Protein AF-A0A350QX74-F1 (afdb_monomer)

Radius of gyration: 33.66 Å; Cα contacts (8 Å, |Δi|>4): 1436; chains: 1; bounding box: 74×72×121 Å

Nearest PDB structures (foldseek):
  2rce-assembly3_I  TM=8.754E-01  e=1.138E-13  Escherichia coli
  4rqz-assembly1_B  TM=7.947E-01  e=6.379E-14  Escherichia coli
  2r3y-assembly1_B  TM=7.650E-01  e=2.031E-13  Escherichia coli
  3lh1-assembly1_A  TM=8.182E-01  e=2.267E-12  Escherichia coli K-12
  3gdu-assembly1_C  TM=5.737E-01  e=8.636E-13  Escherichia coli K-12

Foldseek 3Di:
DDDDDDDDDDDDDDDDDDDDDDDDPDPVVVVVVVVVVVVVVVVLLVVLLVLQQQFKKKKFWADLVRHGDAIAIWGAADQQAKIKFFQVSCPQLTWMWIAGPVGDIWTFFWWFFADVVLRMTITGTRGGRGRHAAADALVPFDWFAKKKWWWQAPNPRTDIKIWTFHDWDDPDVPPPFTWTKTQIADHRHQGNIFIAGSVRHGQFGWHADDPDRMGTTHGSVVVVVRVVDTDIGGSVLSNQRQCPPPQFKDKPQDFDWGDFLQKIKGADFGNFPQSKIWIFTPDDADAPQKKWKKWKFAPFQQKKKAKWFLDPDGQFTWGWIHHNQKIWIKTGQGRDPVRIDTPDIGHDPLDDHRDTKMWMWGAHQQQWIWIDINPHTTDTDGDDPGRHDTMGMMIGHDDMMMIGDTDMDSDDDDPDDPVVVVVVVCVVCVVLDDPDDQDPVNVVVLVVVDDCSVVVVVVVVVVSVVVVVVVVVVVLVVVLVVLLVVLLVLQPDPDLLSRDLLLNLQSLLCNPSVGHDSVVVVVVLLVLLVVLLVVQDDPDDLVSSLVSLLCCLCPVNPQAEDDPCQLDLLQLRLSRCVRSSYHFQLSLQSSSCNSCVSNVFQKFKFDAAVHIWIKTWADDDPPDDDHTDIWIARSNHSGIDDVVVVCVNNVHDDDVVSVDGDRSLVSSLVSLVSQLVSCVVVVNLVSNLSSLVSNCSNVVVPLVSLQVNLVSCVVVVVLVSSLVSLVVSCVVPVPDPVNPVSVVSNVVSVVSVVVDD

Secondary structure (DSSP, 8-state):
--------------------------HHHHHHHHHHHHHHHHHHHHHHHHHHGGGEEEEEEE-TTSSEEEEEEEEEEETTTEEEEETGGGTSSS-EEEEETTS-EE-EEEEEEEETTTTEEEEEES--S---PPB--GGG--TT-EEEEEE-GGG-TTEEEEEEEEEEE-SSTT----EEEEES---TT-TT-EEE-TTS-EEEEEEEEETTTEEEEEEHHHHHHHHTS---EEHHHH--TTB--TTTEEEESEEEEEEETTEEEEEEEESBGGGBEEEEE-SPPPPSSEEEEEEEEESSTTSEEEEEEEESSSSEEEEEEEETTEEEEEEEESSSGGGEEEEEEE--TT--TTS-EEEEEEE-TTSEEEEEETTEEEEEEE--S-SS-EEEEEEESSS-EEEEEEEEESSPPP----HHHHHHHHHHTGGG----PPPHHHHHHHHTT-TTHHHHHHHHHHHHHHHHHHHHHHHHHHHHHHHHHHHHHHT--SSGGG--HHHHHHHHHHTT-TTS-HHHHHHHHHHHHHHHHTTSPTT--HHHHHHHHHIIIIIIS--EE-STTTTSGGGG-HHHHHHHSEE-HHHHHHHHHHHHHHTT--EEEEE-SS-EEEEEEEPPPTT---PPEEEEEETTTTEEE-HHHHHHHHTS---GGGGSPBPHHHHHHHHHHHHHHHHHHTT-HHHHHHHHHHHHHH-TT-HHHHHHHHHHHHHTT-HHHHHHHHHHHHHHSTT-TTHHHHHHHHHHHHHHHTT--

Structure (mmCIF, N/CA/C/O backbone):
data_AF-A0A350QX74-F1
#
_entry.id   AF-A0A350QX74-F1
#
loop_
_atom_site.group_PDB
_atom_site.id
_atom_site.type_symbol
_atom_site.label_atom_id
_atom_site.label_alt_id
_atom_site.label_comp_id
_atom_site.label_asym_id
_atom_site.label_entity_id
_atom_site.label_seq_id
_atom_site.pdbx_PDB_ins_code
_atom_site.Cartn_x
_atom_site.Cartn_y
_atom_site.Cartn_z
_atom_site.occupancy
_atom_site.B_iso_or_equiv
_atom_site.auth_seq_id
_atom_site.auth_comp_id
_atom_site.auth_asym_id
_atom_site.auth_atom_id
_atom_site.pdbx_PDB_model_num
ATOM 1 N N . MET A 1 1 ? 37.275 -14.074 35.068 1.00 30.95 1 MET A N 1
ATOM 2 C CA . MET A 1 1 ? 38.206 -15.221 35.154 1.00 30.95 1 MET A CA 1
ATOM 3 C C . MET A 1 1 ? 38.097 -15.780 36.574 1.00 30.95 1 MET A C 1
ATOM 5 O O . MET A 1 1 ? 38.518 -15.111 37.502 1.00 30.95 1 MET A O 1
ATOM 9 N N . PHE A 1 2 ? 37.407 -16.907 36.767 1.00 30.47 2 PHE A N 1
ATOM 10 C CA . PHE A 1 2 ? 37.403 -17.680 38.031 1.00 30.47 2 PHE A CA 1
ATOM 11 C C . PHE A 1 2 ? 38.784 -18.348 38.247 1.00 30.47 2 PHE A C 1
ATOM 13 O O . PHE A 1 2 ? 39.533 -18.372 37.266 1.00 30.47 2 PHE A O 1
ATOM 20 N N . PRO A 1 3 ? 39.134 -18.999 39.390 1.00 52.16 3 PRO A N 1
ATOM 21 C CA . PRO A 1 3 ? 38.372 -19.361 40.612 1.00 52.16 3 PRO A CA 1
ATOM 22 C C . PRO A 1 3 ? 39.200 -19.036 41.913 1.00 52.16 3 PRO A C 1
ATOM 24 O O . PRO A 1 3 ? 40.187 -18.323 41.817 1.00 52.16 3 PRO A O 1
ATOM 27 N N . ARG A 1 4 ? 38.951 -19.465 43.167 1.00 32.91 4 ARG A N 1
ATOM 28 C CA . ARG A 1 4 ? 38.711 -20.831 43.672 1.00 32.91 4 ARG A CA 1
ATOM 29 C C . ARG A 1 4 ? 38.541 -20.850 45.206 1.00 32.91 4 ARG A C 1
ATOM 31 O O . ARG A 1 4 ? 39.264 -20.169 45.923 1.00 32.91 4 ARG A O 1
ATOM 38 N N . ASN A 1 5 ? 37.618 -21.704 45.650 1.00 36.59 5 ASN A N 1
ATOM 39 C CA . ASN A 1 5 ? 37.365 -22.189 47.014 1.00 36.59 5 ASN A CA 1
ATOM 40 C C . ASN A 1 5 ? 38.618 -22.566 47.818 1.00 36.59 5 ASN A C 1
ATOM 42 O O . ASN A 1 5 ? 39.500 -23.214 47.258 1.00 36.59 5 ASN A O 1
ATOM 46 N N . GLN A 1 6 ? 38.554 -22.401 49.146 1.00 31.52 6 GLN A N 1
ATOM 47 C CA . GLN A 1 6 ? 39.015 -23.421 50.099 1.00 31.52 6 GLN A CA 1
ATOM 48 C C . GLN A 1 6 ? 38.109 -23.475 51.341 1.00 31.52 6 GLN A C 1
ATOM 50 O O . GLN A 1 6 ? 37.862 -22.478 52.010 1.00 31.52 6 GLN A O 1
ATOM 55 N N . ILE A 1 7 ? 37.618 -24.686 51.601 1.00 34.06 7 ILE A N 1
ATOM 56 C CA . ILE A 1 7 ? 36.949 -25.151 52.816 1.00 34.06 7 ILE A CA 1
ATOM 57 C C . ILE A 1 7 ? 38.044 -25.632 53.775 1.00 34.06 7 ILE A C 1
ATOM 59 O O . ILE A 1 7 ? 38.904 -26.396 53.337 1.00 34.06 7 ILE A O 1
ATOM 63 N N . LEU A 1 8 ? 37.967 -25.296 55.068 1.00 29.06 8 LEU A N 1
ATOM 64 C CA . LEU A 1 8 ? 38.444 -26.193 56.125 1.00 29.06 8 LEU A CA 1
ATOM 65 C C . LEU A 1 8 ? 37.698 -25.966 57.450 1.00 29.06 8 LEU A C 1
ATOM 67 O O . LEU A 1 8 ? 37.453 -24.844 57.880 1.00 29.06 8 LEU A O 1
ATOM 71 N N . SER A 1 9 ? 37.320 -27.094 58.036 1.00 27.73 9 SER A N 1
ATOM 72 C CA . SER A 1 9 ? 36.516 -27.353 59.230 1.00 27.73 9 SER A CA 1
ATOM 73 C C . SER A 1 9 ? 37.360 -27.575 60.503 1.00 27.73 9 SER A C 1
ATOM 75 O O . SER A 1 9 ? 38.576 -27.697 60.388 1.00 27.73 9 SER A O 1
ATOM 77 N N . LEU A 1 10 ? 36.665 -27.812 61.640 1.00 28.02 10 LEU A N 1
ATOM 78 C CA . LEU A 1 10 ? 37.098 -28.305 62.982 1.00 28.02 10 LEU A CA 1
ATOM 79 C C . LEU A 1 10 ? 37.536 -27.208 63.990 1.00 28.02 10 LEU A C 1
ATOM 81 O O . LEU A 1 10 ? 38.249 -26.299 63.601 1.00 28.02 10 LEU A O 1
ATOM 85 N N . LEU A 1 11 ? 37.180 -27.171 65.291 1.00 29.00 11 LEU A N 1
ATOM 86 C CA . LEU A 1 11 ? 36.716 -28.127 66.330 1.00 29.00 11 LEU A CA 1
ATOM 87 C C . LEU A 1 11 ? 35.788 -27.393 67.352 1.00 29.00 11 LEU A C 1
ATOM 89 O O . LEU A 1 11 ? 35.978 -26.203 67.573 1.00 29.00 11 LEU A O 1
ATOM 93 N N . LEU A 1 12 ? 34.696 -27.976 67.891 1.00 27.91 12 LEU A N 1
ATOM 94 C CA . LEU A 1 12 ? 34.580 -28.718 69.185 1.00 27.91 12 LEU A CA 1
ATOM 95 C C . LEU A 1 12 ? 35.404 -28.098 70.349 1.00 27.91 12 LEU A C 1
ATOM 97 O O . LEU A 1 12 ? 36.603 -27.937 70.208 1.00 27.91 12 LEU A O 1
ATOM 101 N N . SER A 1 13 ? 34.893 -27.776 71.548 1.00 29.55 13 SER A N 1
ATOM 102 C CA . SER A 1 13 ? 33.964 -28.532 72.396 1.00 29.55 13 SER A CA 1
ATOM 103 C C . SER A 1 13 ? 33.459 -27.712 73.611 1.00 29.55 13 SER A C 1
ATOM 105 O O . SER A 1 13 ? 34.216 -26.958 74.213 1.00 29.55 13 SER A O 1
ATOM 107 N N . ALA A 1 14 ? 32.182 -27.939 73.938 1.00 30.70 14 ALA A N 1
ATOM 108 C CA . ALA A 1 14 ? 31.476 -27.985 75.231 1.00 30.70 14 ALA A CA 1
ATOM 109 C C . ALA A 1 14 ? 31.820 -27.061 76.426 1.00 30.70 14 ALA A C 1
ATOM 111 O O . ALA A 1 14 ? 32.855 -27.194 77.069 1.00 30.70 14 ALA A O 1
ATOM 112 N N . CYS A 1 15 ? 30.784 -26.346 76.889 1.00 28.94 15 CYS A N 1
ATOM 113 C CA . CYS A 1 15 ? 30.432 -26.279 78.312 1.00 28.94 15 CYS A CA 1
ATOM 114 C C . CYS A 1 15 ? 28.905 -26.359 78.468 1.00 28.94 15 CYS A C 1
ATOM 116 O O . CYS A 1 15 ? 28.158 -25.575 77.887 1.00 28.94 15 CYS A O 1
ATOM 118 N N . SER A 1 16 ? 28.456 -27.355 79.227 1.00 30.09 16 SER A N 1
ATOM 119 C CA . SER A 1 16 ? 27.065 -27.695 79.509 1.00 30.09 16 SER A CA 1
ATOM 120 C C . SER A 1 16 ? 26.549 -26.974 80.754 1.00 30.09 16 SER A C 1
ATOM 122 O O . SER A 1 16 ? 27.086 -27.186 81.840 1.00 30.09 16 SER A O 1
ATOM 124 N N . VAL A 1 17 ? 25.448 -26.234 80.621 1.00 33.66 17 VAL A N 1
ATOM 125 C CA . VAL A 1 17 ? 24.513 -25.952 81.720 1.00 33.66 17 VAL A CA 1
ATOM 126 C C . VAL A 1 17 ? 23.095 -26.040 81.150 1.00 33.66 17 VAL A C 1
ATOM 128 O O . VAL A 1 17 ? 22.757 -25.375 80.179 1.00 33.66 17 VAL A O 1
ATOM 131 N N . SER A 1 18 ? 22.271 -26.903 81.731 1.00 33.03 18 SER A N 1
ATOM 132 C CA . SER A 1 18 ? 20.802 -26.874 81.638 1.00 33.03 18 SER A CA 1
ATOM 133 C C . SER A 1 18 ? 20.271 -26.552 83.045 1.00 33.03 18 SER A C 1
ATOM 135 O O . SER A 1 18 ? 21.060 -26.693 83.984 1.00 33.03 18 SER A O 1
ATOM 137 N N . PRO A 1 19 ? 18.983 -26.218 83.274 1.00 54.09 19 PRO A N 1
ATOM 138 C CA . PRO A 1 19 ? 17.843 -26.179 82.341 1.00 54.09 19 PRO A CA 1
ATOM 139 C C . PRO A 1 19 ? 16.914 -24.949 82.523 1.00 54.09 19 PRO A C 1
ATOM 141 O O . PRO A 1 19 ? 16.888 -24.363 83.591 1.00 54.09 19 PRO A O 1
ATOM 144 N N . VAL A 1 20 ? 16.053 -24.635 81.545 1.00 30.31 20 VAL A N 1
ATOM 145 C CA . VAL A 1 20 ? 14.623 -24.311 81.776 1.00 30.31 20 VAL A CA 1
ATOM 146 C C . VAL A 1 20 ? 13.867 -24.661 80.493 1.00 30.31 20 VAL A C 1
ATOM 148 O O . VAL A 1 20 ? 14.119 -24.100 79.431 1.00 30.31 20 VAL A O 1
ATOM 151 N N . VAL A 1 21 ? 12.934 -25.605 80.602 1.00 40.56 21 VAL A N 1
ATOM 152 C CA . VAL A 1 21 ? 11.950 -25.917 79.565 1.00 40.56 21 VAL A CA 1
ATOM 153 C C . VAL A 1 21 ? 10.856 -24.854 79.623 1.00 40.56 21 VAL A C 1
ATOM 155 O O . VAL A 1 21 ? 10.045 -24.851 80.545 1.00 40.56 21 VAL A O 1
ATOM 158 N N . ALA A 1 22 ? 10.813 -23.982 78.620 1.00 33.50 22 ALA A N 1
ATOM 159 C CA . ALA A 1 22 ? 9.593 -23.297 78.219 1.00 33.50 22 ALA A CA 1
ATOM 160 C C . ALA A 1 22 ? 9.136 -23.930 76.898 1.00 33.50 22 ALA A C 1
ATOM 162 O O . ALA A 1 22 ? 9.833 -23.846 75.889 1.00 33.50 22 ALA A O 1
ATOM 163 N N . LYS A 1 23 ? 7.984 -24.612 76.921 1.00 44.62 23 LYS A N 1
ATOM 164 C CA . LYS A 1 23 ? 7.281 -25.072 75.715 1.00 44.62 23 LYS A CA 1
ATOM 165 C C . LYS A 1 23 ? 6.851 -23.842 74.903 1.00 44.62 23 LYS A C 1
ATOM 167 O O . LYS A 1 23 ? 5.831 -23.238 75.218 1.00 44.62 23 LYS A O 1
ATOM 172 N N . GLY A 1 24 ? 7.636 -23.467 73.895 1.00 42.06 24 GLY A N 1
ATOM 173 C CA . GLY A 1 24 ? 7.178 -22.628 72.783 1.00 42.06 24 GLY A CA 1
ATOM 174 C C . GLY A 1 24 ? 6.494 -23.496 71.717 1.00 42.06 24 GLY A C 1
ATOM 175 O O . GLY A 1 24 ? 6.809 -24.685 71.643 1.00 42.06 24 GLY A O 1
ATOM 176 N N . PRO A 1 25 ? 5.548 -22.956 70.927 1.00 43.16 25 PRO A N 1
ATOM 177 C CA . PRO A 1 25 ? 4.877 -23.721 69.881 1.00 43.16 25 PRO A CA 1
ATOM 178 C C . PRO A 1 25 ? 5.899 -24.176 68.830 1.00 43.16 25 PRO A C 1
ATOM 180 O O . PRO A 1 25 ? 6.835 -23.446 68.505 1.00 43.16 25 PRO A O 1
ATOM 183 N N . ASP A 1 26 ? 5.733 -25.405 68.345 1.00 45.78 26 ASP A N 1
ATOM 184 C CA . ASP A 1 26 ? 6.641 -26.079 67.419 1.00 45.78 26 ASP A CA 1
ATOM 185 C C . ASP A 1 26 ? 6.942 -25.225 66.174 1.00 45.78 26 ASP A C 1
ATOM 187 O O . ASP A 1 26 ? 6.111 -25.095 65.277 1.00 45.78 26 ASP A O 1
ATOM 191 N N . ALA A 1 27 ? 8.166 -24.698 66.063 1.00 48.53 27 ALA A N 1
ATOM 192 C CA . ALA A 1 27 ? 8.635 -23.975 64.873 1.00 48.53 27 ALA A CA 1
ATOM 193 C C . ALA A 1 27 ? 8.625 -24.848 63.595 1.00 48.53 27 ALA A C 1
ATOM 195 O O . ALA A 1 27 ? 8.567 -24.331 62.485 1.00 48.53 27 ALA A O 1
ATOM 196 N N . ASN A 1 28 ? 8.619 -26.178 63.740 1.00 44.03 28 ASN A N 1
ATOM 197 C CA . ASN A 1 28 ? 8.447 -27.109 62.621 1.00 44.03 28 ASN A CA 1
ATOM 198 C C . ASN A 1 28 ? 6.991 -27.208 62.135 1.00 44.03 28 ASN A C 1
ATOM 200 O O . ASN A 1 28 ? 6.774 -27.544 60.974 1.00 44.03 28 ASN A O 1
ATOM 204 N N . ALA A 1 29 ? 6.000 -26.917 62.987 1.00 45.47 29 ALA A N 1
ATOM 205 C CA . ALA A 1 29 ? 4.591 -26.969 62.605 1.00 45.47 29 ALA A CA 1
ATOM 206 C C . ALA A 1 29 ? 4.199 -25.784 61.707 1.00 45.47 29 ALA A C 1
ATOM 208 O O . ALA A 1 29 ? 3.409 -25.976 60.787 1.00 45.47 29 ALA A O 1
ATOM 209 N N . SER A 1 30 ? 4.796 -24.598 61.910 1.00 50.06 30 SER A N 1
ATOM 210 C CA . SER A 1 30 ? 4.565 -23.447 61.020 1.00 50.06 30 SER A CA 1
ATOM 211 C C . SER A 1 30 ? 5.244 -23.625 59.660 1.00 50.06 30 SER A C 1
ATOM 213 O O . SER A 1 30 ? 4.652 -23.322 58.638 1.00 50.06 30 SER A O 1
ATOM 215 N N . ILE A 1 31 ? 6.450 -24.206 59.615 1.00 50.25 31 ILE A N 1
ATOM 216 C CA . ILE A 1 31 ? 7.141 -24.497 58.345 1.00 50.25 31 ILE A CA 1
ATOM 217 C C . ILE A 1 31 ? 6.376 -25.557 57.537 1.00 50.25 31 ILE A C 1
ATOM 219 O O . ILE A 1 31 ? 6.304 -25.462 56.315 1.00 50.25 31 ILE A O 1
ATOM 223 N N . LEU A 1 32 ? 5.782 -26.554 58.203 1.00 45.81 32 LEU A N 1
ATOM 224 C CA . LEU A 1 32 ? 4.909 -27.537 57.556 1.00 45.81 32 LEU A CA 1
ATOM 225 C C . LEU A 1 32 ? 3.616 -26.897 57.037 1.00 45.81 32 LEU A C 1
ATOM 227 O O . LEU A 1 32 ? 3.262 -27.172 55.896 1.00 45.81 32 LEU A O 1
ATOM 231 N N . SER A 1 33 ? 2.968 -26.006 57.800 1.00 57.94 33 SER A N 1
ATOM 232 C CA . SER A 1 33 ? 1.780 -25.288 57.316 1.00 57.94 33 SER A CA 1
ATOM 233 C C . SER A 1 33 ? 2.102 -24.342 56.162 1.00 57.94 33 SER A C 1
ATOM 235 O O . SER A 1 33 ? 1.344 -24.286 55.202 1.00 57.94 33 SER A O 1
ATOM 237 N N . ASP A 1 34 ? 3.241 -23.650 56.206 1.00 54.25 34 ASP A N 1
ATOM 238 C CA . ASP A 1 34 ? 3.685 -22.741 55.144 1.00 54.25 34 ASP A CA 1
ATOM 239 C C . ASP A 1 34 ? 4.062 -23.514 53.872 1.00 54.25 34 ASP A C 1
ATOM 241 O O . ASP A 1 34 ? 3.757 -23.083 52.760 1.00 54.25 34 ASP A O 1
ATOM 245 N N . LEU A 1 35 ? 4.670 -24.698 54.015 1.00 52.16 35 LEU A N 1
ATOM 246 C CA . LEU A 1 35 ? 4.974 -25.596 52.900 1.00 52.16 35 LEU A CA 1
ATOM 247 C C . LEU A 1 35 ? 3.705 -26.247 52.329 1.00 52.16 35 LEU A C 1
ATOM 249 O O . LEU A 1 35 ? 3.617 -26.447 51.119 1.00 52.16 35 LEU A O 1
ATOM 253 N N . GLU A 1 36 ? 2.727 -26.583 53.169 1.00 53.44 36 GLU A N 1
ATOM 254 C CA . GLU A 1 36 ? 1.416 -27.086 52.749 1.00 53.44 36 GLU A CA 1
ATOM 255 C C . GLU A 1 36 ? 0.597 -26.004 52.041 1.00 53.44 36 GLU A C 1
ATOM 257 O O . GLU A 1 36 ? 0.009 -26.293 51.001 1.00 53.44 36 GLU A O 1
ATOM 262 N N . LEU A 1 37 ? 0.622 -24.757 52.525 1.00 59.59 37 LEU A N 1
ATOM 263 C CA . LEU A 1 37 ? 0.047 -23.602 51.832 1.00 59.59 37 LEU A CA 1
ATOM 264 C C . LEU A 1 37 ? 0.748 -23.351 50.494 1.00 59.59 37 LEU A C 1
ATOM 266 O O . LEU A 1 37 ? 0.074 -23.231 49.480 1.00 59.59 37 LEU A O 1
ATOM 270 N N . ALA A 1 38 ? 2.083 -23.356 50.450 1.00 56.88 38 ALA A N 1
ATOM 271 C CA . ALA A 1 38 ? 2.833 -23.166 49.207 1.00 56.88 38 ALA A CA 1
ATOM 272 C C . ALA A 1 38 ? 2.595 -24.297 48.189 1.00 56.88 38 ALA A C 1
ATOM 274 O O . ALA A 1 38 ? 2.527 -24.044 46.985 1.00 56.88 38 ALA A O 1
ATOM 275 N N . LYS A 1 39 ? 2.447 -25.546 48.655 1.00 56.34 39 LYS A N 1
ATOM 276 C CA . LYS A 1 39 ? 2.072 -26.692 47.811 1.00 56.34 39 LYS A CA 1
ATOM 277 C C . LYS A 1 39 ? 0.641 -26.575 47.303 1.00 56.34 39 LYS A C 1
ATOM 279 O O . LYS A 1 39 ? 0.412 -26.833 46.127 1.00 56.34 39 LYS A O 1
ATOM 284 N N . ARG A 1 40 ? -0.297 -26.172 48.161 1.00 62.84 40 ARG A N 1
ATOM 285 C CA . ARG A 1 40 ? -1.700 -25.967 47.795 1.00 62.84 40 ARG A CA 1
ATOM 286 C C . ARG A 1 40 ? -1.843 -24.846 46.772 1.00 62.84 40 ARG A C 1
ATOM 288 O O . ARG A 1 40 ? -2.453 -25.071 45.737 1.00 62.84 40 ARG A O 1
ATOM 295 N N . ASP A 1 41 ? -1.165 -23.723 46.990 1.00 67.88 41 ASP A N 1
ATOM 296 C CA . ASP A 1 41 ? -1.033 -22.644 46.014 1.00 67.88 41 ASP A CA 1
ATOM 297 C C . ASP A 1 41 ? -0.507 -23.179 44.677 1.00 67.88 41 ASP A C 1
ATOM 299 O O . ASP A 1 41 ? -1.125 -22.969 43.639 1.00 67.88 41 ASP A O 1
ATOM 303 N N . ALA A 1 42 ? 0.623 -23.896 44.679 1.00 67.75 42 ALA A N 1
ATOM 304 C CA . ALA A 1 42 ? 1.222 -24.428 43.455 1.00 67.75 42 ALA A CA 1
ATOM 305 C C . ALA A 1 42 ? 0.286 -25.394 42.703 1.00 67.75 42 ALA A C 1
ATOM 307 O O . ALA A 1 42 ? 0.165 -25.301 41.480 1.00 67.75 42 ALA A O 1
ATOM 308 N N . GLU A 1 43 ? -0.404 -26.283 43.421 1.00 72.75 43 GLU A N 1
ATOM 309 C CA . GLU A 1 43 ? -1.417 -27.170 42.846 1.00 72.75 43 GLU A CA 1
ATOM 310 C C . GLU A 1 43 ? -2.616 -26.401 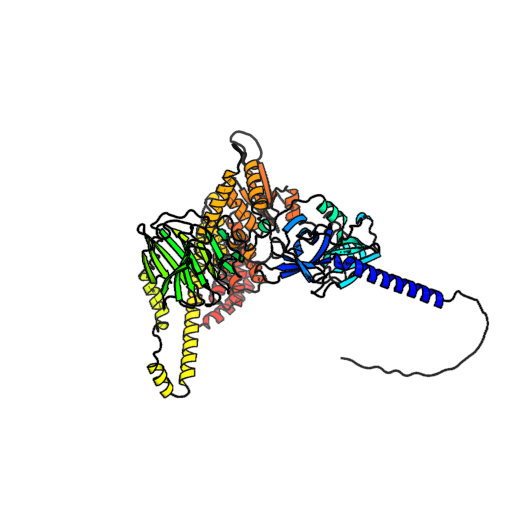42.282 1.00 72.75 43 GLU A C 1
ATOM 312 O O . GLU A 1 43 ? -3.158 -26.788 41.245 1.00 72.75 43 GLU A O 1
ATOM 317 N N . ASP A 1 44 ? -3.039 -25.327 42.945 1.00 75.81 44 ASP A N 1
ATOM 318 C CA . ASP A 1 44 ? -4.166 -24.505 42.516 1.00 75.81 44 ASP A CA 1
ATOM 319 C C . ASP A 1 44 ? -3.822 -23.742 41.226 1.00 75.81 44 ASP A C 1
ATOM 321 O O . ASP A 1 44 ? -4.616 -23.757 40.284 1.00 75.81 44 ASP A O 1
ATOM 325 N N . PHE A 1 45 ? -2.599 -23.212 41.090 1.00 80.38 45 PHE A N 1
ATOM 326 C CA . PHE A 1 45 ? -2.120 -22.644 39.819 1.00 80.38 45 PHE A CA 1
ATOM 327 C C . PHE A 1 45 ? -2.020 -23.691 38.704 1.00 80.38 45 PHE A C 1
ATOM 329 O O . PHE A 1 45 ? -2.399 -23.406 37.568 1.00 80.38 45 PHE A O 1
ATOM 336 N N . GLU A 1 46 ? -1.539 -24.905 38.992 1.00 81.56 46 GLU A N 1
ATOM 337 C CA . GLU A 1 46 ? -1.460 -25.970 37.984 1.00 81.56 46 GLU A CA 1
ATOM 338 C C . GLU A 1 46 ? -2.858 -26.386 37.492 1.00 81.56 46 GLU A C 1
ATOM 340 O O . GLU A 1 46 ? -3.078 -26.560 36.288 1.00 81.56 46 GLU A O 1
ATOM 345 N N . LYS A 1 47 ? -3.821 -26.521 38.413 1.00 83.69 47 LYS A N 1
ATOM 346 C CA . LYS A 1 47 ? -5.223 -26.827 38.090 1.00 83.69 47 LYS A CA 1
ATOM 347 C C . LYS A 1 47 ? -5.850 -25.705 37.265 1.00 83.69 47 LYS A C 1
ATOM 349 O O . LYS A 1 47 ? -6.433 -25.992 36.219 1.00 83.69 47 LYS A O 1
ATOM 354 N N . LEU A 1 48 ? -5.683 -24.448 37.678 1.00 82.62 48 LEU A N 1
ATOM 355 C CA . LEU A 1 48 ? -6.182 -23.281 36.945 1.00 82.62 48 LEU A CA 1
ATOM 356 C C . LEU A 1 48 ? -5.586 -23.206 35.537 1.00 82.62 48 LEU A C 1
ATOM 358 O O . LEU A 1 48 ? -6.329 -23.074 34.566 1.00 82.62 48 LEU A O 1
ATOM 362 N N . ALA A 1 49 ? -4.272 -23.389 35.392 1.00 84.94 49 ALA A N 1
ATOM 363 C CA . ALA A 1 49 ? -3.618 -23.392 34.087 1.00 84.94 49 ALA A CA 1
ATOM 364 C C . ALA A 1 49 ? -4.188 -24.475 33.155 1.00 84.94 49 ALA A C 1
ATOM 366 O O . ALA A 1 49 ? -4.441 -24.204 31.981 1.00 84.94 49 ALA A O 1
ATOM 367 N N . LYS A 1 50 ? -4.448 -25.689 33.664 1.00 85.06 50 LYS A N 1
ATOM 368 C CA . LYS A 1 50 ? -5.077 -26.771 32.882 1.00 85.06 50 LYS A CA 1
ATOM 369 C C . LYS A 1 50 ? -6.504 -26.434 32.448 1.00 85.06 50 LYS A C 1
ATOM 371 O O . LYS A 1 50 ? -6.872 -26.782 31.328 1.00 85.06 50 LYS A O 1
ATOM 376 N N . LEU A 1 51 ? -7.284 -25.772 33.303 1.00 85.56 51 LEU A N 1
ATOM 377 C CA . LEU A 1 51 ? -8.665 -25.375 33.008 1.00 85.56 51 LEU A CA 1
ATOM 378 C C . LEU A 1 51 ? -8.744 -24.218 32.006 1.00 85.56 51 LEU A C 1
ATOM 380 O O . LEU A 1 51 ? -9.625 -24.210 31.153 1.00 85.56 51 LEU A O 1
ATOM 384 N N . VAL A 1 52 ? -7.809 -23.270 32.083 1.00 87.88 52 VAL A N 1
ATOM 385 C CA . VAL A 1 52 ? -7.774 -22.068 31.234 1.00 87.88 52 VAL A CA 1
ATOM 386 C C . VAL A 1 52 ? -7.172 -22.343 29.858 1.00 87.88 52 VAL A C 1
ATOM 388 O O . VAL A 1 52 ? -7.593 -21.742 28.871 1.00 87.88 52 VAL A O 1
ATOM 391 N N . LYS A 1 53 ? -6.209 -23.267 29.759 1.00 87.88 53 LYS A N 1
ATOM 392 C CA . LYS A 1 53 ? -5.457 -23.543 28.524 1.00 87.88 53 LYS A CA 1
ATOM 393 C C . LYS A 1 53 ? -6.314 -23.774 27.270 1.00 87.88 53 LYS A C 1
ATOM 395 O O . LYS A 1 53 ? -5.947 -23.225 26.233 1.00 87.88 53 LYS A O 1
ATOM 400 N N . PRO A 1 54 ? -7.426 -24.529 27.309 1.00 89.75 54 PRO A N 1
ATOM 401 C CA . PRO A 1 54 ? -8.291 -24.715 26.142 1.00 89.75 54 PRO A CA 1
ATOM 402 C C . PRO A 1 54 ? -8.930 -23.425 25.602 1.00 89.75 54 PRO A C 1
ATOM 404 O O . PRO A 1 54 ? -9.276 -23.378 24.424 1.00 89.75 54 PRO A O 1
ATOM 407 N N . SER A 1 55 ? -9.076 -22.395 26.440 1.00 92.12 55 SER A N 1
ATOM 408 C CA . SER A 1 55 ? -9.680 -21.105 26.085 1.00 92.12 55 SER A CA 1
ATOM 409 C C . SER A 1 55 ? -8.667 -20.091 25.543 1.00 92.12 55 SER A C 1
ATOM 411 O O . SER A 1 55 ? -9.065 -19.003 25.137 1.00 92.12 55 SER A O 1
ATOM 413 N N . VAL A 1 56 ? -7.367 -20.410 25.546 1.00 92.81 56 VAL A N 1
ATOM 414 C CA . VAL A 1 56 ? -6.291 -19.518 25.088 1.00 92.81 56 VAL A CA 1
ATOM 415 C C . VAL A 1 56 ? -5.781 -19.962 23.720 1.00 92.81 56 VAL A C 1
ATOM 417 O O . VAL A 1 56 ? -5.503 -21.140 23.484 1.00 92.81 56 VAL A O 1
ATOM 420 N N . VAL A 1 57 ? -5.635 -18.997 22.816 1.00 93.00 57 VAL A N 1
ATOM 421 C CA . VAL A 1 57 ? -5.259 -19.204 21.416 1.00 93.00 57 VAL A CA 1
ATOM 422 C C . VAL A 1 57 ? -3.972 -18.465 21.074 1.00 93.00 57 VAL A C 1
ATOM 424 O O . VAL A 1 57 ? -3.638 -17.442 21.669 1.00 93.00 57 VAL A O 1
ATOM 427 N N . VAL A 1 58 ? -3.258 -18.981 20.081 1.00 92.31 58 VAL A N 1
ATOM 428 C CA . VAL A 1 58 ? -2.138 -18.297 19.435 1.00 92.31 58 VAL A CA 1
ATOM 429 C C . VAL A 1 58 ? -2.666 -17.567 18.210 1.00 92.31 58 VAL A C 1
ATOM 431 O O . VAL A 1 58 ? -3.384 -18.161 17.407 1.00 92.31 58 VAL A O 1
ATOM 434 N N . ILE A 1 59 ? -2.288 -16.304 18.051 1.00 92.25 59 ILE A N 1
ATOM 435 C CA . ILE A 1 59 ? -2.574 -15.525 16.848 1.00 92.25 59 ILE A CA 1
ATOM 436 C C . ILE A 1 59 ? -1.280 -15.374 16.058 1.00 92.25 59 ILE A C 1
ATOM 438 O O . ILE A 1 59 ? -0.260 -14.948 16.599 1.00 92.25 59 ILE A O 1
ATOM 442 N N . GLU A 1 60 ? -1.319 -15.766 14.790 1.00 88.81 60 GLU A N 1
ATOM 443 C CA . GLU A 1 60 ? -0.181 -15.744 13.871 1.00 88.81 60 GLU A CA 1
ATOM 444 C C . GLU A 1 60 ? -0.538 -14.817 12.706 1.00 88.81 60 GLU A C 1
ATOM 446 O O . GLU A 1 60 ? -1.344 -15.183 11.848 1.00 88.81 60 GLU A O 1
ATOM 451 N N . SER A 1 61 ? 0.009 -13.600 12.707 1.00 86.94 61 SER A N 1
ATOM 452 C CA . SER A 1 61 ? -0.204 -12.598 11.661 1.00 86.94 61 SER A CA 1
ATOM 453 C C . SER A 1 61 ? 0.911 -12.635 10.620 1.00 86.94 61 SER A C 1
ATOM 455 O O . SER A 1 61 ? 2.018 -13.126 10.867 1.00 86.94 61 SER A O 1
ATOM 457 N N . VAL A 1 62 ? 0.616 -12.128 9.425 1.00 80.19 62 VAL A N 1
ATOM 458 C CA . VAL A 1 62 ? 1.613 -11.986 8.357 1.00 80.19 62 VAL A CA 1
ATOM 459 C C . VAL A 1 62 ? 2.149 -10.561 8.278 1.00 80.19 62 VAL A C 1
ATOM 461 O O . VAL A 1 62 ? 1.472 -9.607 8.654 1.00 80.19 62 VAL A O 1
ATOM 464 N N . ASP A 1 63 ? 3.372 -10.402 7.781 1.00 73.88 63 ASP A N 1
ATOM 465 C CA . ASP A 1 63 ? 3.927 -9.087 7.457 1.00 73.88 63 ASP A CA 1
ATOM 466 C C . ASP A 1 63 ? 3.342 -8.523 6.142 1.00 73.88 63 ASP A C 1
ATOM 468 O O . ASP A 1 63 ? 2.546 -9.172 5.454 1.00 73.88 63 ASP A O 1
ATOM 472 N N . ARG A 1 64 ? 3.760 -7.311 5.748 1.00 68.56 64 ARG A N 1
ATOM 473 C CA . ARG A 1 64 ? 3.329 -6.667 4.487 1.00 68.56 64 ARG A CA 1
ATOM 474 C C . ARG A 1 64 ? 3.657 -7.463 3.226 1.00 68.56 64 ARG A C 1
ATOM 476 O O . ARG A 1 64 ? 3.067 -7.224 2.175 1.00 68.56 64 ARG A O 1
ATOM 483 N N . LEU A 1 65 ? 4.627 -8.369 3.291 1.00 65.94 65 LEU A N 1
ATOM 484 C CA . LEU A 1 65 ? 5.026 -9.228 2.179 1.00 65.94 65 LEU A CA 1
ATOM 485 C C . LEU A 1 65 ? 4.308 -10.586 2.226 1.00 65.94 65 LEU A C 1
ATOM 487 O O . LEU A 1 65 ? 4.477 -11.408 1.328 1.00 65.94 65 LEU A O 1
ATOM 491 N N . GLY A 1 66 ? 3.449 -10.811 3.225 1.00 66.50 66 GLY A N 1
ATOM 492 C CA . GLY A 1 66 ? 2.738 -12.067 3.433 1.00 66.50 66 GLY A CA 1
ATOM 493 C C . GLY A 1 66 ? 3.610 -13.179 4.018 1.00 66.50 66 GLY A C 1
ATOM 494 O O . GLY A 1 66 ? 3.225 -14.343 3.923 1.00 66.50 66 GLY A O 1
ATOM 495 N N . ARG A 1 67 ? 4.778 -12.846 4.577 1.00 71.31 67 ARG A N 1
ATOM 496 C CA . ARG A 1 67 ? 5.644 -13.773 5.320 1.00 71.31 67 ARG A CA 1
ATOM 497 C C . ARG A 1 67 ? 5.154 -13.869 6.764 1.00 71.31 67 ARG A C 1
ATOM 499 O O . ARG A 1 67 ? 4.358 -13.035 7.189 1.00 71.31 67 ARG A O 1
ATOM 506 N N . GLU A 1 68 ? 5.624 -14.862 7.520 1.00 72.50 68 GLU A N 1
ATOM 507 C CA . GLU A 1 68 ? 5.363 -14.900 8.966 1.00 72.50 68 GLU A CA 1
ATOM 508 C C . GLU A 1 68 ? 5.811 -13.571 9.592 1.00 72.50 68 GLU A C 1
ATOM 510 O O . GLU A 1 68 ? 6.971 -13.181 9.463 1.00 72.50 68 GLU A O 1
ATOM 515 N N . GLY A 1 69 ? 4.858 -12.849 10.183 1.00 71.31 69 GLY A N 1
ATOM 516 C CA . GLY A 1 69 ? 5.065 -11.529 10.761 1.00 71.31 69 GLY A CA 1
ATOM 517 C C . GLY A 1 69 ? 5.098 -11.622 12.278 1.00 71.31 69 GLY A C 1
ATOM 518 O O . GLY A 1 69 ? 6.111 -11.994 12.870 1.00 71.31 69 GLY A O 1
ATOM 519 N N . GLY A 1 70 ? 3.974 -11.274 12.906 1.00 74.75 70 GLY A N 1
ATOM 520 C CA . GLY A 1 70 ? 3.821 -11.241 14.355 1.00 74.75 70 GLY A CA 1
ATOM 521 C C . GLY A 1 70 ? 3.201 -12.515 14.926 1.00 74.75 70 GLY A C 1
ATOM 522 O O . GLY A 1 70 ? 2.379 -13.186 14.303 1.00 74.75 70 GLY A O 1
ATOM 523 N N . ARG A 1 71 ? 3.566 -12.827 16.170 1.00 86.00 71 ARG A N 1
ATOM 524 C CA . ARG A 1 71 ? 2.849 -13.796 17.003 1.00 86.00 71 ARG A CA 1
ATOM 525 C C . ARG A 1 71 ? 2.354 -13.106 18.260 1.00 86.00 71 ARG A C 1
ATOM 527 O O . ARG A 1 71 ? 3.107 -12.371 18.894 1.00 86.00 71 ARG A O 1
ATOM 534 N N . GLY A 1 72 ? 1.120 -13.397 18.636 1.00 89.88 72 GLY A N 1
ATOM 535 C CA . GLY A 1 72 ? 0.531 -12.965 19.895 1.00 89.88 72 GLY A CA 1
ATOM 536 C C . GLY A 1 72 ? -0.381 -14.030 20.481 1.00 89.88 72 GLY A C 1
ATOM 537 O O . GLY A 1 72 ? -0.451 -15.169 20.004 1.00 89.88 72 GLY A O 1
ATOM 538 N N . THR A 1 73 ? -1.074 -13.645 21.537 1.00 93.12 73 THR A N 1
ATOM 539 C CA . THR A 1 73 ? -2.019 -14.482 22.265 1.00 93.12 73 THR A CA 1
ATOM 540 C C . THR A 1 73 ? -3.405 -13.853 22.175 1.00 93.12 73 THR A C 1
ATOM 542 O O . THR A 1 73 ? -3.537 -12.640 22.101 1.00 93.12 73 THR A O 1
ATOM 545 N N . GLY A 1 74 ? -4.445 -14.675 22.187 1.00 95.12 74 GLY A N 1
ATOM 546 C CA . GLY A 1 74 ? -5.808 -14.231 22.455 1.00 95.12 74 GLY A CA 1
ATOM 547 C C . GLY A 1 74 ? -6.524 -15.238 23.342 1.00 95.12 74 GLY A C 1
ATOM 548 O O . GLY A 1 74 ? -5.983 -16.300 23.665 1.00 95.12 74 GLY A O 1
ATOM 549 N N . PHE A 1 75 ? -7.761 -14.945 23.719 1.00 95.94 75 PHE A N 1
ATOM 550 C CA . PHE A 1 75 ? -8.576 -15.872 24.498 1.00 95.94 75 PHE A CA 1
ATOM 551 C C . PHE A 1 75 ? -10.061 -15.766 24.165 1.00 95.94 75 PHE A C 1
ATOM 553 O O . PHE A 1 75 ? -10.556 -14.728 23.736 1.00 95.94 75 PHE A O 1
ATOM 560 N N . VAL A 1 76 ? -10.777 -16.872 24.342 1.00 96.69 76 VAL A N 1
ATOM 561 C CA . VAL A 1 76 ? -12.200 -16.987 24.023 1.00 96.69 76 VAL A CA 1
ATOM 562 C C . VAL A 1 76 ? -13.037 -16.282 25.094 1.00 96.69 76 VAL A C 1
ATOM 564 O O . VAL A 1 76 ? -12.979 -16.644 26.270 1.00 96.69 76 VAL A O 1
ATOM 567 N N . VAL A 1 77 ? -13.857 -15.318 24.668 1.00 96.62 77 VAL A N 1
ATOM 568 C CA . VAL A 1 77 ? -14.783 -14.545 25.522 1.00 96.62 77 VAL A CA 1
ATOM 569 C C . VAL A 1 77 ? -16.254 -14.901 25.299 1.00 96.62 77 VAL A C 1
ATOM 571 O O . VAL A 1 77 ? -17.093 -14.610 26.148 1.00 96.62 77 VAL A O 1
ATOM 574 N N . ARG A 1 78 ? -16.592 -15.576 24.190 1.00 96.31 78 ARG A N 1
ATOM 575 C CA . ARG A 1 78 ? -17.931 -16.148 23.957 1.00 96.31 78 ARG A CA 1
ATOM 576 C C . ARG A 1 78 ? -17.842 -17.536 23.318 1.00 96.31 78 ARG A C 1
ATOM 578 O O . ARG A 1 78 ? -17.000 -17.748 22.439 1.00 96.31 78 ARG A O 1
ATOM 585 N N . PRO A 1 79 ? -18.742 -18.470 23.687 1.00 94.12 79 PRO A N 1
ATOM 586 C CA . PRO A 1 79 ? -18.643 -19.875 23.281 1.00 94.12 79 PRO A CA 1
ATOM 587 C C . PRO A 1 79 ? -18.916 -20.086 21.789 1.00 94.12 79 PRO A C 1
ATOM 589 O O . PRO A 1 79 ? -18.563 -21.119 21.225 1.00 94.12 79 PRO A O 1
ATOM 592 N N . ASP A 1 80 ? -19.526 -19.101 21.129 1.00 94.12 80 ASP A N 1
ATOM 593 C CA . ASP A 1 80 ? -19.806 -19.111 19.702 1.00 94.12 80 ASP A CA 1
ATOM 594 C C . ASP A 1 80 ? -18.604 -18.683 18.843 1.00 94.12 80 ASP A C 1
ATOM 596 O O . ASP A 1 80 ? -18.790 -18.425 17.658 1.00 94.12 80 ASP A O 1
ATOM 600 N N . GLY A 1 81 ? -17.392 -18.582 19.399 1.00 95.25 81 GLY A N 1
ATOM 601 C CA . GLY A 1 81 ? -16.181 -18.293 18.623 1.00 95.25 81 GLY A CA 1
ATOM 602 C C . GLY A 1 81 ? -15.752 -16.830 18.625 1.00 95.25 81 GLY A C 1
ATOM 603 O O . GLY A 1 81 ? -15.215 -16.372 17.617 1.00 95.25 81 GLY A O 1
ATOM 604 N N . VAL A 1 82 ? -16.008 -16.086 19.708 1.00 97.69 82 VAL A N 1
ATOM 605 C CA . VAL A 1 82 ? -15.473 -14.720 19.870 1.00 97.69 82 VAL A CA 1
ATOM 606 C C . VAL A 1 82 ? -14.210 -14.746 20.714 1.00 97.69 82 VAL A C 1
ATOM 608 O O . VAL A 1 82 ? -14.206 -15.300 21.814 1.00 97.69 82 VAL A O 1
ATOM 611 N N . ILE A 1 83 ? -13.154 -14.137 20.185 1.00 97.88 83 ILE A N 1
ATOM 612 C CA . ILE A 1 83 ? -11.819 -14.082 20.775 1.00 97.88 83 ILE A CA 1
ATOM 613 C C . ILE A 1 83 ? -11.450 -12.626 21.039 1.00 97.88 83 ILE A C 1
ATOM 615 O O . ILE A 1 83 ? -11.583 -11.793 20.145 1.00 97.88 83 ILE A O 1
ATOM 619 N N . ALA A 1 84 ? -10.957 -12.345 22.240 1.00 97.69 84 ALA A N 1
ATOM 620 C CA . ALA A 1 84 ? -10.325 -11.084 22.594 1.00 97.69 84 ALA A CA 1
ATOM 621 C C . ALA A 1 84 ? -8.804 -11.175 22.424 1.00 97.69 84 ALA A C 1
ATOM 623 O O . ALA A 1 84 ? -8.199 -12.220 22.679 1.00 97.69 84 ALA A O 1
ATOM 624 N N . THR A 1 85 ? -8.197 -10.084 21.969 1.00 96.12 85 THR A N 1
ATOM 625 C CA . THR A 1 85 ? -6.753 -9.939 21.743 1.00 96.12 85 THR A CA 1
ATOM 626 C C . THR A 1 85 ? -6.395 -8.456 21.652 1.00 96.12 85 THR A C 1
ATOM 628 O O . THR A 1 85 ? -7.284 -7.603 21.614 1.00 96.12 85 THR A O 1
ATOM 631 N N . ASN A 1 86 ? -5.104 -8.132 21.565 1.00 93.12 86 ASN A N 1
ATOM 632 C CA . ASN A 1 86 ? -4.686 -6.796 21.160 1.00 93.12 86 ASN A CA 1
ATOM 633 C C . ASN A 1 86 ? -4.942 -6.515 19.676 1.00 93.12 86 ASN A C 1
ATOM 635 O O . ASN A 1 86 ? -4.840 -7.416 18.834 1.00 93.12 86 ASN A O 1
ATOM 639 N N . PHE A 1 87 ? -5.193 -5.246 19.358 1.00 90.62 87 PHE A N 1
ATOM 640 C CA . PHE A 1 87 ? -5.367 -4.757 17.991 1.00 90.62 87 PHE A CA 1
ATOM 641 C C . PHE A 1 87 ? -4.086 -4.919 17.159 1.00 90.62 87 PHE A C 1
ATOM 643 O O . PHE A 1 87 ? -4.128 -5.439 16.043 1.00 90.62 87 PHE A O 1
ATOM 650 N N . HIS A 1 88 ? -2.923 -4.599 17.723 1.00 87.19 88 HIS A N 1
ATOM 651 C CA . HIS A 1 88 ? -1.647 -4.748 17.020 1.00 87.19 88 HIS A CA 1
ATOM 652 C C . HIS A 1 88 ? -1.292 -6.222 16.721 1.00 87.19 88 HIS A C 1
ATOM 654 O O . HIS A 1 88 ? -0.581 -6.515 15.760 1.00 87.19 88 HIS A O 1
ATOM 660 N N . VAL A 1 89 ? -1.810 -7.181 17.504 1.00 89.12 89 VAL A N 1
ATOM 661 C CA . VAL A 1 89 ? -1.547 -8.624 17.322 1.00 89.12 89 VAL A CA 1
ATOM 662 C C . VAL A 1 89 ? -2.219 -9.174 16.063 1.00 89.12 89 VAL A C 1
ATOM 664 O O . VAL A 1 89 ? -1.628 -9.997 15.360 1.00 89.12 89 VAL A O 1
ATOM 667 N N . ILE A 1 90 ? -3.428 -8.702 15.739 1.00 88.81 90 ILE A N 1
ATOM 668 C CA . ILE A 1 90 ? -4.152 -9.108 14.520 1.00 88.81 90 ILE A CA 1
ATOM 669 C C . ILE A 1 90 ? -3.604 -8.434 13.252 1.00 88.81 90 ILE A C 1
ATOM 671 O O . ILE A 1 90 ? -4.095 -8.690 12.153 1.00 88.81 90 ILE A O 1
ATOM 675 N N . GLY A 1 91 ? -2.556 -7.617 13.397 1.00 73.81 91 GLY A N 1
ATOM 676 C CA . GLY A 1 91 ? -1.718 -7.162 12.300 1.00 73.81 91 GLY A CA 1
ATOM 677 C C . GLY A 1 91 ? -2.324 -6.064 11.437 1.00 73.81 91 GLY A C 1
ATOM 678 O O . GLY A 1 91 ? -2.033 -6.076 10.256 1.00 73.81 91 GLY A O 1
ATOM 679 N N . GLU A 1 92 ? -3.149 -5.160 11.975 1.00 75.88 92 GLU A N 1
ATOM 680 C CA . GLU A 1 92 ? -3.707 -3.979 11.277 1.00 75.88 92 GLU A CA 1
ATOM 681 C C . GLU A 1 92 ? -4.012 -4.190 9.792 1.00 75.88 92 GLU A C 1
ATOM 683 O O . GLU A 1 92 ? -3.185 -3.927 8.919 1.00 75.88 92 GLU A O 1
ATOM 688 N N . HIS A 1 93 ? -5.219 -4.676 9.504 1.00 76.00 93 HIS A N 1
ATOM 689 C CA . HIS A 1 93 ? -5.677 -4.880 8.128 1.00 76.00 93 HIS A CA 1
ATOM 690 C C . HIS A 1 93 ? -4.907 -5.963 7.335 1.00 76.00 93 HIS A C 1
ATOM 692 O O . HIS A 1 93 ? -4.997 -6.045 6.107 1.00 76.00 93 HIS A O 1
ATOM 698 N N . ARG A 1 94 ? -4.200 -6.866 8.037 1.00 81.00 94 ARG A N 1
ATOM 699 C CA . ARG A 1 94 ? -3.534 -8.059 7.475 1.00 81.00 94 ARG A CA 1
ATOM 700 C C . ARG A 1 94 ? -4.301 -9.347 7.731 1.00 81.00 94 ARG A C 1
ATOM 702 O O . ARG A 1 94 ? -5.249 -9.403 8.515 1.00 81.00 94 ARG A O 1
ATOM 709 N N . ASP A 1 95 ? -3.867 -10.393 7.030 1.00 84.06 95 ASP A N 1
ATOM 710 C CA . ASP A 1 95 ? -4.331 -11.755 7.279 1.00 84.06 95 ASP A CA 1
ATOM 711 C C . ASP A 1 95 ? -3.666 -12.311 8.542 1.00 84.06 95 ASP A C 1
ATOM 713 O O . ASP A 1 95 ? -2.515 -12.000 8.864 1.00 84.06 95 ASP A O 1
ATOM 717 N N . PHE A 1 96 ? -4.399 -13.150 9.259 1.00 90.62 96 PHE A N 1
ATOM 718 C CA . PHE A 1 96 ? -3.892 -13.840 10.432 1.00 90.62 96 PHE A CA 1
ATOM 719 C C . PHE A 1 96 ? -4.652 -15.141 10.658 1.00 90.62 96 PHE A C 1
ATOM 721 O O . PHE A 1 96 ? -5.778 -15.342 10.197 1.00 90.62 96 PHE A O 1
ATOM 728 N N . ALA A 1 97 ? -4.019 -16.047 11.387 1.00 91.88 97 ALA A N 1
ATOM 729 C CA . ALA A 1 97 ? -4.591 -17.319 11.776 1.00 91.88 97 ALA A CA 1
ATOM 730 C C . ALA A 1 97 ? -4.726 -17.400 13.296 1.00 91.88 97 ALA A C 1
ATOM 732 O O . ALA A 1 97 ? -3.882 -16.905 14.040 1.00 91.88 97 ALA A O 1
ATOM 733 N N . VAL A 1 98 ? -5.790 -18.057 13.748 1.00 93.88 98 VAL A N 1
ATOM 734 C CA . VAL A 1 98 ? -6.043 -18.364 15.154 1.00 93.88 98 VAL A CA 1
ATOM 735 C C . VAL A 1 98 ? -5.806 -19.850 15.363 1.00 93.88 98 VAL A C 1
ATOM 737 O O . VAL A 1 98 ? -6.514 -20.670 14.781 1.00 93.88 98 VAL A O 1
ATOM 740 N N . ARG A 1 99 ? -4.854 -20.215 16.215 1.00 92.12 99 ARG A N 1
ATOM 741 C CA . ARG A 1 99 ? -4.497 -21.605 16.499 1.00 92.12 99 ARG A CA 1
ATOM 742 C C . ARG A 1 99 ? -4.764 -21.963 17.958 1.00 92.12 99 ARG A C 1
ATOM 744 O O . ARG A 1 99 ? -4.256 -21.317 18.870 1.00 92.12 99 ARG A O 1
ATOM 751 N N . PHE A 1 100 ? -5.547 -23.013 18.173 1.00 90.81 100 PHE A N 1
ATOM 752 C CA . PHE A 1 100 ? -5.898 -23.528 19.496 1.00 90.81 100 PHE A CA 1
ATOM 753 C C . PHE A 1 100 ? -4.831 -24.482 20.044 1.00 90.81 100 PHE A C 1
ATOM 755 O O . PHE A 1 100 ? -3.983 -24.999 19.311 1.00 90.81 100 PHE A O 1
ATOM 762 N N . ALA A 1 101 ? -4.912 -24.755 21.349 1.00 83.75 101 ALA A N 1
ATOM 763 C CA . ALA A 1 101 ? -4.027 -25.687 22.046 1.00 83.75 101 ALA A CA 1
ATOM 764 C C . ALA A 1 101 ? -4.111 -27.137 21.534 1.00 83.75 101 ALA A C 1
ATOM 766 O O . ALA A 1 101 ? -3.162 -27.901 21.704 1.00 83.75 101 ALA A O 1
ATOM 767 N N . ASP A 1 102 ? -5.228 -27.518 20.906 1.00 84.12 102 ASP A N 1
ATOM 768 C CA . ASP A 1 102 ? -5.421 -28.828 20.272 1.00 84.12 102 ASP A CA 1
ATOM 769 C C . ASP A 1 102 ? -4.817 -28.913 18.855 1.00 84.12 102 ASP A C 1
ATOM 771 O O . ASP A 1 102 ? -4.911 -29.951 18.200 1.00 84.12 102 ASP A O 1
ATOM 775 N N . GLY A 1 103 ? -4.193 -27.829 18.379 1.00 86.19 103 GLY A N 1
ATOM 776 C CA . GLY A 1 103 ? -3.582 -27.724 17.058 1.00 86.19 103 GLY A CA 1
ATOM 777 C C . GLY A 1 103 ? -4.545 -27.319 15.942 1.00 86.19 103 GLY A C 1
ATOM 778 O O . GLY A 1 103 ? -4.090 -27.125 14.815 1.00 86.19 103 GLY A O 1
ATOM 779 N N . LYS A 1 104 ? -5.850 -27.158 16.209 1.00 89.69 104 LYS A N 1
ATOM 780 C CA . LYS A 1 104 ? -6.790 -26.663 15.196 1.00 89.69 104 LYS A CA 1
ATOM 781 C C . LYS A 1 104 ? -6.525 -25.193 14.898 1.00 89.69 104 LYS A C 1
ATOM 783 O O . LYS A 1 104 ? -6.413 -24.374 15.810 1.00 89.69 104 LYS A O 1
ATOM 788 N N . THR A 1 105 ? -6.505 -24.866 13.612 1.00 92.06 105 THR A N 1
ATOM 789 C CA . THR A 1 105 ? -6.313 -23.502 13.123 1.00 92.06 105 THR A CA 1
ATOM 790 C C . THR A 1 105 ? -7.562 -23.022 12.398 1.00 92.06 105 THR A C 1
ATOM 792 O O . THR A 1 105 ? -8.085 -23.706 11.519 1.00 92.06 105 THR A O 1
ATOM 795 N N . PHE A 1 106 ? -8.013 -21.823 12.744 1.00 93.44 106 PHE A N 1
ATOM 796 C CA . PHE A 1 106 ? -9.147 -21.137 12.147 1.00 93.44 106 PHE A CA 1
ATOM 797 C C . PHE A 1 106 ? -8.679 -19.834 11.509 1.00 93.44 106 PHE A C 1
ATOM 799 O O . PHE A 1 106 ? -7.799 -19.152 12.034 1.00 93.44 106 PHE A O 1
ATOM 806 N N . ARG A 1 107 ? -9.298 -19.470 10.386 1.00 92.44 107 ARG A N 1
ATOM 807 C CA . ARG A 1 107 ? -9.213 -18.101 9.875 1.00 92.44 107 ARG A CA 1
ATOM 808 C C . ARG A 1 107 ? -10.362 -17.268 10.443 1.00 92.44 107 ARG A C 1
ATOM 810 O O . ARG A 1 107 ? -11.470 -17.799 10.578 1.00 92.44 107 ARG A O 1
ATOM 817 N N . PRO A 1 108 ? -10.120 -15.990 10.767 1.00 94.19 108 PRO A N 1
ATOM 818 C CA . PRO A 1 108 ? -11.171 -15.076 11.181 1.00 94.19 108 PRO A CA 1
ATOM 819 C C . PRO A 1 108 ? -12.223 -14.915 10.077 1.00 94.19 108 PRO A C 1
ATOM 821 O O . PRO A 1 108 ? -11.927 -14.928 8.883 1.00 94.19 108 PRO A O 1
ATOM 824 N N . ARG A 1 109 ? -13.477 -14.761 10.494 1.00 93.06 109 ARG A N 1
ATOM 825 C CA . ARG A 1 109 ? -14.618 -14.426 9.638 1.00 93.06 109 ARG A CA 1
ATOM 826 C C . ARG A 1 109 ? -14.821 -12.914 9.574 1.00 93.06 109 ARG A C 1
ATOM 828 O O . ARG A 1 109 ? -15.076 -12.366 8.500 1.00 93.06 109 ARG A O 1
ATOM 835 N N . SER A 1 110 ? -14.710 -12.252 10.720 1.00 93.94 110 SER A N 1
ATOM 836 C CA . SER A 1 110 ? -14.874 -10.807 10.865 1.00 93.94 110 SER A CA 1
ATOM 837 C C . SER A 1 110 ? -14.150 -10.296 12.106 1.00 93.94 110 SER A C 1
ATOM 839 O O . SER A 1 110 ? -13.970 -11.037 13.076 1.00 93.94 110 SER A O 1
ATOM 841 N N . ILE A 1 111 ? -13.801 -9.017 12.083 1.00 94.81 111 ILE A N 1
ATOM 842 C CA . ILE A 1 111 ? -13.437 -8.248 13.271 1.00 94.81 111 ILE A CA 1
ATOM 843 C C . ILE A 1 111 ? -14.737 -7.663 13.825 1.00 94.81 111 ILE A C 1
ATOM 845 O O . ILE A 1 111 ? -15.453 -6.998 13.088 1.00 94.81 111 ILE A O 1
ATOM 849 N N . LEU A 1 112 ? -15.110 -7.990 15.061 1.00 95.50 112 LEU A N 1
ATOM 850 C CA . LEU A 1 112 ? -16.384 -7.571 15.661 1.00 95.50 112 LEU A CA 1
ATOM 851 C C . LEU A 1 112 ? -16.332 -6.154 16.219 1.00 95.50 112 LEU A C 1
ATOM 853 O O . LEU A 1 112 ? -17.325 -5.445 16.146 1.00 95.50 112 LEU A O 1
ATOM 857 N N . ALA A 1 113 ? -15.198 -5.770 16.794 1.00 93.69 113 ALA A N 1
ATOM 858 C CA . ALA A 1 113 ? -14.966 -4.441 17.335 1.00 93.69 113 ALA A CA 1
ATOM 859 C C . ALA A 1 113 ? -13.462 -4.231 17.515 1.00 93.69 113 ALA A C 1
ATOM 861 O O . ALA A 1 113 ? -12.721 -5.195 17.742 1.00 93.69 113 ALA A O 1
ATOM 862 N N . VAL A 1 114 ? -13.021 -2.980 17.441 1.00 91.75 114 VAL A N 1
ATOM 863 C CA . VAL A 1 114 ? -11.654 -2.573 17.774 1.00 91.75 114 VAL A CA 1
ATOM 864 C C . VAL A 1 114 ? -11.690 -1.289 18.583 1.00 91.75 114 VAL A C 1
ATOM 866 O O . VAL A 1 114 ? -12.520 -0.420 18.331 1.00 91.75 114 VAL A O 1
ATOM 869 N N . ASP A 1 115 ? -10.763 -1.164 19.520 1.00 89.25 115 ASP A N 1
ATOM 870 C CA . ASP A 1 115 ? -10.419 0.095 20.165 1.00 89.25 115 ASP A CA 1
ATOM 871 C C . ASP A 1 115 ? -8.931 0.322 19.904 1.00 89.25 115 ASP A C 1
ATOM 873 O O . ASP A 1 115 ? -8.085 -0.405 20.426 1.00 89.25 115 ASP A O 1
ATOM 877 N N . ARG A 1 116 ? -8.612 1.265 19.013 1.00 84.12 116 ARG A N 1
ATOM 878 C CA . ARG A 1 116 ? -7.224 1.535 18.610 1.00 84.12 116 ARG A CA 1
ATOM 879 C C . ARG A 1 116 ? -6.439 2.216 19.727 1.00 84.12 116 ARG A C 1
ATOM 881 O O . ARG A 1 116 ? -5.253 1.942 19.876 1.00 84.12 116 ARG A O 1
ATOM 888 N N . ASP A 1 117 ? -7.106 3.054 20.517 1.00 79.69 117 ASP A N 1
ATOM 889 C CA . ASP A 1 117 ? -6.482 3.854 21.571 1.00 79.69 117 ASP A CA 1
ATOM 890 C C . ASP A 1 117 ? -6.124 3.004 22.790 1.00 79.69 117 ASP A C 1
ATOM 892 O O . ASP A 1 117 ? -5.124 3.268 23.459 1.00 79.69 117 ASP A O 1
ATOM 896 N N . LEU A 1 118 ? -6.932 1.979 23.068 1.00 87.06 118 LEU A N 1
ATOM 897 C CA . LEU A 1 118 ? -6.673 0.979 24.103 1.00 87.06 118 LEU A CA 1
ATOM 898 C C . LEU A 1 118 ? -6.023 -0.295 23.562 1.00 87.06 118 LEU A C 1
ATOM 900 O O . LEU A 1 118 ? -5.769 -1.204 24.343 1.00 87.06 118 LEU A O 1
ATOM 904 N N . ASP A 1 119 ? -5.759 -0.378 22.256 1.00 89.50 119 ASP A N 1
ATOM 905 C CA . ASP A 1 119 ? -5.160 -1.540 21.598 1.00 89.50 119 ASP A CA 1
ATOM 906 C C . ASP A 1 119 ? -5.942 -2.850 21.857 1.00 89.50 119 ASP A C 1
ATOM 908 O O . ASP A 1 119 ? -5.369 -3.896 22.159 1.00 89.50 119 ASP A O 1
ATOM 912 N N . LEU A 1 120 ? -7.273 -2.814 21.736 1.00 93.31 120 LEU A N 1
ATOM 913 C CA . LEU A 1 120 ? -8.176 -3.961 21.902 1.00 93.31 120 LEU A CA 1
ATOM 914 C C . LEU A 1 120 ? -8.802 -4.387 20.571 1.00 93.31 120 LEU A C 1
ATOM 916 O O . LEU A 1 120 ? -9.175 -3.557 19.743 1.00 93.31 120 LEU A O 1
ATOM 920 N N . ALA A 1 121 ? -9.008 -5.691 20.396 1.00 95.31 121 ALA A N 1
ATOM 921 C CA . ALA A 1 121 ? -9.778 -6.236 19.287 1.00 95.31 121 ALA A CA 1
ATOM 922 C C . ALA A 1 121 ? -10.614 -7.455 19.698 1.00 95.31 121 ALA A C 1
ATOM 924 O O . ALA A 1 121 ? -10.166 -8.329 20.446 1.00 95.31 121 ALA A O 1
ATOM 925 N N . LEU A 1 122 ? -11.821 -7.534 19.135 1.00 97.44 122 LEU A N 1
ATOM 926 C CA . LEU A 1 122 ? -12.700 -8.698 19.186 1.00 97.44 122 LEU A CA 1
ATOM 927 C C . LEU A 1 122 ? -12.773 -9.343 17.804 1.00 97.44 122 LEU A C 1
ATOM 929 O O . LEU A 1 122 ? -13.087 -8.690 16.810 1.00 97.44 122 LEU A O 1
ATOM 933 N N . VAL A 1 123 ? -12.521 -10.645 17.734 1.00 97.38 123 VAL A N 1
ATOM 934 C CA . VAL A 1 123 ? -12.450 -11.404 16.481 1.00 97.38 123 VAL A CA 1
ATOM 935 C C . VAL A 1 123 ? -13.454 -12.546 16.499 1.00 97.38 123 VAL A C 1
ATOM 937 O O . VAL A 1 123 ? -13.566 -13.276 17.482 1.00 97.38 123 VAL A O 1
ATOM 940 N N . LYS A 1 124 ? -14.151 -12.745 15.379 1.00 97.62 124 LYS A N 1
ATOM 941 C CA . LYS A 1 124 ? -15.060 -13.872 15.163 1.00 97.62 124 LYS A CA 1
ATOM 942 C C . LYS A 1 124 ? -14.403 -14.957 14.322 1.00 97.62 124 LYS A C 1
ATOM 944 O O . LYS A 1 124 ? -13.943 -14.676 13.217 1.00 97.62 124 LYS A O 1
ATOM 949 N N . ILE A 1 125 ? -14.462 -16.204 14.777 1.00 97.38 125 ILE A N 1
ATOM 950 C CA . ILE A 1 125 ? -14.116 -17.403 13.996 1.00 97.38 125 ILE A CA 1
ATOM 951 C C . ILE A 1 125 ? -15.339 -18.312 13.804 1.00 97.38 125 ILE A C 1
ATOM 953 O O . ILE A 1 125 ? -16.326 -18.201 14.530 1.00 97.38 125 ILE A O 1
ATOM 957 N N . ASP A 1 126 ? -15.276 -19.223 12.828 1.00 94.75 126 ASP A N 1
ATOM 958 C CA . ASP A 1 126 ? -16.330 -20.223 12.581 1.00 94.75 126 ASP A CA 1
ATOM 959 C C . ASP A 1 126 ? -16.105 -21.483 13.448 1.00 94.75 126 ASP A C 1
ATOM 961 O O . ASP A 1 126 ? -15.709 -22.548 12.972 1.00 94.75 126 ASP A O 1
ATOM 965 N N . ALA A 1 127 ? -16.319 -21.334 14.759 1.00 93.00 127 ALA A N 1
ATOM 966 C CA . ALA A 1 127 ? -16.248 -22.400 15.762 1.00 93.00 127 ALA A CA 1
ATOM 967 C C . ALA A 1 127 ? -17.358 -22.222 16.813 1.00 93.00 127 ALA A C 1
ATOM 969 O O . ALA A 1 127 ? -17.830 -21.111 17.033 1.00 93.00 127 ALA A O 1
ATOM 970 N N . LYS A 1 128 ? -17.800 -23.310 17.450 1.00 92.31 128 LYS A N 1
ATOM 971 C CA . LYS A 1 128 ? -18.873 -23.311 18.460 1.00 92.31 128 LYS A CA 1
ATOM 972 C C . LYS A 1 128 ? -18.491 -24.182 19.650 1.00 92.31 128 LYS A C 1
ATOM 974 O O . LYS A 1 128 ? -17.560 -24.979 19.544 1.00 92.31 128 LYS A O 1
ATOM 979 N N . ASP A 1 129 ? -19.235 -24.025 20.743 1.00 92.12 129 ASP A N 1
ATOM 980 C CA . ASP A 1 129 ? -19.087 -24.788 21.987 1.00 92.12 129 ASP A CA 1
ATOM 981 C C . ASP A 1 129 ? -17.667 -24.697 22.568 1.00 92.12 129 ASP A C 1
ATOM 983 O O . ASP A 1 129 ? -17.128 -25.655 23.126 1.00 92.12 129 ASP A O 1
ATOM 987 N N . LEU A 1 130 ? -17.042 -23.526 22.405 1.00 92.31 130 LEU A N 1
ATOM 988 C CA . LEU A 1 130 ? -15.700 -23.266 22.907 1.00 92.31 130 LEU A CA 1
ATOM 989 C C . LEU A 1 130 ? -15.715 -22.980 24.418 1.00 92.31 130 LEU A C 1
ATOM 991 O O . LEU A 1 130 ? -16.648 -22.339 24.908 1.00 92.31 130 LEU A O 1
ATOM 995 N N . PRO A 1 131 ? -14.670 -23.392 25.155 1.00 90.62 131 PRO A N 1
ATOM 996 C CA . PRO A 1 131 ? -14.489 -23.006 26.549 1.00 90.62 131 PRO A CA 1
ATOM 997 C C . PRO A 1 131 ? -14.174 -21.507 26.635 1.00 90.62 131 PRO A C 1
ATOM 999 O O . PRO A 1 131 ? -13.420 -20.978 25.822 1.00 90.62 131 PRO A O 1
ATOM 1002 N N . VAL A 1 132 ? -14.777 -20.820 27.606 1.00 94.12 132 VAL A N 1
ATOM 1003 C CA . VAL A 1 132 ? -14.767 -19.351 27.719 1.00 94.12 132 VAL A CA 1
ATOM 1004 C C . VAL A 1 132 ? -14.068 -18.927 29.003 1.00 94.12 132 VAL A C 1
ATOM 1006 O O . VAL A 1 132 ? -14.233 -19.580 30.033 1.00 94.12 132 VAL A O 1
ATOM 1009 N N . LEU A 1 133 ? -13.325 -17.820 28.955 1.00 93.31 133 LEU A N 1
ATOM 1010 C CA . LEU A 1 133 ? -12.863 -17.126 30.155 1.00 93.31 133 LEU A CA 1
ATOM 1011 C C . LEU A 1 133 ? -13.828 -15.998 30.509 1.00 93.31 133 LEU A C 1
ATOM 1013 O O . LEU A 1 133 ? -14.138 -15.147 29.678 1.00 93.31 133 LEU A O 1
ATOM 1017 N N . THR A 1 134 ? -14.299 -15.993 31.752 1.00 94.12 134 THR A N 1
ATOM 1018 C CA . THR A 1 134 ? -15.177 -14.940 32.267 1.00 94.12 134 THR A CA 1
ATOM 1019 C C . THR A 1 134 ? -14.366 -13.711 32.650 1.00 94.12 134 THR A C 1
ATOM 1021 O O . THR A 1 134 ? -13.317 -13.839 33.287 1.00 94.12 134 THR A O 1
ATOM 1024 N N . LEU A 1 135 ? -14.865 -12.524 32.307 1.00 95.38 135 LEU A N 1
ATOM 1025 C CA . LEU A 1 135 ? -14.266 -11.269 32.751 1.00 95.38 135 LEU A CA 1
ATOM 1026 C C . LEU A 1 135 ? -14.567 -11.040 34.240 1.00 95.38 135 LEU A C 1
ATOM 1028 O O . LEU A 1 135 ? -15.654 -11.354 34.729 1.00 95.38 135 LEU A O 1
ATOM 1032 N N . GLY A 1 136 ? -13.567 -10.552 34.964 1.00 94.25 136 GLY A N 1
ATOM 1033 C CA . GLY A 1 136 ? -13.696 -10.018 36.313 1.00 94.25 136 GLY A CA 1
ATOM 1034 C C . GLY A 1 136 ? -13.881 -8.503 36.284 1.00 94.25 136 GLY A C 1
ATOM 1035 O O . GLY A 1 136 ? -13.844 -7.884 35.223 1.00 94.25 136 GLY A O 1
ATOM 1036 N N . ASP A 1 137 ? -14.042 -7.916 37.466 1.00 95.50 137 ASP A N 1
ATOM 1037 C CA . ASP A 1 137 ? -14.207 -6.472 37.632 1.00 95.50 137 ASP A CA 1
ATOM 1038 C C . ASP A 1 137 ? -12.851 -5.820 37.923 1.00 95.50 137 ASP A C 1
ATOM 1040 O O . ASP A 1 137 ? -12.311 -5.947 39.029 1.00 95.50 137 ASP A O 1
ATOM 1044 N N . SER A 1 138 ? -12.288 -5.139 36.923 1.00 94.94 138 SER A N 1
ATOM 1045 C CA . SER A 1 138 ? -10.966 -4.524 37.045 1.00 94.94 138 SER A CA 1
ATOM 1046 C C . SER A 1 138 ? -10.933 -3.327 37.994 1.00 94.94 138 SER A C 1
ATOM 1048 O O . SER A 1 138 ? -9.855 -2.974 38.462 1.00 94.94 138 SER A O 1
ATOM 1050 N N . ASP A 1 139 ? -12.076 -2.729 38.339 1.00 93.12 139 ASP A N 1
ATOM 1051 C CA . ASP A 1 139 ? -12.130 -1.587 39.265 1.00 93.12 139 ASP A CA 1
ATOM 1052 C C . ASP A 1 139 ? -11.930 -2.023 40.728 1.00 93.12 139 ASP A C 1
ATOM 1054 O O . ASP A 1 139 ? -11.700 -1.200 41.615 1.00 93.12 139 ASP A O 1
ATOM 1058 N N . LYS A 1 140 ? -11.986 -3.336 40.993 1.00 93.75 140 LYS A N 1
ATOM 1059 C CA . LYS A 1 140 ? -11.794 -3.937 42.321 1.00 93.75 140 LYS A CA 1
ATOM 1060 C C . LYS A 1 140 ? -10.391 -4.495 42.555 1.00 93.75 140 LYS A C 1
ATOM 1062 O O . LYS A 1 140 ? -10.134 -5.033 43.634 1.00 93.75 140 LYS A O 1
ATOM 1067 N N . ILE A 1 141 ? -9.494 -4.410 41.573 1.00 93.88 141 ILE A N 1
ATOM 1068 C CA . ILE A 1 141 ? -8.139 -4.949 41.720 1.00 93.88 141 ILE A CA 1
ATOM 1069 C C . ILE A 1 141 ? -7.332 -4.116 42.715 1.00 93.88 141 ILE A C 1
ATOM 1071 O O . ILE A 1 141 ? -7.492 -2.901 42.820 1.00 93.88 141 ILE A O 1
ATOM 1075 N N . THR A 1 142 ? -6.422 -4.767 43.434 1.00 92.69 142 THR A N 1
ATOM 1076 C CA . THR A 1 142 ? -5.574 -4.095 44.428 1.00 92.69 142 THR A CA 1
ATOM 1077 C C . THR A 1 142 ? -4.094 -4.421 44.212 1.00 92.69 142 THR A C 1
ATOM 1079 O O . THR A 1 142 ? -3.760 -5.560 43.875 1.00 92.69 142 THR A O 1
ATOM 1082 N N . PRO A 1 143 ? -3.169 -3.455 44.395 1.00 94.25 143 PRO A N 1
ATOM 1083 C CA . PRO A 1 143 ? -1.737 -3.743 44.383 1.00 94.25 143 PRO A CA 1
ATOM 1084 C C . PRO A 1 143 ? -1.372 -4.856 45.377 1.00 94.25 143 PRO A C 1
ATOM 1086 O O . PRO A 1 143 ? -1.840 -4.865 46.513 1.00 94.25 143 PRO A O 1
ATOM 1089 N N . GLY A 1 144 ? -0.533 -5.798 44.948 1.00 90.88 144 GLY A N 1
ATOM 1090 C CA . GLY A 1 144 ? -0.161 -7.000 45.701 1.00 90.88 144 GLY A CA 1
ATOM 1091 C C . GLY A 1 144 ? -1.069 -8.212 45.464 1.00 90.88 144 GLY A C 1
ATOM 1092 O O . GLY A 1 144 ? -0.697 -9.321 45.851 1.00 90.88 144 GLY A O 1
ATOM 1093 N N . GLN A 1 145 ? -2.215 -8.048 44.793 1.00 92.56 145 GLN A N 1
ATOM 1094 C CA . GLN A 1 145 ? -3.087 -9.162 44.420 1.00 92.56 145 GLN A CA 1
ATOM 1095 C C . GLN A 1 145 ? -2.336 -10.168 43.540 1.00 92.56 145 GLN A C 1
ATOM 1097 O O . GLN A 1 145 ? -1.706 -9.791 42.550 1.00 92.56 145 GLN A O 1
ATOM 1102 N N . SER A 1 146 ? -2.409 -11.451 43.908 1.00 91.25 146 SER A N 1
ATOM 1103 C CA . SER A 1 146 ? -1.811 -12.543 43.136 1.00 91.25 146 SER A CA 1
ATOM 1104 C C . SER A 1 146 ? -2.538 -12.740 41.815 1.00 91.25 146 SER A C 1
ATOM 1106 O O . SER A 1 146 ? -3.767 -12.771 41.771 1.00 91.25 146 SER A O 1
ATOM 1108 N N . ILE A 1 147 ? -1.755 -12.922 40.758 1.00 92.81 147 ILE A N 1
ATOM 1109 C CA . ILE A 1 147 ? -2.244 -13.118 39.398 1.00 92.81 147 ILE A CA 1
ATOM 1110 C C . ILE A 1 147 ? -1.477 -14.238 38.709 1.00 92.81 147 ILE A C 1
ATOM 1112 O O . ILE A 1 147 ? -0.331 -14.555 39.057 1.00 92.81 147 ILE A O 1
ATOM 1116 N N . PHE A 1 148 ? -2.080 -14.783 37.663 1.00 90.38 148 PHE A N 1
ATOM 1117 C CA . PHE A 1 148 ? -1.348 -15.539 36.661 1.00 90.38 148 PHE A CA 1
ATOM 1118 C C . PHE A 1 148 ? -1.754 -15.118 35.256 1.00 90.38 148 PHE A C 1
ATOM 1120 O O . PHE A 1 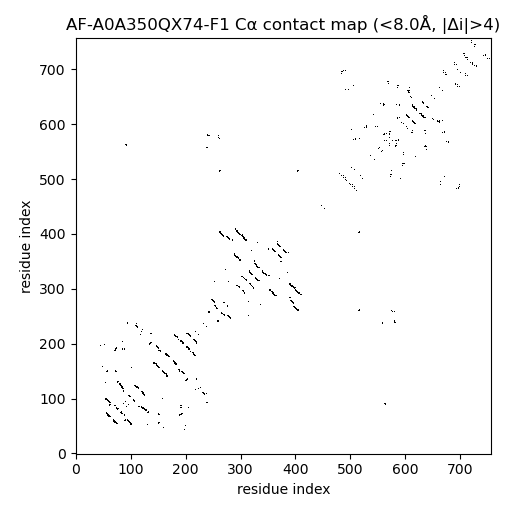148 ? -2.841 -14.597 35.030 1.00 90.38 148 PHE A O 1
ATOM 1127 N N . SER A 1 149 ? -0.868 -15.351 34.300 1.00 90.56 149 SER A N 1
ATOM 1128 C CA . SER A 1 149 ? -1.142 -15.160 32.887 1.00 90.56 149 SER A CA 1
ATOM 1129 C C . SER A 1 149 ? -0.739 -16.405 32.115 1.00 90.56 149 SER A C 1
ATOM 1131 O O . SER A 1 149 ? 0.248 -17.068 32.448 1.00 90.56 149 SER A O 1
ATOM 1133 N N . LEU A 1 150 ? -1.529 -16.729 31.097 1.00 87.25 150 LEU A N 1
ATOM 1134 C CA . LEU A 1 150 ? -1.246 -17.813 30.172 1.00 87.25 150 LEU A CA 1
ATOM 1135 C C . LEU A 1 150 ? -1.124 -17.235 28.766 1.00 87.25 150 LEU A C 1
ATOM 1137 O O . LEU A 1 150 ? -2.078 -16.656 28.256 1.00 87.25 150 LEU A O 1
ATOM 1141 N N . GLY A 1 151 ? 0.029 -17.433 28.136 1.00 82.06 151 GLY A N 1
ATOM 1142 C CA . GLY A 1 151 ? 0.290 -16.918 26.797 1.00 82.06 151 GLY A CA 1
ATOM 1143 C C . GLY A 1 151 ? 1.267 -17.767 26.009 1.00 82.06 151 GLY A C 1
ATOM 1144 O O . GLY A 1 151 ? 1.669 -18.847 26.439 1.00 82.06 151 GLY A O 1
ATOM 1145 N N . ASN A 1 152 ? 1.661 -17.284 24.837 1.00 71.44 152 ASN A N 1
ATOM 1146 C CA . ASN A 1 152 ? 2.594 -17.981 23.954 1.00 71.44 152 ASN A CA 1
ATOM 1147 C C . ASN A 1 152 ? 3.899 -17.188 23.732 1.00 71.44 152 ASN A C 1
ATOM 1149 O O . ASN A 1 152 ? 4.168 -16.756 22.608 1.00 71.44 152 ASN A O 1
ATOM 1153 N N . PRO A 1 153 ? 4.726 -16.977 24.774 1.00 58.75 153 PRO A N 1
ATOM 1154 C CA . PRO A 1 153 ? 6.001 -16.290 24.617 1.00 58.75 153 PRO A CA 1
ATOM 1155 C C . PRO A 1 153 ? 6.958 -17.110 23.735 1.00 58.75 153 PRO A C 1
ATOM 1157 O O . PRO A 1 153 ? 7.145 -18.311 23.941 1.00 58.75 153 PRO A O 1
ATOM 1160 N N . LEU A 1 154 ? 7.578 -16.454 22.748 1.00 50.78 154 LEU A N 1
ATOM 1161 C CA . LEU A 1 154 ? 8.615 -17.002 21.855 1.00 50.78 154 LEU A CA 1
ATOM 1162 C C . LEU A 1 154 ? 8.205 -18.242 21.027 1.00 50.78 154 LEU A C 1
ATOM 1164 O O . LEU A 1 154 ? 9.064 -18.928 20.478 1.00 50.78 154 LEU A O 1
ATOM 1168 N N . GLY A 1 155 ? 6.906 -18.542 20.910 1.00 52.97 155 GLY A N 1
ATOM 1169 C CA . GLY A 1 155 ? 6.408 -19.706 20.164 1.00 52.97 155 GLY A CA 1
ATOM 1170 C C . GLY A 1 155 ? 6.489 -21.044 20.914 1.00 52.97 155 GLY A C 1
ATOM 1171 O O . GLY A 1 155 ? 6.120 -22.073 20.341 1.00 52.97 155 GLY A O 1
ATOM 1172 N N . TYR A 1 156 ? 6.919 -21.044 22.182 1.00 53.72 156 TYR A N 1
ATOM 1173 C CA . TYR A 1 156 ? 6.812 -22.205 23.067 1.00 53.72 156 TYR A CA 1
ATOM 1174 C C . TYR A 1 156 ? 5.389 -22.281 23.628 1.00 53.72 156 TYR A C 1
ATOM 1176 O O . TYR A 1 156 ? 4.899 -21.352 24.264 1.00 53.72 156 TYR A O 1
ATOM 1184 N N . SER A 1 157 ? 4.709 -23.393 23.362 1.00 55.62 157 SER A N 1
ATOM 1185 C CA . SER A 1 157 ? 3.258 -23.510 23.510 1.00 55.62 157 SER A CA 1
ATOM 1186 C C . SER A 1 157 ? 2.786 -23.307 24.961 1.00 55.62 157 SER A C 1
ATOM 1188 O O . SER A 1 157 ? 3.034 -24.160 25.811 1.00 55.62 157 SER A O 1
ATOM 1190 N N . HIS A 1 158 ? 1.990 -22.258 25.203 1.00 62.38 158 HIS A N 1
ATOM 1191 C CA . HIS A 1 158 ? 1.191 -22.039 26.425 1.00 62.38 158 HIS A CA 1
ATOM 1192 C C . HIS A 1 158 ? 2.001 -21.937 27.731 1.00 62.38 158 HIS A C 1
ATOM 1194 O O . HIS A 1 158 ? 1.760 -22.688 28.681 1.00 62.38 158 HIS A O 1
ATOM 1200 N N . SER A 1 159 ? 2.948 -21.003 27.790 1.00 75.06 159 SER A N 1
ATOM 1201 C CA . SER A 1 159 ? 3.697 -20.700 29.012 1.00 75.06 159 SER A CA 1
ATOM 1202 C C . SER A 1 159 ? 2.806 -20.044 30.064 1.00 75.06 159 SER A C 1
ATOM 1204 O O . SER A 1 159 ? 2.027 -19.135 29.771 1.00 75.06 159 SER A O 1
ATOM 1206 N N . VAL A 1 160 ? 2.958 -20.504 31.304 1.00 83.38 160 VAL A N 1
ATOM 1207 C CA . VAL A 1 160 ? 2.284 -19.966 32.489 1.00 83.38 160 VAL A CA 1
ATOM 1208 C C . VAL A 1 160 ? 3.256 -19.041 33.218 1.00 83.38 160 VAL A C 1
ATOM 1210 O O . VAL A 1 160 ? 4.349 -19.473 33.586 1.00 83.38 160 VAL A O 1
ATOM 1213 N N . SER A 1 161 ? 2.843 -17.802 33.474 1.00 86.94 161 SER A N 1
ATOM 1214 C CA . SER A 1 161 ? 3.581 -16.834 34.293 1.00 86.94 161 SER A CA 1
ATOM 1215 C C . SER A 1 161 ? 2.765 -16.481 35.537 1.00 86.94 161 SER A C 1
ATOM 1217 O O . SER A 1 161 ? 1.585 -16.160 35.427 1.00 86.94 161 SER A O 1
ATOM 1219 N N . ARG A 1 162 ? 3.383 -16.507 36.723 1.00 88.50 162 ARG A N 1
ATOM 1220 C CA . ARG A 1 162 ? 2.774 -16.070 37.996 1.00 88.50 162 ARG A CA 1
ATOM 1221 C C . ARG A 1 162 ? 3.409 -14.760 38.451 1.00 88.50 162 ARG A C 1
ATOM 1223 O O . ARG A 1 162 ? 4.615 -14.581 38.286 1.00 88.50 162 ARG A O 1
ATOM 1230 N N . GLY A 1 163 ? 2.615 -13.880 39.054 1.00 90.62 163 GLY A N 1
ATOM 1231 C CA . GLY A 1 163 ? 3.105 -12.635 39.640 1.00 90.62 163 GLY A CA 1
ATOM 1232 C C . GLY A 1 163 ? 2.045 -11.911 40.454 1.00 90.62 163 GLY A C 1
ATOM 1233 O O . GLY A 1 163 ? 1.148 -12.543 41.015 1.00 90.62 163 GLY A O 1
ATOM 1234 N N . VAL A 1 164 ? 2.159 -10.586 40.519 1.00 92.94 164 VAL A N 1
ATOM 1235 C CA . VAL A 1 164 ? 1.232 -9.717 41.259 1.00 92.94 164 VAL A CA 1
ATOM 1236 C C . VAL A 1 164 ? 0.850 -8.476 40.456 1.00 92.94 164 VAL A C 1
ATOM 1238 O O . VAL A 1 164 ? 1.589 -8.047 39.564 1.00 92.94 164 VAL A O 1
ATOM 1241 N N . ILE A 1 165 ? -0.278 -7.866 40.815 1.00 94.12 165 ILE A N 1
ATOM 1242 C CA . ILE A 1 165 ? -0.593 -6.487 40.432 1.00 94.12 165 ILE A CA 1
ATOM 1243 C C . ILE A 1 165 ? 0.403 -5.561 41.133 1.00 94.12 165 ILE A C 1
ATOM 1245 O O . ILE A 1 165 ? 0.471 -5.532 42.359 1.00 94.12 165 ILE A O 1
ATOM 1249 N N . ALA A 1 166 ? 1.190 -4.811 40.370 1.00 92.12 166 ALA A N 1
ATOM 1250 C CA . ALA A 1 166 ? 2.156 -3.864 40.914 1.00 92.12 166 ALA A CA 1
ATOM 1251 C C . ALA A 1 166 ? 1.495 -2.519 41.248 1.00 92.12 166 ALA A C 1
ATOM 1253 O O . ALA A 1 166 ? 1.730 -1.969 42.321 1.00 92.12 166 ALA A O 1
ATOM 1254 N N . ALA A 1 167 ? 0.678 -1.990 40.334 1.00 91.56 167 ALA A N 1
ATOM 1255 C CA . ALA A 1 167 ? -0.032 -0.720 40.483 1.00 91.56 167 ALA A CA 1
ATOM 1256 C C . ALA A 1 167 ? -1.111 -0.559 39.398 1.00 91.56 167 ALA A C 1
ATOM 1258 O O . ALA A 1 167 ? -1.141 -1.311 38.427 1.00 91.56 167 ALA A O 1
ATOM 1259 N N . ILE A 1 168 ? -1.944 0.470 39.538 1.00 89.69 168 ILE A N 1
ATOM 1260 C CA . ILE A 1 168 ? -2.771 1.023 38.457 1.00 89.69 168 ILE A CA 1
ATOM 1261 C C . ILE A 1 168 ? -2.187 2.399 38.137 1.00 89.69 168 ILE A C 1
ATOM 1263 O O . ILE A 1 168 ? -1.954 3.179 39.064 1.00 89.69 168 ILE A O 1
ATOM 1267 N N . ARG A 1 169 ? -1.868 2.671 36.869 1.00 86.06 169 ARG A N 1
ATOM 1268 C CA . ARG A 1 169 ? -1.192 3.912 36.456 1.00 86.06 169 ARG A CA 1
ATOM 1269 C C . ARG A 1 169 ? -1.632 4.361 35.073 1.00 86.06 169 ARG A C 1
ATOM 1271 O O . ARG A 1 169 ? -1.844 3.523 34.205 1.00 86.06 169 ARG A O 1
ATOM 1278 N N . GLU A 1 170 ? -1.672 5.667 34.872 1.00 82.62 170 GLU A N 1
ATOM 1279 C CA . GLU A 1 170 ? -1.669 6.281 33.542 1.00 82.62 170 GLU A CA 1
ATOM 1280 C C . GLU A 1 170 ? -0.238 6.262 32.986 1.00 82.62 170 GLU A C 1
ATOM 1282 O O . GLU A 1 170 ? 0.731 6.386 33.748 1.00 82.62 170 GLU A O 1
ATOM 1287 N N . LEU A 1 171 ? -0.086 6.029 31.680 1.00 74.56 171 LEU A N 1
ATOM 1288 C CA . LEU A 1 171 ? 1.236 5.997 31.043 1.00 74.56 171 LEU A CA 1
ATOM 1289 C C . LEU A 1 171 ? 1.724 7.401 30.695 1.00 74.56 171 LEU A C 1
ATOM 1291 O O . LEU A 1 171 ? 2.927 7.661 30.764 1.00 74.56 171 LEU A O 1
ATOM 1295 N N . GLN A 1 172 ? 0.801 8.290 30.344 1.00 70.94 172 GLN A N 1
ATOM 1296 C CA . GLN A 1 172 ? 1.033 9.717 30.202 1.00 70.94 172 GLN A CA 1
ATOM 1297 C C . GLN A 1 172 ? 0.140 10.450 31.200 1.00 70.94 172 GLN A C 1
ATOM 1299 O O . GLN A 1 172 ? -1.041 10.151 31.331 1.00 70.94 172 GLN A O 1
ATOM 1304 N N . GLU A 1 173 ? 0.722 11.383 31.947 1.00 64.25 173 GLU A N 1
ATOM 1305 C CA . GLU A 1 173 ? 0.003 12.096 33.001 1.00 64.25 173 GLU A CA 1
ATOM 1306 C C . GLU A 1 173 ? -1.175 12.882 32.402 1.00 64.25 173 GLU A C 1
ATOM 1308 O O . GLU A 1 173 ? -0.966 13.760 31.566 1.00 64.25 173 GLU A O 1
ATOM 1313 N N . GLY A 1 174 ? -2.407 12.552 32.812 1.00 61.44 174 GLY A N 1
ATOM 1314 C CA . GLY A 1 174 ? -3.619 13.192 32.300 1.00 61.44 174 GLY A CA 1
ATOM 1315 C C . GLY A 1 174 ? -4.208 12.551 31.041 1.00 61.44 174 GLY A C 1
ATOM 1316 O O . GLY A 1 174 ? -5.159 13.102 30.492 1.00 61.44 174 GLY A O 1
ATOM 1317 N N . ASP A 1 175 ? -3.705 11.392 30.594 1.00 67.62 175 ASP A N 1
ATOM 1318 C CA . ASP A 1 175 ? -4.262 10.669 29.439 1.00 67.62 175 ASP A CA 1
ATOM 1319 C C . ASP A 1 175 ? -5.624 10.005 29.711 1.00 67.62 175 ASP A C 1
ATOM 1321 O O . ASP A 1 175 ? -6.258 9.513 28.773 1.00 67.62 175 ASP A O 1
ATOM 1325 N N . GLY A 1 176 ? -6.062 9.966 30.977 1.00 71.62 176 GLY A N 1
ATOM 1326 C CA . GLY A 1 176 ? -7.339 9.398 31.409 1.00 71.62 176 GLY A CA 1
ATOM 1327 C C . GLY A 1 176 ? -7.484 7.894 31.151 1.00 71.62 176 GLY A C 1
ATOM 1328 O O . GLY A 1 176 ? -8.604 7.372 31.172 1.00 71.62 176 GLY A O 1
ATOM 1329 N N . ARG A 1 177 ? -6.384 7.180 30.875 1.00 80.81 177 ARG A N 1
ATOM 1330 C CA . ARG A 1 177 ? -6.363 5.774 30.445 1.00 80.81 177 ARG A CA 1
ATOM 1331 C C . ARG A 1 177 ? -5.527 4.929 31.413 1.00 80.81 177 ARG A C 1
ATOM 1333 O O . ARG A 1 177 ? -4.391 4.555 31.113 1.00 80.81 177 ARG A O 1
ATOM 1340 N N . PRO A 1 178 ? -6.087 4.560 32.581 1.00 86.56 178 PRO A N 1
ATOM 1341 C CA . PRO A 1 178 ? -5.366 3.755 33.554 1.00 86.56 178 PRO A CA 1
ATOM 1342 C C . PRO A 1 178 ? -5.091 2.344 33.017 1.00 86.56 178 PRO A C 1
ATOM 1344 O O . PRO A 1 178 ? -5.996 1.622 32.596 1.00 86.56 178 PRO A O 1
ATOM 1347 N N . MET A 1 179 ? -3.833 1.921 33.099 1.00 91.38 179 MET A N 1
ATOM 1348 C CA . MET A 1 179 ? -3.385 0.565 32.805 1.00 91.38 179 MET A CA 1
ATOM 1349 C C . MET A 1 179 ? -3.044 -0.201 34.082 1.00 91.38 179 MET A C 1
ATOM 1351 O O . MET A 1 179 ? -2.593 0.354 35.089 1.00 91.38 179 MET A O 1
ATOM 1355 N N . VAL A 1 180 ? -3.213 -1.518 34.016 1.00 93.31 180 VAL A N 1
ATOM 1356 C CA . VAL A 1 180 ? -2.854 -2.445 35.086 1.00 93.31 180 VAL A CA 1
ATOM 1357 C C . VAL A 1 180 ? -1.376 -2.792 34.961 1.00 93.31 180 VAL A C 1
ATOM 1359 O O . VAL A 1 180 ? -0.978 -3.545 34.074 1.00 93.31 180 VAL A O 1
ATOM 1362 N N . GLN A 1 181 ? -0.543 -2.261 35.849 1.00 93.12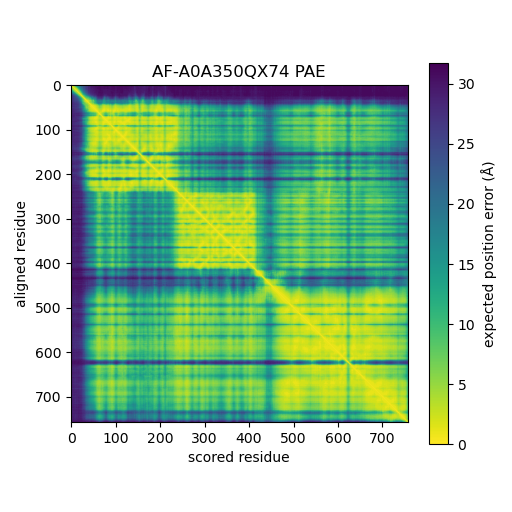 181 GLN A N 1
ATOM 1363 C CA . GLN A 1 181 ? 0.866 -2.625 35.912 1.00 93.12 181 GLN A CA 1
ATOM 1364 C C . GLN A 1 181 ? 1.007 -3.986 36.598 1.00 93.12 181 GLN A C 1
ATOM 1366 O O . GLN A 1 181 ? 0.569 -4.173 37.735 1.00 93.12 181 GLN A O 1
ATOM 1371 N N . VAL A 1 182 ? 1.661 -4.931 35.932 1.00 92.69 182 VAL A N 1
ATOM 1372 C CA . VAL A 1 182 ? 1.862 -6.303 36.406 1.00 92.69 182 VAL A CA 1
ATOM 1373 C C . VAL A 1 182 ? 3.346 -6.603 36.574 1.00 92.69 182 VAL A C 1
ATOM 1375 O O . VAL A 1 182 ? 4.177 -6.173 35.773 1.00 92.69 182 VAL A O 1
ATOM 1378 N N . ALA A 1 183 ? 3.683 -7.359 37.616 1.00 91.56 183 ALA A N 1
ATOM 1379 C CA . ALA A 1 183 ? 5.032 -7.856 37.861 1.00 91.56 183 ALA A CA 1
ATOM 1380 C C . ALA A 1 183 ? 5.112 -9.342 37.481 1.00 91.56 183 ALA A C 1
ATOM 1382 O O . ALA A 1 183 ? 5.036 -10.219 38.342 1.00 91.56 183 ALA A O 1
ATOM 1383 N N . ILE A 1 184 ? 5.215 -9.613 36.179 1.00 86.62 184 ILE A N 1
ATOM 1384 C CA . ILE A 1 184 ? 5.401 -10.951 35.602 1.00 86.62 184 ILE A CA 1
ATOM 1385 C C . ILE A 1 184 ? 6.469 -10.907 34.498 1.00 86.62 184 ILE A C 1
ATOM 1387 O O . ILE A 1 184 ? 6.625 -9.875 33.842 1.00 86.62 184 ILE A O 1
ATOM 1391 N N . PRO A 1 185 ? 7.190 -12.014 34.238 1.00 80.25 185 PRO A N 1
ATOM 1392 C CA . PRO A 1 185 ? 8.030 -12.123 33.050 1.00 80.25 185 PRO A CA 1
ATOM 1393 C C . PRO A 1 185 ? 7.177 -11.992 31.780 1.00 80.25 185 PRO A C 1
ATOM 1395 O O . PRO A 1 185 ? 6.252 -12.782 31.571 1.00 80.25 185 PRO A O 1
ATOM 1398 N N . ILE A 1 186 ? 7.488 -10.996 30.948 1.00 75.62 186 ILE A N 1
ATOM 1399 C CA . ILE A 1 186 ? 6.805 -10.717 29.677 1.00 75.62 186 ILE A CA 1
ATOM 1400 C C . ILE A 1 186 ? 7.817 -10.834 28.547 1.00 75.62 186 ILE A C 1
ATOM 1402 O O . ILE A 1 186 ? 8.880 -10.211 28.576 1.00 75.62 186 ILE A O 1
ATOM 1406 N N . GLU A 1 187 ? 7.467 -11.601 27.521 1.00 76.56 187 GLU A N 1
ATOM 1407 C CA . GLU A 1 187 ? 8.298 -11.814 26.339 1.00 76.56 187 GLU A CA 1
ATOM 1408 C C . GLU A 1 187 ? 7.506 -11.555 25.052 1.00 76.56 187 GLU A C 1
ATOM 1410 O O . GLU A 1 187 ? 6.272 -11.505 25.087 1.00 76.56 187 GLU A O 1
ATOM 1415 N N . PRO A 1 188 ? 8.181 -11.380 23.900 1.00 75.81 188 PRO A N 1
ATOM 1416 C CA . PRO A 1 188 ? 7.498 -11.319 22.611 1.00 75.81 188 PRO A CA 1
ATOM 1417 C C . PRO A 1 188 ? 6.537 -12.508 22.440 1.00 75.81 188 PRO A C 1
ATOM 1419 O O . PRO A 1 188 ? 6.934 -13.661 22.620 1.00 75.81 188 PRO A O 1
ATOM 1422 N N . GLY A 1 189 ? 5.269 -12.224 22.127 1.00 79.19 189 GLY A N 1
ATOM 1423 C CA . GLY A 1 189 ? 4.179 -13.211 22.072 1.00 79.19 189 GLY A CA 1
ATOM 1424 C C . GLY A 1 189 ? 3.221 -13.194 23.271 1.00 79.19 189 GLY A C 1
ATOM 1425 O O . GLY A 1 189 ? 2.142 -13.785 23.194 1.00 79.19 189 GLY A O 1
ATOM 1426 N N . SER A 1 190 ? 3.565 -12.490 24.357 1.00 86.81 190 SER A N 1
ATOM 1427 C CA . SER A 1 190 ? 2.678 -12.294 25.514 1.00 86.81 190 SER A CA 1
ATOM 1428 C C . SER A 1 190 ? 1.555 -11.274 25.275 1.00 86.81 190 SER A C 1
ATOM 1430 O O . SER A 1 190 ? 0.575 -11.306 26.017 1.00 86.81 190 SER A O 1
ATOM 1432 N N . SER A 1 191 ? 1.652 -10.400 24.269 1.00 90.44 191 SER A N 1
ATOM 1433 C CA . SER A 1 191 ? 0.578 -9.456 23.925 1.00 90.44 191 SER A CA 1
ATOM 1434 C C . SER A 1 191 ? -0.730 -10.197 23.637 1.00 90.44 191 SER A C 1
ATOM 1436 O O . SER A 1 191 ? -0.737 -11.193 22.913 1.00 90.44 191 SER A O 1
ATOM 1438 N N . GLY A 1 192 ? -1.812 -9.734 24.252 1.00 93.06 192 GLY A N 1
ATOM 1439 C CA . GLY A 1 192 ? -3.162 -10.285 24.195 1.00 93.06 192 GLY A CA 1
ATOM 1440 C C . GLY A 1 192 ? -3.405 -11.443 25.168 1.00 93.06 192 GLY A C 1
ATOM 1441 O O . GLY A 1 192 ? -4.493 -12.017 25.190 1.00 93.06 192 GLY A O 1
ATOM 1442 N N . SER A 1 193 ? -2.422 -11.791 26.009 1.00 93.56 193 SER A N 1
ATOM 1443 C CA . SER A 1 193 ? -2.607 -12.838 27.022 1.00 93.56 193 SER A CA 1
ATOM 1444 C C . SER A 1 193 ? -3.567 -12.378 28.121 1.00 93.56 193 SER A C 1
ATOM 1446 O O . SER A 1 193 ? -3.412 -11.263 28.637 1.00 93.56 193 SER A O 1
ATOM 1448 N N . PRO A 1 194 ? -4.512 -13.231 28.554 1.00 95.19 194 PRO A N 1
ATOM 1449 C CA . PRO A 1 194 ? -5.332 -12.937 29.717 1.00 95.19 194 PRO A CA 1
ATOM 1450 C C . PRO A 1 194 ? -4.470 -12.937 30.984 1.00 95.19 194 PRO A C 1
ATOM 1452 O O . PRO A 1 194 ? -3.609 -13.800 31.180 1.00 95.19 194 PRO A O 1
ATOM 1455 N N . THR A 1 195 ? -4.719 -11.969 31.857 1.00 94.75 195 THR A N 1
ATOM 1456 C CA . THR A 1 195 ? -4.247 -11.935 33.243 1.00 94.75 195 THR A CA 1
ATOM 1457 C C . THR A 1 195 ? -5.428 -12.238 34.142 1.00 94.75 195 THR A C 1
ATOM 1459 O O . THR A 1 195 ? -6.439 -11.538 34.091 1.00 94.75 195 THR A O 1
ATOM 1462 N N . LEU A 1 196 ? -5.302 -13.291 34.940 1.00 93.88 196 LEU A N 1
ATOM 1463 C CA . LEU A 1 196 ? -6.381 -13.848 35.732 1.00 93.88 196 LEU A CA 1
ATOM 1464 C C . LEU A 1 196 ? -6.092 -13.748 37.228 1.00 93.88 196 LEU A C 1
ATOM 1466 O O . LEU A 1 196 ? -4.939 -13.852 37.661 1.00 93.88 196 LEU A O 1
ATOM 1470 N N . ASP A 1 197 ? -7.157 -13.586 38.005 1.00 92.12 197 ASP A N 1
ATOM 1471 C CA . ASP A 1 197 ? -7.135 -13.772 39.452 1.00 92.12 197 ASP A CA 1
ATOM 1472 C C . ASP A 1 197 ? -7.162 -15.268 39.840 1.00 92.12 197 ASP A C 1
ATOM 1474 O O . ASP A 1 197 ? -7.184 -16.167 38.994 1.00 92.12 197 ASP A O 1
ATOM 1478 N N . LEU A 1 198 ? -7.151 -15.548 41.146 1.00 87.56 198 LEU A N 1
ATOM 1479 C CA . LEU A 1 198 ? -7.200 -16.917 41.677 1.00 87.56 198 LEU A CA 1
ATOM 1480 C C . LEU A 1 198 ? -8.568 -17.600 41.498 1.00 87.56 198 LEU A C 1
ATOM 1482 O O . LEU A 1 198 ? -8.672 -18.811 41.676 1.00 87.56 198 LEU A O 1
ATOM 1486 N N . GLU A 1 199 ? -9.609 -16.848 41.137 1.00 87.19 199 GLU A N 1
ATOM 1487 C CA . GLU A 1 199 ? -10.932 -17.380 40.794 1.00 87.19 199 GLU A CA 1
ATOM 1488 C C . GLU A 1 199 ? -11.015 -17.769 39.308 1.00 87.19 199 GLU A C 1
ATOM 1490 O O . GLU A 1 199 ? -12.018 -18.333 38.870 1.00 87.19 199 GLU A O 1
ATOM 1495 N N . GLY A 1 200 ? -9.962 -17.494 38.528 1.00 86.75 200 GLY A N 1
ATOM 1496 C CA . GLY A 1 200 ? -9.910 -17.757 37.094 1.00 86.75 200 GLY A CA 1
ATOM 1497 C C . GLY A 1 200 ? -10.658 -16.719 36.257 1.00 86.75 200 GLY A C 1
ATOM 1498 O O . GLY A 1 200 ? -10.987 -17.003 35.104 1.00 86.75 200 GLY A O 1
ATOM 1499 N N . LYS A 1 201 ? -10.936 -15.530 36.805 1.00 94.12 201 LYS A N 1
ATOM 1500 C CA . LYS A 1 201 ? -11.546 -14.420 36.066 1.00 94.12 201 LYS A CA 1
ATOM 1501 C C . LYS A 1 201 ? -10.473 -13.521 35.477 1.00 94.12 201 LYS A C 1
ATOM 1503 O O . LYS A 1 201 ? -9.470 -13.231 36.124 1.00 94.12 201 LYS A O 1
ATOM 1508 N N . VAL A 1 202 ? -10.690 -13.061 34.249 1.00 96.25 202 VAL A N 1
ATOM 1509 C CA . VAL A 1 202 ? -9.763 -12.158 33.556 1.00 96.25 202 VAL A CA 1
ATOM 1510 C C . VAL A 1 202 ? -9.932 -10.745 34.100 1.00 96.25 202 VAL A C 1
ATOM 1512 O O . VAL A 1 202 ? -11.003 -10.168 33.960 1.00 96.25 202 VAL A O 1
ATOM 1515 N N . ILE A 1 203 ? -8.877 -10.181 34.680 1.00 96.69 203 ILE A N 1
ATOM 1516 C CA . ILE A 1 203 ? -8.873 -8.826 35.259 1.00 96.69 203 ILE A CA 1
ATOM 1517 C C . ILE A 1 203 ? -8.085 -7.817 34.415 1.00 96.69 203 ILE A C 1
ATOM 1519 O O . ILE A 1 203 ? -8.280 -6.609 34.539 1.00 96.69 203 ILE A O 1
ATOM 1523 N N . ALA A 1 204 ? -7.198 -8.301 33.543 1.00 95.56 204 ALA A N 1
ATOM 1524 C CA . ALA A 1 204 ? -6.481 -7.479 32.577 1.00 95.56 204 ALA A CA 1
ATOM 1525 C C . ALA A 1 204 ? -6.045 -8.307 31.359 1.00 95.56 204 ALA A C 1
ATOM 1527 O O . ALA A 1 204 ? -5.954 -9.533 31.433 1.00 95.56 204 ALA A O 1
ATOM 1528 N N . MET A 1 205 ? -5.718 -7.645 30.253 1.00 95.31 205 MET A N 1
ATOM 1529 C CA . MET A 1 205 ? -5.123 -8.258 29.064 1.00 95.31 205 MET A CA 1
ATOM 1530 C C . MET A 1 205 ? -3.768 -7.613 28.775 1.00 95.31 205 MET A C 1
ATOM 1532 O O . MET A 1 205 ? -3.696 -6.401 28.607 1.00 95.31 205 MET A O 1
ATOM 1536 N N . LEU A 1 206 ? -2.688 -8.396 28.738 1.00 93.19 206 LEU A N 1
ATOM 1537 C CA . LEU A 1 206 ? -1.330 -7.864 28.559 1.00 93.19 206 LEU A CA 1
ATOM 1538 C C . LEU A 1 206 ? -1.182 -7.165 27.208 1.00 93.19 206 LEU A C 1
ATOM 1540 O O . LEU A 1 206 ? -1.567 -7.749 26.205 1.00 93.19 206 LEU A O 1
ATOM 1544 N N . ALA A 1 207 ? -0.581 -5.974 27.179 1.00 87.06 207 ALA A N 1
ATOM 1545 C CA . ALA A 1 207 ? -0.409 -5.185 25.956 1.00 87.06 207 ALA A CA 1
ATOM 1546 C C . ALA A 1 207 ? 1.035 -4.705 25.752 1.00 87.06 207 ALA A C 1
ATOM 1548 O O . ALA A 1 207 ? 1.612 -4.900 24.685 1.00 87.06 207 ALA A O 1
ATOM 1549 N N . ILE A 1 208 ? 1.649 -4.115 26.786 1.00 80.06 208 ILE A N 1
ATOM 1550 C CA . ILE A 1 208 ? 2.942 -3.424 26.668 1.00 80.06 208 ILE A CA 1
ATOM 1551 C C . ILE A 1 208 ? 3.986 -4.083 27.572 1.00 80.06 208 ILE A C 1
ATOM 1553 O O . ILE A 1 208 ? 3.757 -4.294 28.767 1.00 80.06 208 ILE A O 1
ATOM 1557 N N . LYS A 1 209 ? 5.176 -4.351 27.019 1.00 73.50 209 LYS A N 1
ATOM 1558 C CA . LYS A 1 209 ? 6.366 -4.737 27.790 1.00 73.50 209 LYS A CA 1
ATOM 1559 C C . LYS A 1 209 ? 7.084 -3.478 28.278 1.00 73.50 209 LYS A C 1
ATOM 1561 O O . LYS A 1 209 ? 7.508 -2.660 27.467 1.00 73.50 209 LYS A O 1
ATOM 1566 N N . SER A 1 210 ? 7.263 -3.350 29.590 1.00 63.28 210 SER A N 1
ATOM 1567 C CA . SER A 1 210 ? 8.179 -2.369 30.179 1.00 63.28 210 SER A CA 1
ATOM 1568 C C . SER A 1 210 ? 9.502 -3.074 30.487 1.00 63.28 210 SER A C 1
ATOM 1570 O O . SER A 1 210 ? 9.510 -4.272 30.760 1.00 63.28 210 SER A O 1
ATOM 1572 N N . GLY A 1 211 ? 10.645 -2.394 30.388 1.00 55.66 211 GLY A N 1
ATOM 1573 C CA . GLY A 1 211 ? 11.948 -3.026 30.640 1.00 55.66 211 GLY A CA 1
ATOM 1574 C C . GLY A 1 211 ? 11.997 -3.771 31.990 1.00 55.66 211 GLY A C 1
ATOM 1575 O O . GLY A 1 211 ? 11.509 -3.269 33.000 1.00 55.66 211 GLY A O 1
ATOM 1576 N N . GLY A 1 212 ? 12.591 -4.972 32.018 1.00 66.81 212 GLY A N 1
ATOM 1577 C CA . GLY A 1 212 ? 12.634 -5.845 33.204 1.00 66.81 212 GLY A CA 1
ATOM 1578 C C . GLY A 1 212 ? 11.494 -6.876 33.261 1.00 66.81 212 GLY A C 1
ATOM 1579 O O . GLY A 1 212 ? 11.019 -7.337 32.227 1.00 66.81 212 GLY A O 1
ATOM 1580 N N . ALA A 1 213 ? 11.081 -7.274 34.472 1.00 68.44 213 ALA A N 1
ATOM 1581 C CA . ALA A 1 213 ? 9.983 -8.224 34.729 1.00 68.44 213 ALA A CA 1
ATOM 1582 C C . ALA A 1 213 ? 8.644 -7.510 35.020 1.00 68.44 213 ALA A C 1
ATOM 1584 O O . ALA A 1 213 ? 7.902 -7.894 35.925 1.00 68.44 213 ALA A O 1
ATOM 1585 N N . MET A 1 214 ? 8.382 -6.414 34.306 1.00 81.56 214 MET A N 1
ATOM 1586 C CA . MET A 1 214 ? 7.182 -5.595 34.456 1.00 81.56 214 MET A CA 1
ATOM 1587 C C . MET A 1 214 ? 6.493 -5.408 33.107 1.00 81.56 214 MET A C 1
ATOM 1589 O O . MET A 1 214 ? 7.135 -5.340 32.061 1.00 81.56 214 MET A O 1
ATOM 1593 N N . GLY A 1 215 ? 5.180 -5.241 33.124 1.00 87.69 215 GLY A N 1
ATOM 1594 C CA . GLY A 1 215 ? 4.462 -4.739 31.959 1.00 87.69 215 GLY A CA 1
ATOM 1595 C C . GLY A 1 215 ? 3.106 -4.192 32.318 1.00 87.69 215 GLY A C 1
ATOM 1596 O O . GLY A 1 215 ? 2.768 -4.061 33.494 1.00 87.69 215 GLY A O 1
ATOM 1597 N N . PHE A 1 216 ? 2.356 -3.848 31.285 1.00 91.31 216 PHE A N 1
ATOM 1598 C CA . PHE A 1 216 ? 1.068 -3.193 31.412 1.00 91.31 216 PHE A CA 1
ATOM 1599 C C . PHE A 1 216 ? 0.005 -3.989 30.670 1.00 91.31 216 PHE A C 1
ATOM 1601 O O . PHE A 1 216 ? 0.212 -4.437 29.537 1.00 91.31 216 PHE A O 1
ATOM 1608 N N . GLY A 1 217 ? -1.128 -4.169 31.336 1.00 93.38 217 GLY A N 1
ATOM 1609 C CA . GLY A 1 217 ? -2.324 -4.770 30.781 1.00 93.38 217 GLY A CA 1
ATOM 1610 C C . GLY A 1 217 ? -3.482 -3.784 30.735 1.00 93.38 217 GLY A C 1
ATOM 1611 O O . GLY A 1 217 ? -3.614 -2.906 31.587 1.00 93.38 217 GLY A O 1
ATOM 1612 N N . ILE A 1 218 ? -4.330 -3.951 29.732 1.00 94.94 218 ILE A N 1
ATOM 1613 C CA . ILE A 1 218 ? -5.577 -3.214 29.568 1.00 94.94 218 ILE A CA 1
ATOM 1614 C C . ILE A 1 218 ? -6.599 -3.780 30.570 1.00 94.94 218 ILE A C 1
ATOM 1616 O O . ILE A 1 218 ? -6.747 -5.005 30.619 1.00 94.94 218 ILE A O 1
ATOM 1620 N N . PRO A 1 219 ? -7.286 -2.950 31.377 1.00 95.44 219 PRO A N 1
ATOM 1621 C CA . PRO A 1 219 ? -8.280 -3.419 32.348 1.00 95.44 219 PRO A CA 1
ATOM 1622 C C . PRO A 1 219 ? -9.435 -4.205 31.698 1.00 95.44 219 PRO A C 1
ATOM 1624 O O . PRO A 1 219 ? -9.914 -3.834 30.624 1.00 95.44 219 PRO A O 1
ATOM 1627 N N . SER A 1 220 ? -9.933 -5.263 32.352 1.00 96.06 220 SER A N 1
ATOM 1628 C CA . SER A 1 220 ? -11.034 -6.091 31.821 1.00 96.06 220 SER A CA 1
ATOM 1629 C C . SER A 1 220 ? -12.330 -5.315 31.572 1.00 96.06 220 SER A C 1
ATOM 1631 O O . SER A 1 220 ? -13.016 -5.609 30.595 1.00 96.06 220 SER A O 1
ATOM 1633 N N . ASN A 1 221 ? -12.634 -4.280 32.365 1.00 95.81 221 ASN A N 1
ATOM 1634 C CA . ASN A 1 221 ? -13.841 -3.464 32.169 1.00 95.81 221 ASN A CA 1
ATOM 1635 C C . ASN A 1 221 ? -13.795 -2.678 30.841 1.00 95.81 221 ASN A C 1
ATOM 1637 O O . ASN A 1 221 ? -14.836 -2.335 30.284 1.00 95.81 221 ASN A O 1
ATOM 1641 N N . ALA A 1 222 ? -12.606 -2.400 30.287 1.00 94.44 222 ALA A N 1
ATOM 1642 C CA . ALA A 1 222 ? -12.492 -1.816 28.949 1.00 94.44 222 ALA A CA 1
ATOM 1643 C C . ALA A 1 222 ? -12.881 -2.817 27.850 1.00 94.44 222 ALA A C 1
ATOM 1645 O O . ALA A 1 222 ? -13.581 -2.456 26.906 1.00 94.44 222 ALA A O 1
ATOM 1646 N N . LEU A 1 223 ? -12.484 -4.084 28.005 1.00 94.25 223 LEU A N 1
ATOM 1647 C CA . LEU A 1 223 ? -12.890 -5.162 27.106 1.00 94.25 223 LEU A CA 1
ATOM 1648 C C . LEU A 1 223 ? -14.401 -5.423 27.190 1.00 94.25 223 LEU A C 1
ATOM 1650 O O . LEU A 1 223 ? -15.034 -5.627 26.158 1.00 94.25 223 LEU A O 1
ATOM 1654 N N . GLU A 1 224 ? -14.988 -5.357 28.387 1.00 94.56 224 GLU A N 1
ATOM 1655 C CA . GLU A 1 224 ? -16.440 -5.468 28.579 1.00 94.56 224 GLU A CA 1
ATOM 1656 C C . GLU A 1 224 ? -17.194 -4.370 27.812 1.00 94.56 224 GLU A C 1
ATOM 1658 O O . GLU A 1 224 ? -18.079 -4.677 27.016 1.00 94.56 224 GLU A O 1
ATOM 1663 N N . ARG A 1 225 ? -16.766 -3.105 27.931 1.00 94.75 225 ARG A N 1
ATOM 1664 C CA . ARG A 1 225 ? -17.334 -1.990 27.148 1.00 94.75 225 ARG A CA 1
ATOM 1665 C C . ARG A 1 225 ? -17.198 -2.185 25.637 1.00 94.75 225 ARG A C 1
ATOM 1667 O O . ARG A 1 225 ? -18.098 -1.803 24.891 1.00 94.75 225 ARG A O 1
ATOM 1674 N N . LEU A 1 226 ? -16.091 -2.769 25.173 1.00 94.06 226 LEU A N 1
ATOM 1675 C CA . LEU A 1 226 ? -15.900 -3.071 23.753 1.00 94.06 226 LEU A CA 1
ATOM 1676 C C . LEU A 1 226 ? -16.876 -4.157 23.270 1.00 94.06 226 LEU A C 1
ATOM 1678 O O . LEU A 1 226 ? -17.406 -4.059 22.166 1.00 94.06 226 LEU A O 1
ATOM 1682 N N . MET A 1 227 ? -17.160 -5.161 24.107 1.00 93.88 227 MET A N 1
ATOM 1683 C CA . MET A 1 227 ? -18.135 -6.221 23.810 1.00 93.88 227 MET A CA 1
ATOM 1684 C C . MET A 1 227 ? -19.578 -5.702 23.708 1.00 93.88 227 MET A C 1
ATOM 1686 O O . MET A 1 227 ? -20.407 -6.339 23.062 1.00 93.88 227 MET A O 1
ATOM 1690 N N . GLU A 1 228 ? -19.891 -4.548 24.300 1.00 93.50 228 GLU A N 1
ATOM 1691 C CA . GLU A 1 228 ? -21.201 -3.895 24.166 1.00 93.50 228 GLU A CA 1
ATOM 1692 C C . GLU A 1 228 ? -21.365 -3.129 22.839 1.00 93.50 228 GLU A C 1
ATOM 1694 O O . GLU A 1 228 ? -22.485 -2.776 22.465 1.00 93.50 228 GLU A O 1
ATOM 1699 N N . ARG A 1 229 ? -20.267 -2.863 22.117 1.00 90.75 229 ARG A N 1
ATOM 1700 C CA . ARG A 1 229 ? -20.223 -2.012 20.915 1.00 90.75 229 ARG A CA 1
ATOM 1701 C C . ARG A 1 229 ? -19.638 -2.759 19.714 1.00 90.75 229 ARG A C 1
ATOM 1703 O O . ARG A 1 229 ? -18.606 -2.376 19.171 1.00 90.75 229 ARG A O 1
ATOM 1710 N N . GLU A 1 230 ? -20.302 -3.835 19.300 1.00 89.44 230 GLU A N 1
ATOM 1711 C CA . GLU A 1 230 ? -19.907 -4.597 18.108 1.00 89.44 230 GLU A CA 1
ATOM 1712 C C . GLU A 1 230 ? -20.401 -3.917 16.813 1.00 89.44 230 GLU A C 1
ATOM 1714 O O . GLU A 1 230 ? -21.603 -3.719 16.628 1.00 89.44 230 GLU A O 1
ATOM 1719 N N . ASP A 1 231 ? -19.478 -3.633 15.889 1.00 86.75 231 ASP A N 1
ATOM 1720 C CA . ASP A 1 231 ? -19.744 -3.268 14.491 1.00 86.75 231 ASP A CA 1
ATOM 1721 C C . ASP A 1 231 ? -18.936 -4.196 13.557 1.00 86.75 231 ASP A C 1
ATOM 1723 O O . ASP A 1 231 ? -17.774 -3.927 13.232 1.00 86.75 231 ASP A O 1
ATOM 1727 N N . PRO A 1 232 ? -19.494 -5.366 13.183 1.00 89.50 232 PRO A N 1
ATOM 1728 C CA . PRO A 1 232 ? -18.727 -6.411 12.519 1.00 89.50 232 PRO A CA 1
ATOM 1729 C C . PRO A 1 232 ? -18.218 -6.035 11.119 1.00 89.50 232 PRO A C 1
ATOM 1731 O O . PRO A 1 232 ? -18.985 -5.951 10.158 1.00 89.50 232 PRO A O 1
ATOM 1734 N N . VAL A 1 233 ? -16.894 -5.982 10.958 1.00 87.81 233 VAL A N 1
ATOM 1735 C CA . VAL A 1 233 ? -16.195 -5.826 9.675 1.00 87.81 233 VAL A CA 1
ATOM 1736 C C . VAL A 1 233 ? -15.799 -7.202 9.123 1.00 87.81 233 VAL A C 1
ATOM 1738 O O . VAL A 1 233 ? -14.953 -7.887 9.707 1.00 87.81 233 VAL A O 1
ATOM 1741 N N . PRO A 1 234 ? -16.362 -7.657 7.985 1.00 88.81 234 PRO A N 1
ATOM 1742 C CA . PRO A 1 234 ? -15.945 -8.907 7.350 1.00 88.81 234 PRO A CA 1
ATOM 1743 C C . PRO A 1 234 ? -14.461 -8.882 6.971 1.00 88.81 234 PRO A C 1
ATOM 1745 O O . PRO A 1 234 ? -13.969 -7.860 6.493 1.00 88.81 234 PRO A O 1
ATOM 1748 N N . MET A 1 235 ? -13.763 -10.020 7.056 1.00 86.56 235 MET A N 1
ATOM 1749 C CA . MET A 1 235 ? -12.335 -10.069 6.692 1.00 86.56 235 MET A CA 1
ATOM 1750 C C . MET A 1 235 ? -12.059 -9.625 5.250 1.00 86.56 235 MET A C 1
ATOM 1752 O O . MET A 1 235 ? -11.020 -9.043 4.971 1.00 86.56 235 MET A O 1
ATOM 1756 N N . SER A 1 236 ? -13.008 -9.814 4.331 1.00 78.06 236 SER A N 1
ATOM 1757 C CA . SER A 1 236 ? -12.889 -9.313 2.956 1.00 78.06 236 SER A CA 1
ATOM 1758 C C . SER A 1 236 ? -12.851 -7.783 2.842 1.00 78.06 236 SER A C 1
ATOM 1760 O O . SER A 1 236 ? -12.405 -7.279 1.819 1.00 78.06 236 SER A O 1
ATOM 1762 N N . LYS A 1 237 ? -13.373 -7.056 3.840 1.00 77.81 237 LYS A N 1
ATOM 1763 C CA . LYS A 1 237 ? -13.260 -5.593 3.956 1.00 77.81 237 LYS A CA 1
ATOM 1764 C C . LYS A 1 237 ? -12.056 -5.179 4.810 1.00 77.81 237 LYS A C 1
ATOM 1766 O O . LYS A 1 237 ? -11.509 -4.111 4.583 1.00 77.81 237 LYS A O 1
ATOM 1771 N N . TRP A 1 238 ? -11.658 -6.019 5.768 1.00 82.75 238 TRP A N 1
ATOM 1772 C CA . TRP A 1 238 ? -10.501 -5.781 6.632 1.00 82.75 238 TRP A CA 1
ATOM 1773 C C . TRP A 1 238 ? -9.171 -5.856 5.881 1.00 82.75 238 TRP A C 1
ATOM 1775 O O . TRP A 1 238 ? -8.306 -5.027 6.118 1.00 82.75 238 TRP A O 1
ATOM 1785 N N . LEU A 1 239 ? -9.011 -6.841 4.990 1.00 81.75 239 LEU A N 1
ATOM 1786 C CA . LEU A 1 239 ? -7.780 -7.064 4.231 1.00 81.75 239 LEU A CA 1
ATOM 1787 C C . LEU A 1 239 ? -7.601 -5.987 3.159 1.00 81.75 239 LEU A C 1
ATOM 1789 O O . LEU A 1 239 ? -8.179 -6.091 2.075 1.00 81.75 239 LEU A O 1
ATOM 1793 N N . THR A 1 240 ? -6.797 -4.972 3.457 1.00 76.75 240 THR A N 1
ATOM 1794 C CA . THR A 1 240 ? -6.487 -3.879 2.525 1.00 76.75 240 THR A CA 1
ATOM 1795 C C . THR A 1 240 ? -5.095 -4.030 1.919 1.00 76.75 240 THR A C 1
ATOM 1797 O O . THR A 1 240 ? -4.941 -3.903 0.705 1.00 76.75 240 THR A O 1
ATOM 1800 N N . ILE A 1 241 ? -4.103 -4.418 2.725 1.00 74.88 241 ILE A N 1
ATOM 1801 C CA . ILE A 1 241 ? -2.698 -4.487 2.306 1.00 74.88 241 ILE A CA 1
ATOM 1802 C C . ILE A 1 241 ? -2.488 -5.570 1.246 1.00 74.88 241 ILE A C 1
ATOM 1804 O O . ILE A 1 241 ? -2.732 -6.764 1.466 1.00 74.88 241 ILE A O 1
ATOM 1808 N N . GLY A 1 242 ? -1.994 -5.154 0.080 1.00 73.81 242 GLY A N 1
ATOM 1809 C CA . GLY A 1 242 ? -1.785 -6.021 -1.071 1.00 73.81 242 GLY A CA 1
ATOM 1810 C C . GLY A 1 242 ? -3.066 -6.626 -1.650 1.00 73.81 242 GLY A C 1
ATOM 1811 O O . GLY A 1 242 ? -2.972 -7.536 -2.478 1.00 73.81 242 GLY A O 1
ATOM 1812 N N . ALA A 1 243 ? -4.257 -6.201 -1.222 1.00 82.00 243 ALA A N 1
ATOM 1813 C CA . ALA A 1 243 ? -5.507 -6.714 -1.761 1.00 82.00 243 ALA A CA 1
ATOM 1814 C C . ALA A 1 243 ? -5.678 -6.264 -3.217 1.00 82.00 243 ALA A C 1
ATOM 1816 O O . ALA A 1 243 ? -5.309 -5.157 -3.602 1.00 82.00 243 ALA A O 1
ATOM 1817 N N . LEU A 1 244 ? -6.264 -7.126 -4.052 1.00 84.94 244 LEU A N 1
ATOM 1818 C CA . LEU A 1 244 ? -6.710 -6.671 -5.364 1.00 84.94 244 LEU A CA 1
ATOM 1819 C C . LEU A 1 244 ? -7.742 -5.560 -5.197 1.00 84.94 244 LEU A C 1
ATOM 1821 O O . LEU A 1 244 ? -8.689 -5.691 -4.416 1.00 84.94 244 LEU A O 1
ATOM 1825 N N . ASP A 1 245 ? -7.626 -4.519 -6.015 1.00 82.38 245 ASP A N 1
ATOM 1826 C CA . ASP A 1 245 ? -8.682 -3.528 -6.101 1.00 82.38 245 ASP A CA 1
ATOM 1827 C C . ASP A 1 245 ? -9.933 -4.155 -6.730 1.00 82.38 245 ASP A C 1
ATOM 1829 O O . ASP A 1 245 ? -10.023 -4.342 -7.945 1.00 82.38 245 ASP A O 1
ATOM 1833 N N . GLY A 1 246 ? -10.917 -4.466 -5.885 1.00 82.69 246 GLY A N 1
ATOM 1834 C CA . GLY A 1 246 ? -12.202 -5.031 -6.284 1.00 82.69 246 GLY A CA 1
ATOM 1835 C C . GLY A 1 246 ? -13.054 -4.127 -7.181 1.00 82.69 246 GLY A C 1
ATOM 1836 O O . GLY A 1 246 ? -14.121 -4.563 -7.603 1.00 82.69 246 GLY A O 1
ATOM 1837 N N . LEU A 1 247 ? -12.634 -2.891 -7.474 1.00 78.25 247 LEU A N 1
ATOM 1838 C CA . LEU A 1 247 ? -13.235 -2.044 -8.511 1.00 78.25 247 LEU A CA 1
ATOM 1839 C C . LEU A 1 247 ? -12.586 -2.236 -9.881 1.00 78.25 247 LEU A C 1
ATOM 1841 O O . LEU A 1 247 ? -13.218 -1.980 -10.901 1.00 78.25 247 LEU A O 1
ATOM 1845 N N . GLU A 1 248 ? -11.329 -2.667 -9.923 1.00 84.38 248 GLU A N 1
ATOM 1846 C CA . GLU A 1 248 ? -10.590 -2.865 -11.170 1.00 84.38 248 GLU A CA 1
ATOM 1847 C C . GLU A 1 248 ? -10.550 -4.328 -11.590 1.00 84.38 248 GLU A C 1
ATOM 1849 O O . GLU A 1 248 ? -10.534 -4.635 -12.784 1.00 84.38 248 GLU A O 1
ATOM 1854 N N . TRP A 1 249 ? -10.555 -5.225 -10.608 1.00 91.38 249 TRP A N 1
ATOM 1855 C CA . TRP A 1 249 ? -10.250 -6.630 -10.786 1.00 91.38 249 TRP A CA 1
ATOM 1856 C C . TRP A 1 249 ? -11.279 -7.509 -10.101 1.00 91.38 249 TRP A C 1
ATOM 1858 O O . TRP A 1 249 ? -11.783 -7.210 -9.020 1.00 91.38 249 TRP A O 1
ATOM 1868 N N . LYS A 1 250 ? -11.596 -8.628 -10.741 1.00 92.44 250 LYS A N 1
ATOM 1869 C CA . LYS A 1 250 ? -12.440 -9.677 -10.188 1.00 92.44 250 LYS A CA 1
ATOM 1870 C C . LYS A 1 250 ? -11.701 -11.002 -10.288 1.00 92.44 250 LYS A C 1
ATOM 1872 O O . LYS A 1 250 ? -11.694 -11.643 -11.340 1.00 92.44 250 LYS A O 1
ATOM 1877 N N . ALA A 1 251 ? -11.095 -11.413 -9.179 1.00 91.56 251 ALA A N 1
ATOM 1878 C CA . ALA A 1 251 ? -10.512 -12.740 -9.056 1.00 91.56 251 ALA A CA 1
ATOM 1879 C C . ALA A 1 251 ? -11.619 -13.800 -8.976 1.00 91.56 251 ALA A C 1
ATOM 1881 O O . ALA A 1 251 ? -12.572 -13.691 -8.202 1.00 91.56 251 ALA A O 1
ATOM 1882 N N . VAL A 1 252 ? -11.495 -14.841 -9.790 1.00 90.12 252 VAL A N 1
ATOM 1883 C CA . VAL A 1 252 ? -12.404 -15.983 -9.840 1.00 90.12 252 VAL A CA 1
ATOM 1884 C C . VAL A 1 252 ? -11.598 -17.275 -9.889 1.00 90.12 252 VAL A C 1
ATOM 1886 O O . VAL A 1 252 ? -10.445 -17.302 -10.306 1.00 90.12 252 VAL A O 1
ATOM 1889 N N . MET A 1 253 ? -12.231 -18.372 -9.475 1.00 87.81 253 MET A N 1
ATOM 1890 C CA . MET A 1 253 ? -11.591 -19.687 -9.362 1.00 87.81 253 MET A CA 1
ATOM 1891 C C . MET A 1 253 ? -10.451 -19.756 -8.327 1.00 87.81 253 MET A C 1
ATOM 1893 O O . MET A 1 253 ? -9.564 -20.592 -8.463 1.00 87.81 253 MET A O 1
ATOM 1897 N N . GLY A 1 254 ? -10.506 -18.986 -7.239 1.00 82.25 254 GLY A N 1
ATOM 1898 C CA . GLY A 1 254 ? -9.564 -19.113 -6.115 1.00 82.25 254 GLY A CA 1
ATOM 1899 C C . GLY A 1 254 ? -8.151 -18.614 -6.438 1.00 82.25 254 GLY A C 1
ATOM 1900 O O . GLY A 1 254 ? -7.988 -17.783 -7.327 1.00 82.25 254 GLY A O 1
ATOM 1901 N N . ALA A 1 255 ? -7.144 -19.153 -5.739 1.00 83.69 255 ALA A N 1
ATOM 1902 C CA . ALA A 1 255 ? -5.773 -18.629 -5.649 1.00 83.69 255 ALA A CA 1
ATOM 1903 C C . ALA A 1 255 ? -5.668 -17.261 -4.944 1.00 83.69 255 ALA A C 1
ATOM 1905 O O . ALA A 1 255 ? -6.639 -16.512 -4.838 1.00 83.69 255 ALA A O 1
ATOM 1906 N N . ALA A 1 256 ? -4.475 -16.954 -4.436 1.00 86.12 256 ALA A N 1
ATOM 1907 C CA . ALA A 1 256 ? -4.185 -15.685 -3.784 1.00 86.12 256 ALA A CA 1
ATOM 1908 C C . ALA A 1 256 ? -3.717 -14.678 -4.836 1.00 86.12 256 ALA A C 1
ATOM 1910 O O . ALA A 1 256 ? -2.576 -14.743 -5.300 1.00 86.12 256 ALA A O 1
ATOM 1911 N N . TRP A 1 257 ? -4.609 -13.767 -5.213 1.00 90.25 257 TRP A N 1
ATOM 1912 C CA . TRP A 1 257 ? -4.264 -12.630 -6.053 1.00 90.25 257 TRP A CA 1
ATOM 1913 C C . TRP A 1 257 ? -4.009 -11.402 -5.192 1.00 90.25 257 TRP A C 1
ATOM 1915 O O . TRP A 1 257 ? -4.825 -11.075 -4.330 1.00 90.25 257 TRP A O 1
ATOM 1925 N N . LYS A 1 258 ? -2.891 -10.728 -5.446 1.00 88.94 258 LYS A N 1
ATOM 1926 C CA . LYS A 1 258 ? -2.491 -9.515 -4.732 1.00 88.94 258 LYS A CA 1
ATOM 1927 C C . LYS A 1 258 ? -2.061 -8.430 -5.707 1.00 88.94 258 LYS A C 1
ATOM 1929 O O . LYS A 1 258 ? -1.561 -8.755 -6.782 1.00 88.94 258 LYS A O 1
ATOM 1934 N N . GLN A 1 259 ? -2.224 -7.168 -5.331 1.00 87.62 259 GLN A N 1
ATOM 1935 C CA . GLN A 1 259 ? -1.765 -6.012 -6.101 1.00 87.62 259 GLN A CA 1
ATOM 1936 C C . GLN A 1 259 ? -0.907 -5.116 -5.220 1.00 87.62 259 GLN A C 1
ATOM 1938 O O . GLN A 1 259 ? -1.328 -4.759 -4.128 1.00 87.62 259 GLN A O 1
ATOM 1943 N N . ARG A 1 260 ? 0.284 -4.751 -5.699 1.00 85.12 260 ARG A N 1
ATOM 1944 C CA . ARG A 1 260 ? 1.158 -3.795 -5.020 1.00 85.12 260 ARG A CA 1
ATOM 1945 C C . ARG A 1 260 ? 2.102 -3.124 -6.003 1.00 85.12 260 ARG A C 1
ATOM 1947 O O . ARG A 1 260 ? 2.681 -3.796 -6.857 1.00 85.12 260 ARG A O 1
ATOM 1954 N N . ALA A 1 261 ? 2.270 -1.811 -5.878 1.00 82.88 261 ALA A N 1
ATOM 1955 C CA . ALA A 1 261 ? 3.190 -1.013 -6.690 1.00 82.88 261 ALA A CA 1
ATOM 1956 C C . ALA A 1 261 ? 3.036 -1.243 -8.212 1.00 82.88 261 ALA A C 1
ATOM 1958 O O . ALA A 1 261 ? 4.012 -1.320 -8.961 1.00 82.88 261 ALA A O 1
ATOM 1959 N N . GLY A 1 262 ? 1.792 -1.388 -8.680 1.00 82.94 262 GLY A N 1
ATOM 1960 C CA . GLY A 1 262 ? 1.476 -1.646 -10.089 1.00 82.94 262 GLY A CA 1
ATOM 1961 C C . GLY A 1 262 ? 1.789 -3.067 -10.582 1.00 82.94 262 GLY A C 1
ATOM 1962 O O . GLY A 1 262 ? 1.692 -3.325 -11.787 1.00 82.94 262 GLY A O 1
ATOM 1963 N N . ILE A 1 263 ? 2.152 -3.985 -9.681 1.00 90.12 263 ILE A N 1
ATOM 1964 C CA . ILE A 1 263 ? 2.347 -5.411 -9.952 1.00 90.12 263 ILE A CA 1
ATOM 1965 C C . ILE A 1 263 ? 1.167 -6.192 -9.378 1.00 90.12 263 ILE A C 1
ATOM 1967 O O . ILE A 1 263 ? 0.813 -6.045 -8.211 1.00 90.12 263 ILE A O 1
ATOM 1971 N N . ILE A 1 264 ? 0.584 -7.064 -10.193 1.00 92.81 264 ILE A N 1
ATOM 1972 C CA . ILE A 1 264 ? -0.400 -8.055 -9.765 1.00 92.81 264 ILE A CA 1
ATOM 1973 C C . ILE A 1 264 ? 0.308 -9.401 -9.668 1.00 92.81 264 ILE A C 1
ATOM 1975 O O . ILE A 1 264 ? 0.895 -9.856 -10.646 1.00 92.81 264 ILE A O 1
ATOM 1979 N N . SER A 1 265 ? 0.245 -10.054 -8.514 1.00 93.25 265 SER A N 1
ATOM 1980 C CA . SER A 1 265 ? 0.803 -11.392 -8.301 1.00 93.25 265 SER A CA 1
ATOM 1981 C C . SER A 1 265 ? -0.305 -12.425 -8.122 1.00 93.25 265 SER A C 1
ATOM 1983 O O . SER A 1 265 ? -1.364 -12.131 -7.565 1.00 93.25 265 SER A O 1
ATOM 1985 N N . ALA A 1 266 ? -0.064 -13.639 -8.615 1.00 93.56 266 ALA A N 1
ATOM 1986 C CA . ALA A 1 266 ? -0.986 -14.765 -8.549 1.00 93.56 266 ALA A CA 1
ATOM 1987 C C . ALA A 1 266 ? -0.286 -15.998 -7.961 1.00 93.56 266 ALA A C 1
ATOM 1989 O O . ALA A 1 266 ? 0.476 -16.698 -8.639 1.00 93.56 266 ALA A O 1
ATOM 1990 N N . ASN A 1 267 ? -0.588 -16.307 -6.701 1.00 89.81 267 ASN A N 1
ATOM 1991 C CA . ASN A 1 267 ? 0.088 -17.343 -5.921 1.00 89.81 267 ASN A CA 1
ATOM 1992 C C . ASN A 1 267 ? -0.856 -18.470 -5.494 1.00 89.81 267 ASN A C 1
ATOM 1994 O O . ASN A 1 267 ? -2.065 -18.290 -5.346 1.00 89.81 267 ASN A O 1
ATOM 1998 N N . GLY A 1 268 ? -0.288 -19.661 -5.302 1.00 85.50 268 GLY A N 1
ATOM 1999 C CA . GLY A 1 268 ? -1.052 -20.872 -5.004 1.00 85.50 268 GLY A CA 1
ATOM 2000 C C . GLY A 1 268 ? -1.794 -21.444 -6.215 1.00 85.50 268 GLY A C 1
ATOM 2001 O O . GLY A 1 268 ? -1.610 -21.000 -7.355 1.00 85.50 268 GLY A O 1
ATOM 2002 N N . LEU A 1 269 ? -2.605 -22.471 -5.951 1.00 86.00 269 LEU A N 1
ATOM 2003 C CA . LEU A 1 269 ? -3.400 -23.179 -6.952 1.00 86.00 269 LEU A CA 1
ATOM 2004 C C . LEU A 1 269 ? -4.805 -22.585 -7.050 1.00 86.00 269 LEU A C 1
ATOM 2006 O O . LEU A 1 269 ? -5.468 -22.338 -6.040 1.00 86.00 269 LEU A O 1
ATOM 2010 N N . GLY A 1 270 ? -5.275 -22.404 -8.282 1.00 88.00 270 GLY A N 1
ATOM 2011 C CA . GLY A 1 270 ? -6.684 -22.159 -8.541 1.00 88.00 270 GLY A CA 1
ATOM 2012 C C . GLY A 1 270 ? -7.535 -23.412 -8.324 1.00 88.00 270 GLY A C 1
ATOM 2013 O O . GLY A 1 270 ? -7.063 -24.542 -8.416 1.00 88.00 270 GLY A O 1
ATOM 2014 N N . SER A 1 271 ? -8.819 -23.194 -8.069 1.00 89.75 271 SER A N 1
ATOM 2015 C CA . SER A 1 271 ? -9.860 -24.228 -7.966 1.00 89.75 271 SER A CA 1
ATOM 2016 C C . SER A 1 271 ? -10.314 -24.786 -9.323 1.00 89.75 271 SER A C 1
ATOM 2018 O O . SER A 1 271 ? -11.046 -25.772 -9.361 1.00 89.75 271 SER A O 1
ATOM 2020 N N . GLY A 1 272 ? -9.909 -24.169 -10.440 1.00 87.94 272 GLY A N 1
ATOM 2021 C CA . GLY A 1 272 ? -10.172 -24.687 -11.780 1.00 87.94 272 GLY A CA 1
ATOM 2022 C C . GLY A 1 272 ? -9.255 -25.856 -12.156 1.00 87.94 272 GLY A C 1
ATOM 2023 O O . GLY A 1 272 ? -8.184 -26.049 -11.574 1.00 87.94 272 GLY A O 1
ATOM 2024 N N . PHE A 1 273 ? -9.643 -26.621 -13.181 1.00 88.38 273 PHE A N 1
ATOM 2025 C CA . PHE A 1 273 ? -8.829 -27.728 -13.695 1.00 88.38 273 PHE A CA 1
ATOM 2026 C C . PHE A 1 273 ? -7.403 -27.272 -14.052 1.00 88.38 273 PHE A C 1
ATOM 2028 O O . PHE A 1 273 ? -7.208 -26.195 -14.616 1.00 88.38 273 PHE A O 1
ATOM 2035 N N . GLY A 1 274 ? -6.399 -28.085 -13.708 1.00 84.88 274 GLY A N 1
ATOM 2036 C CA . GLY A 1 274 ? -4.985 -27.742 -13.909 1.00 84.88 274 GLY A CA 1
ATOM 2037 C C . GLY A 1 274 ? -4.476 -26.609 -13.007 1.00 84.88 274 GLY A C 1
ATOM 2038 O O . GLY A 1 274 ? -3.481 -25.966 -13.339 1.00 84.88 274 GLY A O 1
ATOM 2039 N N . GLY A 1 275 ? -5.164 -26.324 -11.895 1.00 88.88 275 GLY A N 1
ATOM 2040 C CA . GLY A 1 275 ? -4.843 -25.205 -11.008 1.00 88.88 275 GLY A CA 1
ATOM 2041 C C . GLY A 1 275 ? -5.207 -23.844 -11.604 1.00 88.88 275 GLY A C 1
ATOM 2042 O O . GLY A 1 275 ? -4.603 -22.841 -11.224 1.00 88.88 275 GLY A O 1
ATOM 2043 N N . ARG A 1 276 ? -6.136 -23.808 -12.571 1.00 91.69 276 ARG A N 1
ATOM 2044 C CA . ARG A 1 276 ? -6.533 -22.590 -13.287 1.00 91.69 276 ARG A CA 1
ATOM 2045 C C . ARG A 1 276 ? -7.192 -21.592 -12.340 1.00 91.69 276 ARG A C 1
ATOM 2047 O O . ARG A 1 276 ? -8.135 -21.930 -11.622 1.00 91.69 276 ARG A O 1
ATOM 2054 N N . THR A 1 277 ? -6.725 -20.355 -12.411 1.00 94.00 277 THR A N 1
ATOM 2055 C CA . THR A 1 277 ? -7.335 -19.180 -11.794 1.00 94.00 277 THR A CA 1
ATOM 2056 C C . THR A 1 277 ? -7.343 -18.018 -12.784 1.00 94.00 277 THR A C 1
ATOM 2058 O O . THR A 1 277 ? -6.512 -17.953 -13.698 1.00 94.00 277 THR A O 1
ATOM 2061 N N . VAL A 1 278 ? -8.312 -17.122 -12.631 1.00 94.06 278 VAL A N 1
ATOM 2062 C CA . VAL A 1 278 ? -8.555 -16.018 -13.555 1.00 94.06 278 VAL A CA 1
ATOM 2063 C C . VAL A 1 278 ? -8.796 -14.734 -12.768 1.00 94.06 278 VAL A C 1
ATOM 2065 O O . VAL A 1 278 ? -9.513 -14.736 -11.772 1.00 94.06 278 VAL A O 1
ATOM 2068 N N . CYS A 1 279 ? -8.233 -13.629 -13.245 1.00 94.56 279 CYS A N 1
ATOM 2069 C CA . CYS A 1 279 ? -8.487 -12.291 -12.733 1.00 94.56 279 CYS A CA 1
ATOM 2070 C C . CYS A 1 279 ? -9.014 -11.412 -13.871 1.00 94.56 279 CYS A C 1
ATOM 2072 O O . CYS A 1 279 ? -8.265 -11.040 -14.776 1.00 94.56 279 CYS A O 1
ATOM 2074 N N . LEU A 1 280 ? -10.320 -11.141 -13.869 1.00 94.00 280 LEU A N 1
ATOM 2075 C CA . LEU A 1 280 ? -10.988 -10.375 -14.924 1.00 94.00 280 LEU A CA 1
ATOM 2076 C C . LEU A 1 280 ? -10.900 -8.882 -14.633 1.00 94.00 280 LEU A C 1
ATOM 2078 O O . LEU A 1 280 ? -11.137 -8.462 -13.500 1.00 94.00 280 LEU A O 1
ATOM 2082 N N . SER A 1 281 ? -10.598 -8.087 -15.655 1.00 93.06 281 SER A N 1
ATOM 2083 C CA . SER A 1 281 ? -10.700 -6.637 -15.551 1.00 93.06 281 SER A CA 1
ATOM 2084 C C . SER A 1 281 ? -12.170 -6.230 -15.549 1.00 93.06 281 SER A C 1
ATOM 2086 O O . SER A 1 281 ? -12.960 -6.727 -16.346 1.00 93.06 281 SER A O 1
ATOM 2088 N N . GLN A 1 282 ? -12.531 -5.307 -14.663 1.00 90.44 282 GLN A N 1
ATOM 2089 C CA . GLN A 1 282 ? -13.868 -4.713 -14.605 1.00 90.44 282 GLN A CA 1
ATOM 2090 C C . GLN A 1 282 ? -13.990 -3.456 -15.479 1.00 90.44 282 GLN A C 1
ATOM 2092 O O . GLN A 1 282 ? -15.044 -2.822 -15.522 1.00 90.44 282 GLN A O 1
ATOM 2097 N N . ARG A 1 283 ? -12.916 -3.082 -16.189 1.00 86.44 283 ARG A N 1
ATOM 2098 C CA . ARG A 1 283 ? -12.918 -1.941 -17.109 1.00 86.44 283 ARG A CA 1
ATOM 2099 C C . ARG A 1 283 ? -13.740 -2.270 -18.368 1.00 86.44 283 ARG A C 1
ATOM 2101 O O . ARG A 1 283 ? -13.674 -3.401 -18.851 1.00 86.44 283 ARG A O 1
ATOM 2108 N N . PRO A 1 284 ? -14.483 -1.300 -18.938 1.00 86.56 284 PRO A N 1
ATOM 2109 C CA . PRO A 1 284 ? -15.225 -1.513 -20.178 1.00 86.56 284 PRO A CA 1
ATOM 2110 C C . PRO A 1 284 ? -14.305 -1.930 -21.329 1.00 86.56 284 PRO A C 1
ATOM 2112 O O . PRO A 1 284 ? -13.371 -1.209 -21.681 1.00 86.56 284 PRO A O 1
ATOM 2115 N N . VAL A 1 285 ? -14.584 -3.079 -21.940 1.00 87.44 285 VAL A N 1
ATOM 2116 C CA . VAL A 1 285 ? -13.805 -3.602 -23.071 1.00 87.44 285 VAL A CA 1
ATOM 2117 C C . VAL A 1 285 ? -14.250 -2.929 -24.370 1.00 87.44 285 VAL A C 1
ATOM 2119 O O . VAL A 1 285 ? -15.438 -2.701 -24.586 1.00 87.44 285 VAL A O 1
ATOM 2122 N N . HIS A 1 286 ? -13.299 -2.606 -25.247 1.00 87.44 286 HIS A N 1
ATOM 2123 C CA . HIS A 1 286 ? -13.613 -2.078 -26.575 1.00 87.44 286 HIS A CA 1
ATOM 2124 C C . HIS A 1 286 ? -14.128 -3.179 -27.506 1.00 87.44 286 HIS A C 1
ATOM 2126 O O . HIS A 1 286 ? -13.607 -4.293 -27.495 1.00 87.44 286 HIS A O 1
ATOM 2132 N N . ASP A 1 287 ? -15.075 -2.839 -28.380 1.00 86.81 287 ASP A N 1
ATOM 2133 C CA . ASP A 1 287 ? -15.400 -3.692 -29.522 1.00 86.81 287 ASP A CA 1
ATOM 2134 C C . ASP A 1 287 ? -14.195 -3.806 -30.467 1.00 86.81 287 ASP A C 1
ATOM 2136 O O . ASP A 1 287 ? -13.425 -2.854 -30.634 1.00 86.81 287 ASP A O 1
ATOM 2140 N N . ALA A 1 288 ? -14.041 -4.969 -31.104 1.00 84.19 288 ALA A N 1
ATOM 2141 C CA . ALA A 1 288 ? -13.011 -5.171 -32.114 1.00 84.19 288 ALA A CA 1
ATOM 2142 C C . ALA A 1 288 ? -13.177 -4.168 -33.280 1.00 84.19 288 ALA A C 1
ATOM 2144 O O . ALA A 1 288 ? -14.303 -3.931 -33.726 1.00 84.19 288 ALA A O 1
ATOM 2145 N N . PRO A 1 289 ? -12.083 -3.580 -33.803 1.00 90.81 289 PRO A N 1
ATOM 2146 C CA . PRO A 1 289 ? -10.688 -3.900 -33.505 1.00 90.81 289 PRO A CA 1
ATOM 2147 C C . PRO A 1 289 ? -10.168 -3.279 -32.199 1.00 90.81 289 PRO A C 1
ATOM 2149 O O . PRO A 1 289 ? -10.397 -2.101 -31.912 1.00 90.81 289 PRO A O 1
ATOM 2152 N N . TYR A 1 290 ? -9.400 -4.067 -31.445 1.00 93.50 290 TYR A N 1
ATOM 2153 C CA . TYR A 1 290 ? -8.700 -3.602 -30.249 1.00 93.50 290 TYR A CA 1
ATOM 2154 C C . TYR A 1 290 ? -7.399 -4.376 -29.997 1.00 93.50 290 TYR A C 1
ATOM 2156 O O . TYR A 1 290 ? -7.137 -5.438 -30.568 1.00 93.50 290 TYR A O 1
ATOM 2164 N N . GLU A 1 291 ? -6.563 -3.817 -29.129 1.00 94.25 291 GLU A N 1
ATOM 2165 C CA . GLU A 1 291 ? -5.299 -4.388 -28.681 1.00 94.25 291 GLU A CA 1
ATOM 2166 C C . GLU A 1 291 ? -5.301 -4.544 -27.158 1.00 94.25 291 GLU A C 1
ATOM 2168 O O . GLU A 1 291 ? -5.796 -3.680 -26.432 1.00 94.25 291 GLU A O 1
ATOM 2173 N N . LEU A 1 292 ? -4.719 -5.643 -26.686 1.00 95.25 292 LEU A N 1
ATOM 2174 C CA . LEU A 1 292 ? -4.526 -5.996 -25.283 1.00 95.25 292 LEU A CA 1
ATOM 2175 C C . LEU A 1 292 ? -3.045 -6.284 -25.050 1.00 95.25 292 LEU A C 1
ATOM 2177 O O . LEU A 1 292 ? -2.416 -6.962 -25.863 1.00 95.25 292 LEU A O 1
ATOM 2181 N N . GLU A 1 293 ? -2.490 -5.813 -23.941 1.00 94.88 293 GLU A N 1
ATOM 2182 C CA . GLU A 1 293 ? -1.096 -6.050 -23.580 1.00 94.88 293 GLU A CA 1
ATOM 2183 C C . GLU A 1 293 ? -0.922 -6.251 -22.075 1.00 94.88 293 GLU A C 1
ATOM 2185 O O . GLU A 1 293 ? -1.621 -5.632 -21.274 1.00 94.88 293 GLU A O 1
ATOM 2190 N N . VAL A 1 294 ? 0.040 -7.099 -21.706 1.00 96.19 294 VAL A N 1
ATOM 2191 C CA . VAL A 1 294 ? 0.569 -7.227 -20.344 1.00 96.19 294 VAL A CA 1
ATOM 2192 C C . VAL A 1 294 ? 2.051 -7.590 -20.399 1.00 96.19 294 VAL A C 1
ATOM 2194 O O . VAL A 1 294 ? 2.491 -8.292 -21.309 1.00 96.19 294 VAL A O 1
ATOM 2197 N N . GLU A 1 295 ? 2.831 -7.159 -19.415 1.00 96.19 295 GLU A N 1
ATOM 2198 C CA . GLU A 1 295 ? 4.134 -7.760 -19.130 1.00 96.19 295 GLU A CA 1
ATOM 2199 C C . GLU A 1 295 ? 3.956 -8.841 -18.059 1.00 96.19 295 GLU A C 1
ATOM 2201 O O . GLU A 1 295 ? 3.426 -8.560 -16.987 1.00 96.19 295 GLU A O 1
ATOM 2206 N N . VAL A 1 296 ? 4.387 -10.071 -18.347 1.00 96.94 296 VAL A N 1
ATOM 2207 C CA . VAL A 1 296 ? 4.283 -11.223 -17.440 1.00 96.94 296 VAL A CA 1
ATOM 2208 C C . VAL A 1 296 ? 5.662 -11.776 -17.098 1.00 96.94 296 VAL A C 1
ATOM 2210 O O . VAL A 1 296 ? 6.552 -11.816 -17.953 1.00 96.94 296 VAL A O 1
ATOM 2213 N N . ARG A 1 297 ? 5.832 -12.224 -15.856 1.00 96.00 297 ARG A N 1
ATOM 2214 C CA . ARG A 1 297 ? 7.000 -12.967 -15.383 1.00 96.00 297 ARG A CA 1
ATOM 2215 C C . ARG A 1 297 ? 6.526 -14.212 -14.642 1.00 96.00 297 ARG A C 1
ATOM 2217 O O . ARG A 1 297 ? 5.720 -14.113 -13.719 1.00 96.00 297 ARG A O 1
ATOM 2224 N N . LEU A 1 298 ? 7.011 -15.376 -15.063 1.00 94.75 298 LEU A N 1
ATOM 2225 C CA . LEU A 1 298 ? 6.801 -16.625 -14.335 1.00 94.75 298 LEU A CA 1
ATOM 2226 C C . LEU A 1 298 ? 7.885 -16.774 -13.269 1.00 94.75 298 LEU A C 1
ATOM 2228 O O . LEU A 1 298 ? 9.038 -16.421 -13.521 1.00 94.75 298 LEU A O 1
ATOM 2232 N N . GLU A 1 299 ? 7.514 -17.292 -12.099 1.00 91.25 299 GLU A N 1
ATOM 2233 C CA . GLU A 1 299 ? 8.486 -17.671 -11.067 1.00 91.25 299 GLU A CA 1
ATOM 2234 C C . GLU A 1 299 ? 9.381 -18.816 -11.570 1.00 91.25 299 GLU A C 1
ATOM 2236 O O . GLU A 1 299 ? 10.601 -18.753 -11.444 1.00 91.25 299 GLU A O 1
ATOM 2241 N N . ASP A 1 300 ? 8.781 -19.801 -12.245 1.00 90.31 300 ASP A N 1
ATOM 2242 C CA . ASP A 1 300 ? 9.474 -20.823 -13.024 1.00 90.31 300 ASP A CA 1
ATOM 2243 C C . ASP A 1 300 ? 8.627 -21.297 -14.222 1.00 90.31 300 ASP A C 1
ATOM 2245 O O . ASP A 1 300 ? 7.415 -21.076 -14.311 1.00 90.31 300 ASP A O 1
ATOM 2249 N N . GLU A 1 301 ? 9.286 -21.969 -15.165 1.00 90.69 301 GLU A N 1
ATOM 2250 C CA . GLU A 1 301 ? 8.700 -22.371 -16.448 1.00 90.69 301 GLU A CA 1
ATOM 2251 C C . GLU A 1 301 ? 7.750 -23.580 -16.375 1.00 90.69 301 GLU A C 1
ATOM 2253 O O . GLU A 1 301 ? 7.078 -23.881 -17.364 1.00 90.69 301 GLU A O 1
ATOM 2258 N N . SER A 1 302 ? 7.655 -24.275 -15.237 1.00 89.19 302 SER A N 1
ATOM 2259 C CA . SER A 1 302 ? 6.670 -25.345 -15.017 1.00 89.19 302 SER A CA 1
ATOM 2260 C C . SER A 1 302 ? 5.243 -24.802 -14.873 1.00 89.19 302 SER A C 1
ATOM 2262 O O . SER A 1 302 ? 4.269 -25.529 -15.099 1.00 89.19 302 SER A O 1
ATOM 2264 N N . GLY A 1 303 ? 5.108 -23.506 -14.575 1.00 88.94 303 GLY A N 1
ATOM 2265 C CA . GLY A 1 303 ? 3.845 -22.779 -14.527 1.00 88.94 303 GLY A CA 1
ATOM 2266 C C . GLY A 1 303 ? 3.292 -22.417 -15.909 1.00 88.94 303 GLY A C 1
ATOM 2267 O O . GLY A 1 303 ? 3.767 -22.860 -16.959 1.00 88.94 303 GLY A O 1
ATOM 2268 N N . ALA A 1 304 ? 2.207 -21.648 -15.917 1.00 93.94 304 ALA A N 1
ATOM 2269 C CA . ALA A 1 304 ? 1.746 -20.918 -17.094 1.00 93.94 304 ALA A CA 1
ATOM 2270 C C . ALA A 1 304 ? 0.919 -19.710 -16.652 1.00 93.94 304 ALA A C 1
ATOM 2272 O O . ALA A 1 304 ? 0.091 -19.833 -15.748 1.00 93.94 304 ALA A O 1
ATOM 2273 N N . ALA A 1 305 ? 1.106 -18.557 -17.284 1.00 96.69 305 ALA A N 1
ATOM 2274 C CA . ALA A 1 305 ? 0.349 -17.354 -16.952 1.00 96.69 305 ALA A CA 1
ATOM 2275 C C . ALA A 1 305 ? 0.375 -16.349 -18.102 1.00 96.69 305 ALA A C 1
ATOM 2277 O O . ALA A 1 305 ? 1.392 -16.222 -18.773 1.00 96.69 305 ALA A O 1
ATOM 2278 N N . GLY A 1 306 ? -0.719 -15.630 -18.342 1.00 97.00 306 GLY A N 1
ATOM 2279 C CA . GLY A 1 306 ? -0.778 -14.654 -19.429 1.00 97.00 306 GLY A CA 1
ATOM 2280 C C . GLY A 1 306 ? -2.133 -13.973 -19.569 1.00 97.00 306 GLY A C 1
ATOM 2281 O O . GLY A 1 306 ? -2.835 -13.751 -18.584 1.00 97.00 306 GLY A O 1
ATOM 2282 N N . LEU A 1 307 ? -2.490 -13.626 -20.802 1.00 97.50 307 LEU A N 1
ATOM 2283 C CA . LEU A 1 307 ? -3.670 -12.827 -21.128 1.00 97.50 307 LEU A CA 1
ATOM 2284 C C . LEU A 1 307 ? -4.923 -13.678 -21.317 1.00 97.50 307 LEU A C 1
ATOM 2286 O O . LEU A 1 307 ? -4.858 -14.759 -21.898 1.00 97.50 307 LEU A O 1
ATOM 2290 N N . ILE A 1 308 ? -6.064 -13.116 -20.922 1.00 95.44 308 ILE A N 1
ATOM 2291 C CA . ILE A 1 308 ? -7.412 -13.552 -21.289 1.00 95.44 308 ILE A CA 1
ATOM 2292 C C . ILE A 1 308 ? -8.066 -12.496 -22.173 1.00 95.44 308 ILE A C 1
ATOM 2294 O O . ILE A 1 308 ? -7.964 -11.299 -21.895 1.00 95.44 308 ILE A O 1
ATOM 2298 N N . PHE A 1 309 ? -8.786 -12.945 -23.198 1.00 94.81 309 PHE A N 1
ATOM 2299 C CA . PHE A 1 309 ? -9.631 -12.096 -24.032 1.00 94.81 309 PHE A CA 1
ATOM 2300 C C . PHE A 1 309 ? -10.864 -12.852 -24.535 1.00 94.81 309 PHE A C 1
ATOM 2302 O O . PHE A 1 309 ? -10.875 -14.085 -24.589 1.00 94.81 309 PHE A O 1
ATOM 2309 N N . HIS A 1 310 ? -11.910 -12.090 -24.873 1.00 90.69 310 HIS A N 1
ATOM 2310 C CA . HIS A 1 310 ? -13.249 -12.592 -25.194 1.00 90.69 310 HIS A CA 1
ATOM 2311 C C . HIS A 1 310 ? -13.766 -13.627 -24.174 1.00 90.69 310 HIS A C 1
ATOM 2313 O O . HIS A 1 310 ? -14.316 -14.665 -24.541 1.00 90.69 310 HIS A O 1
ATOM 2319 N N . GLY A 1 311 ? -13.576 -13.356 -22.880 1.00 81.25 311 GLY A N 1
ATOM 2320 C CA . GLY A 1 311 ? -14.104 -14.179 -21.799 1.00 81.25 311 GLY A CA 1
ATOM 2321 C C . GLY A 1 311 ? -15.620 -14.052 -21.694 1.00 81.25 311 GLY A C 1
ATOM 2322 O O . GLY A 1 311 ? -16.146 -12.977 -21.430 1.00 81.25 311 GLY A O 1
ATOM 2323 N N . LYS A 1 312 ? -16.350 -15.144 -21.905 1.00 80.19 312 LYS A N 1
ATOM 2324 C CA . LYS A 1 312 ? -17.804 -15.171 -21.695 1.00 80.19 312 LYS A CA 1
ATOM 2325 C C . LYS A 1 312 ? -18.151 -15.369 -20.219 1.00 80.19 312 LYS A C 1
ATOM 2327 O O . LYS A 1 312 ? -19.178 -14.884 -19.756 1.00 80.19 312 LYS A O 1
ATOM 2332 N N . ASP A 1 313 ? -17.319 -16.128 -19.515 1.00 83.31 313 ASP A N 1
ATOM 2333 C CA . ASP A 1 313 ? -17.364 -16.340 -18.072 1.00 83.31 313 ASP A CA 1
ATOM 2334 C C . ASP A 1 313 ? -16.003 -16.866 -17.579 1.00 83.31 313 ASP A C 1
ATOM 2336 O O . ASP A 1 313 ? -15.019 -16.890 -18.318 1.00 83.31 313 ASP A O 1
ATOM 2340 N N . LYS A 1 314 ? -15.951 -17.311 -16.318 1.00 82.25 314 LYS A N 1
ATOM 2341 C CA . LYS A 1 314 ? -14.741 -17.853 -15.688 1.00 82.25 314 LYS A CA 1
ATOM 2342 C C . LYS A 1 314 ? -14.163 -19.097 -16.387 1.00 82.25 314 LYS A C 1
ATOM 2344 O O . LYS A 1 314 ? -12.984 -19.377 -16.213 1.00 82.25 314 LYS A O 1
ATOM 2349 N N . GLU A 1 315 ? -14.962 -19.871 -17.124 1.00 91.25 315 GLU A N 1
ATOM 2350 C CA . GLU A 1 315 ? -14.541 -21.130 -17.756 1.00 91.25 315 GLU A CA 1
ATOM 2351 C C . GLU A 1 315 ? -14.308 -21.001 -19.261 1.00 91.25 315 GLU A C 1
ATOM 2353 O O . GLU A 1 315 ? -13.472 -21.733 -19.798 1.00 91.25 315 GLU A O 1
ATOM 2358 N N . ARG A 1 316 ? -15.028 -20.076 -19.911 1.00 93.38 316 ARG A N 1
ATOM 2359 C CA . ARG A 1 316 ? -15.077 -19.901 -21.365 1.00 93.38 316 ARG A CA 1
ATOM 2360 C C . ARG A 1 316 ? -14.370 -18.633 -21.820 1.00 93.38 316 ARG A C 1
ATOM 2362 O O . ARG A 1 316 ? -14.902 -17.540 -21.624 1.00 93.38 316 ARG A O 1
ATOM 2369 N N . HIS A 1 317 ? -13.196 -18.771 -22.424 1.00 94.06 317 HIS A N 1
ATOM 2370 C CA . HIS A 1 317 ? -12.362 -17.643 -22.844 1.00 94.06 317 HIS A CA 1
ATOM 2371 C C . HIS A 1 317 ? -11.233 -18.077 -23.792 1.00 94.06 317 HIS A C 1
ATOM 2373 O O . HIS A 1 317 ? -10.898 -19.257 -23.852 1.00 94.06 317 HIS A O 1
ATOM 2379 N N . TYR A 1 318 ? -10.573 -17.139 -24.478 1.00 96.38 318 TYR A N 1
ATOM 2380 C CA . TYR A 1 318 ? -9.236 -17.409 -25.021 1.00 96.38 318 TYR A CA 1
ATOM 2381 C C . TYR A 1 318 ? -8.159 -17.139 -23.972 1.00 96.38 318 TYR A C 1
ATOM 2383 O O . TYR A 1 318 ? -8.349 -16.338 -23.053 1.00 96.38 318 TYR A O 1
ATOM 2391 N N . GLY A 1 319 ? -7.011 -17.796 -24.113 1.00 96.75 319 GLY A N 1
ATOM 2392 C CA . GLY A 1 319 ? -5.813 -17.493 -23.343 1.00 96.75 319 GLY A CA 1
ATOM 2393 C C . GLY A 1 319 ? -4.560 -17.511 -24.207 1.00 96.75 319 GLY A C 1
ATOM 2394 O O . GLY A 1 319 ? -4.345 -18.471 -24.946 1.00 96.75 319 GLY A O 1
ATOM 2395 N N . PHE A 1 320 ? -3.728 -16.477 -24.081 1.00 98.06 320 PHE A N 1
ATOM 2396 C CA . PHE A 1 320 ? -2.393 -16.416 -24.684 1.00 98.06 320 PHE A CA 1
ATOM 2397 C C . PHE A 1 320 ? -1.332 -16.274 -23.590 1.00 98.06 320 PHE A C 1
ATOM 2399 O O . PHE A 1 320 ? -1.325 -15.280 -22.860 1.00 98.06 320 PHE A O 1
ATOM 2406 N N . TYR A 1 321 ? -0.462 -17.276 -23.452 1.00 97.25 321 TYR A N 1
ATOM 2407 C CA . TYR A 1 321 ? 0.451 -17.378 -22.313 1.00 97.25 321 TYR A CA 1
ATOM 2408 C C . TYR A 1 321 ? 1.713 -18.208 -22.615 1.00 97.25 321 TYR A C 1
ATOM 2410 O O . TYR A 1 321 ? 1.650 -19.159 -23.402 1.00 97.25 321 TYR A O 1
ATOM 2418 N N . PRO A 1 322 ? 2.858 -17.898 -21.979 1.00 95.94 322 PRO A N 1
ATOM 2419 C CA . PRO A 1 322 ? 3.993 -18.804 -21.884 1.00 95.94 322 PRO A CA 1
ATOM 2420 C C . PRO A 1 322 ? 3.691 -20.039 -21.030 1.00 95.94 322 PRO A C 1
ATOM 2422 O O . PRO A 1 322 ? 2.930 -19.987 -20.061 1.00 95.94 322 PRO A O 1
ATOM 2425 N N . THR A 1 323 ? 4.299 -21.161 -21.402 1.00 93.50 323 THR A N 1
ATOM 2426 C CA . THR A 1 323 ? 4.237 -22.441 -20.697 1.00 93.50 323 THR A CA 1
ATOM 2427 C C . THR A 1 323 ? 5.396 -23.332 -21.143 1.00 93.50 323 THR A C 1
ATOM 2429 O O . THR A 1 323 ? 5.573 -23.555 -22.342 1.00 93.50 323 THR A O 1
ATOM 2432 N N . ASN A 1 324 ? 6.180 -23.857 -20.195 1.00 90.69 324 ASN A N 1
ATOM 2433 C CA . ASN A 1 324 ? 7.313 -24.750 -20.457 1.00 90.69 324 ASN A CA 1
ATOM 2434 C C . ASN A 1 324 ? 8.271 -24.216 -21.552 1.00 90.69 324 ASN A C 1
ATOM 2436 O O . ASN A 1 324 ? 8.615 -24.949 -22.479 1.00 90.69 324 ASN A O 1
ATOM 2440 N N . GLY A 1 325 ? 8.642 -22.930 -21.513 1.00 89.38 325 GLY A N 1
ATOM 2441 C CA . GLY A 1 325 ? 9.526 -22.319 -22.518 1.00 89.38 325 GLY A CA 1
ATOM 2442 C C . GLY A 1 325 ? 8.894 -22.014 -23.888 1.00 89.38 325 GLY A C 1
ATOM 2443 O O . GLY A 1 325 ? 9.544 -21.408 -24.736 1.00 89.38 325 GLY A O 1
ATOM 2444 N N . SER A 1 326 ? 7.634 -22.395 -24.120 1.00 94.12 326 SER A N 1
ATOM 2445 C CA . SER A 1 326 ? 6.878 -22.119 -25.352 1.00 94.12 326 SER A CA 1
ATOM 2446 C C . SER A 1 326 ? 5.752 -21.111 -25.115 1.00 94.12 326 SER A C 1
ATOM 2448 O O . SER A 1 326 ? 5.338 -20.881 -23.984 1.00 94.12 326 SER A O 1
ATOM 2450 N N . LEU A 1 327 ? 5.191 -20.547 -26.184 1.00 97.31 327 LEU A N 1
ATOM 2451 C CA . LEU A 1 327 ? 3.996 -19.699 -26.152 1.00 97.31 327 LEU A CA 1
ATOM 2452 C C . LEU A 1 327 ? 2.798 -20.468 -26.692 1.00 97.31 327 LEU A C 1
ATOM 2454 O O . LEU A 1 327 ? 2.888 -21.116 -27.737 1.00 97.31 327 LEU A O 1
ATOM 2458 N N . ARG A 1 328 ? 1.663 -20.377 -26.002 1.00 97.38 328 ARG A N 1
ATOM 2459 C CA . ARG A 1 328 ? 0.447 -21.110 -26.350 1.00 97.38 328 ARG A CA 1
ATOM 2460 C C . ARG A 1 328 ? -0.751 -20.177 -26.467 1.00 97.38 328 ARG A C 1
ATOM 2462 O O . ARG A 1 328 ? -0.968 -19.335 -25.600 1.00 97.38 328 ARG A O 1
ATOM 2469 N N . LEU A 1 329 ? -1.534 -20.376 -27.525 1.00 98.06 329 LEU A N 1
ATOM 2470 C CA . LEU A 1 329 ? -2.879 -19.833 -27.684 1.00 98.06 329 LEU A CA 1
ATOM 2471 C C . LEU A 1 329 ? -3.890 -20.976 -27.545 1.00 98.06 329 LEU A C 1
ATOM 2473 O O . LEU A 1 329 ? -3.860 -21.938 -28.317 1.00 98.06 329 LEU A O 1
ATOM 2477 N N . THR A 1 330 ? -4.787 -20.853 -26.572 1.00 96.94 330 THR A N 1
ATOM 2478 C CA . THR A 1 330 ? -5.806 -21.859 -26.249 1.00 96.94 330 THR A CA 1
ATOM 2479 C C . THR A 1 330 ? -7.187 -21.214 -26.244 1.00 96.94 330 THR A C 1
ATOM 2481 O O . THR A 1 330 ? -7.363 -20.133 -25.682 1.00 96.94 330 THR A O 1
ATOM 2484 N N . CYS A 1 331 ? -8.173 -21.885 -26.833 1.00 96.62 331 CYS A N 1
ATOM 2485 C CA . CYS A 1 331 ? -9.588 -21.597 -26.640 1.00 96.62 331 CYS A CA 1
ATOM 2486 C C . CYS A 1 331 ? -10.136 -22.532 -25.554 1.00 96.62 331 CYS A C 1
ATOM 2488 O O . CYS A 1 331 ? -10.081 -23.755 -25.685 1.00 96.62 331 CYS A O 1
ATOM 2490 N N . PHE A 1 332 ? -10.611 -21.965 -24.453 1.00 94.81 332 PHE A N 1
ATOM 2491 C CA . PHE A 1 332 ? -11.239 -22.694 -23.361 1.00 94.81 332 PHE A CA 1
ATOM 2492 C C . PHE A 1 332 ? -12.751 -22.613 -23.550 1.00 94.81 332 PHE A C 1
ATOM 2494 O O . PHE A 1 332 ? -13.314 -21.528 -23.451 1.00 94.81 332 PHE A O 1
ATOM 2501 N N . GLU A 1 333 ? -13.419 -23.734 -23.810 1.00 94.44 333 GLU A N 1
ATOM 2502 C CA . GLU A 1 333 ? -14.873 -23.784 -24.030 1.00 94.44 333 GLU A CA 1
ATOM 2503 C C . GLU A 1 333 ? -15.628 -24.380 -22.827 1.00 94.44 333 GLU A C 1
ATOM 2505 O O . GLU A 1 333 ? -16.858 -24.466 -22.833 1.00 94.44 333 GLU A O 1
ATOM 2510 N N . GLY A 1 334 ? -14.907 -24.723 -21.753 1.00 92.12 334 GLY A N 1
ATOM 2511 C CA . GLY A 1 334 ? -15.479 -25.296 -20.539 1.00 92.12 334 GLY A CA 1
ATOM 2512 C C . GLY A 1 334 ? -14.470 -25.557 -19.406 1.00 92.12 334 GLY A C 1
ATOM 2513 O O . GLY A 1 334 ? -13.341 -25.040 -19.404 1.00 92.12 334 GLY A O 1
ATOM 2514 N N . PRO A 1 335 ? -14.869 -26.345 -18.391 1.00 88.94 335 PRO A N 1
ATOM 2515 C CA . PRO A 1 335 ? -14.108 -26.500 -17.152 1.00 88.94 335 PRO A CA 1
ATOM 2516 C C . PRO A 1 335 ? -12.881 -27.406 -17.271 1.00 88.94 335 PRO A C 1
ATOM 2518 O O . PRO A 1 335 ? -12.019 -27.340 -16.398 1.00 88.94 335 PRO A O 1
ATOM 2521 N N . ASN A 1 336 ? -12.794 -28.266 -18.290 1.00 88.56 336 ASN A N 1
ATOM 2522 C CA . ASN A 1 336 ? -11.836 -29.375 -18.329 1.00 88.56 336 ASN A CA 1
ATOM 2523 C C . ASN A 1 336 ? -11.162 -29.554 -19.700 1.00 88.56 336 ASN A C 1
ATOM 2525 O O . ASN A 1 336 ? -11.626 -29.031 -20.709 1.00 88.56 336 ASN A O 1
ATOM 2529 N N . VAL A 1 337 ? -10.090 -30.352 -19.734 1.00 84.44 337 VAL A N 1
ATOM 2530 C CA . VAL A 1 337 ? -9.239 -30.555 -20.922 1.00 84.44 337 VAL A CA 1
ATOM 2531 C C . VAL A 1 337 ? -9.982 -31.047 -22.170 1.00 84.44 337 VAL A C 1
ATOM 2533 O O . VAL A 1 337 ? -9.568 -30.724 -23.276 1.00 84.44 337 VAL A O 1
ATOM 2536 N N . PHE A 1 338 ? -11.096 -31.773 -22.024 1.00 87.88 338 PHE A N 1
ATOM 2537 C CA . PHE A 1 338 ? -11.887 -32.265 -23.163 1.00 87.88 338 PHE A CA 1
ATOM 2538 C C . PHE A 1 338 ? -12.664 -31.156 -23.878 1.00 87.88 338 PHE A C 1
ATOM 2540 O O . PHE A 1 338 ? -13.143 -31.350 -24.989 1.00 87.88 338 PHE A O 1
ATOM 2547 N N . THR A 1 339 ? -12.789 -29.999 -23.231 1.00 89.25 339 THR A N 1
ATOM 2548 C CA . THR A 1 339 ? -13.461 -28.801 -23.750 1.00 89.25 339 THR A CA 1
ATOM 2549 C C . THR A 1 339 ? -12.467 -27.700 -24.116 1.00 89.25 339 THR A C 1
ATOM 2551 O O . THR A 1 339 ? -12.841 -26.536 -24.223 1.00 89.25 339 THR A O 1
ATOM 2554 N N . TRP A 1 340 ? -11.175 -28.024 -24.202 1.00 91.69 340 TRP A N 1
ATOM 2555 C CA . TRP A 1 340 ? -10.119 -27.057 -24.488 1.00 91.69 340 TRP A CA 1
ATOM 2556 C C . TRP A 1 340 ? -9.503 -27.347 -25.851 1.00 91.69 340 TRP A C 1
ATOM 2558 O O . TRP A 1 340 ? -9.046 -28.457 -26.119 1.00 91.69 340 TRP A O 1
ATOM 2568 N N . SER A 1 341 ? -9.414 -26.313 -26.676 1.00 94.94 341 SER A N 1
ATOM 2569 C CA . SER A 1 341 ? -8.860 -26.373 -28.022 1.00 94.94 341 SER A CA 1
ATOM 2570 C C . SER A 1 341 ? -7.542 -25.597 -28.048 1.00 94.94 341 SER A C 1
ATOM 2572 O O . SER A 1 341 ? -7.526 -24.364 -28.033 1.00 94.94 341 SER A O 1
ATOM 2574 N N . ILE A 1 342 ? -6.403 -26.302 -28.052 1.00 95.88 342 ILE A N 1
ATOM 2575 C CA . ILE A 1 342 ? -5.090 -25.664 -28.246 1.00 95.88 342 ILE A CA 1
ATOM 2576 C C . ILE A 1 342 ? -4.984 -25.266 -29.718 1.00 95.88 342 ILE A C 1
ATOM 2578 O O . ILE A 1 342 ? -4.733 -26.110 -30.574 1.00 95.88 342 ILE A O 1
ATOM 2582 N N . LEU A 1 343 ? -5.160 -23.977 -30.005 1.00 96.94 343 LEU A N 1
ATOM 2583 C CA . LEU A 1 343 ? -5.134 -23.461 -31.372 1.00 96.94 343 LEU A CA 1
ATOM 2584 C C . LEU A 1 343 ? -3.709 -23.459 -31.935 1.00 96.94 343 LEU A C 1
ATOM 2586 O O . LEU A 1 343 ? -3.485 -23.796 -33.097 1.00 96.94 343 LEU A O 1
ATOM 2590 N N . LYS A 1 344 ? -2.721 -23.085 -31.108 1.00 97.62 344 LYS A N 1
ATOM 2591 C CA . LYS A 1 344 ? -1.309 -23.075 -31.509 1.00 97.62 344 LYS A CA 1
ATOM 2592 C C . LYS A 1 344 ? -0.366 -23.115 -30.305 1.00 97.62 344 LYS A C 1
ATOM 2594 O O . LYS A 1 344 ? -0.624 -22.476 -29.289 1.00 97.62 344 LYS A O 1
ATOM 2599 N N . THR A 1 345 ? 0.756 -23.822 -30.442 1.00 97.50 345 THR A N 1
ATOM 2600 C CA . THR A 1 345 ? 1.937 -23.703 -29.566 1.00 97.50 345 THR A CA 1
ATOM 2601 C C . THR A 1 345 ? 3.155 -23.395 -30.437 1.00 97.50 345 THR A C 1
ATOM 2603 O O . THR A 1 345 ? 3.300 -23.997 -31.502 1.00 97.50 345 THR A O 1
ATOM 2606 N N . VAL A 1 346 ? 3.988 -22.439 -30.025 1.00 96.81 346 VAL A N 1
ATOM 2607 C CA . VAL A 1 346 ? 5.169 -21.978 -30.770 1.00 96.81 346 VAL A CA 1
ATOM 2608 C C . VAL A 1 346 ? 6.341 -21.705 -29.832 1.00 96.81 346 VAL A C 1
ATOM 2610 O O . VAL A 1 346 ? 6.164 -21.134 -28.758 1.00 96.81 346 VAL A O 1
ATOM 2613 N N . GLU A 1 347 ? 7.544 -22.064 -30.264 1.00 95.38 347 GLU A N 1
ATOM 2614 C CA . GLU A 1 347 ? 8.793 -21.620 -29.643 1.00 95.38 347 GLU A CA 1
ATOM 2615 C C . GLU A 1 347 ? 9.245 -20.302 -30.282 1.00 95.38 347 GLU A C 1
ATOM 2617 O O . GLU A 1 347 ? 9.003 -20.047 -31.466 1.00 95.38 347 GLU A O 1
ATOM 2622 N N . SER A 1 348 ? 9.888 -19.431 -29.507 1.00 92.00 348 SER A N 1
ATOM 2623 C CA . SER A 1 348 ? 10.407 -18.164 -30.020 1.00 92.00 348 SER A CA 1
ATOM 2624 C C . SER A 1 348 ? 11.605 -17.705 -29.205 1.00 92.00 348 SER A C 1
ATOM 2626 O O . SER A 1 348 ? 11.473 -17.494 -28.005 1.00 92.00 348 SER A O 1
ATOM 2628 N N . ASP A 1 349 ? 12.728 -17.420 -29.871 1.00 89.81 349 ASP A N 1
ATOM 2629 C CA . ASP A 1 349 ? 13.901 -16.784 -29.244 1.00 89.81 349 ASP A CA 1
ATOM 2630 C C . ASP A 1 349 ? 13.594 -15.398 -28.640 1.00 89.81 349 ASP A C 1
ATOM 2632 O O . ASP A 1 349 ? 14.410 -14.845 -27.909 1.00 89.81 349 ASP A O 1
ATOM 2636 N N . ALA A 1 350 ? 12.441 -14.802 -28.972 1.00 89.62 350 ALA A N 1
ATOM 2637 C CA . ALA A 1 350 ? 12.012 -13.546 -28.368 1.00 89.62 350 ALA A CA 1
ATOM 2638 C C . ALA A 1 350 ? 11.409 -13.731 -26.967 1.00 89.62 350 ALA A C 1
ATOM 2640 O O . ALA A 1 350 ? 11.286 -12.741 -26.256 1.00 89.62 350 ALA A O 1
ATOM 2641 N N . TYR A 1 351 ? 11.020 -14.945 -26.565 1.00 94.50 351 TYR A N 1
ATOM 2642 C CA . TYR A 1 351 ? 10.601 -15.230 -25.192 1.00 94.50 351 TYR A CA 1
ATOM 2643 C C . TYR A 1 351 ? 11.831 -15.435 -24.302 1.00 94.50 351 TYR A C 1
ATOM 2645 O O . TYR A 1 351 ? 12.754 -16.159 -24.667 1.00 94.50 351 TYR A O 1
ATOM 2653 N N . LEU A 1 352 ? 11.844 -14.791 -23.136 1.00 92.94 352 LEU A N 1
ATOM 2654 C CA . LEU A 1 352 ? 12.974 -14.780 -22.210 1.00 92.94 352 LEU A CA 1
ATOM 2655 C C . LEU A 1 352 ? 12.558 -15.411 -20.867 1.00 92.94 352 LEU A C 1
ATOM 2657 O O . LEU A 1 352 ? 11.957 -14.711 -20.045 1.00 92.94 352 LEU A O 1
ATOM 2661 N N . PRO A 1 353 ? 12.859 -16.701 -20.624 1.00 91.81 353 PRO A N 1
ATOM 2662 C CA . PRO A 1 353 ? 12.507 -17.390 -19.382 1.00 91.81 353 PRO A CA 1
ATOM 2663 C C . PRO A 1 353 ? 12.970 -16.657 -18.117 1.00 91.81 353 PRO A C 1
ATOM 2665 O O . PRO A 1 353 ? 14.070 -16.098 -18.074 1.00 91.81 353 PRO A O 1
ATOM 2668 N N . GLY A 1 354 ? 12.116 -16.626 -17.090 1.00 89.00 354 GLY A N 1
ATOM 2669 C CA . GLY A 1 354 ? 12.382 -15.942 -15.812 1.00 89.00 354 GLY A CA 1
ATOM 2670 C C . GLY A 1 354 ? 12.522 -14.409 -15.887 1.00 89.00 354 GLY A C 1
ATOM 2671 O O . GLY A 1 354 ? 12.845 -13.759 -14.889 1.00 89.00 354 GLY A O 1
ATOM 2672 N N . LYS A 1 355 ? 12.301 -13.794 -17.056 1.00 93.50 355 LYS A N 1
ATOM 2673 C CA . LYS A 1 355 ? 12.304 -12.334 -17.249 1.00 93.50 355 LYS A CA 1
ATOM 2674 C C . LYS A 1 355 ? 10.887 -11.814 -17.495 1.00 93.50 355 LYS A C 1
ATOM 2676 O O . LYS A 1 355 ? 9.946 -12.572 -17.721 1.00 93.50 355 LYS A O 1
ATOM 2681 N N . TRP A 1 356 ? 10.737 -10.492 -17.452 1.00 94.38 356 TRP A N 1
ATOM 2682 C CA . TRP A 1 356 ? 9.509 -9.832 -17.886 1.00 94.38 356 TRP A CA 1
ATOM 2683 C C . TRP A 1 356 ? 9.353 -9.967 -19.401 1.00 94.38 356 TRP A C 1
ATOM 2685 O O . TRP A 1 356 ? 10.236 -9.563 -20.156 1.00 94.38 356 TRP A O 1
ATOM 2695 N N . ASN A 1 357 ? 8.223 -10.515 -19.836 1.00 96.12 357 ASN A N 1
ATOM 2696 C CA . ASN A 1 357 ? 7.879 -10.700 -21.239 1.00 96.12 357 ASN A CA 1
ATOM 2697 C C . ASN A 1 357 ? 6.599 -9.937 -21.563 1.00 96.12 357 ASN A C 1
ATOM 2699 O O . ASN A 1 357 ? 5.556 -10.173 -20.955 1.00 96.12 357 ASN A O 1
ATOM 2703 N N . ARG A 1 358 ? 6.659 -9.043 -22.548 1.00 96.38 358 ARG A N 1
ATOM 2704 C CA . ARG A 1 358 ? 5.492 -8.316 -23.049 1.00 96.38 358 ARG A CA 1
ATOM 2705 C C . ARG A 1 358 ? 4.688 -9.220 -23.971 1.00 96.38 358 ARG A C 1
ATOM 2707 O O . ARG A 1 358 ? 5.119 -9.488 -25.090 1.00 96.38 358 ARG A O 1
ATOM 2714 N N . LEU A 1 359 ? 3.516 -9.649 -23.526 1.00 97.88 359 LEU A N 1
ATOM 2715 C CA . LEU A 1 359 ? 2.530 -10.330 -24.354 1.00 97.88 359 LEU A CA 1
ATOM 2716 C C . LEU A 1 359 ? 1.548 -9.307 -24.904 1.00 97.88 359 LEU A C 1
ATOM 2718 O O . LEU A 1 359 ? 1.018 -8.492 -24.152 1.00 97.88 359 LEU A O 1
ATOM 2722 N N . ARG A 1 360 ? 1.260 -9.380 -26.201 1.00 97.00 360 ARG A N 1
ATOM 2723 C CA . ARG A 1 360 ? 0.227 -8.558 -26.833 1.00 97.00 360 ARG A CA 1
ATOM 2724 C C . ARG A 1 360 ? -0.664 -9.413 -27.720 1.00 97.00 360 ARG A C 1
ATOM 2726 O O . ARG A 1 360 ? -0.171 -10.271 -28.451 1.00 97.00 360 ARG A O 1
ATOM 2733 N N . VAL A 1 361 ? -1.964 -9.149 -27.654 1.00 96.94 361 VAL A N 1
ATOM 2734 C CA . VAL A 1 361 ? -2.991 -9.725 -28.524 1.00 96.94 361 VAL A CA 1
ATOM 2735 C C . VAL A 1 361 ? -3.677 -8.581 -29.261 1.00 96.94 361 VAL A C 1
ATOM 2737 O O . VAL A 1 361 ? -4.166 -7.644 -28.634 1.00 96.94 361 VAL A O 1
ATOM 2740 N N . ARG A 1 362 ? -3.706 -8.646 -30.590 1.00 95.06 362 ARG A N 1
ATOM 2741 C CA . ARG A 1 362 ? -4.507 -7.763 -31.443 1.00 95.06 362 ARG A CA 1
ATOM 2742 C C . ARG A 1 362 ? -5.633 -8.576 -32.059 1.00 95.06 362 ARG A C 1
ATOM 2744 O O . ARG A 1 362 ? -5.380 -9.634 -32.635 1.00 95.06 362 ARG A O 1
ATOM 2751 N N . LEU A 1 363 ? -6.840 -8.043 -31.948 1.00 92.62 363 LEU A N 1
ATOM 2752 C CA . LEU A 1 363 ? -8.052 -8.603 -32.526 1.00 92.62 363 LEU A CA 1
ATOM 2753 C C . LEU A 1 363 ? -8.561 -7.651 -33.598 1.00 92.62 363 LEU A C 1
ATOM 2755 O O . LEU A 1 363 ? -8.649 -6.443 -33.360 1.00 92.62 363 LEU A O 1
ATOM 2759 N N . ASP A 1 364 ? -8.885 -8.186 -34.769 1.00 86.75 364 ASP A N 1
ATOM 2760 C CA . ASP A 1 364 ? -9.631 -7.439 -35.778 1.00 86.75 364 ASP A CA 1
ATOM 2761 C C . ASP A 1 364 ? -11.134 -7.756 -35.727 1.00 86.75 364 ASP A C 1
ATOM 2763 O O . ASP A 1 364 ? -11.590 -8.628 -34.985 1.00 86.75 364 ASP A O 1
ATOM 2767 N N . GLY A 1 365 ? -11.925 -7.001 -36.493 1.00 76.88 365 GLY A N 1
ATOM 2768 C CA . GLY A 1 365 ? -13.376 -7.196 -36.573 1.00 76.88 365 GLY A CA 1
ATOM 2769 C C . GLY A 1 365 ? -13.806 -8.480 -37.298 1.00 76.88 365 GLY A C 1
ATOM 2770 O O . GLY A 1 365 ? -14.995 -8.790 -37.316 1.00 76.88 365 GLY A O 1
ATOM 2771 N N . GLU A 1 366 ? -12.868 -9.231 -37.879 1.00 84.25 366 GLU A N 1
ATOM 2772 C CA . GLU A 1 366 ? -13.104 -10.414 -38.714 1.00 84.25 366 GLU A CA 1
ATOM 2773 C C . GLU A 1 366 ? -12.621 -11.712 -38.041 1.00 84.25 366 GLU A C 1
ATOM 2775 O O . GLU A 1 366 ? -12.526 -12.750 -38.689 1.00 84.25 366 GLU A O 1
ATOM 2780 N N . GLY A 1 367 ? -12.350 -11.687 -36.730 1.00 83.62 367 GLY A N 1
ATOM 2781 C CA . GLY A 1 367 ? -11.954 -12.873 -35.959 1.00 83.62 367 GLY A CA 1
ATOM 2782 C C . GLY A 1 367 ? -10.477 -13.253 -36.094 1.00 83.62 367 GLY A C 1
ATOM 2783 O O . GLY A 1 367 ? -10.074 -14.321 -35.627 1.00 83.62 367 GLY A O 1
ATOM 2784 N N . ARG A 1 368 ? -9.642 -12.405 -36.703 1.00 94.50 368 ARG A N 1
ATOM 2785 C CA . ARG A 1 368 ? -8.192 -12.606 -36.727 1.00 94.50 368 ARG A CA 1
ATOM 2786 C C . ARG A 1 368 ? -7.596 -12.286 -35.363 1.00 94.50 368 ARG A C 1
ATOM 2788 O O . ARG A 1 368 ? -7.826 -11.220 -34.790 1.00 94.50 368 ARG A O 1
ATOM 2795 N N . ILE A 1 369 ? -6.772 -13.204 -34.878 1.00 96.56 369 ILE A N 1
ATOM 2796 C CA . ILE A 1 369 ? -6.058 -13.135 -33.610 1.00 96.56 369 ILE A CA 1
ATOM 2797 C C . ILE A 1 369 ? -4.563 -13.088 -33.921 1.00 96.56 369 ILE A C 1
ATOM 2799 O O . ILE A 1 369 ? -3.987 -14.060 -34.413 1.00 96.56 369 ILE A O 1
ATOM 2803 N N . ILE A 1 370 ? -3.926 -11.962 -33.600 1.00 97.06 370 ILE A N 1
ATOM 2804 C CA . ILE A 1 370 ? -2.481 -11.776 -33.760 1.00 97.06 370 ILE A CA 1
ATOM 2805 C C . ILE A 1 370 ? -1.851 -11.692 -32.373 1.00 97.06 370 ILE A C 1
ATOM 2807 O O . ILE A 1 370 ? -2.090 -10.735 -31.634 1.00 97.06 370 ILE A O 1
ATOM 2811 N N . CYS A 1 371 ? -1.020 -12.672 -32.023 1.00 98.12 371 CYS A N 1
ATOM 2812 C CA . CYS A 1 371 ? -0.287 -12.704 -30.763 1.00 98.12 371 CYS A CA 1
ATOM 2813 C C . CYS A 1 371 ? 1.200 -12.413 -30.984 1.00 98.12 371 CYS A C 1
ATOM 2815 O O . CYS A 1 371 ? 1.844 -12.976 -31.877 1.00 98.12 371 CYS A O 1
ATOM 2817 N N . SER A 1 372 ? 1.769 -11.573 -30.126 1.00 96.81 372 SER A N 1
ATOM 2818 C CA . SER A 1 372 ? 3.193 -11.238 -30.127 1.00 96.81 372 SER A CA 1
ATOM 2819 C C . SER A 1 372 ? 3.799 -11.316 -28.731 1.00 96.81 372 SER A C 1
ATOM 2821 O O . SER A 1 372 ? 3.128 -11.003 -27.747 1.00 96.81 372 SER A O 1
ATOM 2823 N N . VAL A 1 373 ? 5.082 -11.673 -28.670 1.00 96.88 373 VAL A N 1
ATOM 2824 C CA . VAL A 1 373 ? 5.928 -11.584 -27.473 1.00 96.88 373 VAL A CA 1
ATOM 2825 C C . VAL A 1 373 ? 7.073 -10.615 -27.753 1.00 96.88 373 VAL A C 1
ATOM 2827 O O . VAL A 1 373 ? 7.687 -10.708 -28.815 1.00 96.88 373 VAL A O 1
ATOM 2830 N N . ASN A 1 374 ? 7.356 -9.684 -26.840 1.00 92.19 374 ASN A N 1
ATOM 2831 C CA . ASN A 1 374 ? 8.465 -8.724 -26.956 1.00 92.19 374 ASN A CA 1
ATOM 2832 C C . ASN A 1 374 ? 8.539 -8.084 -28.361 1.00 92.19 374 ASN A C 1
ATOM 2834 O O . ASN A 1 374 ? 9.576 -8.081 -29.018 1.00 92.19 374 ASN A O 1
ATOM 2838 N N . ASP A 1 375 ? 7.375 -7.623 -28.838 1.00 88.56 375 ASP A N 1
ATOM 2839 C CA . ASP A 1 375 ? 7.136 -6.992 -30.145 1.00 88.56 375 ASP A CA 1
ATOM 2840 C C . ASP A 1 375 ? 7.351 -7.889 -31.394 1.00 88.56 375 ASP A C 1
ATOM 2842 O O . ASP A 1 375 ? 7.119 -7.445 -32.522 1.00 88.56 375 ASP A O 1
ATOM 2846 N N . LYS A 1 376 ? 7.683 -9.178 -31.229 1.00 91.88 376 LYS A N 1
ATOM 2847 C CA . LYS A 1 376 ? 7.734 -10.180 -32.308 1.00 91.88 376 LYS A CA 1
ATOM 2848 C C . LYS A 1 376 ? 6.408 -10.935 -32.419 1.00 91.88 376 LYS A C 1
ATOM 2850 O O . LYS A 1 376 ? 5.982 -11.593 -31.471 1.00 91.88 376 LYS A O 1
ATOM 2855 N N . VAL A 1 377 ? 5.768 -10.882 -33.589 1.00 96.19 377 VAL A N 1
ATOM 2856 C CA . VAL A 1 377 ? 4.574 -11.695 -33.893 1.00 96.19 377 VAL A CA 1
ATOM 2857 C C . VAL A 1 377 ? 4.960 -13.173 -33.925 1.00 96.19 377 VAL A C 1
ATOM 2859 O O . VAL A 1 377 ? 5.921 -13.550 -34.595 1.00 96.19 377 VAL A O 1
ATOM 2862 N N . VAL A 1 378 ? 4.216 -13.998 -33.189 1.00 97.31 378 VAL A N 1
ATOM 2863 C CA . VAL A 1 378 ? 4.470 -15.442 -33.050 1.00 97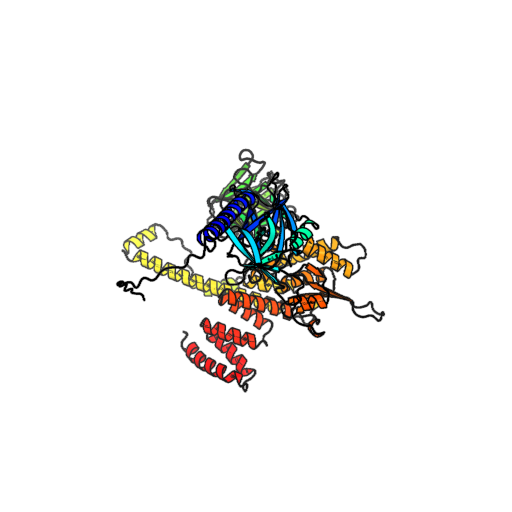.31 378 VAL A CA 1
ATOM 2864 C C . VAL A 1 378 ? 3.283 -16.306 -33.471 1.00 97.31 378 VAL A C 1
ATOM 2866 O O . VAL A 1 378 ? 3.476 -17.452 -33.867 1.00 97.31 378 VAL A O 1
ATOM 2869 N N . ILE A 1 379 ? 2.060 -15.774 -33.406 1.00 97.56 379 ILE A N 1
ATOM 2870 C CA . ILE A 1 379 ? 0.836 -16.458 -33.835 1.00 97.56 379 ILE A CA 1
ATOM 2871 C C . ILE A 1 379 ? -0.016 -15.448 -34.606 1.00 97.56 379 ILE A C 1
ATOM 2873 O O . ILE A 1 379 ? -0.203 -14.324 -34.149 1.00 97.56 379 ILE A O 1
ATOM 2877 N N . ASP A 1 380 ? -0.519 -15.856 -35.765 1.00 97.00 380 ASP A N 1
ATOM 2878 C CA . ASP A 1 380 ? -1.463 -15.107 -36.596 1.00 97.00 380 ASP A CA 1
ATOM 2879 C C . ASP A 1 380 ? -2.420 -16.131 -37.212 1.00 97.00 380 ASP A C 1
ATOM 2881 O O . ASP A 1 380 ? -2.004 -16.973 -38.013 1.00 97.00 380 ASP A O 1
ATOM 2885 N N . LEU A 1 381 ? -3.663 -16.152 -36.737 1.00 96.69 381 LEU A N 1
ATOM 2886 C CA . LEU A 1 381 ? -4.694 -17.080 -37.197 1.00 96.69 381 LEU A CA 1
ATOM 2887 C C . LEU A 1 381 ? -6.077 -16.442 -37.100 1.00 96.69 381 LEU A C 1
ATOM 2889 O O . LEU A 1 381 ? -6.228 -15.355 -36.552 1.00 96.69 381 LEU A O 1
ATOM 2893 N N . ILE A 1 382 ? -7.090 -17.132 -37.612 1.00 94.56 382 ILE A N 1
ATOM 2894 C CA . ILE A 1 382 ? -8.491 -16.715 -37.531 1.00 94.56 382 ILE A CA 1
ATOM 2895 C C . ILE A 1 382 ? -9.257 -17.759 -36.719 1.00 94.56 382 ILE A C 1
ATOM 2897 O O . ILE A 1 382 ? -9.135 -18.952 -36.993 1.00 94.56 382 ILE A O 1
ATOM 2901 N N . ASP A 1 383 ? -10.041 -17.310 -35.739 1.00 92.81 383 ASP A N 1
ATOM 2902 C CA . ASP A 1 383 ? -10.946 -18.151 -34.954 1.00 92.81 383 ASP A CA 1
ATOM 2903 C C . ASP A 1 383 ? -12.215 -17.366 -34.577 1.00 92.81 383 ASP A C 1
ATOM 2905 O O . ASP A 1 383 ? -12.159 -16.183 -34.247 1.00 92.81 383 ASP A O 1
ATOM 2909 N N . PHE A 1 384 ? -13.377 -18.022 -34.631 1.00 89.62 384 PHE A N 1
ATOM 2910 C CA . PHE A 1 384 ? -14.685 -17.373 -34.455 1.00 89.62 384 PHE A CA 1
ATOM 2911 C C . PHE A 1 384 ? -15.456 -17.840 -33.218 1.00 89.62 384 PHE A C 1
ATOM 2913 O O . PHE A 1 384 ? -16.618 -17.456 -33.051 1.00 89.62 384 PHE A O 1
ATOM 2920 N N . THR A 1 385 ? -14.839 -18.663 -32.366 1.00 90.75 385 THR A N 1
ATOM 2921 C CA . THR A 1 385 ? -15.502 -19.296 -31.216 1.00 90.75 385 THR A CA 1
ATOM 2922 C C . THR A 1 385 ? -16.072 -18.254 -30.253 1.00 90.75 385 THR A C 1
ATOM 2924 O O . THR A 1 385 ? -17.247 -18.324 -29.883 1.00 90.75 385 THR A O 1
ATOM 2927 N N . PHE A 1 386 ? -15.291 -17.221 -29.916 1.00 88.56 386 PHE A N 1
ATOM 2928 C CA . PHE A 1 386 ? -15.759 -16.074 -29.137 1.00 88.56 386 PHE A CA 1
ATOM 2929 C C . PHE A 1 386 ? -15.488 -14.758 -29.867 1.00 88.56 386 PHE A C 1
ATOM 2931 O O . PHE A 1 386 ? -14.366 -14.473 -30.276 1.00 88.56 386 PHE A O 1
ATOM 2938 N N . LYS A 1 387 ? -16.526 -13.924 -29.998 1.00 84.44 387 LYS A N 1
ATOM 2939 C CA . LYS A 1 387 ? -16.467 -12.635 -30.719 1.00 84.44 387 LYS A CA 1
ATOM 2940 C C . LYS A 1 387 ? -16.379 -11.410 -29.813 1.00 84.44 387 LYS A C 1
ATOM 2942 O O . LYS A 1 387 ? -16.038 -10.332 -30.278 1.00 84.44 387 LYS A O 1
ATOM 2947 N N . LYS A 1 388 ? -16.774 -11.566 -28.551 1.00 86.44 388 LYS A N 1
ATOM 2948 C CA . LYS A 1 388 ? -16.763 -10.526 -27.525 1.00 86.44 388 LYS A CA 1
ATOM 2949 C C . LYS A 1 388 ? -16.701 -11.173 -26.152 1.00 86.44 388 LYS A C 1
ATOM 2951 O O . LYS A 1 388 ? -17.127 -12.318 -25.996 1.00 86.44 388 LYS A O 1
ATOM 2956 N N . GLY A 1 389 ? -16.242 -10.420 -25.169 1.00 88.88 389 GLY A N 1
ATOM 2957 C CA . GLY A 1 389 ? -16.229 -10.840 -23.777 1.00 88.88 389 GLY A CA 1
ATOM 2958 C C . GLY A 1 389 ? -15.188 -10.077 -22.977 1.00 88.88 389 GLY A C 1
ATOM 2959 O O . GLY A 1 389 ? -14.502 -9.202 -23.505 1.00 88.88 389 GLY A O 1
ATOM 2960 N N . ASP A 1 390 ? -15.069 -10.455 -21.717 1.00 92.19 390 ASP A N 1
ATOM 2961 C CA . ASP A 1 390 ? -14.172 -9.848 -20.752 1.00 92.19 390 ASP A CA 1
ATOM 2962 C C . ASP A 1 390 ? -12.702 -10.083 -21.125 1.00 92.19 390 ASP A C 1
ATOM 2964 O O . ASP A 1 390 ? -12.333 -11.037 -21.825 1.00 92.19 390 ASP A O 1
ATOM 2968 N N . VAL A 1 391 ? -11.842 -9.200 -20.630 1.00 95.75 391 VAL A N 1
ATOM 2969 C CA . VAL A 1 391 ? -10.385 -9.308 -20.741 1.00 95.75 391 VAL A CA 1
ATOM 2970 C C . VAL A 1 391 ? -9.780 -9.419 -19.350 1.00 95.75 391 VAL A C 1
ATOM 2972 O O . VAL A 1 391 ? -10.372 -8.987 -18.362 1.00 95.75 391 VAL A O 1
ATOM 2975 N N . GLY A 1 392 ? -8.586 -9.987 -19.250 1.00 95.62 392 GLY A N 1
ATOM 2976 C CA . GLY A 1 392 ? -7.926 -10.103 -17.957 1.00 95.62 392 GLY A CA 1
ATOM 2977 C C . GLY A 1 392 ? -6.678 -10.960 -17.990 1.00 95.62 392 GLY A C 1
ATOM 2978 O O . GLY A 1 392 ? -5.987 -11.048 -19.006 1.00 95.62 392 GLY A O 1
ATOM 2979 N N . LEU A 1 393 ? -6.409 -11.592 -16.856 1.00 96.75 393 LEU A N 1
ATOM 2980 C CA . LEU A 1 393 ? -5.212 -12.371 -16.583 1.00 96.75 393 LEU A CA 1
ATOM 2981 C C . LEU A 1 393 ? -5.598 -13.811 -16.241 1.00 96.75 393 LEU A C 1
ATOM 2983 O O . LEU A 1 393 ? -6.600 -14.054 -15.567 1.00 96.75 393 LEU A O 1
ATOM 2987 N N . CYS A 1 394 ? -4.786 -14.770 -16.673 1.00 95.19 394 CYS A N 1
ATOM 2988 C CA . CYS A 1 394 ? -4.913 -16.176 -16.294 1.00 95.19 394 CYS A CA 1
ATOM 2989 C C . CYS A 1 394 ? -3.613 -16.693 -15.696 1.00 95.19 394 CYS A C 1
ATOM 2991 O O . CYS A 1 394 ? -2.525 -16.268 -16.088 1.00 95.19 394 CYS A O 1
ATOM 2993 N N . LYS A 1 395 ? -3.739 -17.667 -14.796 1.00 95.44 395 LYS A N 1
ATOM 2994 C CA . LYS A 1 395 ? -2.627 -18.449 -14.263 1.00 95.44 395 LYS A CA 1
ATOM 2995 C C . LYS A 1 395 ? -3.048 -19.911 -14.115 1.00 95.44 395 LYS A C 1
ATOM 2997 O O . LYS A 1 395 ? -4.198 -20.205 -13.790 1.00 95.44 395 LYS A O 1
ATOM 3002 N N . PHE A 1 396 ? -2.114 -20.822 -14.351 1.00 91.44 396 PHE A N 1
ATOM 3003 C CA . PHE A 1 396 ? -2.285 -22.265 -14.257 1.00 91.44 396 PHE A CA 1
ATOM 3004 C C . PHE A 1 396 ? -1.097 -22.877 -13.516 1.00 91.44 396 PHE A C 1
ATOM 3006 O O . PHE A 1 396 ? 0.039 -22.440 -13.709 1.00 91.44 396 PHE A O 1
ATOM 3013 N N . ARG A 1 397 ? -1.360 -23.960 -12.771 1.00 87.25 397 ARG A N 1
ATOM 3014 C CA . ARG A 1 397 ? -0.365 -24.744 -12.012 1.00 87.25 397 ARG A CA 1
ATOM 3015 C C . ARG A 1 397 ? 0.408 -23.900 -10.979 1.00 87.25 397 ARG A C 1
ATOM 3017 O O . ARG A 1 397 ? 0.168 -22.710 -10.835 1.00 87.25 397 ARG A O 1
ATOM 3024 N N . ALA A 1 398 ? 1.270 -24.533 -10.192 1.00 76.25 398 ALA A N 1
ATOM 3025 C CA . ALA A 1 398 ? 2.330 -23.838 -9.455 1.00 76.25 398 ALA A CA 1
ATOM 3026 C C . ALA A 1 398 ? 3.587 -23.796 -10.351 1.00 76.25 398 ALA A C 1
ATOM 3028 O O . ALA A 1 398 ? 3.685 -24.673 -11.217 1.00 76.25 398 ALA A O 1
ATOM 3029 N N . PRO A 1 399 ? 4.501 -22.818 -10.196 1.00 81.62 399 PRO A N 1
ATOM 3030 C CA . PRO A 1 399 ? 4.649 -21.813 -9.123 1.00 81.62 399 PRO A CA 1
ATOM 3031 C C . PRO A 1 399 ? 3.844 -20.514 -9.368 1.00 81.62 399 PRO A C 1
ATOM 3033 O O . PRO A 1 399 ? 2.841 -20.526 -10.083 1.00 81.62 399 PRO A O 1
ATOM 3036 N N . GLY A 1 400 ? 4.195 -19.406 -8.710 1.00 91.12 400 GLY A N 1
ATOM 3037 C CA . GLY A 1 400 ? 3.599 -18.078 -8.862 1.00 91.12 400 GLY A CA 1
ATOM 3038 C C . GLY A 1 400 ? 3.829 -17.422 -10.228 1.00 91.12 400 GLY A C 1
ATOM 3039 O O . GLY A 1 400 ? 4.648 -17.852 -11.043 1.00 91.12 400 GLY A O 1
ATOM 3040 N N . ALA A 1 401 ? 3.070 -16.359 -10.489 1.00 94.69 401 ALA A N 1
ATOM 3041 C CA . ALA A 1 401 ? 3.292 -15.478 -11.630 1.00 94.69 401 ALA A CA 1
ATOM 3042 C C . ALA A 1 401 ? 2.995 -14.029 -11.255 1.00 94.69 401 ALA A C 1
ATOM 3044 O O . ALA A 1 401 ? 2.140 -13.757 -10.408 1.00 94.69 401 ALA A O 1
ATOM 3045 N N . GLU A 1 402 ? 3.671 -13.109 -11.928 1.00 95.88 402 GLU A N 1
ATOM 3046 C CA . GLU A 1 402 ? 3.488 -11.676 -11.760 1.00 95.88 402 GLU A CA 1
ATOM 3047 C C . GLU A 1 402 ? 3.149 -11.012 -13.091 1.00 95.88 402 GLU A C 1
ATOM 3049 O O . GLU A 1 402 ? 3.628 -11.404 -14.158 1.00 95.88 402 GLU A O 1
ATOM 3054 N N . PHE A 1 403 ? 2.342 -9.965 -13.007 1.00 95.81 403 PHE A N 1
ATOM 3055 C CA . PHE A 1 403 ? 1.842 -9.195 -14.130 1.00 95.81 403 PHE A CA 1
ATOM 3056 C C . PHE A 1 403 ? 2.018 -7.712 -13.843 1.00 95.81 403 PHE A C 1
ATOM 3058 O O . PHE A 1 403 ? 1.823 -7.262 -12.717 1.00 95.81 403 PHE A O 1
ATOM 3065 N N . ARG A 1 404 ? 2.322 -6.929 -14.871 1.00 92.81 404 ARG A N 1
ATOM 3066 C CA . ARG A 1 404 ? 2.329 -5.466 -14.790 1.00 92.81 404 ARG A CA 1
ATOM 3067 C C . ARG A 1 404 ? 1.956 -4.855 -16.130 1.00 92.81 404 ARG A C 1
ATOM 3069 O O . ARG A 1 404 ? 1.989 -5.528 -17.162 1.00 92.81 404 ARG A O 1
ATOM 3076 N N . ARG A 1 405 ? 1.628 -3.560 -16.118 1.00 88.12 405 ARG A N 1
ATOM 3077 C CA . ARG A 1 405 ? 1.292 -2.786 -17.329 1.00 88.12 405 ARG A CA 1
ATOM 3078 C C . ARG A 1 405 ? 0.183 -3.438 -18.162 1.00 88.12 405 ARG A C 1
ATOM 3080 O O . ARG A 1 405 ? 0.246 -3.442 -19.390 1.00 88.12 405 ARG A O 1
ATOM 3087 N N . PHE A 1 406 ? -0.821 -4.004 -17.492 1.00 92.44 406 PHE A N 1
ATOM 3088 C CA . PHE A 1 406 ? -2.015 -4.483 -18.174 1.00 92.44 406 PHE A CA 1
ATOM 3089 C C . PHE A 1 406 ? -2.771 -3.298 -18.772 1.00 92.44 406 PHE A C 1
ATOM 3091 O O . PHE A 1 406 ? -3.131 -2.358 -18.061 1.00 92.44 406 PHE A O 1
ATOM 3098 N N . ARG A 1 407 ? -3.025 -3.341 -20.076 1.00 90.00 407 ARG A N 1
ATOM 3099 C CA . ARG A 1 407 ? -3.752 -2.290 -20.789 1.00 90.00 407 ARG A CA 1
ATOM 3100 C C . ARG A 1 407 ? -4.513 -2.861 -21.972 1.00 90.00 407 ARG A C 1
ATOM 3102 O O . ARG A 1 407 ? -4.052 -3.798 -22.621 1.00 90.00 407 ARG A O 1
ATOM 3109 N N . HIS A 1 408 ? -5.647 -2.250 -22.290 1.00 92.25 408 HIS A N 1
ATOM 3110 C CA . HIS A 1 408 ? -6.350 -2.463 -23.549 1.00 92.25 408 HIS A CA 1
ATOM 3111 C C . HIS A 1 408 ? -6.759 -1.122 -24.151 1.00 92.25 408 HIS A C 1
ATOM 3113 O O . HIS A 1 408 ? -7.072 -0.176 -23.434 1.00 92.25 408 HIS A O 1
ATOM 3119 N N . SER A 1 409 ? -6.732 -1.028 -25.475 1.00 89.31 409 SER A N 1
ATOM 3120 C CA . SER A 1 409 ? -7.148 0.169 -26.210 1.00 89.31 409 SER A CA 1
ATOM 3121 C C . SER A 1 409 ? -7.570 -0.209 -27.626 1.00 89.31 409 SER A C 1
ATOM 3123 O O . SER A 1 409 ? -7.252 -1.300 -28.092 1.00 89.31 409 SER A O 1
ATOM 3125 N N . LYS A 1 410 ? -8.237 0.690 -28.360 1.00 88.62 410 LYS A N 1
ATOM 3126 C CA . LYS A 1 410 ? -8.466 0.475 -29.802 1.00 88.62 410 LYS A CA 1
ATOM 3127 C C . LYS A 1 410 ? -7.151 0.311 -30.577 1.00 88.62 410 LYS A C 1
ATOM 3129 O O . LYS A 1 410 ? -7.098 -0.435 -31.550 1.00 88.62 410 LYS A O 1
ATOM 3134 N N . ARG A 1 411 ? -6.098 1.022 -30.157 1.00 83.94 411 ARG A N 1
ATOM 3135 C CA . ARG A 1 411 ? -4.754 0.961 -30.742 1.00 83.94 411 ARG A CA 1
ATOM 3136 C C . ARG A 1 411 ? -3.737 1.618 -29.812 1.00 83.94 411 ARG A C 1
ATOM 3138 O O . ARG A 1 411 ? -3.935 2.770 -29.424 1.00 83.94 411 ARG A O 1
ATOM 3145 N N . PHE A 1 412 ? -2.622 0.949 -29.529 1.00 78.38 412 PHE A N 1
ATOM 3146 C CA . PHE A 1 412 ? -1.522 1.566 -28.789 1.00 78.38 412 PHE A CA 1
ATOM 3147 C C . PHE A 1 412 ? -0.704 2.506 -29.682 1.00 78.38 412 PHE A C 1
ATOM 3149 O O . PHE A 1 412 ? -0.439 2.215 -30.854 1.00 78.38 412 PHE A O 1
ATOM 3156 N N . GLN A 1 413 ? -0.256 3.629 -29.117 1.00 63.34 413 GLN A N 1
ATOM 3157 C CA . GLN A 1 413 ? 0.748 4.470 -29.766 1.00 63.34 413 GLN A CA 1
ATOM 3158 C C . GLN A 1 413 ? 2.073 3.700 -29.847 1.00 63.34 413 GLN A C 1
ATOM 3160 O O . GLN A 1 413 ? 2.508 3.084 -28.872 1.00 63.34 413 GLN A O 1
ATOM 3165 N N . LYS A 1 414 ? 2.724 3.712 -31.015 1.00 55.81 414 LYS A N 1
ATOM 3166 C CA . LYS A 1 414 ? 4.077 3.165 -31.142 1.00 55.81 414 LYS A CA 1
ATOM 3167 C C . LYS A 1 414 ? 5.047 4.116 -30.443 1.00 55.81 414 LYS A C 1
ATOM 3169 O O . LYS A 1 414 ? 5.153 5.269 -30.844 1.00 55.81 414 LYS A O 1
ATOM 3174 N N . SER A 1 415 ? 5.785 3.630 -29.446 1.00 49.66 415 SER A N 1
ATOM 3175 C CA . SER A 1 415 ? 6.997 4.318 -28.992 1.00 49.66 415 SER A CA 1
ATOM 3176 C C . SER A 1 415 ? 8.066 4.157 -30.067 1.00 49.66 415 SER A C 1
ATOM 3178 O O . SER A 1 415 ? 8.761 3.145 -30.114 1.00 49.66 415 SER A O 1
ATOM 3180 N N . GLU A 1 416 ? 8.175 5.127 -30.967 1.00 52.00 416 GLU A N 1
ATOM 3181 C CA . GLU A 1 416 ? 9.304 5.207 -31.888 1.00 52.00 416 GLU A CA 1
ATOM 3182 C C . GLU A 1 416 ? 10.456 5.914 -31.172 1.00 52.00 416 GLU A C 1
ATOM 3184 O O . GLU A 1 416 ? 10.358 7.087 -30.818 1.00 52.00 416 GLU A O 1
ATOM 3189 N N . ILE A 1 417 ? 11.549 5.189 -30.914 1.00 51.44 417 ILE A N 1
ATOM 3190 C CA . ILE A 1 417 ? 12.764 5.805 -30.374 1.00 51.44 417 ILE A CA 1
ATOM 3191 C C . ILE A 1 417 ? 13.362 6.675 -31.489 1.00 51.44 417 ILE A C 1
ATOM 3193 O O . ILE A 1 417 ? 13.649 6.145 -32.569 1.00 51.44 417 ILE A O 1
ATOM 3197 N N . PRO A 1 418 ? 13.591 7.983 -31.267 1.00 60.50 418 PRO A N 1
ATOM 3198 C CA . PRO A 1 418 ? 14.142 8.848 -32.298 1.00 60.50 418 PRO A CA 1
ATOM 3199 C C . PRO A 1 418 ? 15.480 8.301 -32.830 1.00 60.50 418 PRO A C 1
ATOM 3201 O O . PRO A 1 418 ? 16.376 8.005 -32.033 1.00 60.50 418 PRO A O 1
ATOM 3204 N N . PRO A 1 419 ? 15.695 8.226 -34.160 1.00 55.47 419 PRO A N 1
ATOM 3205 C CA . PRO A 1 419 ? 16.934 7.689 -34.733 1.00 55.47 419 PRO A CA 1
ATOM 3206 C C . PRO A 1 419 ? 18.207 8.399 -34.252 1.00 55.47 419 PRO A C 1
ATOM 3208 O O . PRO A 1 419 ? 19.283 7.806 -34.224 1.00 55.47 419 PRO A O 1
ATOM 3211 N N . ARG A 1 420 ? 18.100 9.678 -33.866 1.00 63.25 420 ARG A N 1
ATOM 3212 C CA . ARG A 1 420 ? 19.202 10.445 -33.269 1.00 63.25 420 ARG A CA 1
ATOM 3213 C C . ARG A 1 420 ? 19.622 9.871 -31.914 1.00 63.25 420 ARG A C 1
ATOM 3215 O O . ARG A 1 420 ? 20.809 9.624 -31.734 1.00 63.25 420 ARG A O 1
ATOM 3222 N N . LEU A 1 421 ? 18.659 9.603 -31.033 1.00 62.69 421 LEU A N 1
ATOM 3223 C CA . LEU A 1 421 ? 18.901 9.032 -29.709 1.00 62.69 421 LEU A CA 1
ATOM 3224 C C . LEU A 1 421 ? 19.476 7.614 -29.818 1.00 62.69 421 LEU A C 1
ATOM 3226 O O . LEU A 1 421 ? 20.447 7.289 -29.146 1.00 62.69 421 LEU A O 1
ATOM 3230 N N . LEU A 1 422 ? 18.962 6.796 -30.745 1.00 57.91 422 LEU A N 1
ATOM 3231 C CA . LEU A 1 422 ? 19.526 5.467 -31.018 1.00 57.91 422 LEU A CA 1
ATOM 3232 C C . LEU A 1 422 ? 20.992 5.528 -31.461 1.00 57.91 422 LEU A C 1
ATOM 3234 O O . LEU A 1 422 ? 21.793 4.699 -31.030 1.00 57.91 422 LEU A O 1
ATOM 3238 N N . ARG A 1 423 ? 21.362 6.497 -32.311 1.00 59.75 423 ARG A N 1
ATOM 3239 C CA . ARG A 1 423 ? 22.758 6.695 -32.737 1.00 59.75 423 ARG A CA 1
ATOM 3240 C C . ARG A 1 423 ? 23.655 7.133 -31.583 1.00 59.75 423 ARG A C 1
ATOM 3242 O O . ARG A 1 423 ? 24.790 6.677 -31.512 1.00 59.75 423 ARG A O 1
ATOM 3249 N N . GLU A 1 424 ? 23.159 7.998 -30.710 1.00 61.62 424 GLU A N 1
ATOM 3250 C CA . GLU A 1 424 ? 23.882 8.487 -29.534 1.00 61.62 424 GLU A CA 1
ATOM 3251 C C . GLU A 1 424 ? 24.123 7.368 -28.516 1.00 61.62 424 GLU A C 1
ATOM 3253 O O . GLU A 1 424 ? 25.274 7.082 -28.190 1.00 61.62 424 GLU A O 1
ATOM 3258 N N . ILE A 1 425 ? 23.073 6.624 -28.151 1.00 61.28 425 ILE A N 1
ATOM 3259 C CA . ILE A 1 425 ? 23.176 5.430 -27.299 1.00 61.28 425 ILE A CA 1
ATOM 3260 C C . ILE A 1 425 ? 24.111 4.397 -27.937 1.00 61.28 425 ILE A C 1
ATOM 3262 O O . ILE A 1 425 ? 24.968 3.839 -27.260 1.00 61.28 425 ILE A O 1
ATOM 3266 N N . SER A 1 426 ? 24.009 4.165 -29.249 1.00 60.41 426 SER A N 1
ATOM 3267 C CA . SER A 1 426 ? 24.894 3.226 -29.952 1.00 60.41 426 SER A CA 1
ATOM 3268 C C . SER A 1 426 ? 26.360 3.653 -29.911 1.00 60.41 426 SER A C 1
ATOM 3270 O O . SER A 1 426 ? 27.220 2.794 -29.782 1.00 60.41 426 SER A O 1
ATOM 3272 N N . ARG A 1 427 ? 26.669 4.954 -30.018 1.00 63.12 427 ARG A N 1
ATOM 3273 C CA . ARG A 1 427 ? 28.049 5.456 -29.897 1.00 63.12 427 ARG A CA 1
ATOM 3274 C C . ARG A 1 427 ? 28.611 5.204 -28.501 1.00 63.12 427 ARG A C 1
ATOM 3276 O O . ARG A 1 427 ? 29.731 4.717 -28.408 1.00 63.12 427 ARG A O 1
ATOM 3283 N N . LEU A 1 428 ? 27.817 5.469 -27.462 1.00 57.41 428 LEU A N 1
ATOM 3284 C CA . LEU A 1 428 ? 28.189 5.237 -26.061 1.00 57.41 428 LEU A CA 1
ATOM 3285 C C . LEU A 1 428 ? 28.363 3.745 -25.735 1.00 57.41 428 LEU A C 1
ATOM 3287 O O . LEU A 1 428 ? 29.191 3.383 -24.911 1.00 57.41 428 LEU A O 1
ATOM 3291 N N . THR A 1 429 ? 27.612 2.872 -26.410 1.00 61.81 429 THR A N 1
ATOM 3292 C CA . THR A 1 429 ? 27.573 1.422 -26.139 1.00 61.81 429 THR A CA 1
ATOM 3293 C C . THR A 1 429 ? 28.324 0.576 -27.169 1.00 61.81 429 THR A C 1
ATOM 3295 O O . THR A 1 429 ? 28.257 -0.649 -27.127 1.00 61.81 429 THR A O 1
ATOM 3298 N N . ASN A 1 430 ? 29.053 1.185 -28.111 1.00 61.56 430 ASN A N 1
ATOM 3299 C CA . ASN A 1 430 ? 29.716 0.461 -29.204 1.00 61.56 430 ASN A CA 1
ATOM 3300 C C . ASN A 1 430 ? 30.731 -0.594 -28.717 1.00 61.56 430 ASN A C 1
ATOM 3302 O O . ASN A 1 430 ? 30.962 -1.566 -29.430 1.00 61.56 430 ASN A O 1
ATOM 3306 N N . SER A 1 431 ? 31.285 -0.441 -27.511 1.00 55.88 431 SER A N 1
ATOM 3307 C CA . SER A 1 431 ? 32.182 -1.408 -26.859 1.00 55.88 431 SER A CA 1
ATOM 3308 C C . SER A 1 431 ? 31.486 -2.681 -26.346 1.00 55.88 431 SER A C 1
ATOM 3310 O O . SER A 1 431 ? 32.173 -3.615 -25.947 1.00 55.88 431 SER A O 1
ATOM 3312 N N . LEU A 1 432 ? 30.146 -2.728 -26.356 1.00 56.47 432 LEU A N 1
ATOM 3313 C CA . LEU A 1 432 ? 29.311 -3.847 -25.887 1.00 56.47 432 LEU A CA 1
ATOM 3314 C C . LEU A 1 432 ? 28.771 -4.731 -27.031 1.00 56.47 432 LEU A C 1
ATOM 3316 O O . LEU A 1 432 ? 27.956 -5.626 -26.802 1.00 56.47 432 LEU A O 1
ATOM 3320 N N . LYS A 1 433 ? 29.153 -4.466 -28.287 1.00 57.28 433 LYS A N 1
ATOM 3321 C CA . LYS A 1 433 ? 28.584 -5.140 -29.464 1.00 57.28 433 LYS A CA 1
ATOM 3322 C C . LYS A 1 433 ? 29.280 -6.462 -29.789 1.00 57.28 433 LYS A C 1
ATOM 3324 O O . LYS A 1 433 ? 30.026 -6.535 -30.756 1.00 57.28 433 LYS A O 1
ATOM 3329 N N . GLU A 1 434 ? 28.896 -7.535 -29.105 1.00 59.41 434 GLU A N 1
ATOM 3330 C CA . GLU A 1 434 ? 29.016 -8.892 -29.657 1.00 59.41 434 GLU A CA 1
ATOM 3331 C C . GLU A 1 434 ? 27.685 -9.645 -29.541 1.00 59.41 434 GLU A C 1
ATOM 3333 O O . GLU A 1 434 ? 27.420 -10.420 -28.632 1.00 59.41 434 GLU A O 1
ATOM 3338 N N . GLY A 1 435 ? 26.795 -9.394 -30.504 1.00 52.91 435 GLY A N 1
ATOM 3339 C CA . GLY A 1 435 ? 25.482 -10.043 -30.605 1.00 52.91 435 GLY A CA 1
ATOM 3340 C C . GLY A 1 435 ? 25.503 -11.400 -31.317 1.00 52.91 435 GLY A C 1
ATOM 3341 O O . GLY A 1 435 ? 24.544 -11.724 -32.018 1.00 52.91 435 GLY A O 1
ATOM 3342 N N . ARG A 1 436 ? 26.589 -12.177 -31.222 1.00 58.09 436 ARG A N 1
ATOM 3343 C CA . ARG A 1 436 ? 26.733 -13.454 -31.938 1.00 58.09 436 ARG A CA 1
ATOM 3344 C C . ARG A 1 436 ? 26.760 -14.630 -30.959 1.00 58.09 436 ARG A C 1
ATOM 3346 O O . ARG A 1 436 ? 27.628 -14.703 -30.103 1.00 58.09 436 ARG A O 1
ATOM 3353 N N . ARG A 1 437 ? 25.844 -15.596 -31.129 1.00 56.12 437 ARG A N 1
ATOM 3354 C CA . ARG A 1 437 ? 25.933 -16.899 -30.438 1.00 56.12 437 ARG A CA 1
ATOM 3355 C C . ARG A 1 437 ? 27.222 -17.618 -30.863 1.00 56.12 437 ARG A C 1
ATOM 3357 O O . ARG A 1 437 ? 27.461 -17.764 -32.066 1.00 56.12 437 ARG A O 1
ATOM 3364 N N . ILE A 1 438 ? 27.996 -18.098 -29.887 1.00 60.41 438 ILE A N 1
ATOM 3365 C CA . ILE A 1 438 ? 29.183 -18.936 -30.110 1.00 60.41 438 ILE A CA 1
ATOM 3366 C C . ILE A 1 438 ? 28.724 -20.265 -30.726 1.00 60.41 438 ILE A C 1
ATOM 3368 O O . ILE A 1 438 ? 27.854 -20.944 -30.175 1.00 60.41 438 ILE A O 1
ATOM 3372 N N . ARG A 1 439 ? 29.253 -20.629 -31.898 1.00 66.50 439 ARG A N 1
ATOM 3373 C CA . ARG A 1 439 ? 28.881 -21.872 -32.592 1.00 66.50 439 ARG A CA 1
ATOM 3374 C C . ARG A 1 439 ? 29.738 -23.049 -32.101 1.00 66.50 439 ARG A C 1
ATOM 3376 O O . ARG A 1 439 ? 30.891 -22.835 -31.736 1.00 66.50 439 ARG A O 1
ATOM 3383 N N . PRO A 1 440 ? 29.251 -24.305 -32.173 1.00 67.50 440 PRO A N 1
ATOM 3384 C CA . PRO A 1 440 ? 29.990 -25.470 -31.666 1.00 67.50 440 PRO A CA 1
ATOM 3385 C C . PRO A 1 440 ? 31.414 -25.638 -32.224 1.00 67.50 440 PRO A C 1
ATOM 3387 O O . PRO A 1 440 ? 32.313 -26.042 -31.497 1.00 67.50 440 PRO A O 1
ATOM 3390 N N . TYR A 1 441 ? 31.656 -25.282 -33.492 1.00 64.50 441 TYR A N 1
ATOM 3391 C CA . TYR A 1 441 ? 33.000 -25.372 -34.081 1.00 64.50 441 TYR A CA 1
ATOM 3392 C C . TYR A 1 441 ? 33.983 -24.318 -33.539 1.00 64.50 441 TYR A C 1
ATOM 3394 O O . TYR A 1 441 ? 35.188 -24.532 -33.587 1.00 64.50 441 TYR A O 1
ATOM 3402 N N . GLU A 1 442 ? 33.486 -23.192 -33.021 1.00 58.53 442 GLU A N 1
ATOM 3403 C CA . GLU A 1 442 ? 34.302 -22.123 -32.426 1.00 58.53 442 GLU A CA 1
ATOM 3404 C C . GLU A 1 442 ? 34.748 -22.523 -31.019 1.00 58.53 442 GLU A C 1
ATOM 3406 O O . GLU A 1 442 ? 35.885 -22.275 -30.638 1.00 58.53 442 GLU A O 1
ATOM 3411 N N . VAL A 1 443 ? 33.882 -23.238 -30.292 1.00 68.31 443 VAL A N 1
ATOM 3412 C CA . VAL A 1 443 ? 34.226 -23.872 -29.012 1.00 68.31 443 VAL A CA 1
ATOM 3413 C C . VAL A 1 443 ? 35.314 -24.927 -29.212 1.00 68.31 443 VAL A C 1
ATOM 3415 O O . VAL A 1 443 ? 36.291 -24.931 -28.472 1.00 68.31 443 VAL A O 1
ATOM 3418 N N . ASN A 1 444 ? 35.201 -25.769 -30.245 1.00 67.06 444 ASN A N 1
ATOM 3419 C CA . ASN A 1 444 ? 36.229 -26.771 -30.549 1.00 67.06 444 ASN A CA 1
ATOM 3420 C C . ASN A 1 444 ? 37.595 -26.129 -30.856 1.00 67.06 444 ASN A C 1
ATOM 3422 O O . ASN A 1 444 ? 38.605 -26.601 -30.354 1.00 67.06 444 ASN A O 1
ATOM 3426 N N . GLY A 1 445 ? 37.629 -25.014 -31.596 1.00 63.59 445 GLY A N 1
ATOM 3427 C CA . GLY A 1 445 ? 38.877 -24.282 -31.854 1.00 63.59 445 GLY A CA 1
ATOM 3428 C C . GLY A 1 445 ? 39.501 -23.627 -30.612 1.00 63.59 445 GLY A C 1
ATOM 3429 O O . GLY A 1 445 ? 40.701 -23.368 -30.607 1.00 63.59 445 GLY A O 1
ATOM 3430 N N . LEU A 1 446 ? 38.716 -23.375 -29.556 1.00 63.47 446 LEU A N 1
ATOM 3431 C CA . LEU A 1 446 ? 39.205 -22.886 -28.258 1.00 63.47 446 LEU A CA 1
ATOM 3432 C C . LEU A 1 446 ? 39.758 -24.018 -27.382 1.00 63.47 446 LEU A C 1
ATOM 3434 O O . LEU A 1 446 ? 40.682 -23.779 -26.610 1.00 63.47 446 LEU A O 1
ATOM 3438 N N . VAL A 1 447 ? 39.253 -25.249 -27.530 1.00 65.56 447 VAL A N 1
ATOM 3439 C CA . VAL A 1 447 ? 39.828 -26.444 -26.878 1.00 65.56 447 VAL A CA 1
ATOM 3440 C C . VAL A 1 447 ? 41.270 -26.674 -27.350 1.00 65.56 447 VAL A C 1
ATOM 3442 O O . VAL A 1 447 ? 42.136 -27.003 -26.542 1.00 65.56 447 VAL A O 1
ATOM 3445 N N . ASP A 1 448 ? 41.553 -26.397 -28.625 1.00 63.81 448 ASP A N 1
ATOM 3446 C CA . ASP A 1 448 ? 42.897 -26.503 -29.210 1.00 63.81 448 ASP A CA 1
ATOM 3447 C C . ASP A 1 448 ? 43.892 -25.442 -28.679 1.00 63.81 448 ASP A C 1
ATOM 3449 O O . ASP A 1 448 ? 45.098 -25.581 -28.878 1.00 63.81 448 ASP A O 1
ATOM 3453 N N . GLN A 1 449 ? 43.418 -24.393 -27.985 1.00 62.25 449 GLN A N 1
ATOM 3454 C CA . GLN A 1 449 ? 44.252 -23.337 -27.375 1.00 62.25 449 GLN A CA 1
ATOM 3455 C C . GLN A 1 449 ? 44.742 -23.686 -25.954 1.00 62.25 449 GLN A C 1
ATOM 3457 O O . GLN A 1 449 ? 45.495 -22.918 -25.354 1.00 62.25 449 GLN A O 1
ATOM 3462 N N . GLY A 1 450 ? 44.352 -24.846 -25.412 1.00 61.91 450 GLY A N 1
ATOM 3463 C CA . GLY A 1 450 ? 44.840 -25.360 -24.130 1.00 61.91 450 GLY A CA 1
ATOM 3464 C C . GLY A 1 450 ? 44.103 -24.839 -22.888 1.00 61.91 450 GLY A C 1
ATOM 3465 O O . GLY A 1 450 ? 43.053 -24.203 -22.964 1.00 61.91 450 GLY A O 1
ATOM 3466 N N . GLU A 1 451 ? 44.659 -25.135 -21.708 1.00 67.50 451 GLU A N 1
ATOM 3467 C CA . GLU A 1 451 ? 43.978 -25.021 -20.401 1.00 67.50 451 GLU A CA 1
ATOM 3468 C C . GLU A 1 451 ? 43.587 -23.590 -19.981 1.00 67.50 451 GLU A C 1
ATOM 3470 O O . GLU A 1 451 ? 42.780 -23.420 -19.070 1.00 67.50 451 GLU A O 1
ATOM 3475 N N . GLN A 1 452 ? 44.118 -22.554 -20.637 1.00 59.22 452 GLN A N 1
ATOM 3476 C CA . GLN A 1 452 ? 43.858 -21.148 -20.289 1.00 59.22 452 GLN A CA 1
ATOM 3477 C C . GLN A 1 452 ? 42.618 -20.560 -20.980 1.00 59.22 452 GLN A C 1
ATOM 3479 O O . GLN A 1 452 ? 42.087 -19.545 -20.527 1.00 59.22 452 GLN A O 1
ATOM 3484 N N . ALA A 1 453 ? 42.126 -21.192 -22.051 1.00 63.84 453 ALA A N 1
ATOM 3485 C CA . ALA A 1 453 ? 40.993 -20.679 -22.821 1.00 63.84 453 ALA A CA 1
ATOM 3486 C C . ALA A 1 453 ? 39.694 -20.541 -21.992 1.00 63.84 453 ALA A C 1
ATOM 3488 O O . ALA A 1 453 ? 39.029 -19.511 -22.118 1.00 63.84 453 ALA A O 1
ATOM 3489 N N . PRO A 1 454 ? 39.333 -21.491 -21.099 1.00 63.09 454 PRO A N 1
ATOM 3490 C CA . PRO A 1 454 ? 38.163 -21.338 -20.233 1.00 63.09 454 PRO A CA 1
ATOM 3491 C C . PRO A 1 454 ? 38.252 -20.129 -19.292 1.00 63.09 454 PRO A C 1
ATOM 3493 O O . PRO A 1 454 ? 37.261 -19.421 -19.129 1.00 63.09 454 PRO A O 1
ATOM 3496 N N . GLN A 1 455 ? 39.426 -19.860 -18.708 1.00 64.81 455 GLN A N 1
ATOM 3497 C CA . GLN A 1 455 ? 39.606 -18.724 -17.798 1.00 64.81 455 GLN A CA 1
ATOM 3498 C C . GLN A 1 455 ? 39.521 -17.389 -18.547 1.00 64.81 455 GLN A C 1
ATOM 3500 O O . GLN A 1 455 ? 38.822 -16.491 -18.097 1.00 64.81 455 GLN A O 1
ATOM 3505 N N . ALA A 1 456 ? 40.131 -17.284 -19.732 1.00 65.56 456 ALA A N 1
ATOM 3506 C CA . ALA A 1 456 ? 40.048 -16.077 -20.556 1.00 65.56 456 ALA A CA 1
ATOM 3507 C C . ALA A 1 456 ? 38.602 -15.744 -20.984 1.00 65.56 456 ALA A C 1
ATOM 3509 O O . ALA A 1 456 ? 38.222 -14.574 -21.040 1.00 65.56 456 ALA A O 1
ATOM 3510 N N . LEU A 1 457 ? 37.775 -16.766 -21.250 1.00 63.62 457 LEU A N 1
ATOM 3511 C CA . LEU A 1 457 ? 36.344 -16.582 -21.516 1.00 63.62 457 LEU A CA 1
ATOM 3512 C C . LEU A 1 457 ? 35.589 -16.063 -20.284 1.00 63.62 457 LEU A C 1
ATOM 3514 O O . LEU A 1 457 ? 34.733 -15.190 -20.428 1.00 63.62 457 LEU A O 1
ATOM 3518 N N . LEU A 1 458 ? 35.893 -16.585 -19.091 1.00 67.25 458 LEU A N 1
ATOM 3519 C CA . LEU A 1 458 ? 35.293 -16.117 -17.838 1.00 67.25 458 LEU A CA 1
ATOM 3520 C C . LEU A 1 458 ? 35.702 -14.674 -17.522 1.00 67.25 458 LEU A C 1
ATOM 3522 O O . LEU A 1 458 ? 34.838 -13.861 -17.204 1.00 67.25 458 LEU A O 1
ATOM 3526 N N . ASP A 1 459 ? 36.980 -14.330 -17.679 1.00 66.88 459 ASP A N 1
ATOM 3527 C CA . ASP A 1 459 ? 37.487 -12.974 -17.441 1.00 66.88 459 ASP A CA 1
ATOM 3528 C C . ASP A 1 459 ? 36.812 -11.956 -18.375 1.00 66.88 459 ASP A C 1
ATOM 3530 O O . ASP A 1 459 ? 36.387 -10.881 -17.941 1.00 66.88 459 ASP A O 1
ATOM 3534 N N . HIS A 1 460 ? 36.633 -12.312 -19.652 1.00 70.06 460 HIS A N 1
ATOM 3535 C CA . HIS A 1 460 ? 35.925 -11.457 -20.601 1.00 70.06 460 HIS A CA 1
ATOM 3536 C C . HIS A 1 460 ? 34.421 -11.352 -20.300 1.00 70.06 460 HIS A C 1
ATOM 3538 O O . HIS A 1 460 ? 33.836 -10.278 -20.449 1.00 70.06 460 HIS A O 1
ATOM 3544 N N . ALA A 1 461 ? 33.786 -12.432 -19.829 1.00 70.88 461 ALA A N 1
ATOM 3545 C CA . ALA A 1 461 ? 32.396 -12.386 -19.375 1.00 70.88 461 ALA A CA 1
ATOM 3546 C C . ALA A 1 461 ? 32.225 -11.406 -18.201 1.00 70.88 461 ALA A C 1
ATOM 3548 O O . ALA A 1 461 ? 31.332 -10.560 -18.248 1.00 70.88 461 ALA A O 1
ATOM 3549 N N . VAL A 1 462 ? 33.127 -11.443 -17.213 1.00 73.38 462 VAL A N 1
ATOM 3550 C CA . VAL A 1 462 ? 33.149 -10.497 -16.082 1.00 73.38 462 VAL A CA 1
ATOM 3551 C C . VAL A 1 462 ? 33.342 -9.052 -16.562 1.00 73.38 462 VAL A C 1
ATOM 3553 O O . VAL A 1 462 ? 32.676 -8.136 -16.076 1.00 73.38 462 VAL A O 1
ATOM 3556 N N . GLU A 1 463 ? 34.211 -8.818 -17.549 1.00 75.25 463 GLU A N 1
ATOM 3557 C CA . GLU A 1 463 ? 34.406 -7.486 -18.134 1.00 75.25 463 GLU A CA 1
ATOM 3558 C C . GLU A 1 463 ? 33.124 -6.953 -18.801 1.00 75.25 463 GLU A C 1
ATOM 3560 O O . GLU A 1 463 ? 32.753 -5.788 -18.615 1.00 75.25 463 GLU A O 1
ATOM 3565 N N . LEU A 1 464 ? 32.432 -7.800 -19.570 1.00 75.31 464 LEU A N 1
ATOM 3566 C CA . LEU A 1 464 ? 31.163 -7.455 -20.214 1.00 75.31 464 LEU A CA 1
ATOM 3567 C C . LEU A 1 464 ? 30.053 -7.204 -19.187 1.00 75.31 464 LEU A C 1
ATOM 3569 O O . LEU A 1 464 ? 29.279 -6.258 -19.352 1.00 75.31 464 LEU A O 1
ATOM 3573 N N . GLU A 1 465 ? 29.991 -7.996 -18.116 1.00 77.94 465 GLU A N 1
ATOM 3574 C CA . GLU A 1 465 ? 29.069 -7.785 -16.996 1.00 77.94 465 GLU A CA 1
ATOM 3575 C C . GLU A 1 465 ? 29.312 -6.431 -16.320 1.00 77.94 465 GLU A C 1
ATOM 3577 O O . GLU A 1 465 ? 28.363 -5.663 -16.146 1.00 77.94 465 GLU A O 1
ATOM 3582 N N . ARG A 1 466 ? 30.576 -6.070 -16.052 1.00 78.06 466 ARG A N 1
ATOM 3583 C CA . ARG A 1 466 ? 30.940 -4.764 -15.478 1.00 78.06 466 ARG A CA 1
ATOM 3584 C C . ARG A 1 466 ? 30.491 -3.600 -16.364 1.00 78.06 466 ARG A C 1
ATOM 3586 O O . ARG A 1 466 ? 29.858 -2.666 -15.874 1.00 78.06 466 ARG A O 1
ATOM 3593 N N . LYS A 1 467 ? 30.759 -3.666 -17.674 1.00 78.19 467 LYS A N 1
ATOM 3594 C CA . LYS A 1 467 ? 30.319 -2.632 -18.634 1.00 78.19 467 LYS A CA 1
ATOM 3595 C C . LYS A 1 467 ? 28.789 -2.541 -18.714 1.00 78.19 467 LYS A C 1
ATOM 3597 O O . LYS A 1 467 ? 28.231 -1.449 -18.827 1.00 78.19 467 LYS A O 1
ATOM 3602 N N . ALA A 1 468 ? 28.089 -3.676 -18.652 1.00 78.00 468 ALA A N 1
ATOM 3603 C CA . ALA A 1 468 ? 26.628 -3.695 -18.616 1.00 78.00 468 ALA A CA 1
ATOM 3604 C C . ALA A 1 468 ? 26.082 -3.047 -17.332 1.00 78.00 468 ALA A C 1
ATOM 3606 O O . ALA A 1 468 ? 25.086 -2.323 -17.386 1.00 78.00 468 ALA A O 1
ATOM 3607 N N . ASP A 1 469 ? 26.734 -3.266 -16.191 1.00 79.69 469 ASP A N 1
ATOM 3608 C CA . ASP A 1 469 ? 26.359 -2.657 -14.916 1.00 79.69 469 ASP A CA 1
ATOM 3609 C C . ASP A 1 469 ? 26.591 -1.145 -14.878 1.00 79.69 469 ASP A C 1
ATOM 3611 O O . ASP A 1 469 ? 25.734 -0.419 -14.368 1.00 79.69 469 ASP A O 1
ATOM 3615 N N . GLU A 1 470 ? 27.675 -0.644 -15.474 1.00 79.44 470 GLU A N 1
ATOM 3616 C CA . GLU A 1 470 ? 27.898 0.796 -15.671 1.00 79.44 470 GLU A CA 1
ATOM 3617 C C . GLU A 1 470 ? 26.780 1.431 -16.507 1.00 79.44 470 GLU A C 1
ATOM 3619 O O . GLU A 1 470 ? 26.200 2.444 -16.110 1.00 79.44 470 GLU A O 1
ATOM 3624 N N . LEU A 1 471 ? 26.387 0.795 -17.616 1.00 79.19 471 LEU A N 1
ATOM 3625 C CA . LEU A 1 471 ? 25.283 1.283 -18.444 1.00 79.19 471 LEU A CA 1
ATOM 3626 C C . LEU A 1 471 ? 23.947 1.281 -17.683 1.00 79.19 471 LEU A C 1
ATOM 3628 O O . LEU A 1 471 ? 23.154 2.217 -17.811 1.00 79.19 471 LEU A O 1
ATOM 3632 N N . ARG A 1 472 ? 23.692 0.256 -16.859 1.00 80.62 472 ARG A N 1
ATOM 3633 C CA . ARG A 1 472 ? 22.509 0.210 -15.984 1.00 80.62 472 ARG A CA 1
ATOM 3634 C C . ARG A 1 472 ? 22.534 1.331 -14.943 1.00 80.62 472 ARG A C 1
ATOM 3636 O O . ARG A 1 472 ? 21.485 1.921 -14.697 1.00 80.62 472 ARG A O 1
ATOM 3643 N N . LYS A 1 473 ? 23.695 1.642 -14.350 1.00 82.62 473 LYS A N 1
ATOM 3644 C CA . LYS A 1 473 ? 23.866 2.775 -13.420 1.00 82.62 473 LYS A CA 1
ATOM 3645 C C . LYS A 1 473 ? 23.553 4.104 -14.111 1.00 82.62 473 LYS A C 1
ATOM 3647 O O . LYS A 1 473 ? 22.690 4.829 -13.626 1.00 82.62 473 LYS A O 1
ATOM 3652 N N . ALA A 1 474 ? 24.140 4.361 -15.280 1.00 79.81 474 ALA A N 1
ATOM 3653 C CA . ALA A 1 474 ? 23.874 5.573 -16.059 1.00 79.81 474 ALA A CA 1
ATOM 3654 C C . ALA A 1 474 ? 22.393 5.695 -16.458 1.00 79.81 474 ALA A C 1
ATOM 3656 O O . ALA A 1 474 ? 21.792 6.761 -16.336 1.00 79.81 474 ALA A O 1
ATOM 3657 N N . SER A 1 475 ? 21.761 4.592 -16.876 1.00 82.44 475 SER A N 1
ATOM 3658 C CA . SER A 1 475 ? 20.328 4.578 -17.185 1.00 82.44 475 SER A CA 1
ATOM 3659 C C . SER A 1 475 ? 19.462 4.925 -15.971 1.00 82.44 475 SER A C 1
ATOM 3661 O O . SER A 1 475 ? 18.443 5.597 -16.139 1.00 82.44 475 SER A O 1
ATOM 3663 N N . ARG A 1 476 ? 19.827 4.462 -14.766 1.00 86.75 476 ARG A N 1
ATOM 3664 C CA . ARG A 1 476 ? 19.120 4.821 -13.528 1.00 86.75 476 ARG A CA 1
ATOM 3665 C C . ARG A 1 476 ? 19.292 6.299 -13.200 1.00 86.75 476 ARG A C 1
ATOM 3667 O O . ARG A 1 476 ? 18.291 6.959 -12.950 1.00 86.75 476 ARG A O 1
ATOM 3674 N N . GLU A 1 477 ? 20.508 6.825 -13.301 1.00 84.56 477 GLU A N 1
ATOM 3675 C CA . GLU A 1 477 ? 20.789 8.238 -13.038 1.00 84.56 477 GLU A CA 1
ATOM 3676 C C . GLU A 1 477 ? 20.037 9.170 -14.001 1.00 84.56 477 GLU A C 1
ATOM 3678 O O . GLU A 1 477 ? 19.394 10.125 -13.568 1.00 84.56 477 GLU A O 1
ATOM 3683 N N . VAL A 1 478 ? 20.036 8.871 -15.306 1.00 86.06 478 VAL A N 1
ATOM 3684 C CA . VAL A 1 478 ? 19.256 9.639 -16.294 1.00 86.06 478 VAL A CA 1
ATOM 3685 C C . VAL A 1 478 ? 17.766 9.602 -15.954 1.00 86.06 478 VAL A C 1
ATOM 3687 O O . VAL A 1 478 ? 17.099 10.634 -15.993 1.00 86.06 478 VAL A O 1
ATOM 3690 N N . ARG A 1 479 ? 17.235 8.428 -15.594 1.00 89.31 479 ARG A N 1
ATOM 3691 C CA . ARG A 1 479 ? 15.830 8.269 -15.197 1.00 89.31 479 ARG A CA 1
ATOM 3692 C C . ARG A 1 479 ? 15.496 9.111 -13.966 1.00 89.31 479 ARG A C 1
ATOM 3694 O O . ARG A 1 479 ? 14.483 9.800 -13.977 1.00 89.31 479 ARG A O 1
ATOM 3701 N N . GLU A 1 480 ? 16.327 9.060 -12.931 1.00 91.94 480 GLU A N 1
ATOM 3702 C CA . GLU A 1 480 ? 16.145 9.832 -11.697 1.00 91.94 480 GLU A CA 1
ATOM 3703 C C . GLU A 1 480 ? 16.136 11.335 -11.983 1.00 91.94 480 GLU A C 1
ATOM 3705 O O . GLU A 1 480 ? 15.194 12.018 -11.588 1.00 91.94 480 GLU A O 1
ATOM 3710 N N . ARG A 1 481 ? 17.097 11.839 -12.766 1.00 90.38 481 ARG A N 1
ATOM 3711 C CA . ARG A 1 481 ? 17.146 13.257 -13.164 1.00 90.38 481 ARG A CA 1
ATOM 3712 C C . ARG A 1 481 ? 15.916 13.689 -13.966 1.00 90.38 481 ARG A C 1
ATOM 3714 O O . ARG A 1 481 ? 15.414 14.789 -13.755 1.00 90.38 481 ARG A O 1
ATOM 3721 N N . LEU A 1 482 ? 15.407 12.836 -14.860 1.00 90.75 482 LEU A N 1
ATOM 3722 C CA . LEU A 1 482 ? 14.172 13.113 -15.603 1.00 90.75 482 LEU A CA 1
ATOM 3723 C C . LEU A 1 482 ? 12.953 13.193 -14.674 1.00 90.75 482 LEU A C 1
ATOM 3725 O O . LEU A 1 482 ? 12.138 14.096 -14.833 1.00 90.75 482 LEU A O 1
ATOM 3729 N N . ILE A 1 483 ? 12.843 12.285 -13.699 1.00 94.44 483 ILE A N 1
ATOM 3730 C CA . ILE A 1 483 ? 11.752 12.294 -12.711 1.00 94.44 483 ILE A CA 1
ATOM 3731 C C . ILE A 1 483 ? 11.827 13.549 -11.837 1.00 94.44 483 ILE A C 1
ATOM 3733 O O . ILE A 1 483 ? 10.812 14.211 -11.648 1.00 94.44 483 ILE A O 1
ATOM 3737 N N . ILE A 1 484 ? 13.018 13.898 -11.342 1.00 96.00 484 ILE A N 1
ATOM 3738 C CA . ILE A 1 484 ? 13.232 15.102 -10.528 1.00 96.00 484 ILE A CA 1
ATOM 3739 C C . ILE A 1 484 ? 12.894 16.360 -11.335 1.00 96.00 484 ILE A C 1
ATOM 3741 O O . ILE A 1 484 ? 12.179 17.224 -10.845 1.00 96.00 484 ILE A O 1
ATOM 3745 N N . SER A 1 485 ? 13.320 16.440 -12.598 1.00 94.50 485 SER A N 1
ATOM 3746 C CA . SER A 1 485 ? 12.962 17.563 -13.471 1.00 94.50 485 SER A CA 1
ATOM 3747 C C . SER A 1 485 ? 11.452 17.669 -13.699 1.00 94.50 485 SER A C 1
ATOM 3749 O O . SER A 1 485 ? 10.927 18.781 -13.743 1.00 94.50 485 SER A O 1
ATOM 3751 N N . GLU A 1 486 ? 10.751 16.542 -13.859 1.00 94.81 486 GLU A N 1
ATOM 3752 C CA . GLU A 1 486 ? 9.291 16.526 -13.988 1.00 94.81 486 GLU A CA 1
ATOM 3753 C C . GLU A 1 486 ? 8.612 16.982 -12.687 1.00 94.81 486 GLU A C 1
ATOM 3755 O O . GLU A 1 486 ? 7.647 17.741 -12.747 1.00 94.81 486 GLU A O 1
ATOM 3760 N N . LEU A 1 487 ? 9.148 16.583 -11.526 1.00 96.31 487 LEU A N 1
ATOM 3761 C CA . LEU A 1 487 ? 8.667 16.990 -10.203 1.00 96.31 487 LEU A CA 1
ATOM 3762 C C . LEU A 1 487 ? 8.842 18.495 -9.969 1.00 96.31 487 LEU A C 1
ATOM 3764 O O . LEU A 1 487 ? 7.907 19.170 -9.548 1.00 96.31 487 LEU A O 1
ATOM 3768 N N . THR A 1 488 ? 10.019 19.046 -10.269 1.00 95.69 488 THR A N 1
ATOM 3769 C CA . THR A 1 488 ? 10.250 20.493 -10.169 1.00 95.69 488 THR A CA 1
ATOM 3770 C C . THR A 1 488 ? 9.298 21.250 -11.090 1.00 95.69 488 THR A C 1
ATOM 3772 O O . THR A 1 488 ? 8.709 22.245 -10.676 1.00 95.69 488 THR A O 1
ATOM 3775 N N . HIS A 1 489 ? 9.082 20.763 -12.317 1.00 94.00 489 HIS A N 1
ATOM 3776 C CA . HIS A 1 489 ? 8.152 21.393 -13.252 1.00 94.00 489 HIS A CA 1
ATOM 3777 C C . HIS A 1 489 ? 6.697 21.341 -12.766 1.00 94.00 489 HIS A C 1
ATOM 3779 O O . HIS A 1 489 ? 5.997 22.343 -12.878 1.00 94.00 489 HIS A O 1
ATOM 3785 N N . SER A 1 490 ? 6.242 20.225 -12.182 1.00 94.12 490 SER A N 1
ATOM 3786 C CA . SER A 1 490 ? 4.869 20.112 -11.664 1.00 94.12 490 SER A CA 1
ATOM 3787 C C . SER A 1 490 ? 4.585 21.032 -10.474 1.00 94.12 490 SER A C 1
ATOM 3789 O O . SER A 1 490 ? 3.423 21.330 -10.203 1.00 94.12 490 SER A O 1
ATOM 3791 N N . LEU A 1 491 ? 5.629 21.505 -9.787 1.00 93.88 491 LEU A N 1
ATOM 3792 C CA . LEU A 1 491 ? 5.561 22.457 -8.672 1.00 93.88 491 LEU A CA 1
ATOM 3793 C C . LEU A 1 491 ? 5.883 23.907 -9.079 1.00 93.88 491 LEU A C 1
ATOM 3795 O O . LEU A 1 491 ? 5.793 24.816 -8.249 1.00 93.88 491 LEU A O 1
ATOM 3799 N N . ALA A 1 492 ? 6.263 24.142 -10.337 1.00 89.25 492 ALA A N 1
ATOM 3800 C CA . ALA A 1 492 ? 6.665 25.446 -10.862 1.00 89.25 492 ALA A CA 1
ATOM 3801 C C . ALA A 1 492 ? 5.460 26.261 -11.368 1.00 89.25 492 ALA A C 1
ATOM 3803 O O . ALA A 1 492 ? 5.446 26.739 -12.503 1.00 89.25 492 ALA A O 1
ATOM 3804 N N . HIS A 1 493 ? 4.439 26.417 -10.524 1.00 89.12 493 HIS A N 1
ATOM 3805 C CA . HIS A 1 493 ? 3.271 27.254 -10.801 1.00 89.12 493 HIS A CA 1
ATOM 3806 C C . HIS A 1 493 ? 3.161 28.389 -9.778 1.00 89.12 493 HIS A C 1
ATOM 3808 O O . HIS A 1 493 ? 3.381 28.172 -8.591 1.00 89.12 493 HIS A O 1
ATOM 3814 N N . GLU A 1 494 ? 2.805 29.592 -10.243 1.00 83.25 494 GLU A N 1
ATOM 3815 C CA . GLU A 1 494 ? 2.515 30.740 -9.366 1.00 83.25 494 GLU A CA 1
ATOM 3816 C C . GLU A 1 494 ? 1.155 30.598 -8.665 1.00 83.25 494 GLU A C 1
ATOM 3818 O O . GLU A 1 494 ? 0.998 31.015 -7.521 1.00 83.25 494 GLU A O 1
ATOM 3823 N N . ASP A 1 495 ? 0.169 30.000 -9.346 1.00 87.69 495 ASP A N 1
ATOM 3824 C CA . ASP A 1 495 ? -1.130 29.676 -8.755 1.00 87.69 495 ASP A CA 1
ATOM 3825 C C . ASP A 1 495 ? -1.076 28.305 -8.078 1.00 87.69 495 ASP A C 1
ATOM 3827 O O . ASP A 1 495 ? -0.986 27.261 -8.730 1.00 87.69 495 ASP A O 1
ATOM 3831 N N . GLU A 1 496 ? -1.216 28.318 -6.757 1.00 86.44 496 GLU A N 1
ATOM 3832 C CA . GLU A 1 496 ? -1.267 27.135 -5.905 1.00 86.44 496 GLU A CA 1
ATOM 3833 C C . GLU A 1 496 ? -2.346 26.126 -6.342 1.00 86.44 496 GLU A C 1
ATOM 3835 O O . GLU A 1 496 ? -2.190 24.910 -6.198 1.00 86.44 496 GLU A O 1
ATOM 3840 N N . ARG A 1 497 ? -3.451 26.591 -6.938 1.00 84.75 497 ARG A N 1
ATOM 3841 C CA . ARG A 1 497 ? -4.525 25.714 -7.433 1.00 84.75 497 ARG A CA 1
ATOM 3842 C C . ARG A 1 497 ? -4.128 24.935 -8.682 1.00 84.75 497 ARG A C 1
ATOM 3844 O O . ARG A 1 497 ? -4.682 23.862 -8.899 1.00 84.75 497 ARG A O 1
ATOM 3851 N N . ALA A 1 498 ? -3.177 25.440 -9.467 1.00 87.50 498 ALA A N 1
ATOM 3852 C CA . ALA A 1 498 ? -2.708 24.798 -10.693 1.00 87.50 498 ALA A CA 1
ATOM 3853 C C . ALA A 1 498 ? -1.720 23.649 -10.434 1.00 87.50 498 ALA A C 1
ATOM 3855 O O . ALA A 1 498 ? -1.541 22.793 -11.297 1.00 87.50 498 ALA A O 1
ATOM 3856 N N . VAL A 1 499 ? -1.099 23.603 -9.251 1.00 91.62 499 VAL A N 1
ATOM 3857 C CA . VAL A 1 499 ? -0.176 22.527 -8.869 1.00 91.62 499 VAL A CA 1
ATOM 3858 C C . VAL A 1 499 ? -0.935 21.208 -8.689 1.00 91.62 499 VAL A C 1
ATOM 3860 O O . VAL A 1 499 ? -1.826 21.103 -7.844 1.00 91.62 499 VAL A O 1
ATOM 3863 N N . ASP A 1 500 ? -0.546 20.173 -9.431 1.00 90.94 500 ASP A N 1
ATOM 3864 C CA . ASP A 1 500 ? -1.062 18.811 -9.255 1.00 90.94 500 ASP A CA 1
ATOM 3865 C C . ASP A 1 500 ? -0.279 18.105 -8.133 1.00 90.94 500 ASP A C 1
ATOM 3867 O O . ASP A 1 500 ? 0.830 17.586 -8.332 1.00 90.94 500 ASP A O 1
ATOM 3871 N N . LEU A 1 501 ? -0.839 18.131 -6.919 1.00 96.19 501 LEU A N 1
ATOM 3872 C CA . LEU A 1 501 ? -0.197 17.559 -5.734 1.00 96.19 501 LEU A CA 1
ATOM 3873 C C . LEU A 1 501 ? -0.112 16.032 -5.839 1.00 96.19 501 LEU A C 1
ATOM 3875 O O . LEU A 1 501 ? 0.923 15.462 -5.489 1.00 96.19 501 LEU A O 1
ATOM 3879 N N . LEU A 1 502 ? -1.148 15.367 -6.369 1.00 97.12 502 LEU A N 1
ATOM 3880 C CA . LEU A 1 502 ? -1.148 13.911 -6.527 1.00 97.12 502 LEU A CA 1
ATOM 3881 C C . LEU A 1 502 ? -0.058 13.463 -7.504 1.00 97.12 502 LEU A C 1
ATOM 3883 O O . LEU A 1 502 ? 0.691 12.530 -7.211 1.00 97.12 502 LEU A O 1
ATOM 3887 N N . ARG A 1 503 ? 0.061 14.135 -8.655 1.00 96.94 503 ARG A N 1
ATOM 3888 C CA . ARG A 1 503 ? 1.124 13.863 -9.631 1.00 96.94 503 ARG A CA 1
ATOM 3889 C C . ARG A 1 503 ? 2.499 14.037 -9.005 1.00 96.94 503 ARG A C 1
ATOM 3891 O O . ARG A 1 503 ? 3.341 13.158 -9.165 1.00 96.94 503 ARG A O 1
ATOM 3898 N N . SER A 1 504 ? 2.708 15.130 -8.277 1.00 97.56 504 SER A N 1
ATOM 3899 C CA . SER A 1 504 ? 3.978 15.414 -7.604 1.00 97.56 504 SER A CA 1
ATOM 3900 C C . SER A 1 504 ? 4.319 14.318 -6.582 1.00 97.56 504 SER A C 1
ATOM 3902 O O . SER A 1 504 ? 5.420 13.770 -6.605 1.00 97.56 504 SER A O 1
ATOM 3904 N N . ALA A 1 505 ? 3.351 13.889 -5.766 1.00 97.88 505 ALA A N 1
ATOM 3905 C CA . ALA A 1 505 ? 3.522 12.790 -4.813 1.00 97.88 505 ALA A CA 1
ATOM 3906 C C . ALA A 1 505 ? 3.808 11.433 -5.496 1.00 97.88 505 ALA A C 1
ATOM 3908 O O . ALA A 1 505 ? 4.623 10.644 -5.013 1.00 97.88 505 ALA A O 1
ATOM 3909 N N . LEU A 1 506 ? 3.185 11.153 -6.646 1.00 97.19 506 LEU A N 1
ATOM 3910 C CA . LEU A 1 506 ? 3.466 9.950 -7.440 1.00 97.19 506 LEU A CA 1
ATOM 3911 C C . LEU A 1 506 ? 4.854 10.001 -8.102 1.00 97.19 506 LEU A C 1
ATOM 3913 O O . LEU A 1 506 ? 5.502 8.962 -8.228 1.00 97.19 506 LEU A O 1
ATOM 3917 N N . LEU A 1 507 ? 5.347 11.178 -8.498 1.00 96.44 507 LEU A N 1
ATOM 3918 C CA . LEU A 1 507 ? 6.706 11.334 -9.030 1.00 96.44 507 LEU A CA 1
ATOM 3919 C C . LEU A 1 507 ? 7.769 11.011 -7.976 1.00 96.44 507 LEU A C 1
ATOM 3921 O O . LEU A 1 507 ? 8.731 10.320 -8.307 1.00 96.44 507 LEU A O 1
ATOM 3925 N N . ILE A 1 508 ? 7.554 11.396 -6.710 1.00 96.62 508 ILE A N 1
ATOM 3926 C CA . ILE A 1 508 ? 8.412 10.963 -5.593 1.00 96.62 508 ILE A CA 1
ATOM 3927 C C . ILE A 1 508 ? 8.464 9.436 -5.535 1.00 96.62 508 ILE A C 1
ATOM 3929 O O . ILE A 1 508 ? 9.542 8.852 -5.519 1.00 96.62 508 ILE A O 1
ATOM 3933 N N . ALA A 1 509 ? 7.307 8.772 -5.559 1.00 95.38 509 ALA A N 1
ATOM 3934 C CA . ALA A 1 509 ? 7.263 7.316 -5.499 1.00 95.38 509 ALA A CA 1
ATOM 3935 C C . ALA A 1 509 ? 7.974 6.647 -6.687 1.00 95.38 509 ALA A C 1
ATOM 3937 O O . ALA A 1 509 ? 8.590 5.593 -6.539 1.00 95.38 509 ALA A O 1
ATOM 3938 N N . ARG A 1 510 ? 7.940 7.269 -7.870 1.00 92.88 510 ARG A N 1
ATOM 3939 C CA . ARG A 1 510 ? 8.581 6.765 -9.094 1.00 92.88 510 ARG A CA 1
ATOM 3940 C C . ARG A 1 510 ? 10.111 6.750 -9.023 1.00 92.88 510 ARG A C 1
ATOM 3942 O O . ARG A 1 510 ? 10.745 6.038 -9.811 1.00 92.88 510 ARG A O 1
ATOM 3949 N N . LEU A 1 511 ? 10.708 7.499 -8.095 1.00 92.69 511 LEU A N 1
ATOM 3950 C CA . LEU A 1 511 ? 12.149 7.470 -7.839 1.00 92.69 511 LEU A CA 1
ATOM 3951 C C . LEU A 1 511 ? 12.628 6.045 -7.508 1.00 92.69 511 LEU A C 1
ATOM 3953 O O . LEU A 1 511 ? 13.646 5.609 -8.062 1.00 92.69 511 LEU A O 1
ATOM 3957 N N . ASP A 1 512 ? 11.836 5.297 -6.733 1.00 91.44 512 ASP A N 1
ATOM 3958 C CA . ASP A 1 512 ? 12.130 3.914 -6.328 1.00 91.44 512 ASP A CA 1
ATOM 3959 C C . ASP A 1 512 ? 11.242 2.887 -7.041 1.00 91.44 512 ASP A C 1
ATOM 3961 O O . ASP A 1 512 ? 11.721 1.848 -7.498 1.00 91.44 512 ASP A O 1
ATOM 3965 N N . ASN A 1 513 ? 9.963 3.206 -7.246 1.00 89.50 513 ASN A N 1
ATOM 3966 C CA . ASN A 1 513 ? 9.006 2.333 -7.917 1.00 89.50 513 ASN A CA 1
ATOM 3967 C C . ASN A 1 513 ? 9.064 2.536 -9.441 1.00 89.50 513 ASN A C 1
ATOM 3969 O O . ASN A 1 513 ? 8.210 3.176 -10.050 1.00 89.50 513 ASN A O 1
ATOM 3973 N N . GLU A 1 514 ? 10.086 1.972 -10.091 1.00 79.50 514 GLU A N 1
ATOM 3974 C CA . GLU A 1 514 ? 10.371 2.191 -11.522 1.00 79.50 514 GLU A CA 1
ATOM 3975 C C . GLU A 1 514 ? 9.216 1.792 -12.463 1.00 79.50 514 GLU A C 1
ATOM 3977 O O . GLU A 1 514 ? 9.063 2.339 -13.561 1.00 79.50 514 GLU A O 1
ATOM 3982 N N . HIS A 1 515 ? 8.429 0.791 -12.078 1.00 72.88 515 HIS A N 1
ATOM 3983 C CA . HIS A 1 515 ? 7.623 0.030 -13.029 1.00 72.88 515 HIS A CA 1
ATOM 3984 C C . HIS A 1 515 ? 6.140 0.391 -13.077 1.00 72.88 515 HIS A C 1
ATOM 3986 O O . HIS A 1 515 ? 5.466 -0.047 -14.019 1.00 72.88 515 HIS A O 1
ATOM 3992 N N . PHE A 1 516 ? 5.641 1.184 -12.128 1.00 83.25 516 PHE A N 1
ATOM 3993 C CA . PHE A 1 516 ? 4.238 1.580 -12.130 1.00 83.25 516 PHE A CA 1
ATOM 3994 C C . PHE A 1 516 ? 3.971 2.703 -13.143 1.00 83.25 516 PHE A C 1
ATOM 3996 O O . PHE A 1 516 ? 4.852 3.491 -13.494 1.00 83.25 516 PHE A O 1
ATOM 4003 N N . ASP A 1 517 ? 2.740 2.744 -13.648 1.00 83.06 517 ASP A N 1
ATOM 4004 C CA . ASP A 1 517 ? 2.276 3.791 -14.552 1.00 83.06 517 ASP A CA 1
ATOM 4005 C C . ASP A 1 517 ? 1.569 4.885 -13.754 1.00 83.06 517 ASP A C 1
ATOM 4007 O O . ASP A 1 517 ? 0.487 4.665 -13.211 1.00 83.06 517 ASP A O 1
ATOM 4011 N N . LEU A 1 518 ? 2.183 6.067 -13.702 1.00 90.06 518 LEU A N 1
ATOM 4012 C CA . LEU A 1 518 ? 1.661 7.218 -12.974 1.00 90.06 518 LEU A CA 1
ATOM 4013 C C . LEU A 1 518 ? 0.247 7.600 -13.431 1.00 90.06 518 LEU A C 1
ATOM 4015 O O . LEU A 1 518 ? -0.605 7.878 -12.587 1.00 90.06 518 LEU A O 1
ATOM 4019 N N . GLN A 1 519 ? -0.035 7.548 -14.739 1.00 88.31 519 GLN A N 1
ATOM 4020 C CA . GLN A 1 519 ? -1.342 7.942 -15.269 1.00 88.31 519 GLN A CA 1
ATOM 4021 C C . GLN A 1 519 ? -2.454 7.019 -14.763 1.00 88.31 519 GLN A C 1
ATOM 4023 O O . GLN A 1 519 ? -3.544 7.479 -14.440 1.00 88.31 519 GLN A O 1
ATOM 4028 N N . THR A 1 520 ? -2.154 5.728 -14.598 1.00 85.62 520 THR A N 1
ATOM 4029 C CA . THR A 1 520 ? -3.117 4.756 -14.069 1.00 85.62 520 THR A CA 1
ATOM 4030 C C . THR A 1 520 ? -3.613 5.144 -12.667 1.00 85.62 520 THR A C 1
ATOM 4032 O O . THR A 1 520 ? -4.799 4.963 -12.379 1.00 85.62 520 THR A O 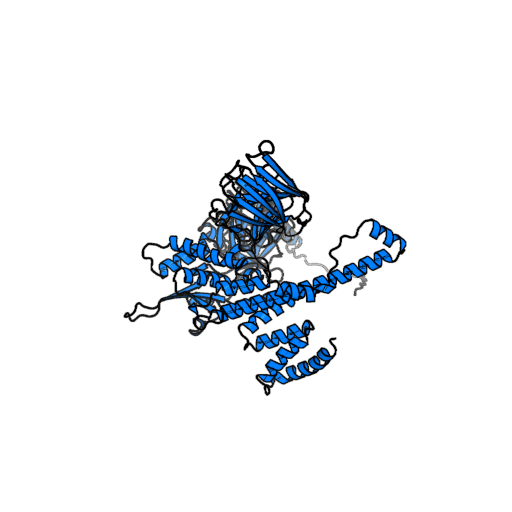1
ATOM 4035 N N . TYR A 1 521 ? -2.748 5.707 -11.814 1.00 91.25 521 TYR A N 1
ATOM 4036 C CA . TYR A 1 521 ? -3.120 6.154 -10.463 1.00 91.25 521 TYR A CA 1
ATOM 4037 C C . TYR A 1 521 ? -3.840 7.506 -10.462 1.00 91.25 521 TYR A C 1
ATOM 4039 O O . TYR A 1 521 ? -4.777 7.681 -9.684 1.00 91.25 521 TYR A O 1
ATOM 4047 N N . LEU A 1 522 ? -3.479 8.429 -11.361 1.00 93.75 522 LEU A N 1
ATOM 4048 C CA . LEU A 1 522 ? -4.243 9.668 -11.558 1.00 93.75 522 LEU A CA 1
ATOM 4049 C C . LEU A 1 522 ? -5.682 9.364 -11.995 1.00 93.75 522 LEU A C 1
ATOM 4051 O O . LEU A 1 522 ? -6.635 9.843 -11.382 1.00 93.75 522 LEU A O 1
ATOM 4055 N N . ASP A 1 523 ? -5.848 8.487 -12.989 1.00 89.81 523 ASP A N 1
ATOM 4056 C CA . ASP A 1 523 ? -7.171 8.069 -13.455 1.00 89.81 523 ASP A CA 1
ATOM 4057 C C . ASP A 1 523 ? -7.939 7.318 -12.352 1.00 89.81 523 ASP A C 1
ATOM 4059 O O . ASP A 1 523 ? -9.168 7.360 -12.300 1.00 89.81 523 ASP A O 1
ATOM 4063 N N . LYS A 1 524 ? -7.229 6.596 -11.471 1.00 90.06 524 LYS A N 1
ATOM 4064 C CA . LYS A 1 524 ? -7.828 5.914 -10.315 1.00 90.06 524 LYS A CA 1
ATOM 4065 C C . LYS A 1 524 ? -8.407 6.919 -9.322 1.00 90.06 524 LYS A C 1
ATOM 4067 O O . LYS A 1 524 ? -9.541 6.726 -8.895 1.00 90.06 524 LYS A O 1
ATOM 4072 N N . ALA A 1 525 ? -7.690 7.997 -9.009 1.00 94.12 525 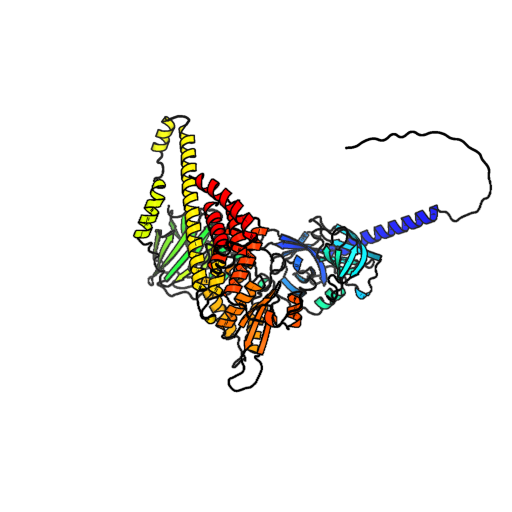ALA A N 1
ATOM 4073 C CA . ALA A 1 525 ? -8.209 9.064 -8.156 1.00 94.12 525 ALA A CA 1
ATOM 4074 C C . ALA A 1 525 ? -9.455 9.737 -8.758 1.00 94.12 525 ALA A C 1
ATOM 4076 O O . ALA A 1 525 ? -10.414 9.988 -8.033 1.00 94.12 525 ALA A O 1
ATOM 4077 N N . GLU A 1 526 ? -9.492 9.939 -10.080 1.00 94.06 526 GLU A N 1
ATOM 4078 C CA . GLU A 1 526 ? -10.681 10.475 -10.757 1.00 94.06 526 GLU A CA 1
ATOM 4079 C C . GLU A 1 526 ? -11.893 9.549 -10.596 1.00 94.06 526 GLU A C 1
ATOM 4081 O O . GLU A 1 526 ? -12.959 9.978 -10.159 1.00 94.06 526 GLU A O 1
ATOM 4086 N N . ARG A 1 527 ? -11.717 8.242 -10.835 1.00 90.88 527 ARG A N 1
ATOM 4087 C CA . ARG A 1 527 ? -12.785 7.245 -10.636 1.00 90.88 527 ARG A CA 1
ATOM 4088 C C . ARG A 1 527 ? -13.288 7.204 -9.192 1.00 90.88 527 ARG A C 1
ATOM 4090 O O . ARG A 1 527 ? -14.485 7.029 -8.960 1.00 90.88 527 ARG A O 1
ATOM 4097 N N . LEU A 1 528 ? -12.384 7.332 -8.218 1.00 92.75 528 LEU A N 1
ATOM 4098 C CA . LEU A 1 528 ? -12.753 7.398 -6.804 1.00 92.75 528 LEU A CA 1
ATOM 4099 C C . LEU A 1 528 ? -13.593 8.648 -6.519 1.00 92.75 528 LEU A C 1
ATOM 4101 O O . LEU A 1 528 ? -14.654 8.530 -5.906 1.00 92.75 528 LEU A O 1
ATOM 4105 N N . ALA A 1 529 ? -13.176 9.813 -7.019 1.00 95.44 529 ALA A N 1
ATOM 4106 C CA . ALA A 1 529 ? -13.926 11.055 -6.875 1.00 95.44 529 ALA A CA 1
ATOM 4107 C C . ALA A 1 529 ? -15.315 10.962 -7.529 1.00 95.44 529 ALA A C 1
ATOM 4109 O O . ALA A 1 529 ? -16.313 11.266 -6.881 1.00 95.44 529 ALA A O 1
ATOM 4110 N N . GLU A 1 530 ? -15.430 10.457 -8.759 1.00 94.56 530 GLU A N 1
ATOM 4111 C CA . GLU A 1 530 ? -16.728 10.253 -9.423 1.00 94.56 530 GLU A CA 1
ATOM 4112 C C . GLU A 1 530 ? -17.654 9.331 -8.619 1.00 94.56 530 GLU A C 1
ATOM 4114 O O . GLU A 1 530 ? -18.844 9.612 -8.451 1.00 94.56 530 GLU A O 1
ATOM 4119 N N . ARG A 1 531 ? -17.113 8.240 -8.065 1.00 91.50 531 ARG A N 1
ATOM 4120 C CA . ARG A 1 531 ? -17.882 7.316 -7.226 1.00 91.50 531 ARG A CA 1
ATOM 4121 C C . ARG A 1 531 ? -18.416 7.997 -5.967 1.00 91.50 531 ARG A C 1
ATOM 4123 O O . ARG A 1 531 ? -19.570 7.762 -5.613 1.00 91.50 531 ARG A O 1
ATOM 4130 N N . ILE A 1 532 ? -17.598 8.815 -5.307 1.00 95.50 532 ILE A N 1
ATOM 4131 C CA . ILE A 1 532 ? -17.986 9.565 -4.104 1.00 95.50 532 ILE A CA 1
ATOM 4132 C C . ILE A 1 532 ? -19.014 10.643 -4.463 1.00 95.50 532 ILE A C 1
ATOM 4134 O O . ILE A 1 532 ? -20.028 10.771 -3.780 1.00 95.50 532 ILE A O 1
ATOM 4138 N N . ARG A 1 533 ? -18.825 11.343 -5.588 1.00 96.00 533 ARG A N 1
ATOM 4139 C CA . ARG A 1 533 ? -19.765 12.347 -6.107 1.00 96.00 533 ARG A CA 1
ATOM 4140 C C . ARG A 1 533 ? -21.168 11.767 -6.289 1.00 96.00 533 ARG A C 1
ATOM 4142 O O . ARG A 1 533 ? -22.145 12.394 -5.896 1.00 96.00 533 ARG A O 1
ATOM 4149 N N . ASN A 1 534 ? -21.266 10.538 -6.798 1.00 94.38 534 ASN A N 1
ATOM 4150 C CA . ASN A 1 534 ? -22.536 9.823 -6.985 1.00 94.38 534 ASN A CA 1
ATOM 4151 C C . ASN A 1 534 ? -23.242 9.426 -5.672 1.00 94.38 534 ASN A C 1
ATOM 4153 O O . ASN A 1 534 ? -24.354 8.899 -5.712 1.00 94.38 534 ASN A O 1
ATOM 4157 N N . LYS A 1 535 ? -22.604 9.625 -4.513 1.00 94.69 535 LYS A N 1
ATOM 4158 C CA . LYS A 1 535 ? -23.182 9.390 -3.181 1.00 94.69 535 LYS A CA 1
ATOM 4159 C C . LYS A 1 535 ? -23.661 10.668 -2.502 1.00 94.69 535 LYS A C 1
ATOM 4161 O O . LYS A 1 535 ? -24.262 10.580 -1.434 1.00 94.69 535 LYS A O 1
ATOM 4166 N N . PHE A 1 536 ? -23.404 11.836 -3.085 1.00 96.12 536 PHE A N 1
ATOM 4167 C CA . PHE A 1 536 ? -23.844 13.092 -2.499 1.00 96.12 536 PHE A CA 1
ATOM 4168 C C . PHE A 1 536 ? -25.373 13.214 -2.527 1.00 96.12 536 PHE A C 1
ATOM 4170 O O . PHE A 1 536 ? -25.982 12.954 -3.566 1.00 96.12 536 PHE A O 1
ATOM 4177 N N . PRO A 1 537 ? -25.999 13.634 -1.411 1.00 92.56 537 PRO A N 1
ATOM 4178 C CA . PRO A 1 537 ? -27.403 14.019 -1.413 1.00 92.56 537 PRO A CA 1
ATOM 4179 C C . PRO A 1 537 ? -27.681 15.153 -2.407 1.00 92.56 537 PRO A C 1
ATOM 4181 O O . PRO A 1 537 ? -26.830 16.018 -2.648 1.00 92.56 537 PRO A O 1
ATOM 4184 N N . ASP A 1 538 ? -28.904 15.195 -2.937 1.00 90.25 538 ASP A N 1
ATOM 4185 C CA . ASP A 1 538 ? -29.349 16.305 -3.777 1.00 90.25 538 ASP A CA 1
ATOM 4186 C C . ASP A 1 538 ? -29.239 17.631 -3.008 1.00 90.25 538 ASP A C 1
ATOM 4188 O O . ASP A 1 538 ? -29.811 17.788 -1.931 1.00 90.25 538 ASP A O 1
ATOM 4192 N N . LYS A 1 539 ? -28.526 18.608 -3.587 1.00 89.75 539 LYS A N 1
ATOM 4193 C CA . LYS A 1 539 ? -28.266 19.938 -2.992 1.00 89.75 539 LYS A CA 1
ATOM 4194 C C . LYS A 1 539 ? -27.490 19.916 -1.661 1.00 89.75 539 LYS A C 1
ATOM 4196 O O . LYS A 1 539 ? -27.627 20.854 -0.879 1.00 89.75 539 LYS A O 1
ATOM 4201 N N . ALA A 1 540 ? -26.655 18.901 -1.427 1.00 91.94 540 ALA A N 1
ATOM 4202 C CA . ALA A 1 540 ? -25.782 18.842 -0.254 1.00 91.94 540 ALA A CA 1
ATOM 4203 C C . ALA A 1 540 ? -24.874 20.082 -0.118 1.00 91.94 540 ALA A C 1
ATOM 4205 O O . ALA A 1 540 ? -24.243 20.525 -1.087 1.00 91.94 540 ALA A O 1
ATOM 4206 N N . SER A 1 541 ? -24.781 20.605 1.104 1.00 92.38 541 SER A N 1
ATOM 4207 C CA . SER A 1 541 ? -23.804 21.612 1.526 1.00 92.38 541 SER A CA 1
ATOM 4208 C C . SER A 1 541 ? -22.369 21.072 1.461 1.00 92.38 541 SER A C 1
ATOM 4210 O O . SER A 1 541 ? -22.149 19.860 1.407 1.00 92.38 541 SER A O 1
ATOM 4212 N N . GLY A 1 542 ? -21.369 21.960 1.478 1.00 92.50 542 GLY A N 1
ATOM 4213 C CA . GLY A 1 542 ? -19.965 21.542 1.461 1.00 92.50 542 GLY A CA 1
ATOM 4214 C C . GLY A 1 542 ? -19.574 20.685 2.673 1.00 92.50 542 GLY A C 1
ATOM 4215 O O . GLY A 1 542 ? -18.868 19.695 2.509 1.00 92.50 542 GLY A O 1
ATOM 4216 N N . GLU A 1 543 ? -20.126 20.966 3.859 1.00 93.50 543 GLU A N 1
ATOM 4217 C CA . GLU A 1 543 ? -19.941 20.117 5.047 1.00 93.50 543 GLU A CA 1
ATOM 4218 C C . GLU A 1 543 ? -20.562 18.722 4.872 1.00 93.50 543 GLU A C 1
ATOM 4220 O O . GLU A 1 543 ? -19.940 17.722 5.228 1.00 93.50 543 GLU A O 1
ATOM 4225 N N . GLU A 1 544 ? -21.777 18.621 4.326 1.00 95.00 544 GLU A N 1
ATOM 4226 C CA . GLU A 1 544 ? -22.413 17.317 4.089 1.00 95.00 544 GLU A CA 1
ATOM 4227 C C . GLU A 1 544 ? -21.613 16.492 3.077 1.00 95.00 544 GLU A C 1
ATOM 4229 O O . GLU A 1 544 ? -21.373 15.305 3.295 1.00 95.00 544 GLU A O 1
ATOM 4234 N N . LYS A 1 545 ? -21.126 17.127 2.005 1.00 96.50 545 LYS A N 1
ATOM 4235 C CA . LYS A 1 545 ? -20.225 16.490 1.034 1.00 96.50 545 LYS A CA 1
ATOM 4236 C C . LYS A 1 545 ? -18.910 16.044 1.678 1.00 96.50 545 LYS A C 1
ATOM 4238 O O . LYS A 1 545 ? -18.450 14.940 1.398 1.00 96.50 545 LYS A O 1
ATOM 4243 N N . LEU A 1 546 ? -18.328 16.866 2.554 1.00 96.38 546 LEU A N 1
ATOM 4244 C CA . LEU A 1 546 ? -17.111 16.543 3.303 1.00 96.38 546 LEU A CA 1
ATOM 4245 C C . LEU A 1 546 ? -17.319 15.320 4.207 1.00 96.38 546 LEU A C 1
ATOM 4247 O O . LEU A 1 546 ? -16.501 14.406 4.191 1.00 96.38 546 LEU A O 1
ATOM 4251 N N . LYS A 1 547 ? -18.439 15.256 4.938 1.00 95.88 547 LYS A N 1
ATOM 4252 C CA . LYS A 1 547 ? -18.806 14.094 5.766 1.00 95.88 547 LYS A CA 1
ATOM 4253 C C . LYS A 1 547 ? -18.971 12.825 4.929 1.00 95.88 547 LYS A C 1
ATOM 4255 O O . LYS A 1 547 ? -18.479 11.772 5.322 1.00 95.88 547 LYS A O 1
ATOM 4260 N N . VAL A 1 548 ? -19.594 12.925 3.750 1.00 96.81 548 VAL A N 1
ATOM 4261 C CA . VAL A 1 548 ? -19.683 11.795 2.810 1.00 96.81 548 VAL A CA 1
ATOM 4262 C C . VAL A 1 548 ? -18.295 11.370 2.325 1.00 96.81 548 VAL A C 1
ATOM 4264 O O . VAL A 1 548 ? -18.034 10.174 2.255 1.00 96.81 548 VAL A O 1
ATOM 4267 N N . LEU A 1 549 ? -17.394 12.309 2.021 1.00 97.31 549 LEU A N 1
ATOM 4268 C CA . LEU A 1 549 ? -16.016 11.995 1.630 1.00 97.31 549 LEU A CA 1
ATOM 4269 C C . LEU A 1 549 ? -15.265 11.245 2.743 1.00 97.31 549 LEU A C 1
ATOM 4271 O O . LEU A 1 549 ? -14.676 10.204 2.460 1.00 97.31 549 LEU A O 1
ATOM 4275 N N . VAL A 1 550 ? -15.328 11.727 3.990 1.00 96.38 550 VAL A N 1
ATOM 4276 C CA . VAL A 1 550 ? -14.717 11.070 5.163 1.00 96.38 550 VAL A CA 1
ATOM 4277 C C . VAL A 1 550 ? -15.249 9.640 5.316 1.00 96.38 550 VAL A C 1
ATOM 4279 O O . VAL A 1 550 ? -14.464 8.694 5.289 1.00 96.38 550 VAL A O 1
ATOM 4282 N N . ALA A 1 551 ? -16.573 9.462 5.359 1.00 92.94 551 ALA A N 1
ATOM 4283 C CA . ALA A 1 551 ? -17.186 8.141 5.514 1.00 92.94 551 ALA A CA 1
ATOM 4284 C C . ALA A 1 551 ? -16.853 7.198 4.342 1.00 92.94 551 ALA A C 1
ATOM 4286 O O . ALA A 1 551 ? -16.511 6.032 4.534 1.00 92.94 551 ALA A O 1
ATOM 4287 N N . GLN A 1 552 ? -16.898 7.686 3.097 1.00 93.25 552 GLN A N 1
ATOM 4288 C CA . GLN A 1 552 ? -16.568 6.850 1.942 1.00 93.25 552 GLN A CA 1
ATOM 4289 C C . GLN A 1 552 ? -15.102 6.406 1.947 1.00 93.25 552 GLN A C 1
ATOM 4291 O O . GLN A 1 552 ? -14.830 5.254 1.613 1.00 93.25 552 GLN A O 1
ATOM 4296 N N . LEU A 1 553 ? -14.166 7.289 2.296 1.00 92.50 553 LEU A N 1
ATOM 4297 C CA . LEU A 1 553 ? -12.742 6.977 2.227 1.00 92.50 553 LEU A CA 1
ATOM 4298 C C . LEU A 1 553 ? -12.292 6.089 3.396 1.00 92.50 553 LEU A C 1
ATOM 4300 O O . LEU A 1 553 ? -11.643 5.067 3.174 1.00 92.50 553 LEU A O 1
ATOM 4304 N N . PHE A 1 554 ? -12.654 6.440 4.628 1.00 90.38 554 PHE A N 1
ATOM 4305 C CA . PHE A 1 554 ? -12.109 5.773 5.812 1.00 90.38 554 PHE A CA 1
ATOM 4306 C C . PHE A 1 554 ? -12.977 4.605 6.294 1.00 90.38 554 PHE A C 1
ATOM 4308 O O . PHE A 1 554 ? -12.434 3.561 6.645 1.00 90.38 554 PHE A O 1
ATOM 4315 N N . GLU A 1 555 ? -14.307 4.710 6.228 1.00 84.25 555 GLU A N 1
ATOM 4316 C CA . GLU A 1 555 ? -15.205 3.644 6.706 1.00 84.25 555 GLU A CA 1
ATOM 4317 C C . GLU A 1 555 ? -15.495 2.609 5.608 1.00 84.25 555 GLU A C 1
ATOM 4319 O O . GLU A 1 555 ? -15.332 1.405 5.807 1.00 84.25 555 GLU A O 1
ATOM 4324 N N . GLU A 1 556 ? -15.893 3.055 4.411 1.00 84.56 556 GLU A N 1
ATOM 4325 C CA . GLU A 1 556 ? -16.317 2.132 3.345 1.00 84.56 556 GLU A CA 1
ATOM 4326 C C . GLU A 1 556 ? -15.159 1.575 2.516 1.00 84.56 556 GLU A C 1
ATOM 4328 O O . GLU A 1 556 ? -15.178 0.404 2.118 1.00 84.56 556 GLU A O 1
ATOM 4333 N N . MET A 1 557 ? -14.160 2.404 2.207 1.00 85.56 557 MET A N 1
ATOM 4334 C CA . MET A 1 557 ? -12.971 1.968 1.472 1.00 85.56 557 MET A CA 1
ATOM 4335 C C . MET A 1 557 ? -11.867 1.454 2.401 1.00 85.56 557 MET A C 1
ATOM 4337 O O . MET A 1 557 ? -11.003 0.717 1.926 1.00 85.56 557 MET A O 1
ATOM 4341 N N . GLY A 1 558 ? -11.923 1.758 3.700 1.00 85.06 558 GLY A N 1
ATOM 4342 C CA . GLY A 1 558 ? -11.000 1.217 4.696 1.00 85.06 558 GLY A CA 1
ATOM 4343 C C . GLY A 1 558 ? -9.597 1.813 4.628 1.00 85.06 558 GLY A C 1
ATOM 4344 O O . GLY A 1 558 ? -8.645 1.112 4.949 1.00 85.06 558 GLY A O 1
ATOM 4345 N N . PHE A 1 559 ? -9.443 3.061 4.172 1.00 90.69 559 PHE A N 1
ATOM 4346 C CA . PHE A 1 559 ? -8.159 3.751 4.306 1.00 90.69 559 PHE A CA 1
ATOM 4347 C C . PHE A 1 559 ? -7.849 4.012 5.784 1.00 90.69 559 PHE A C 1
ATOM 4349 O O . PHE A 1 559 ? -8.737 4.411 6.536 1.00 90.69 559 PHE A O 1
ATOM 4356 N N . HIS A 1 560 ? -6.604 3.797 6.210 1.00 89.19 560 HIS A N 1
ATOM 4357 C CA . HIS A 1 560 ? -6.209 3.991 7.607 1.00 89.19 560 HIS A CA 1
ATOM 4358 C C . HIS A 1 560 ? -4.729 4.357 7.777 1.00 89.19 560 HIS A C 1
ATOM 4360 O O . HIS A 1 560 ? -3.890 4.109 6.908 1.00 89.19 560 HIS A O 1
ATOM 4366 N N . GLY A 1 561 ? -4.408 4.937 8.933 1.00 90.00 561 GLY A N 1
ATOM 4367 C CA . GLY A 1 561 ? -3.039 5.155 9.378 1.00 90.00 561 GLY A CA 1
ATOM 4368 C C . GLY A 1 561 ? -2.271 3.860 9.646 1.00 90.00 561 GLY A C 1
ATOM 4369 O O . GLY A 1 561 ? -2.826 2.908 10.193 1.00 90.00 561 GLY A O 1
ATOM 4370 N N . SER A 1 562 ? -0.988 3.837 9.278 1.00 88.12 562 SER A N 1
ATOM 4371 C CA . SER A 1 562 ? -0.066 2.740 9.590 1.00 88.12 562 SER A CA 1
ATOM 4372 C C . SER A 1 562 ? 0.412 2.811 11.041 1.00 88.12 562 SER A C 1
ATOM 4374 O O . SER A 1 562 ? 1.304 3.595 11.354 1.00 88.12 562 SER A O 1
ATOM 4376 N N . THR A 1 563 ? -0.096 1.916 11.877 1.00 79.62 563 THR A N 1
ATOM 4377 C CA . THR A 1 563 ? 0.342 1.572 13.233 1.00 79.62 563 THR A CA 1
ATOM 4378 C C . THR A 1 563 ? 1.752 0.987 13.404 1.00 79.62 563 THR A C 1
ATOM 4380 O O . THR A 1 563 ? 2.758 1.608 13.755 1.00 79.62 563 THR A O 1
ATOM 4383 N N . LEU A 1 564 ? 1.796 -0.291 13.017 1.00 72.81 564 LEU A N 1
ATOM 4384 C CA . LEU A 1 564 ? 2.868 -1.258 13.210 1.00 72.81 564 LEU A CA 1
ATOM 4385 C C . LEU A 1 564 ? 4.115 -0.952 12.381 1.00 72.81 564 LEU A C 1
ATOM 4387 O O . LEU A 1 564 ? 5.233 -1.000 12.885 1.00 72.81 564 LEU A O 1
ATOM 4391 N N . ASP A 1 565 ? 3.917 -0.628 11.104 1.00 77.56 565 ASP A N 1
ATOM 4392 C CA . ASP A 1 565 ? 4.998 -0.417 10.141 1.00 77.56 565 ASP A CA 1
ATOM 4393 C C . ASP A 1 565 ? 5.146 1.065 9.780 1.00 77.56 565 ASP A C 1
ATOM 4395 O O . ASP A 1 565 ? 5.569 1.386 8.670 1.00 77.56 565 ASP A O 1
ATOM 4399 N N . TYR A 1 566 ? 4.812 1.979 10.706 1.00 83.12 566 TYR A N 1
ATOM 4400 C CA . TYR A 1 566 ? 4.762 3.432 10.468 1.00 83.12 566 TYR A CA 1
ATOM 4401 C C . TYR A 1 566 ? 5.965 3.938 9.658 1.00 83.12 566 TYR A C 1
ATOM 4403 O O . TYR A 1 566 ? 5.814 4.651 8.673 1.00 83.12 566 TYR A O 1
ATOM 4411 N N . GLN A 1 567 ? 7.173 3.503 10.019 1.00 83.69 567 GLN A N 1
ATOM 4412 C CA . GLN A 1 567 ? 8.435 4.008 9.464 1.00 83.69 567 GLN A CA 1
ATOM 4413 C C . GLN A 1 567 ? 8.810 3.443 8.083 1.00 83.69 567 GLN A C 1
ATOM 4415 O O . GLN A 1 567 ? 9.776 3.908 7.474 1.00 83.69 567 GLN A O 1
ATOM 4420 N N . HIS A 1 568 ? 8.081 2.444 7.587 1.00 87.19 568 HIS A N 1
ATOM 4421 C CA . HIS A 1 568 ? 8.387 1.769 6.330 1.00 87.19 568 HIS A CA 1
ATOM 4422 C C . HIS A 1 568 ? 8.060 2.662 5.121 1.00 87.19 568 HIS A C 1
ATOM 4424 O O . HIS A 1 568 ? 6.957 3.206 5.017 1.00 87.19 568 HIS A O 1
ATOM 4430 N N . ARG A 1 569 ? 8.987 2.751 4.156 1.00 91.00 569 ARG A N 1
ATOM 4431 C CA . ARG A 1 569 ? 8.915 3.682 3.008 1.00 91.00 569 ARG A CA 1
ATOM 4432 C C . ARG A 1 569 ? 7.636 3.600 2.172 1.00 91.00 569 ARG A C 1
ATOM 4434 O O . ARG A 1 569 ? 7.150 4.636 1.734 1.00 91.00 569 ARG A O 1
ATOM 4441 N N . SER A 1 570 ? 7.049 2.411 2.019 1.00 89.69 570 SER A N 1
ATOM 4442 C CA . SER A 1 570 ? 5.743 2.218 1.355 1.00 89.69 570 SER A CA 1
ATOM 4443 C C . SER A 1 570 ? 4.643 3.166 1.833 1.00 89.69 570 SER A C 1
ATOM 4445 O O . SER A 1 570 ? 3.845 3.609 1.015 1.00 89.69 570 SER A O 1
ATOM 4447 N N . ASN A 1 571 ? 4.642 3.555 3.113 1.00 92.19 571 ASN A N 1
ATOM 4448 C CA . ASN A 1 571 ? 3.653 4.496 3.650 1.00 92.19 571 ASN A CA 1
ATOM 4449 C C . ASN A 1 571 ? 3.840 5.938 3.159 1.00 92.19 571 ASN A C 1
ATOM 4451 O O . ASN A 1 571 ? 2.968 6.769 3.383 1.00 92.19 571 ASN A O 1
ATOM 4455 N N . SER A 1 572 ? 4.974 6.243 2.526 1.00 94.69 572 SER A N 1
ATOM 4456 C CA . SER A 1 572 ? 5.290 7.537 1.915 1.00 94.69 572 SER A CA 1
ATOM 4457 C C . SER A 1 572 ? 5.106 7.526 0.391 1.00 94.69 572 SER A C 1
ATOM 4459 O O . SER A 1 572 ? 5.082 8.587 -0.233 1.00 94.69 572 SER A O 1
ATOM 4461 N N . TYR A 1 573 ? 4.967 6.348 -0.230 1.00 95.62 573 TYR A N 1
ATOM 4462 C CA . TYR A 1 573 ? 4.802 6.206 -1.676 1.00 95.62 573 TYR A CA 1
ATOM 4463 C C . TYR A 1 573 ? 3.326 6.176 -2.056 1.00 95.62 573 TYR A C 1
ATOM 4465 O O . TYR A 1 573 ? 2.624 5.199 -1.812 1.00 95.62 573 TYR A O 1
ATOM 4473 N N . MET A 1 574 ? 2.851 7.231 -2.718 1.00 95.88 574 MET A N 1
ATOM 4474 C CA . MET A 1 574 ? 1.421 7.411 -2.983 1.00 95.88 574 MET A CA 1
ATOM 4475 C C . MET A 1 574 ? 0.788 6.265 -3.798 1.00 95.88 574 MET A C 1
ATOM 4477 O O . MET A 1 574 ? -0.379 5.941 -3.595 1.00 95.88 574 MET A O 1
ATOM 4481 N N . ASN A 1 575 ? 1.545 5.610 -4.686 1.00 93.31 575 ASN A N 1
ATOM 4482 C CA . ASN A 1 575 ? 1.059 4.447 -5.434 1.00 93.31 575 ASN A CA 1
ATOM 4483 C C . ASN A 1 575 ? 0.826 3.224 -4.526 1.00 93.31 575 ASN A C 1
ATOM 4485 O O . ASN A 1 575 ? -0.134 2.490 -4.734 1.00 93.31 575 ASN A O 1
ATOM 4489 N N . GLU A 1 576 ? 1.673 3.016 -3.517 1.00 92.31 576 GLU A N 1
ATOM 4490 C CA . GLU A 1 576 ? 1.500 1.938 -2.539 1.00 92.31 576 GLU A CA 1
ATOM 4491 C C . GLU A 1 576 ? 0.432 2.292 -1.510 1.00 92.31 576 GLU A C 1
ATOM 4493 O O . GLU A 1 576 ? -0.425 1.462 -1.254 1.00 92.31 576 GLU A O 1
ATOM 4498 N N . VAL A 1 577 ? 0.369 3.539 -1.035 1.00 93.62 577 VAL A N 1
ATOM 4499 C CA . VAL A 1 577 ? -0.703 3.998 -0.132 1.00 93.62 577 VAL A CA 1
ATOM 4500 C C . VAL A 1 577 ? -2.091 3.808 -0.758 1.00 93.62 577 VAL A C 1
ATOM 4502 O O . VAL A 1 577 ? -3.031 3.406 -0.078 1.00 93.62 577 VAL A O 1
ATOM 4505 N N . ILE A 1 578 ? -2.243 4.056 -2.064 1.00 92.62 578 ILE A N 1
ATOM 4506 C CA . ILE A 1 578 ? -3.512 3.833 -2.781 1.00 92.62 578 ILE A CA 1
ATOM 4507 C C . ILE A 1 578 ? -3.840 2.339 -2.937 1.00 92.62 578 ILE A C 1
ATOM 4509 O O . ILE A 1 578 ? -5.019 1.975 -2.937 1.00 92.62 578 ILE A O 1
ATOM 4513 N N . ASP A 1 579 ? -2.834 1.485 -3.127 1.00 88.75 579 ASP A N 1
ATOM 4514 C CA . ASP A 1 579 ? -3.033 0.041 -3.299 1.00 88.75 579 ASP A CA 1
ATOM 4515 C C . ASP A 1 579 ? -3.291 -0.656 -1.955 1.00 88.75 579 ASP A C 1
ATOM 4517 O O . ASP A 1 579 ? -4.266 -1.394 -1.835 1.00 88.75 579 ASP A O 1
ATOM 4521 N N . ASP A 1 580 ? -2.473 -0.364 -0.944 1.00 86.94 580 ASP A N 1
ATOM 4522 C CA . ASP A 1 580 ? -2.532 -0.962 0.393 1.00 86.94 580 ASP A CA 1
ATOM 4523 C C . ASP A 1 580 ? -3.622 -0.333 1.276 1.00 86.94 580 ASP A C 1
ATOM 4525 O O . ASP A 1 580 ? -4.022 -0.924 2.275 1.00 86.94 580 ASP A O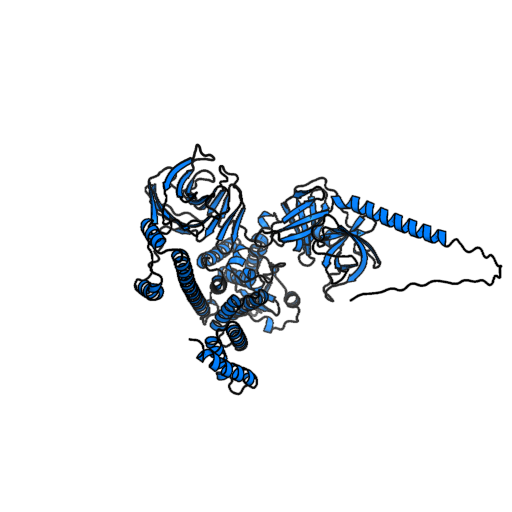 1
ATOM 4529 N N . ARG A 1 581 ? -4.120 0.857 0.903 1.00 90.62 581 ARG A N 1
ATOM 4530 C CA . ARG A 1 581 ? -5.038 1.701 1.696 1.00 90.62 581 ARG A CA 1
ATOM 4531 C C . ARG A 1 581 ? -4.510 2.014 3.097 1.00 90.62 581 ARG A C 1
ATOM 4533 O O . ARG A 1 581 ? -5.270 2.237 4.033 1.00 90.62 581 ARG A O 1
ATOM 4540 N N . GLU A 1 582 ? -3.195 2.070 3.216 1.00 91.00 582 GLU A N 1
ATOM 4541 C CA . GLU A 1 582 ? -2.472 2.293 4.457 1.00 91.00 582 GLU A CA 1
ATOM 4542 C C . GLU A 1 582 ? -1.405 3.364 4.209 1.00 91.00 582 GLU A C 1
ATOM 4544 O O . GLU A 1 582 ? -0.719 3.331 3.187 1.00 91.00 582 GLU A O 1
ATOM 4549 N N . GLY A 1 583 ? -1.259 4.337 5.110 1.00 93.88 583 GLY A N 1
ATOM 4550 C CA . GLY A 1 583 ? -0.274 5.402 4.919 1.00 93.88 583 GLY A CA 1
ATOM 4551 C C . GLY A 1 583 ? 0.077 6.201 6.168 1.00 93.88 583 GLY A C 1
ATOM 4552 O O . GLY A 1 583 ? -0.381 5.921 7.276 1.00 93.88 583 GLY A O 1
ATOM 4553 N N . LEU A 1 584 ? 0.920 7.213 5.973 1.00 95.31 584 LEU A N 1
ATOM 4554 C CA . LEU A 1 584 ? 1.251 8.226 6.975 1.00 95.31 584 LEU A CA 1
ATOM 4555 C C . LEU A 1 584 ? 0.177 9.325 7.047 1.00 95.31 584 LEU A C 1
ATOM 4557 O O . LEU A 1 584 ? -0.570 9.507 6.078 1.00 95.31 584 LEU A O 1
ATOM 4561 N N . PRO A 1 585 ? 0.152 10.13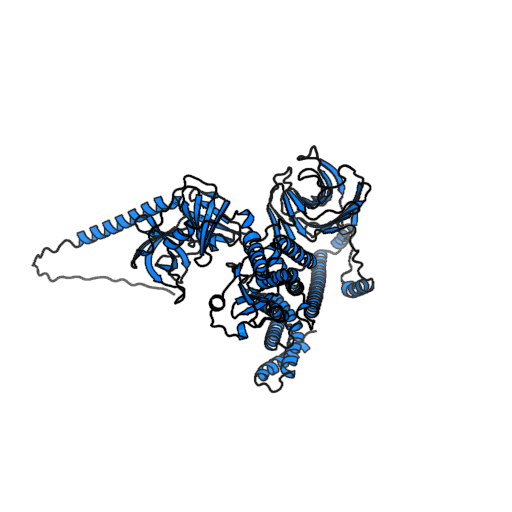8 8.126 1.00 96.50 585 PRO A N 1
ATOM 4562 C CA . PRO A 1 585 ? -0.762 11.279 8.223 1.00 96.50 585 PRO A CA 1
ATOM 4563 C C . PRO A 1 585 ? -0.703 12.191 6.991 1.00 96.50 585 PRO A C 1
ATOM 4565 O O . PRO A 1 585 ? -1.729 12.547 6.411 1.00 96.50 585 PRO A O 1
ATOM 4568 N N . ILE A 1 586 ? 0.510 12.480 6.504 1.00 97.50 586 ILE A N 1
ATOM 4569 C CA . ILE A 1 586 ? 0.712 13.342 5.335 1.00 97.50 586 ILE A CA 1
ATOM 4570 C C . ILE A 1 586 ? 0.224 12.712 4.025 1.00 97.50 586 ILE A C 1
ATOM 4572 O O . ILE A 1 586 ? -0.412 13.394 3.230 1.00 97.50 586 ILE A O 1
ATOM 4576 N N . THR A 1 587 ? 0.460 11.421 3.783 1.00 98.00 587 THR A N 1
ATOM 4577 C CA . THR A 1 587 ? 0.069 10.778 2.516 1.00 98.00 587 THR A CA 1
ATOM 4578 C C . THR A 1 587 ? -1.429 10.531 2.427 1.00 98.00 587 THR A C 1
ATOM 4580 O O . THR A 1 587 ? -2.015 10.694 1.358 1.00 98.00 587 THR A O 1
ATOM 4583 N N . LEU A 1 588 ? -2.066 10.177 3.547 1.00 97.88 588 LEU A N 1
ATOM 4584 C CA . LEU A 1 588 ? -3.524 10.060 3.614 1.00 97.88 588 LEU A CA 1
ATOM 4585 C C . LEU A 1 588 ? -4.180 11.431 3.437 1.00 97.88 588 LEU A C 1
ATOM 4587 O O . LEU A 1 588 ? -5.173 11.545 2.721 1.00 97.88 588 LEU A O 1
ATOM 4591 N N . SER A 1 589 ? -3.575 12.483 3.996 1.00 98.12 589 SER A N 1
ATOM 4592 C CA . SER A 1 589 ? -4.019 13.860 3.774 1.00 98.12 589 SER A CA 1
ATOM 4593 C C . SER A 1 589 ? -3.858 14.306 2.327 1.00 98.12 589 SER A C 1
ATOM 4595 O O . SER A 1 589 ? -4.789 14.889 1.786 1.00 98.12 589 SER A O 1
ATOM 4597 N N . VAL A 1 590 ? -2.747 13.979 1.658 1.00 98.25 590 VAL A N 1
ATOM 4598 C CA . VAL A 1 590 ? -2.563 14.253 0.221 1.00 98.25 590 VAL A CA 1
ATOM 4599 C C . VAL A 1 590 ? -3.678 13.612 -0.605 1.00 98.25 590 VAL A C 1
ATOM 4601 O O . VAL A 1 590 ? -4.303 14.298 -1.410 1.00 98.25 590 VAL A O 1
ATOM 4604 N N . LEU A 1 591 ? -3.985 12.329 -0.380 1.00 97.94 591 LEU A N 1
ATOM 4605 C CA . LEU A 1 591 ? -5.087 11.664 -1.082 1.00 97.94 591 LEU A CA 1
ATOM 4606 C C . LEU A 1 591 ? -6.435 12.333 -0.791 1.00 97.94 591 LEU A C 1
ATOM 4608 O O . LEU A 1 591 ? -7.216 12.566 -1.712 1.00 97.94 591 LEU A O 1
ATOM 4612 N N . PHE A 1 592 ? -6.702 12.658 0.475 1.00 98.25 592 PHE A N 1
ATOM 4613 C CA . PHE A 1 592 ? -7.942 13.306 0.892 1.00 98.25 592 PHE A CA 1
ATOM 4614 C C . PHE A 1 592 ? -8.122 14.683 0.238 1.00 98.25 592 PHE A C 1
ATOM 4616 O O . PHE A 1 592 ? -9.175 14.944 -0.340 1.00 98.25 592 PHE A O 1
ATOM 4623 N N . ILE A 1 593 ? -7.088 15.530 0.267 1.00 97.50 593 ILE A N 1
ATOM 4624 C CA . ILE A 1 593 ? -7.056 16.853 -0.380 1.00 97.50 593 ILE A CA 1
ATOM 4625 C C . ILE A 1 593 ? -7.324 16.714 -1.880 1.00 97.50 593 ILE A C 1
ATOM 4627 O O . ILE A 1 593 ? -8.133 17.440 -2.450 1.00 97.50 593 ILE A O 1
ATOM 4631 N N . GLU A 1 594 ? -6.688 15.745 -2.531 1.00 96.75 594 GLU A N 1
ATOM 4632 C CA . GLU A 1 594 ? -6.783 15.562 -3.977 1.00 96.75 594 GLU A CA 1
ATOM 4633 C C . GLU A 1 594 ? -8.144 15.032 -4.437 1.00 96.75 594 GLU A C 1
ATOM 4635 O O . GLU A 1 594 ? -8.634 15.418 -5.505 1.00 96.75 594 GLU A O 1
ATOM 4640 N N . LEU A 1 595 ? -8.792 14.199 -3.624 1.00 97.25 595 LEU A N 1
ATOM 4641 C CA . LEU A 1 595 ? -10.183 13.808 -3.839 1.00 97.25 595 LEU A CA 1
ATOM 4642 C C . LEU A 1 595 ? -11.133 14.977 -3.556 1.00 97.25 595 LEU A C 1
ATOM 4644 O O . LEU A 1 595 ? -12.036 15.224 -4.352 1.00 97.25 595 LEU A O 1
ATOM 4648 N N . ALA A 1 596 ? -10.914 15.731 -2.476 1.00 96.44 596 ALA A N 1
ATOM 4649 C CA . ALA A 1 596 ? -11.710 16.906 -2.133 1.00 96.44 596 ALA A CA 1
ATOM 4650 C C . ALA A 1 596 ? -11.678 17.970 -3.244 1.00 96.44 596 ALA A C 1
ATOM 4652 O O . ALA A 1 596 ? -12.733 18.454 -3.652 1.00 96.44 596 ALA A O 1
ATOM 4653 N N . ASN A 1 597 ? -10.502 18.247 -3.816 1.00 93.44 597 ASN A N 1
ATOM 4654 C CA . ASN A 1 597 ? -10.334 19.167 -4.944 1.00 93.44 597 ASN A CA 1
ATOM 4655 C C . ASN A 1 597 ? -11.158 18.733 -6.170 1.00 93.44 597 ASN A C 1
ATOM 4657 O O . ASN A 1 597 ? -11.869 19.546 -6.758 1.00 93.44 597 ASN A O 1
ATOM 4661 N N . ARG A 1 598 ? -11.144 17.437 -6.518 1.00 95.00 598 ARG A N 1
ATOM 4662 C CA . ARG A 1 598 ? -11.965 16.858 -7.610 1.00 95.00 598 ARG A CA 1
ATOM 4663 C C . ARG A 1 598 ? -13.469 16.868 -7.314 1.00 95.00 598 ARG A C 1
ATOM 4665 O O . ARG A 1 598 ? -14.296 16.744 -8.221 1.00 95.00 598 ARG A O 1
ATOM 4672 N N . LEU A 1 599 ? -13.834 17.001 -6.044 1.00 95.62 599 LEU A N 1
ATOM 4673 C CA . LEU A 1 599 ? -15.207 17.124 -5.557 1.00 95.62 599 LEU A CA 1
ATOM 4674 C C . LEU A 1 599 ? -15.625 18.586 -5.331 1.00 95.62 599 LEU A C 1
ATOM 4676 O O . LEU A 1 599 ? -16.721 18.821 -4.819 1.00 95.62 599 LEU A O 1
ATOM 4680 N N . GLU A 1 600 ? -14.783 19.544 -5.739 1.00 93.50 600 GLU A N 1
ATOM 4681 C CA . GLU A 1 600 ? -14.997 20.990 -5.601 1.00 93.50 600 GLU A CA 1
ATOM 4682 C C . GLU A 1 600 ? -15.130 21.450 -4.136 1.00 93.50 600 GLU A C 1
ATOM 4684 O O . GLU A 1 600 ? -15.858 22.395 -3.828 1.00 93.50 600 GLU A O 1
ATOM 4689 N N . LEU A 1 601 ? -14.432 20.780 -3.214 1.00 94.38 601 LEU A N 1
ATOM 4690 C CA . LEU A 1 601 ? -14.367 21.152 -1.800 1.00 94.38 601 LEU A CA 1
ATOM 4691 C C . LEU A 1 601 ? -13.055 21.905 -1.510 1.00 94.38 601 LEU A C 1
ATOM 4693 O O . LEU A 1 601 ? -11.988 21.377 -1.822 1.00 94.38 601 LEU A O 1
ATOM 4697 N N . PRO A 1 602 ? -13.098 23.108 -0.899 1.00 93.81 602 PRO A N 1
ATOM 4698 C CA . PRO A 1 602 ? -11.906 23.888 -0.565 1.00 93.81 602 PRO A CA 1
ATOM 4699 C C . PRO A 1 602 ? -11.178 23.290 0.646 1.00 93.81 602 PRO A C 1
ATOM 4701 O O . PRO A 1 602 ? -11.362 23.731 1.783 1.00 93.81 602 PRO A O 1
ATOM 4704 N N . VAL A 1 603 ? -10.369 22.261 0.397 1.00 95.69 603 VAL A N 1
ATOM 4705 C CA . VAL A 1 603 ? -9.558 21.584 1.411 1.00 95.69 603 VAL A CA 1
ATOM 4706 C C . VAL A 1 603 ? -8.079 21.844 1.149 1.00 95.69 603 VAL A C 1
ATOM 4708 O O . VAL A 1 603 ? -7.594 21.653 0.036 1.00 95.69 603 VAL A O 1
ATOM 4711 N N . SER A 1 604 ? -7.362 22.231 2.197 1.00 95.75 604 SER A N 1
ATOM 4712 C CA . SER A 1 604 ? -5.912 22.415 2.187 1.00 95.75 604 SER A CA 1
ATOM 4713 C C . SER A 1 604 ? -5.239 21.492 3.200 1.00 95.75 604 SER A C 1
ATOM 4715 O O . SER A 1 604 ? -5.885 20.970 4.109 1.00 95.75 604 SER A O 1
ATOM 4717 N N . GLY A 1 605 ? -3.933 21.286 3.045 1.00 96.25 605 GLY A N 1
ATOM 4718 C CA . GLY A 1 605 ? -3.126 20.583 4.039 1.00 96.25 605 GLY A CA 1
ATOM 4719 C C . GLY A 1 605 ? -2.714 21.505 5.180 1.00 96.25 605 GLY A C 1
ATOM 4720 O O . GLY A 1 605 ? -2.478 22.692 4.957 1.00 96.25 605 GLY A O 1
ATOM 4721 N N . LEU A 1 606 ? -2.617 20.951 6.385 1.00 95.88 606 LEU A N 1
ATOM 4722 C CA . LEU A 1 606 ? -2.172 21.656 7.578 1.00 95.88 606 LEU A CA 1
ATOM 4723 C C . LEU A 1 606 ? -1.032 20.885 8.248 1.00 95.88 606 LEU A C 1
ATOM 4725 O O . LEU A 1 606 ? -1.196 19.747 8.704 1.00 95.88 606 LEU A O 1
ATOM 4729 N N . GLY A 1 607 ? 0.142 21.508 8.276 1.00 94.50 607 GLY A N 1
ATOM 4730 C CA . GLY A 1 607 ? 1.336 20.943 8.877 1.00 94.50 607 GLY A CA 1
ATOM 4731 C C . GLY A 1 607 ? 1.427 21.248 10.364 1.00 94.50 607 GLY A C 1
ATOM 4732 O O . GLY A 1 607 ? 1.875 22.321 10.728 1.00 94.50 607 GLY A O 1
ATOM 4733 N N . LEU A 1 608 ? 1.120 20.264 11.209 1.00 93.88 608 LEU A N 1
ATOM 4734 C CA . LEU A 1 608 ? 1.315 20.375 12.656 1.00 93.88 608 LEU A CA 1
ATOM 4735 C C . LEU A 1 608 ? 2.701 19.844 13.079 1.00 93.88 608 LEU A C 1
ATOM 4737 O O . LEU A 1 608 ? 3.319 19.047 12.346 1.00 93.88 608 LEU A O 1
ATOM 4741 N N . PRO A 1 609 ? 3.213 20.236 14.259 1.00 89.69 609 PRO A N 1
ATOM 4742 C CA . PRO A 1 609 ? 4.333 19.555 14.898 1.00 89.69 609 PRO A CA 1
ATOM 4743 C C . PRO A 1 609 ? 4.007 18.070 15.097 1.00 89.69 609 PRO A C 1
ATOM 4745 O O . PRO A 1 609 ? 2.940 17.717 15.584 1.00 89.69 609 PRO A O 1
ATOM 4748 N N . GLY A 1 610 ? 4.892 17.173 14.655 1.00 87.06 610 GLY A N 1
ATOM 4749 C CA . GLY A 1 610 ? 4.710 15.720 14.804 1.00 87.06 610 GLY A CA 1
ATOM 4750 C C . GLY A 1 610 ? 3.624 15.076 13.924 1.00 87.06 610 GLY A C 1
ATOM 4751 O O . GLY A 1 610 ? 3.791 13.921 13.540 1.00 87.06 610 GLY A O 1
ATOM 4752 N N . HIS A 1 611 ? 2.590 15.818 13.509 1.00 93.38 611 HIS A N 1
ATOM 4753 C CA . HIS A 1 611 ? 1.409 15.297 12.803 1.00 93.38 611 HIS A CA 1
ATOM 4754 C C . HIS A 1 611 ? 1.054 16.099 11.538 1.00 93.38 611 HIS A C 1
ATOM 4756 O O . HIS A 1 611 ? 1.631 17.150 11.271 1.00 93.38 611 HIS A O 1
ATOM 4762 N N . PHE A 1 612 ? 0.146 15.606 10.700 1.00 96.38 612 PHE A N 1
ATOM 4763 C CA . PHE A 1 612 ? -0.317 16.340 9.514 1.00 96.38 612 PHE A CA 1
ATOM 4764 C C . PHE A 1 612 ? -1.792 16.050 9.274 1.00 96.38 612 PHE A C 1
ATOM 4766 O O . PHE A 1 612 ? -2.180 14.883 9.238 1.00 96.38 612 PHE A O 1
ATOM 4773 N N . ILE A 1 613 ? -2.587 17.102 9.092 1.00 97.44 613 ILE A N 1
ATOM 4774 C CA . ILE A 1 613 ? -4.043 17.005 8.971 1.00 97.44 613 ILE A CA 1
ATOM 4775 C C . ILE A 1 613 ? -4.546 17.766 7.737 1.00 97.44 613 ILE A C 1
ATOM 4777 O O . ILE A 1 613 ? -3.781 18.438 7.041 1.00 97.44 613 ILE A O 1
ATOM 4781 N N . ALA A 1 614 ? -5.837 17.646 7.435 1.00 97.62 614 ALA A N 1
ATOM 4782 C CA . ALA A 1 614 ? -6.495 18.402 6.375 1.00 97.62 614 ALA A CA 1
ATOM 4783 C C . ALA A 1 614 ? -7.469 19.423 6.976 1.00 97.62 614 ALA A C 1
ATOM 4785 O O . ALA A 1 614 ? -8.080 19.185 8.016 1.00 97.62 614 ALA A O 1
ATOM 4786 N N . MET A 1 615 ? -7.643 20.556 6.301 1.00 96.69 615 MET A N 1
ATOM 4787 C CA . MET A 1 615 ? -8.538 21.624 6.732 1.00 96.69 615 MET A CA 1
ATOM 4788 C C . MET A 1 615 ? -9.463 22.030 5.593 1.00 96.69 615 MET A C 1
ATOM 4790 O O . MET A 1 615 ? -9.016 22.485 4.542 1.00 96.69 615 MET A O 1
ATOM 4794 N N . TYR A 1 616 ? -10.764 21.899 5.824 1.00 96.25 616 TYR A N 1
ATOM 4795 C CA . TYR A 1 616 ? -11.801 22.481 4.985 1.00 96.25 616 TYR A CA 1
ATOM 4796 C C . TYR A 1 616 ? -12.052 23.924 5.421 1.00 96.25 616 TYR A C 1
ATOM 4798 O O . TYR A 1 616 ? -12.351 24.164 6.594 1.00 96.25 616 TYR A O 1
ATOM 4806 N N . ARG A 1 617 ? -11.966 24.877 4.486 1.00 91.81 617 ARG A N 1
ATOM 4807 C CA . ARG A 1 617 ? -12.235 26.297 4.749 1.00 91.81 617 ARG A CA 1
ATOM 4808 C C . ARG A 1 617 ? -13.174 26.871 3.693 1.00 91.81 617 ARG A C 1
ATOM 4810 O O . ARG A 1 617 ? -12.775 27.151 2.563 1.00 91.81 617 ARG A O 1
ATOM 4817 N N . GLU A 1 618 ? -14.427 27.091 4.073 1.00 88.25 618 GLU A N 1
ATOM 4818 C CA . GLU A 1 618 ? -15.442 27.693 3.205 1.00 88.25 618 GLU A CA 1
ATOM 4819 C C . GLU A 1 618 ? -15.614 29.175 3.526 1.00 88.25 618 GLU A C 1
ATOM 4821 O O . GLU A 1 618 ? -15.907 29.559 4.663 1.00 88.25 618 GLU A O 1
ATOM 4826 N N . GLN A 1 619 ? -15.428 30.024 2.514 1.00 78.81 619 GLN A N 1
ATOM 4827 C CA . GLN A 1 619 ? -15.654 31.454 2.676 1.00 78.81 619 GLN A CA 1
ATOM 4828 C C . GLN A 1 619 ? -17.154 31.780 2.728 1.00 78.81 619 GLN A C 1
ATOM 4830 O O . GLN A 1 619 ? -17.948 31.135 2.036 1.00 78.81 619 GLN A O 1
ATOM 4835 N N . PRO A 1 620 ? -17.561 32.810 3.492 1.00 71.00 620 PRO A N 1
ATOM 4836 C CA . PRO A 1 620 ? -18.943 33.266 3.503 1.00 71.00 620 PRO A CA 1
ATOM 4837 C C . PRO A 1 620 ? -19.404 33.668 2.097 1.00 71.00 620 PRO A C 1
ATOM 4839 O O . PRO A 1 620 ? -18.646 34.233 1.305 1.00 71.00 620 PRO A O 1
ATOM 4842 N N . ALA A 1 621 ? -20.681 33.431 1.791 1.00 66.12 621 ALA A N 1
ATOM 4843 C CA . ALA A 1 621 ? -21.280 33.935 0.560 1.00 66.12 621 ALA A CA 1
ATOM 4844 C C . ALA A 1 621 ? -21.133 35.468 0.481 1.00 66.12 621 ALA A C 1
ATOM 4846 O O . ALA A 1 621 ? -21.400 36.167 1.462 1.00 66.12 621 ALA A O 1
ATOM 4847 N N . LYS A 1 622 ? -20.738 35.990 -0.693 1.00 55.75 622 LYS A N 1
ATOM 4848 C CA . LYS A 1 622 ? -20.552 37.435 -0.930 1.00 55.75 622 LYS A CA 1
ATOM 4849 C C . LYS A 1 622 ? -21.743 38.239 -0.384 1.00 55.75 622 LYS A C 1
ATOM 4851 O O . LYS A 1 622 ? -22.868 38.044 -0.837 1.00 55.75 622 LYS A O 1
ATOM 4856 N N . GLY A 1 623 ? -21.477 39.154 0.553 1.00 55.81 623 GLY A N 1
ATOM 4857 C CA . GLY A 1 623 ? -22.482 40.044 1.152 1.00 55.81 623 GLY A CA 1
ATOM 4858 C C . GLY A 1 623 ? -23.049 39.603 2.509 1.00 55.81 623 GLY A C 1
ATOM 4859 O O . GLY A 1 623 ? -23.983 40.241 2.989 1.00 55.81 623 GLY A O 1
ATOM 4860 N N . LYS A 1 624 ? -22.515 38.544 3.132 1.00 57.81 624 LYS A N 1
ATOM 4861 C CA . LYS A 1 624 ? -22.789 38.196 4.536 1.00 57.81 624 LYS A CA 1
ATOM 4862 C C . LYS A 1 624 ? -21.538 38.413 5.391 1.00 57.81 624 LYS A C 1
ATOM 4864 O O . LYS A 1 624 ? -20.513 37.799 5.113 1.00 57.81 624 LYS A O 1
ATOM 4869 N N . ASP A 1 625 ? -21.649 39.233 6.435 1.00 50.66 625 ASP A N 1
ATOM 4870 C CA . ASP A 1 625 ? -20.633 39.329 7.488 1.00 50.66 625 ASP A CA 1
ATOM 4871 C C . ASP A 1 625 ? -20.650 38.033 8.312 1.00 50.66 625 ASP A C 1
ATOM 4873 O O . ASP A 1 625 ? -21.646 37.699 8.956 1.00 50.66 625 ASP A O 1
ATOM 4877 N N . GLY A 1 626 ? -19.565 37.266 8.255 1.00 60.00 626 GLY A N 1
ATOM 4878 C CA . GLY A 1 626 ? -19.392 36.024 9.003 1.00 60.00 626 GLY A CA 1
ATOM 4879 C C . GLY A 1 626 ? -17.951 35.531 8.909 1.00 60.00 626 GLY A C 1
ATOM 4880 O O . GLY A 1 626 ? -17.259 35.825 7.937 1.00 60.00 626 GLY A O 1
ATOM 4881 N N . GLN A 1 627 ? -17.483 34.806 9.924 1.00 66.25 627 GLN A N 1
ATOM 4882 C CA . GLN A 1 627 ? -16.183 34.133 9.869 1.00 66.25 627 GLN A CA 1
ATOM 4883 C C . GLN A 1 627 ? -16.237 32.962 8.876 1.00 66.25 627 GLN A C 1
ATOM 4885 O O . GLN A 1 627 ? -17.296 32.362 8.671 1.00 66.25 627 GLN A O 1
ATOM 4890 N N . ALA A 1 628 ? -15.104 32.660 8.234 1.00 78.06 628 ALA A N 1
ATOM 4891 C CA . ALA A 1 628 ? -14.984 31.479 7.385 1.00 78.06 628 ALA A CA 1
ATOM 4892 C C . ALA A 1 628 ? -15.282 30.222 8.209 1.00 78.06 628 ALA A C 1
ATOM 4894 O O . ALA A 1 628 ? -14.891 30.124 9.372 1.00 78.06 628 ALA A O 1
ATOM 4895 N N . LYS A 1 629 ? -15.994 29.267 7.612 1.00 86.06 629 LYS A N 1
ATOM 4896 C CA . LYS A 1 629 ? -16.291 28.006 8.284 1.00 86.06 629 LYS A CA 1
ATOM 4897 C C . LYS A 1 629 ? -15.093 27.081 8.146 1.00 86.06 629 LYS A C 1
ATOM 4899 O O . LYS A 1 629 ? -14.726 26.734 7.024 1.00 86.06 629 LYS A O 1
ATOM 4904 N N . GLU A 1 630 ? -14.534 26.679 9.280 1.00 92.31 630 GLU A N 1
ATOM 4905 C CA . GLU A 1 630 ? -13.371 25.797 9.358 1.00 92.31 630 GLU A CA 1
ATOM 4906 C C . GLU A 1 630 ? -13.762 24.442 9.939 1.00 92.31 630 GLU A C 1
ATOM 4908 O O . GLU A 1 630 ? -14.475 24.365 10.940 1.00 92.31 630 GLU A O 1
ATOM 4913 N N . ILE A 1 631 ? -13.308 23.371 9.292 1.00 95.81 631 ILE A N 1
ATOM 4914 C CA . ILE A 1 631 ? -13.448 22.001 9.785 1.00 95.81 631 ILE A CA 1
ATOM 4915 C C . ILE A 1 631 ? -12.097 21.317 9.615 1.00 95.81 631 ILE A C 1
ATOM 4917 O O . ILE A 1 631 ? -11.558 21.285 8.507 1.00 95.81 631 ILE A O 1
ATOM 4921 N N . LEU A 1 632 ? -11.569 20.769 10.707 1.00 97.44 632 LEU A N 1
ATOM 4922 C CA . LEU A 1 632 ? -10.335 19.994 10.708 1.00 97.44 632 LEU A CA 1
ATOM 4923 C C . LEU A 1 632 ? -10.661 18.511 10.558 1.00 97.44 632 LEU A C 1
ATOM 4925 O O . LEU A 1 632 ? -11.638 18.003 11.108 1.00 97.44 632 LEU A O 1
ATOM 4929 N N . ILE A 1 633 ? -9.844 17.814 9.789 1.00 97.94 633 ILE A N 1
ATOM 4930 C CA . ILE A 1 633 ? -9.981 16.392 9.511 1.00 97.94 633 ILE A CA 1
ATOM 4931 C C . ILE A 1 633 ? -8.623 15.782 9.788 1.00 97.94 633 ILE A C 1
ATOM 4933 O O . ILE A 1 633 ? -7.641 16.291 9.263 1.00 97.94 633 ILE A O 1
ATOM 4937 N N . ASP A 1 634 ? -8.572 14.695 10.551 1.00 97.25 634 ASP A N 1
ATOM 4938 C CA . ASP A 1 634 ? -7.401 13.835 10.690 1.00 97.25 634 ASP A CA 1
ATOM 4939 C C . ASP A 1 634 ? -7.571 12.591 9.798 1.00 97.25 634 ASP A C 1
ATOM 4941 O O . ASP A 1 634 ? -8.233 11.627 10.198 1.00 97.25 634 ASP A O 1
ATOM 4945 N N . PRO A 1 635 ? -6.991 12.572 8.581 1.00 96.50 635 PRO A N 1
ATOM 4946 C CA . PRO A 1 635 ? -7.035 11.416 7.692 1.00 96.50 635 PRO A CA 1
ATOM 4947 C C . PRO A 1 635 ? -6.344 10.173 8.248 1.00 96.50 635 PRO A C 1
ATOM 4949 O O . PRO A 1 635 ? -6.615 9.077 7.767 1.00 96.50 635 PRO A O 1
ATOM 4952 N N . PHE A 1 636 ? -5.450 10.314 9.232 1.00 93.81 636 PHE A N 1
ATOM 4953 C CA . PHE A 1 636 ? -4.772 9.172 9.840 1.00 93.81 636 PHE A CA 1
ATOM 4954 C C . PHE A 1 636 ? -5.735 8.347 10.702 1.00 93.81 636 PHE A C 1
ATOM 4956 O O . PHE A 1 636 ? -5.826 7.126 10.540 1.00 93.81 636 PHE A O 1
ATOM 4963 N N . GLY A 1 637 ? -6.494 9.020 11.572 1.00 86.12 637 GLY A N 1
ATOM 4964 C CA . GLY A 1 637 ? -7.578 8.430 12.355 1.00 86.12 637 GLY A CA 1
ATOM 4965 C C . GLY A 1 637 ? -8.893 8.262 11.587 1.00 86.12 637 GLY A C 1
ATOM 4966 O O . GLY A 1 637 ? -9.744 7.488 12.015 1.00 86.12 637 GLY A O 1
ATOM 4967 N N . GLY A 1 638 ? -9.059 8.953 10.456 1.00 90.94 638 GLY A N 1
ATOM 4968 C CA . GLY A 1 638 ? -10.277 8.935 9.645 1.00 90.94 638 GLY A CA 1
ATOM 4969 C C . GLY A 1 638 ? -11.442 9.716 10.263 1.00 90.94 638 GLY A C 1
ATOM 4970 O O . GLY A 1 638 ? -12.597 9.375 10.021 1.00 90.94 638 GLY A O 1
ATOM 4971 N N . LYS A 1 639 ? -11.156 10.744 11.073 1.00 91.81 639 LYS A N 1
ATOM 4972 C CA . LYS A 1 639 ? -12.156 11.485 11.862 1.00 91.81 639 LYS A CA 1
ATOM 4973 C C . LYS A 1 639 ? -12.085 12.997 11.642 1.00 91.81 639 LYS A C 1
ATOM 4975 O O . LYS A 1 639 ? -11.041 13.545 11.302 1.00 91.81 639 LYS A O 1
ATOM 4980 N N . ILE A 1 640 ? -13.216 13.673 11.840 1.00 95.56 640 ILE A N 1
ATOM 4981 C CA . ILE A 1 640 ? -13.265 15.135 11.997 1.00 95.56 640 ILE A CA 1
ATOM 4982 C C . ILE A 1 640 ? -12.827 15.450 13.427 1.00 95.56 640 ILE A C 1
ATOM 4984 O O . ILE A 1 640 ? -13.281 14.767 14.342 1.00 95.56 640 ILE A O 1
ATOM 4988 N N . VAL A 1 641 ? -11.967 16.452 13.602 1.00 95.19 641 VAL A N 1
ATOM 4989 C CA . VAL A 1 641 ? -11.375 16.796 14.904 1.00 95.19 641 VAL A CA 1
ATOM 4990 C C . VAL A 1 641 ? -11.602 18.261 15.272 1.00 95.19 641 VAL A C 1
ATOM 4992 O O . VAL A 1 641 ? -11.777 19.119 14.402 1.00 95.19 641 VAL A O 1
ATOM 4995 N N . SER A 1 642 ? -11.621 18.554 16.569 1.00 95.00 642 SER A N 1
ATOM 4996 C CA . SER A 1 642 ? -11.578 19.910 17.114 1.00 95.00 642 SER A CA 1
ATOM 4997 C C . SER A 1 642 ? -10.143 20.464 17.115 1.00 95.00 642 SER A C 1
ATOM 4999 O O . SER A 1 642 ? -9.181 19.749 16.831 1.00 95.00 642 SER A O 1
ATOM 5001 N N . ARG A 1 643 ? -9.980 21.757 17.429 1.00 93.69 643 ARG A N 1
ATOM 5002 C CA . ARG A 1 643 ? -8.644 22.344 17.637 1.00 93.69 643 ARG A CA 1
ATOM 5003 C C . ARG A 1 643 ? -7.951 21.755 18.870 1.00 93.69 643 ARG A C 1
ATOM 5005 O O . ARG A 1 643 ? -6.767 21.473 18.789 1.00 93.69 643 ARG A O 1
ATOM 5012 N N . GLU A 1 644 ? -8.695 21.500 19.946 1.00 91.88 644 GLU A N 1
ATOM 5013 C CA . GLU A 1 644 ? -8.187 20.851 21.168 1.00 91.88 644 GLU A CA 1
ATOM 5014 C C . GLU A 1 644 ? -7.671 19.435 20.859 1.00 91.88 644 GLU A C 1
ATOM 5016 O O . GLU A 1 644 ? -6.546 19.087 21.198 1.00 91.88 644 GLU A O 1
ATOM 5021 N N . GLU A 1 645 ? -8.432 18.645 20.095 1.00 92.44 645 GLU A N 1
ATOM 5022 C CA . GLU A 1 645 ? -7.989 17.317 19.648 1.00 92.44 645 GLU A CA 1
ATOM 5023 C C . GLU A 1 645 ? -6.765 17.400 18.714 1.00 92.44 645 GLU A C 1
ATOM 5025 O O . GLU A 1 645 ? -5.930 16.498 18.698 1.00 92.44 645 GLU A O 1
ATOM 5030 N N . ALA A 1 646 ? -6.623 18.474 17.929 1.00 92.56 646 ALA A N 1
ATOM 5031 C CA . ALA A 1 646 ? -5.436 18.696 17.104 1.00 92.56 646 ALA A CA 1
ATOM 5032 C C . ALA A 1 646 ? -4.183 19.019 17.946 1.00 92.56 646 ALA A C 1
ATOM 5034 O O . ALA A 1 646 ? -3.086 18.588 17.581 1.00 92.56 646 ALA A O 1
ATOM 5035 N N . GLU A 1 647 ? -4.333 19.726 19.071 1.00 92.25 647 GLU A N 1
ATOM 5036 C CA . GLU A 1 647 ? -3.259 19.933 20.056 1.00 92.25 647 GLU A CA 1
ATOM 5037 C C . GLU A 1 647 ? -2.844 18.609 20.707 1.00 92.25 647 GLU A C 1
ATOM 5039 O O . GLU A 1 647 ? -1.654 18.306 20.789 1.00 92.25 647 GLU A O 1
ATOM 5044 N N . GLU A 1 648 ? -3.810 17.769 21.086 1.00 89.25 648 GLU A N 1
ATOM 5045 C CA . GLU A 1 648 ? -3.538 16.432 21.630 1.00 89.25 648 GLU A CA 1
ATOM 5046 C C . GLU A 1 648 ? -2.769 15.553 20.633 1.00 89.25 648 GLU A C 1
ATOM 5048 O O . GLU A 1 648 ? -1.795 14.895 21.001 1.00 89.25 648 GLU A O 1
ATOM 5053 N N . LEU A 1 649 ? -3.161 15.575 19.353 1.00 88.12 649 LEU A N 1
ATOM 5054 C CA . LEU A 1 649 ? -2.476 14.836 18.287 1.00 88.12 649 LEU A CA 1
ATOM 5055 C C . LEU A 1 649 ? -1.043 15.331 18.043 1.00 88.12 649 LEU A C 1
ATOM 5057 O O . LEU A 1 649 ? -0.174 14.533 17.687 1.00 88.12 649 LEU A O 1
ATOM 5061 N N . SER A 1 650 ? -0.790 16.634 18.196 1.00 88.38 650 SER A N 1
ATOM 5062 C CA . SER A 1 650 ? 0.549 17.211 18.025 1.00 88.38 650 SER A CA 1
ATOM 5063 C C . SER A 1 650 ? 1.444 16.993 19.255 1.00 88.38 650 SER A C 1
ATOM 5065 O O . SER A 1 650 ? 2.673 16.978 19.140 1.00 88.38 650 SER A O 1
ATOM 5067 N N . GLY A 1 651 ? 0.833 16.800 20.430 1.00 87.56 651 GLY A N 1
ATOM 5068 C CA . GLY A 1 651 ? 1.507 16.686 21.721 1.00 87.56 651 GLY A CA 1
ATOM 5069 C C . GLY A 1 651 ? 2.053 18.015 22.254 1.00 87.56 651 GLY A C 1
ATOM 5070 O O . GLY A 1 651 ? 2.824 18.013 23.215 1.00 87.56 651 GLY A O 1
ATOM 5071 N N . VAL A 1 652 ? 1.698 19.142 21.629 1.00 90.00 652 VAL A N 1
ATOM 5072 C CA . VAL A 1 652 ? 2.126 20.494 22.008 1.00 90.00 652 VAL A CA 1
ATOM 5073 C C . VAL A 1 652 ? 0.967 21.486 21.876 1.00 90.00 652 VAL A C 1
ATOM 5075 O O . VAL A 1 652 ? 0.056 21.293 21.074 1.00 90.00 652 VAL A O 1
ATOM 5078 N N . ALA A 1 653 ? 1.006 22.568 22.655 1.00 91.69 653 ALA A N 1
ATOM 5079 C CA . ALA A 1 653 ? 0.054 23.667 22.498 1.00 91.69 653 ALA A CA 1
ATOM 5080 C C . ALA A 1 653 ? 0.249 24.340 21.130 1.00 91.69 653 ALA A C 1
ATOM 5082 O O . ALA A 1 653 ? 1.392 24.607 20.742 1.00 91.69 653 ALA A O 1
ATOM 5083 N N . LEU A 1 654 ? -0.848 24.613 20.422 1.00 92.25 654 LEU A N 1
ATOM 5084 C CA . LEU A 1 654 ? -0.824 25.181 19.075 1.00 92.25 654 LEU A CA 1
ATOM 5085 C C . LEU A 1 654 ? -1.210 26.663 19.104 1.00 92.25 654 LEU A C 1
ATOM 5087 O O . LEU A 1 654 ? -2.014 27.126 19.911 1.00 92.25 654 LEU A O 1
ATOM 5091 N N . THR A 1 655 ? -0.619 27.428 18.197 1.00 93.06 655 THR A N 1
ATOM 5092 C CA . THR A 1 655 ? -0.899 28.849 17.978 1.00 93.06 655 THR A CA 1
ATOM 5093 C C . THR A 1 655 ? -1.760 29.044 16.731 1.00 93.06 655 THR A C 1
ATOM 5095 O O . THR A 1 655 ? -1.942 28.120 15.945 1.00 93.06 655 THR A O 1
ATOM 5098 N N . GLU A 1 656 ? -2.288 30.251 16.500 1.00 90.62 656 GLU A N 1
ATOM 5099 C CA . GLU A 1 656 ? -3.041 30.534 15.264 1.00 90.62 656 GLU A CA 1
ATOM 5100 C C . GLU A 1 656 ? -2.191 30.376 13.989 1.00 90.62 656 GLU A C 1
ATOM 5102 O O . GLU A 1 656 ? -2.739 30.029 12.945 1.00 90.62 656 GLU A O 1
ATOM 5107 N N . GLU A 1 657 ? -0.869 30.568 14.074 1.00 91.19 657 GLU A N 1
ATOM 5108 C CA . GLU A 1 657 ? 0.059 30.358 12.951 1.00 91.19 657 GLU A CA 1
ATOM 5109 C C . GLU A 1 657 ? 0.123 28.875 12.542 1.00 91.19 657 GLU A C 1
ATOM 5111 O O . GLU A 1 657 ? 0.208 28.560 11.357 1.00 91.19 657 GLU A O 1
ATOM 5116 N N . ASP A 1 658 ? -0.031 27.946 13.493 1.00 91.88 658 ASP A N 1
ATOM 5117 C CA . ASP A 1 658 ? -0.066 26.502 13.215 1.00 91.88 658 ASP A CA 1
ATOM 5118 C C . ASP A 1 658 ? -1.323 26.072 12.429 1.00 91.88 658 ASP A C 1
ATOM 5120 O O . ASP A 1 658 ? -1.374 24.963 11.893 1.00 91.88 658 ASP A O 1
ATOM 5124 N N . PHE A 1 659 ? -2.335 26.946 12.330 1.00 92.06 659 PHE A N 1
ATOM 5125 C CA . PHE A 1 659 ? -3.555 26.746 11.537 1.00 92.06 659 PHE A CA 1
ATOM 5126 C C . PHE A 1 659 ? -3.510 27.451 10.166 1.00 92.06 659 PHE A C 1
ATOM 5128 O O . PHE A 1 659 ? -4.530 27.552 9.461 1.00 92.06 659 PHE A O 1
ATOM 5135 N N . GLU A 1 660 ? -2.329 27.904 9.738 1.00 92.81 660 GLU A N 1
ATOM 5136 C CA . GLU A 1 660 ? -2.096 28.381 8.379 1.00 92.81 660 GLU A CA 1
ATOM 5137 C C . GLU A 1 660 ? -1.889 27.212 7.392 1.00 92.81 660 GLU A C 1
ATOM 5139 O O . GLU A 1 660 ? -1.087 26.307 7.637 1.00 92.81 660 GLU A O 1
ATOM 5144 N N . PRO A 1 661 ? -2.615 27.188 6.254 1.00 94.25 661 PRO A N 1
ATOM 5145 C CA . PRO A 1 661 ? -2.454 26.142 5.250 1.00 94.25 661 PRO A CA 1
ATOM 5146 C C . PRO A 1 661 ? -1.021 26.033 4.728 1.00 94.25 661 PRO A C 1
ATOM 5148 O O . PRO A 1 661 ? -0.441 27.024 4.292 1.00 94.25 661 PRO A O 1
ATOM 5151 N N . SER A 1 662 ? -0.504 24.809 4.654 1.00 95.06 662 SER A N 1
ATOM 5152 C CA . SER A 1 662 ? 0.773 24.539 3.992 1.00 95.06 662 SER A CA 1
ATOM 5153 C C . SER A 1 662 ? 0.623 24.611 2.473 1.00 95.06 662 SER A C 1
ATOM 5155 O O . SER A 1 662 ? -0.356 24.111 1.906 1.00 95.06 662 SER A O 1
ATOM 5157 N N . SER A 1 663 ? 1.628 25.162 1.798 1.00 94.69 663 SER A N 1
ATOM 5158 C CA . SER A 1 663 ? 1.736 25.082 0.341 1.00 94.69 663 SER A CA 1
ATOM 5159 C C . SER A 1 663 ? 2.010 23.642 -0.110 1.00 94.69 663 SER A C 1
ATOM 5161 O O . SER A 1 663 ? 2.654 22.847 0.579 1.00 94.69 663 SER A O 1
ATOM 5163 N N . LYS A 1 664 ? 1.580 23.279 -1.316 1.00 95.50 664 LYS A N 1
ATOM 5164 C CA . LYS A 1 664 ? 1.819 21.969 -1.936 1.00 95.50 664 LYS A CA 1
ATOM 5165 C C . LYS A 1 664 ? 3.308 21.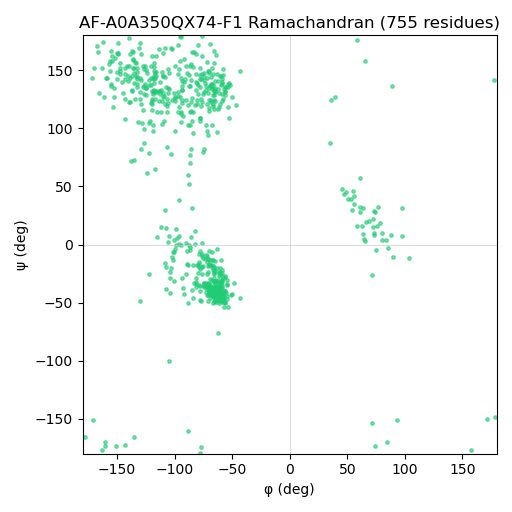679 -2.077 1.00 95.50 664 LYS A C 1
ATOM 5167 O O . LYS A 1 664 ? 3.710 20.526 -1.939 1.00 95.50 664 LYS A O 1
ATOM 5172 N N . ARG A 1 665 ? 4.138 22.706 -2.288 1.00 95.12 665 ARG A N 1
ATOM 5173 C CA . ARG A 1 665 ? 5.601 22.563 -2.287 1.00 95.12 665 ARG A CA 1
ATOM 5174 C C . ARG A 1 665 ? 6.122 22.117 -0.920 1.00 95.12 665 ARG A C 1
ATOM 5176 O O . ARG A 1 665 ? 6.890 21.159 -0.864 1.00 95.12 665 ARG A O 1
ATOM 5183 N N . GLU A 1 666 ? 5.668 22.734 0.170 1.00 95.06 666 GLU A N 1
ATOM 5184 C CA . GLU A 1 666 ? 6.042 22.334 1.537 1.00 95.06 666 GLU A CA 1
ATOM 5185 C C . GLU A 1 666 ? 5.539 20.932 1.888 1.00 95.06 666 GLU A C 1
ATOM 5187 O O . GLU A 1 666 ? 6.259 20.164 2.528 1.00 95.06 666 GLU A O 1
ATOM 5192 N N . ILE A 1 667 ? 4.338 20.561 1.428 1.00 97.44 667 ILE A N 1
ATOM 5193 C CA . ILE A 1 667 ? 3.799 19.203 1.594 1.00 97.44 667 ILE A CA 1
ATOM 5194 C C . ILE A 1 667 ? 4.739 18.184 0.937 1.00 97.44 667 ILE A C 1
ATOM 5196 O O . ILE A 1 667 ? 5.149 17.213 1.577 1.00 97.44 667 ILE A O 1
ATOM 5200 N N . ILE A 1 668 ? 5.144 18.423 -0.314 1.00 97.81 668 ILE A N 1
ATOM 5201 C CA . ILE A 1 668 ? 6.074 17.547 -1.038 1.00 97.81 668 ILE A CA 1
ATOM 5202 C C . ILE A 1 668 ? 7.459 17.521 -0.375 1.00 97.81 668 ILE A C 1
ATOM 5204 O O . ILE A 1 668 ? 8.033 16.443 -0.200 1.00 97.81 668 ILE A O 1
ATOM 5208 N N . ALA A 1 669 ? 7.977 18.667 0.069 1.00 96.69 669 ALA A N 1
ATOM 5209 C CA . ALA A 1 669 ? 9.234 18.737 0.811 1.00 96.69 669 ALA A CA 1
ATOM 5210 C C . ALA A 1 669 ? 9.169 17.920 2.115 1.00 96.69 669 ALA A C 1
ATOM 5212 O O . ALA A 1 669 ? 10.090 17.165 2.431 1.00 96.69 669 ALA A O 1
ATOM 5213 N N . ARG A 1 670 ? 8.055 17.988 2.856 1.00 96.12 670 ARG A N 1
ATOM 5214 C CA . ARG A 1 670 ? 7.833 17.191 4.072 1.00 96.12 670 ARG A CA 1
ATOM 5215 C C . ARG A 1 670 ? 7.756 15.690 3.769 1.00 96.12 670 ARG A C 1
ATOM 5217 O O . ARG A 1 670 ? 8.326 14.904 4.525 1.00 96.12 670 ARG A O 1
ATOM 5224 N N . MET A 1 671 ? 7.139 15.283 2.655 1.00 97.56 671 MET A N 1
ATOM 5225 C CA . MET A 1 671 ? 7.163 13.884 2.197 1.00 97.56 671 MET A CA 1
ATOM 5226 C C . MET A 1 671 ? 8.590 13.397 1.901 1.00 97.56 671 MET A C 1
ATOM 5228 O O . MET A 1 671 ? 8.972 12.314 2.346 1.00 97.56 671 MET A O 1
ATOM 5232 N N . LEU A 1 672 ? 9.406 14.203 1.213 1.00 97.81 672 LEU A N 1
ATOM 5233 C CA . LEU A 1 672 ? 10.813 13.879 0.945 1.00 97.81 672 LEU A CA 1
ATOM 5234 C C . LEU A 1 672 ? 11.637 13.796 2.236 1.00 97.81 672 LEU A C 1
ATOM 5236 O O . LEU A 1 672 ? 12.407 12.854 2.404 1.00 97.81 672 LEU A O 1
ATOM 5240 N N . ARG A 1 673 ? 11.426 14.706 3.195 1.00 95.81 673 ARG A N 1
ATOM 5241 C CA . ARG A 1 673 ? 12.075 14.654 4.520 1.00 95.81 673 ARG A CA 1
ATOM 5242 C C . ARG A 1 673 ? 11.708 13.384 5.298 1.00 95.81 673 ARG A C 1
ATOM 5244 O O . ARG A 1 673 ? 12.578 12.808 5.951 1.00 95.81 673 ARG A O 1
ATOM 5251 N N . ASN A 1 674 ? 10.466 12.903 5.201 1.00 94.38 674 ASN A N 1
ATOM 5252 C CA . ASN A 1 674 ? 10.080 11.609 5.777 1.00 94.38 674 ASN A CA 1
ATOM 5253 C C . ASN A 1 674 ? 10.852 10.450 5.128 1.00 94.38 674 ASN A C 1
ATOM 5255 O O . ASN A 1 674 ? 11.388 9.604 5.839 1.00 94.38 674 ASN A O 1
ATOM 5259 N N . LEU A 1 675 ? 10.968 10.442 3.797 1.00 96.69 675 LEU A N 1
ATOM 5260 C CA . LEU A 1 675 ? 11.723 9.422 3.063 1.00 96.69 675 LEU A CA 1
ATOM 5261 C C . LEU A 1 675 ? 13.229 9.454 3.362 1.00 96.69 675 LEU A C 1
ATOM 5263 O O . LEU A 1 675 ? 13.831 8.392 3.512 1.00 96.69 675 LEU A O 1
ATOM 5267 N N . ILE A 1 676 ? 13.828 10.640 3.521 1.00 96.38 676 ILE A N 1
ATOM 5268 C CA . ILE A 1 676 ? 15.227 10.804 3.958 1.00 96.38 676 ILE A CA 1
ATOM 5269 C C . ILE A 1 676 ? 15.433 10.131 5.320 1.00 96.38 676 ILE A C 1
ATOM 5271 O O . ILE A 1 676 ? 16.342 9.315 5.465 1.00 96.38 676 ILE A O 1
ATOM 5275 N N . ARG A 1 677 ? 14.550 10.397 6.294 1.00 94.12 677 ARG A N 1
ATOM 5276 C CA . ARG A 1 677 ? 14.606 9.768 7.626 1.00 94.12 677 ARG A CA 1
ATOM 5277 C C . ARG A 1 677 ? 14.416 8.252 7.563 1.00 94.12 677 ARG A C 1
ATOM 5279 O O . ARG A 1 677 ? 15.092 7.528 8.291 1.00 94.12 677 ARG A O 1
ATOM 5286 N N . SER A 1 678 ? 13.512 7.756 6.716 1.00 93.50 678 SER A N 1
ATOM 5287 C CA . SER A 1 678 ? 13.335 6.312 6.518 1.00 93.50 678 SER A CA 1
ATOM 5288 C C . SER A 1 678 ? 14.591 5.668 5.923 1.00 93.50 678 SER A C 1
ATOM 5290 O O . SER A 1 678 ? 15.055 4.662 6.453 1.00 93.50 678 SER A O 1
ATOM 5292 N N . ALA A 1 679 ? 15.198 6.266 4.891 1.00 93.75 679 ALA A N 1
ATOM 5293 C CA . ALA A 1 679 ? 16.438 5.760 4.295 1.00 93.75 679 ALA A CA 1
ATOM 5294 C C . ALA A 1 679 ? 17.620 5.768 5.277 1.00 93.75 679 ALA A C 1
ATOM 5296 O O . ALA A 1 679 ? 18.423 4.839 5.276 1.00 93.75 679 ALA A O 1
ATOM 5297 N N . GLU A 1 680 ? 17.711 6.773 6.153 1.00 92.50 680 GLU A N 1
ATOM 5298 C CA . GLU A 1 680 ? 18.707 6.806 7.232 1.00 92.50 680 GLU A CA 1
ATOM 5299 C C . GLU A 1 680 ? 18.543 5.637 8.207 1.00 92.50 680 GLU A C 1
ATOM 5301 O O . GLU A 1 680 ? 19.525 4.979 8.546 1.00 92.50 680 GLU A O 1
ATOM 5306 N N . ARG A 1 681 ? 17.309 5.337 8.631 1.00 90.81 681 ARG A N 1
ATOM 5307 C CA . ARG A 1 681 ? 17.024 4.202 9.528 1.00 90.81 681 ARG A CA 1
ATOM 5308 C C . ARG A 1 681 ? 17.318 2.854 8.879 1.00 90.81 681 ARG A C 1
ATOM 5310 O O . ARG A 1 681 ? 17.773 1.940 9.559 1.00 90.81 681 ARG A O 1
ATOM 5317 N N . GLU A 1 682 ? 17.046 2.738 7.584 1.00 91.62 682 GLU A N 1
ATOM 5318 C CA . GLU A 1 682 ? 17.306 1.533 6.791 1.00 91.62 682 GLU A CA 1
ATOM 5319 C C . GLU A 1 682 ? 18.784 1.383 6.391 1.00 91.62 682 GLU A C 1
ATOM 5321 O O . GLU A 1 682 ? 19.150 0.348 5.838 1.00 91.62 682 GLU A O 1
ATOM 5326 N N . LEU A 1 683 ? 19.634 2.377 6.691 1.00 93.69 683 LEU A N 1
ATOM 5327 C CA . LEU A 1 683 ? 21.039 2.427 6.276 1.00 93.69 683 LEU A CA 1
ATOM 5328 C C . LEU A 1 683 ? 21.197 2.310 4.745 1.00 93.69 683 LEU A C 1
ATOM 5330 O O . LEU A 1 683 ? 22.090 1.622 4.253 1.00 93.69 683 LEU A O 1
ATOM 5334 N N . ASP A 1 684 ? 20.325 2.993 3.996 1.00 94.19 684 ASP A N 1
ATOM 5335 C CA . ASP A 1 684 ? 20.305 3.028 2.527 1.00 94.19 684 ASP A CA 1
ATOM 5336 C C . ASP A 1 684 ? 20.824 4.392 2.015 1.00 94.19 684 ASP A C 1
ATOM 5338 O O . ASP A 1 684 ? 20.038 5.314 1.752 1.00 94.19 684 ASP A O 1
ATOM 5342 N N . PRO A 1 685 ? 22.155 4.576 1.889 1.00 91.69 685 PRO A N 1
ATOM 5343 C CA . PRO A 1 685 ? 22.741 5.865 1.518 1.00 91.69 685 PRO A CA 1
ATOM 5344 C C . PRO A 1 685 ? 22.379 6.290 0.090 1.00 91.69 685 PRO A C 1
ATOM 5346 O O . PRO A 1 685 ? 22.259 7.482 -0.196 1.00 91.69 685 PRO A O 1
ATOM 5349 N N . GLN A 1 686 ? 22.144 5.327 -0.804 1.00 91.00 686 GLN A N 1
ATOM 5350 C CA . GLN A 1 686 ? 21.790 5.589 -2.196 1.00 91.00 686 GLN A CA 1
ATOM 5351 C C . GLN A 1 686 ? 20.363 6.136 -2.312 1.00 91.00 686 GLN A C 1
ATOM 5353 O O . GLN A 1 686 ? 20.134 7.105 -3.039 1.00 91.00 686 GLN A O 1
ATOM 5358 N N . ALA A 1 687 ? 19.399 5.571 -1.577 1.00 93.69 687 ALA A N 1
ATOM 5359 C CA . ALA A 1 687 ? 18.056 6.143 -1.495 1.00 93.69 687 ALA A CA 1
ATOM 5360 C C . ALA A 1 687 ? 18.066 7.516 -0.810 1.00 93.69 687 ALA A C 1
ATOM 5362 O O . ALA A 1 687 ? 17.442 8.454 -1.305 1.00 93.69 687 ALA A O 1
ATOM 5363 N N . ARG A 1 688 ? 18.839 7.671 0.272 1.00 95.88 688 ARG A N 1
ATOM 5364 C CA . ARG A 1 688 ? 18.981 8.953 0.976 1.00 95.88 688 ARG A CA 1
ATOM 5365 C C . ARG A 1 688 ? 19.468 10.068 0.045 1.00 95.88 688 ARG A C 1
ATOM 5367 O O . ARG A 1 688 ? 18.844 11.125 -0.008 1.00 95.88 688 ARG A O 1
ATOM 5374 N N . LEU A 1 689 ? 20.536 9.824 -0.720 1.00 95.31 689 LEU A N 1
ATOM 5375 C CA . LEU A 1 689 ? 21.058 10.780 -1.705 1.00 95.31 689 LEU A CA 1
ATOM 5376 C C . LEU A 1 689 ? 20.027 11.126 -2.783 1.00 95.31 689 LEU A C 1
ATOM 5378 O O . LEU A 1 689 ? 19.879 12.294 -3.128 1.00 95.31 689 LEU A O 1
ATOM 5382 N N . ARG A 1 690 ? 19.278 10.134 -3.274 1.00 95.19 690 ARG A N 1
ATOM 5383 C CA . ARG A 1 690 ? 18.211 10.328 -4.267 1.00 95.19 690 ARG A CA 1
ATOM 5384 C C . ARG A 1 690 ? 17.121 11.282 -3.770 1.00 95.19 690 ARG A C 1
ATOM 5386 O O . ARG A 1 690 ? 16.669 12.140 -4.524 1.00 95.19 690 ARG A O 1
ATOM 5393 N N . TYR A 1 691 ? 16.702 11.153 -2.510 1.00 97.56 691 TYR A N 1
ATOM 5394 C CA . TYR A 1 691 ? 15.690 12.039 -1.925 1.00 97.56 691 TYR A CA 1
ATOM 5395 C C . TYR A 1 691 ? 16.236 13.432 -1.613 1.00 97.56 691 TYR A C 1
ATOM 5397 O O . TYR A 1 691 ? 15.513 14.407 -1.795 1.00 97.56 691 TYR A O 1
ATOM 5405 N N . LEU A 1 692 ? 17.500 13.538 -1.190 1.00 97.62 692 LEU A N 1
ATOM 5406 C CA . LEU A 1 692 ? 18.179 14.826 -1.021 1.00 97.62 692 LEU A CA 1
ATOM 5407 C C . LEU A 1 692 ? 18.304 15.566 -2.360 1.00 97.62 692 LEU A C 1
ATOM 5409 O O . LEU A 1 692 ? 18.023 16.759 -2.425 1.00 97.62 692 LEU A O 1
ATOM 5413 N N . ASP A 1 693 ? 18.651 14.854 -3.436 1.00 96.62 693 ASP A N 1
ATOM 5414 C CA . ASP A 1 693 ? 18.687 15.400 -4.795 1.00 96.62 693 ASP A CA 1
ATOM 5415 C C . ASP A 1 693 ? 17.308 15.917 -5.236 1.00 96.62 693 ASP A C 1
ATOM 5417 O O . ASP A 1 693 ? 17.216 17.006 -5.798 1.00 96.62 693 ASP A O 1
ATOM 5421 N N . ALA A 1 694 ? 16.230 15.182 -4.942 1.00 97.88 694 ALA A N 1
ATOM 5422 C CA . ALA A 1 694 ? 14.868 15.626 -5.237 1.00 97.88 694 ALA A CA 1
ATOM 5423 C C . ALA A 1 694 ? 14.432 16.832 -4.383 1.00 97.88 694 ALA A C 1
ATOM 5425 O O . ALA A 1 694 ? 13.783 17.736 -4.905 1.00 97.88 694 ALA A O 1
ATOM 5426 N N . LEU A 1 695 ? 14.791 16.863 -3.094 1.00 98.12 695 LEU A N 1
ATOM 5427 C CA . LEU A 1 695 ? 14.426 17.943 -2.172 1.00 98.12 695 LEU A CA 1
ATOM 5428 C C . LEU A 1 695 ? 15.095 19.259 -2.571 1.00 98.12 695 LEU A C 1
ATOM 5430 O O . LEU A 1 695 ? 14.416 20.265 -2.736 1.00 98.12 695 LEU A O 1
ATOM 5434 N N . LEU A 1 696 ? 16.402 19.233 -2.825 1.00 96.69 696 LEU A N 1
ATOM 5435 C CA . LEU A 1 696 ? 17.154 20.425 -3.227 1.00 96.69 696 LEU A CA 1
ATOM 5436 C C . LEU A 1 696 ? 16.803 20.905 -4.643 1.00 96.69 696 LEU A C 1
ATOM 5438 O O . LEU A 1 696 ? 17.070 22.048 -4.992 1.00 96.69 696 LEU A O 1
ATOM 5442 N N . ALA A 1 697 ? 16.187 20.058 -5.472 1.00 96.25 697 ALA A N 1
ATOM 5443 C CA . ALA A 1 697 ? 15.680 20.472 -6.778 1.00 96.25 697 ALA A CA 1
ATOM 5444 C C . ALA A 1 697 ? 14.346 21.237 -6.708 1.00 96.25 697 ALA A C 1
ATOM 5446 O O . ALA A 1 697 ? 14.003 21.937 -7.662 1.00 96.25 697 ALA A O 1
ATOM 5447 N N . ILE A 1 698 ? 13.575 21.086 -5.626 1.00 95.81 698 ILE A N 1
ATOM 5448 C CA . ILE A 1 698 ? 12.308 21.812 -5.412 1.00 95.81 698 ILE A CA 1
ATOM 5449 C C . ILE A 1 698 ? 12.456 22.954 -4.399 1.00 95.81 698 ILE A C 1
ATOM 5451 O O . ILE A 1 698 ? 11.665 23.897 -4.428 1.00 95.81 698 ILE A O 1
ATOM 5455 N N . ASP A 1 699 ? 13.460 22.857 -3.529 1.00 94.44 699 ASP A N 1
ATOM 5456 C CA . ASP A 1 699 ? 13.803 23.816 -2.483 1.00 94.44 699 ASP A CA 1
ATOM 5457 C C . ASP A 1 699 ? 15.329 24.052 -2.472 1.00 94.44 699 ASP A C 1
ATOM 5459 O O . ASP A 1 699 ? 16.046 23.522 -1.619 1.00 94.44 699 ASP A O 1
ATOM 5463 N N . PRO A 1 700 ? 15.865 24.771 -3.478 1.00 92.75 700 PRO A N 1
ATOM 5464 C CA . PRO A 1 700 ? 17.308 24.971 -3.629 1.00 92.75 700 PRO A CA 1
ATOM 5465 C C . PRO A 1 700 ? 17.925 25.829 -2.518 1.00 92.75 700 PRO A C 1
ATOM 5467 O O . PRO A 1 700 ? 19.136 25.768 -2.325 1.00 92.75 700 PRO A O 1
ATOM 5470 N N . GLU A 1 701 ? 17.122 26.583 -1.770 1.00 91.25 701 GLU A N 1
ATOM 5471 C CA . GLU A 1 701 ? 17.588 27.469 -0.696 1.00 91.25 701 GLU A CA 1
ATOM 5472 C C . GLU A 1 701 ? 17.703 26.744 0.666 1.00 91.25 701 GLU A C 1
ATOM 5474 O O . GLU A 1 701 ? 18.090 27.347 1.668 1.00 91.25 701 GLU A O 1
ATOM 5479 N N . ASP A 1 702 ? 17.381 25.441 0.743 1.00 93.62 702 ASP A N 1
ATOM 5480 C CA . ASP A 1 702 ? 17.514 24.640 1.971 1.00 93.62 702 ASP A CA 1
ATOM 5481 C C . ASP A 1 702 ? 18.991 24.291 2.250 1.00 93.62 702 ASP A C 1
ATOM 5483 O O . ASP A 1 702 ? 19.484 23.186 1.990 1.00 93.62 702 ASP A O 1
ATOM 5487 N N . ASN A 1 703 ? 19.715 25.259 2.814 1.00 91.44 703 ASN A N 1
ATOM 5488 C CA . ASN A 1 703 ? 21.140 25.144 3.129 1.00 91.44 703 ASN A CA 1
ATOM 5489 C C . ASN A 1 703 ? 21.466 24.055 4.145 1.00 91.44 703 ASN A C 1
ATOM 5491 O O . ASN A 1 703 ? 22.522 23.422 4.068 1.00 91.44 703 ASN A O 1
ATOM 5495 N N . TYR A 1 704 ? 20.548 23.778 5.071 1.00 92.00 704 TYR A N 1
ATOM 5496 C CA . TYR A 1 704 ? 20.721 22.673 6.002 1.00 92.00 704 TYR A CA 1
ATOM 5497 C C . TYR A 1 704 ? 20.742 21.335 5.254 1.00 92.00 704 TYR A C 1
ATOM 5499 O O . TYR A 1 704 ? 21.670 20.541 5.423 1.00 92.00 704 TYR A O 1
ATOM 5507 N N . MET A 1 705 ? 19.767 21.094 4.373 1.00 94.88 705 MET A N 1
ATOM 5508 C CA . MET A 1 705 ? 19.709 19.853 3.594 1.00 94.88 705 MET A CA 1
ATOM 5509 C C . MET A 1 705 ? 20.821 19.761 2.546 1.00 94.88 705 MET A C 1
ATOM 5511 O O . MET A 1 705 ? 21.306 18.661 2.271 1.00 94.88 705 MET A O 1
ATOM 5515 N N . ARG A 1 706 ? 21.299 20.894 2.021 1.00 94.81 706 ARG A N 1
ATOM 5516 C CA . ARG A 1 706 ? 22.491 20.967 1.163 1.00 94.81 706 ARG A CA 1
ATOM 5517 C C . ARG A 1 706 ? 23.744 20.509 1.902 1.00 94.81 706 ARG A C 1
ATOM 5519 O O . ARG A 1 706 ? 24.467 19.655 1.394 1.00 94.81 706 ARG A O 1
ATOM 5526 N N . ALA A 1 707 ? 23.955 20.974 3.134 1.00 92.31 707 ALA A N 1
ATOM 5527 C CA . ALA A 1 707 ? 25.059 20.507 3.973 1.00 92.31 707 ALA A CA 1
ATOM 5528 C C . ALA A 1 707 ? 24.944 19.003 4.282 1.00 92.31 707 ALA A C 1
ATOM 5530 O O . ALA A 1 707 ? 25.932 18.268 4.205 1.00 92.31 707 ALA A O 1
ATOM 5531 N N . VAL A 1 708 ? 23.731 18.512 4.562 1.00 93.88 708 VAL A N 1
ATOM 5532 C CA . VAL A 1 708 ? 23.469 17.076 4.755 1.00 93.88 708 VAL A CA 1
ATOM 5533 C C . VAL A 1 708 ? 23.822 16.266 3.498 1.00 93.88 708 VAL A C 1
ATOM 5535 O O . VAL A 1 708 ? 24.444 15.205 3.617 1.00 93.88 708 VAL A O 1
ATOM 5538 N N . ARG A 1 709 ? 23.483 16.759 2.296 1.00 95.81 709 ARG A N 1
ATOM 5539 C CA . ARG A 1 709 ? 23.848 16.116 1.025 1.00 95.81 709 ARG A CA 1
ATOM 5540 C C . ARG A 1 709 ? 25.353 16.122 0.789 1.00 95.81 709 ARG A C 1
ATOM 5542 O O . ARG A 1 709 ? 25.882 15.065 0.451 1.00 95.81 709 ARG A O 1
ATOM 5549 N N . ALA A 1 710 ? 26.042 17.234 1.036 1.00 94.06 710 ALA A N 1
ATOM 5550 C CA . ALA A 1 710 ? 27.496 17.318 0.904 1.00 94.06 710 ALA A CA 1
ATOM 5551 C C . ALA A 1 710 ? 28.208 16.237 1.736 1.00 94.06 710 ALA A C 1
ATOM 5553 O O . ALA A 1 710 ? 29.058 15.508 1.223 1.00 94.06 710 ALA A O 1
ATOM 5554 N N . MET A 1 711 ? 27.800 16.062 2.998 1.00 91.44 711 MET A N 1
ATOM 5555 C CA . MET A 1 711 ? 28.372 15.037 3.880 1.00 91.44 711 MET A CA 1
ATOM 5556 C C . MET A 1 711 ? 28.034 13.613 3.425 1.00 91.44 711 MET A C 1
ATOM 5558 O O . MET A 1 711 ? 28.878 12.721 3.503 1.00 91.44 711 MET A O 1
ATOM 5562 N N . ALA A 1 712 ? 26.817 13.385 2.924 1.00 92.38 712 ALA A N 1
ATOM 5563 C CA . ALA A 1 712 ? 26.432 12.091 2.366 1.00 92.38 712 ALA A CA 1
ATOM 5564 C C . ALA A 1 712 ? 27.231 11.753 1.092 1.00 92.38 712 ALA A C 1
ATOM 5566 O O . ALA A 1 712 ? 27.691 10.625 0.936 1.00 92.38 712 ALA A O 1
ATOM 5567 N N . LEU A 1 713 ? 27.439 12.727 0.200 1.00 92.38 713 LEU A N 1
ATOM 5568 C CA . LEU A 1 713 ? 28.247 12.574 -1.012 1.00 92.38 713 LEU A CA 1
ATOM 5569 C C . LEU A 1 713 ? 29.714 12.296 -0.672 1.00 92.38 713 LEU A C 1
ATOM 5571 O O . LEU A 1 713 ? 30.310 11.411 -1.281 1.00 92.38 713 LEU A O 1
ATOM 5575 N N . TYR A 1 714 ? 30.270 12.999 0.320 1.00 89.62 714 TYR A N 1
ATOM 5576 C CA . TYR A 1 714 ? 31.619 12.757 0.831 1.00 89.62 714 TYR A CA 1
ATOM 5577 C C . TYR A 1 714 ? 31.784 11.319 1.340 1.00 89.62 714 TYR A C 1
ATOM 5579 O O . TYR A 1 714 ? 32.726 10.632 0.951 1.00 89.62 714 TYR A O 1
ATOM 5587 N N . ALA A 1 715 ? 30.844 10.839 2.163 1.00 88.81 715 ALA A N 1
ATOM 5588 C CA . ALA A 1 715 ? 30.880 9.483 2.713 1.00 88.81 715 ALA A CA 1
ATOM 5589 C C . ALA A 1 715 ? 30.801 8.388 1.631 1.00 88.81 715 ALA A C 1
ATOM 5591 O O . ALA A 1 715 ? 31.422 7.339 1.776 1.00 88.81 715 ALA A O 1
ATOM 5592 N N . GLU A 1 716 ? 30.086 8.647 0.533 1.00 88.75 716 GLU A N 1
ATOM 5593 C CA . GLU A 1 716 ? 29.968 7.740 -0.619 1.00 88.75 716 GLU A CA 1
ATOM 5594 C C . GLU A 1 716 ? 31.109 7.902 -1.647 1.00 88.75 716 GLU A C 1
ATOM 5596 O O . GLU A 1 716 ? 31.047 7.321 -2.732 1.00 88.75 716 GLU A O 1
ATOM 5601 N N . GLY A 1 717 ? 32.135 8.712 -1.353 1.00 88.06 717 GLY A N 1
ATOM 5602 C CA . GLY A 1 717 ? 33.277 8.949 -2.246 1.00 88.06 717 GLY A CA 1
ATOM 5603 C C . GLY A 1 717 ? 32.960 9.804 -3.479 1.00 88.06 717 GLY A C 1
ATOM 5604 O O . GLY A 1 717 ? 33.735 9.840 -4.428 1.00 88.06 717 GLY A O 1
ATOM 5605 N N . ARG A 1 718 ? 31.821 10.508 -3.507 1.00 88.44 718 ARG A N 1
ATOM 5606 C CA . ARG A 1 718 ? 31.399 11.378 -4.622 1.00 88.44 718 ARG A CA 1
ATOM 5607 C C . ARG A 1 718 ? 31.934 12.801 -4.444 1.00 88.44 718 ARG A C 1
ATOM 5609 O O . ARG A 1 718 ? 31.165 13.761 -4.359 1.00 88.44 718 ARG A O 1
ATOM 5616 N N . PHE A 1 719 ? 33.256 12.923 -4.389 1.00 90.31 719 PHE A N 1
ATOM 5617 C CA . PHE A 1 719 ? 33.972 14.129 -3.963 1.00 90.31 719 PHE A CA 1
ATOM 5618 C C . PHE A 1 719 ? 33.683 15.377 -4.805 1.00 90.31 719 PHE A C 1
ATOM 5620 O O . PHE A 1 719 ? 33.444 16.436 -4.234 1.00 90.31 719 PHE A O 1
ATOM 5627 N N . ALA A 1 720 ? 33.606 15.256 -6.135 1.00 88.56 720 ALA A N 1
ATOM 5628 C CA . ALA A 1 720 ? 33.326 16.401 -7.009 1.00 88.56 720 ALA A CA 1
ATOM 5629 C C . ALA A 1 720 ? 31.961 17.050 -6.716 1.00 88.56 720 ALA A C 1
ATOM 5631 O O . ALA A 1 720 ? 31.865 18.264 -6.570 1.00 88.56 720 ALA A O 1
ATOM 5632 N N . ARG A 1 721 ? 30.908 16.240 -6.537 1.00 89.12 721 ARG A N 1
ATOM 5633 C CA . ARG A 1 721 ? 29.573 16.755 -6.186 1.00 89.12 721 ARG A CA 1
ATOM 5634 C C . ARG A 1 721 ? 29.510 17.288 -4.754 1.00 89.12 721 ARG A C 1
ATOM 5636 O O . ARG A 1 721 ? 28.764 18.221 -4.488 1.00 89.12 721 ARG A O 1
ATOM 5643 N N . ALA A 1 722 ? 30.255 16.682 -3.826 1.00 93.00 722 ALA A N 1
ATOM 5644 C CA . ALA A 1 722 ? 30.347 17.189 -2.457 1.00 93.00 722 ALA A CA 1
ATOM 5645 C C . ALA A 1 722 ? 31.006 18.577 -2.424 1.00 93.00 722 ALA A C 1
ATOM 5647 O O . ALA A 1 722 ? 30.563 19.448 -1.679 1.00 93.00 722 ALA A O 1
ATOM 5648 N N . LEU A 1 723 ? 32.030 18.783 -3.259 1.00 92.81 723 LEU A N 1
ATOM 5649 C CA . LEU A 1 723 ? 32.710 20.063 -3.418 1.00 92.81 723 LEU A CA 1
ATOM 5650 C C . LEU A 1 723 ? 31.772 21.135 -3.991 1.00 92.81 723 LEU A C 1
ATOM 5652 O O . LEU A 1 723 ? 31.721 22.220 -3.428 1.00 92.81 723 LEU A O 1
ATOM 5656 N N . GLU A 1 724 ? 30.978 20.812 -5.021 1.00 92.88 724 GLU A N 1
ATOM 5657 C CA . GLU A 1 724 ? 29.960 21.724 -5.581 1.00 92.88 724 GLU A CA 1
ATOM 5658 C C . GLU A 1 724 ? 28.987 22.244 -4.505 1.00 92.88 724 GLU A C 1
ATOM 5660 O O . GLU A 1 724 ? 28.700 23.440 -4.449 1.00 92.88 724 GLU A O 1
ATOM 5665 N N . ASP A 1 725 ? 28.501 21.364 -3.621 1.00 93.69 725 ASP A N 1
ATOM 5666 C CA . ASP A 1 725 ? 27.596 21.760 -2.535 1.00 93.69 725 ASP A CA 1
ATOM 5667 C C . ASP A 1 725 ? 28.281 22.647 -1.489 1.00 93.69 725 ASP A C 1
ATOM 5669 O O . ASP A 1 725 ? 27.673 23.596 -0.993 1.00 93.69 725 ASP A O 1
ATOM 5673 N N . ILE A 1 726 ? 29.534 22.339 -1.142 1.00 92.25 726 ILE A N 1
ATOM 5674 C CA . ILE A 1 726 ? 30.311 23.100 -0.156 1.00 92.25 726 ILE A CA 1
ATOM 5675 C C . ILE A 1 726 ? 30.682 24.481 -0.692 1.00 92.25 726 ILE A C 1
ATOM 5677 O O . ILE A 1 726 ? 30.568 25.457 0.047 1.00 92.25 726 ILE A O 1
ATOM 5681 N N . ASP A 1 727 ? 31.093 24.573 -1.958 1.00 92.00 727 ASP A N 1
ATOM 5682 C CA . ASP A 1 727 ? 31.386 25.848 -2.615 1.00 92.00 727 ASP A CA 1
ATOM 5683 C C . ASP A 1 727 ? 30.154 26.753 -2.587 1.00 92.00 727 ASP A C 1
ATOM 5685 O O . ASP A 1 727 ? 30.250 27.898 -2.151 1.00 92.00 727 ASP A O 1
ATOM 5689 N N . GLN A 1 728 ? 28.977 26.219 -2.929 1.00 91.00 728 GLN A N 1
ATOM 5690 C CA . GLN A 1 728 ? 27.747 27.003 -2.881 1.00 91.00 728 GLN A CA 1
ATOM 5691 C C . GLN A 1 728 ? 27.399 27.483 -1.458 1.00 91.00 728 GLN A C 1
ATOM 5693 O O . GLN A 1 728 ? 27.052 28.648 -1.280 1.00 91.00 728 GLN A O 1
ATOM 5698 N N . LEU A 1 729 ? 27.529 26.626 -0.437 1.00 90.81 729 LEU A N 1
ATOM 5699 C CA . LEU A 1 729 ? 27.287 27.024 0.959 1.00 90.81 729 LEU A CA 1
ATOM 5700 C C . LEU A 1 729 ? 28.223 28.154 1.415 1.00 90.81 729 LEU A C 1
ATOM 5702 O O . LEU A 1 729 ? 27.795 29.061 2.129 1.00 90.81 729 LEU A O 1
ATOM 5706 N N . ILE A 1 730 ? 29.494 28.099 1.007 1.00 90.00 730 ILE A N 1
ATOM 5707 C CA . ILE A 1 730 ? 30.487 29.129 1.328 1.00 90.00 730 ILE A CA 1
ATOM 5708 C C . ILE A 1 730 ? 30.182 30.429 0.577 1.00 90.00 730 ILE A C 1
ATOM 5710 O O . ILE A 1 730 ? 30.306 31.498 1.169 1.00 90.00 730 ILE A O 1
ATOM 5714 N N . ASP A 1 731 ? 29.790 30.359 -0.694 1.00 89.00 731 ASP A N 1
ATOM 5715 C CA . ASP A 1 731 ? 29.509 31.540 -1.517 1.00 89.00 731 ASP A CA 1
ATOM 5716 C C . ASP A 1 731 ? 28.287 32.330 -1.020 1.00 89.00 731 ASP A C 1
ATOM 5718 O O . ASP A 1 731 ? 28.266 33.559 -1.117 1.00 89.00 731 ASP A O 1
ATOM 5722 N N . GLU A 1 732 ? 27.287 31.653 -0.448 1.00 86.19 732 GLU A N 1
ATOM 5723 C CA . GLU A 1 732 ? 26.071 32.287 0.075 1.00 86.19 732 GLU A CA 1
ATOM 5724 C C . GLU A 1 732 ? 26.289 33.033 1.403 1.00 86.19 732 GLU A C 1
ATOM 5726 O O . GLU A 1 732 ? 25.668 34.077 1.623 1.00 86.19 732 GLU A O 1
ATOM 5731 N N . ASN A 1 733 ? 27.187 32.554 2.276 1.00 84.25 733 ASN A N 1
ATOM 5732 C CA . ASN A 1 733 ? 27.571 33.266 3.502 1.00 84.25 733 ASN A CA 1
ATOM 5733 C C . ASN A 1 733 ? 29.089 33.208 3.778 1.00 84.25 733 ASN A C 1
ATOM 5735 O O . ASN A 1 733 ? 29.517 32.550 4.731 1.00 84.25 733 ASN A O 1
ATOM 5739 N N . PRO A 1 734 ? 29.929 33.924 3.003 1.00 82.50 734 PRO A N 1
ATOM 5740 C CA . PRO A 1 734 ? 31.386 33.763 3.049 1.00 82.50 734 PRO A CA 1
ATOM 5741 C C . PRO A 1 734 ? 32.015 34.043 4.417 1.00 82.50 734 PRO A C 1
ATOM 5743 O O . PRO A 1 734 ? 33.014 33.415 4.779 1.00 82.50 734 PRO A O 1
ATOM 5746 N N . ASP A 1 735 ? 31.430 34.963 5.181 1.00 83.06 735 ASP A N 1
ATOM 5747 C CA . ASP A 1 735 ? 31.971 35.440 6.457 1.00 83.06 735 ASP A CA 1
ATOM 5748 C C . ASP A 1 735 ? 31.332 34.754 7.683 1.00 83.06 735 ASP A C 1
ATOM 5750 O O . ASP A 1 735 ? 31.630 35.114 8.825 1.00 83.06 735 ASP A O 1
ATOM 5754 N N . GLY A 1 736 ? 30.464 33.756 7.471 1.00 80.56 736 GLY A N 1
ATOM 5755 C CA . GLY A 1 736 ? 29.802 33.011 8.541 1.00 80.56 736 GLY A CA 1
ATOM 5756 C C . GLY A 1 736 ? 30.787 32.184 9.384 1.00 80.56 736 GLY A C 1
ATOM 5757 O O . GLY A 1 736 ? 31.608 31.450 8.823 1.00 80.56 736 GLY A O 1
ATOM 5758 N N . PRO A 1 737 ? 30.737 32.237 10.731 1.00 75.88 737 PRO A N 1
ATOM 5759 C CA . PRO A 1 737 ? 31.608 31.426 11.590 1.00 75.88 737 PRO A CA 1
ATOM 5760 C C . PRO A 1 737 ? 31.431 29.910 11.380 1.00 75.88 737 PRO A C 1
ATOM 5762 O O . PRO A 1 737 ? 32.372 29.140 11.579 1.00 75.88 737 PRO A O 1
ATOM 5765 N N . GLU A 1 738 ? 30.254 29.477 10.931 1.00 78.12 738 GLU A N 1
ATOM 5766 C CA . GLU A 1 738 ? 29.931 28.102 10.547 1.00 78.12 738 GLU A CA 1
ATOM 5767 C C . GLU A 1 738 ? 30.675 27.610 9.289 1.00 78.12 738 GLU A C 1
ATOM 5769 O O . GLU A 1 738 ? 30.717 26.404 9.044 1.00 78.12 738 GLU A O 1
ATOM 5774 N N . MET A 1 739 ? 31.309 28.506 8.521 1.00 82.00 739 MET A N 1
ATOM 5775 C CA . MET A 1 739 ? 32.021 28.165 7.281 1.00 82.00 739 MET A CA 1
ATOM 5776 C C . MET A 1 739 ? 33.455 27.686 7.505 1.00 82.00 739 MET A C 1
ATOM 5778 O O . MET A 1 739 ? 34.034 27.068 6.613 1.00 82.00 739 MET A O 1
ATOM 5782 N N . ALA A 1 740 ? 34.056 27.938 8.673 1.00 81.44 740 ALA A N 1
ATOM 5783 C CA . ALA A 1 740 ? 35.440 27.534 8.935 1.00 81.44 740 ALA A CA 1
ATOM 5784 C C . ALA A 1 740 ? 35.660 26.007 8.800 1.00 81.44 740 ALA A C 1
ATOM 5786 O O . ALA A 1 740 ? 36.587 25.617 8.087 1.00 81.44 740 ALA A O 1
ATOM 5787 N N . PRO A 1 741 ? 34.796 25.132 9.360 1.00 82.94 741 PRO A N 1
ATOM 5788 C CA . PRO A 1 741 ? 34.873 23.691 9.108 1.00 82.94 741 PRO A CA 1
ATOM 5789 C C . PRO A 1 741 ? 34.646 23.313 7.636 1.00 82.94 741 PRO A C 1
ATOM 5791 O O . PRO A 1 741 ? 35.293 22.400 7.131 1.00 82.94 741 PRO A O 1
ATOM 5794 N N . LEU A 1 742 ? 33.751 24.012 6.926 1.00 83.94 742 LEU A N 1
ATOM 5795 C CA . LEU A 1 742 ? 33.462 23.732 5.514 1.00 83.94 742 LEU A CA 1
ATOM 5796 C C . LEU A 1 742 ? 34.649 24.069 4.604 1.00 83.94 742 LEU A C 1
ATOM 5798 O O . LEU A 1 742 ? 34.949 23.296 3.697 1.00 83.94 742 LEU A O 1
ATOM 5802 N N . ARG A 1 743 ? 35.376 25.159 4.883 1.00 85.69 743 ARG A N 1
ATOM 5803 C CA . ARG A 1 743 ? 36.617 25.520 4.173 1.00 85.69 743 ARG A CA 1
ATOM 5804 C C . ARG A 1 743 ? 37.705 24.455 4.345 1.00 85.69 743 ARG A C 1
ATOM 5806 O O . ARG A 1 743 ? 38.357 24.100 3.373 1.00 85.69 743 ARG A O 1
ATOM 5813 N N . GLU A 1 744 ? 37.849 23.886 5.542 1.00 85.38 744 GLU A N 1
ATOM 5814 C CA . GLU A 1 744 ? 38.805 22.794 5.778 1.00 85.38 744 GLU A CA 1
ATOM 5815 C C . GLU A 1 744 ? 38.437 21.523 4.993 1.00 85.38 744 GLU A C 1
ATOM 5817 O O . GLU A 1 744 ? 39.304 20.864 4.418 1.00 85.38 744 GLU A O 1
ATOM 5822 N N . ILE A 1 745 ? 37.146 21.178 4.933 1.00 84.75 745 ILE A N 1
ATOM 5823 C CA . ILE A 1 745 ? 36.666 20.029 4.149 1.00 84.75 745 ILE A CA 1
ATOM 5824 C C . ILE A 1 745 ? 36.865 20.276 2.650 1.00 84.75 745 ILE A C 1
ATOM 5826 O O . ILE A 1 745 ? 37.303 19.372 1.940 1.00 84.75 745 ILE A O 1
ATOM 5830 N N . ARG A 1 746 ? 36.586 21.495 2.177 1.00 88.06 746 ARG A N 1
ATOM 5831 C CA . ARG A 1 746 ? 36.799 21.928 0.791 1.00 88.06 746 ARG A CA 1
ATOM 5832 C C . ARG A 1 746 ? 38.248 21.730 0.351 1.00 88.06 746 ARG A C 1
ATOM 5834 O O . ARG A 1 746 ? 38.480 21.121 -0.688 1.00 88.06 746 ARG A O 1
ATOM 5841 N N . ASP A 1 747 ? 39.209 22.194 1.147 1.00 87.19 747 ASP A N 1
ATOM 5842 C CA . ASP A 1 747 ? 40.631 22.091 0.805 1.00 87.19 747 ASP A CA 1
ATOM 5843 C C . ASP A 1 747 ? 41.073 20.621 0.687 1.00 87.19 747 ASP A C 1
ATOM 5845 O O . ASP A 1 747 ? 41.719 20.244 -0.289 1.00 87.19 747 ASP A O 1
ATOM 5849 N N . ARG A 1 748 ? 40.619 19.752 1.604 1.00 84.31 748 ARG A N 1
ATOM 5850 C CA . ARG A 1 748 ? 40.857 18.296 1.524 1.00 84.31 748 ARG A CA 1
ATOM 5851 C C . ARG A 1 748 ? 40.196 17.651 0.303 1.00 84.31 748 ARG A C 1
ATOM 5853 O O . ARG A 1 748 ? 40.736 16.710 -0.272 1.00 84.31 748 ARG A O 1
ATOM 5860 N N . LEU A 1 749 ? 39.005 18.114 -0.072 1.00 84.81 749 LEU A N 1
ATOM 5861 C CA . LEU A 1 749 ? 38.270 17.608 -1.230 1.00 84.81 749 LEU A CA 1
ATOM 5862 C C . LEU A 1 749 ? 38.949 17.972 -2.550 1.00 84.81 749 LEU A C 1
ATOM 5864 O O . LEU A 1 749 ? 38.987 17.135 -3.446 1.00 84.81 749 LEU A O 1
ATOM 5868 N N . ILE A 1 750 ? 39.502 19.181 -2.665 1.00 86.31 750 ILE A N 1
ATOM 5869 C CA . ILE A 1 750 ? 40.245 19.611 -3.857 1.00 86.31 750 ILE A CA 1
ATOM 5870 C C . ILE A 1 750 ? 41.422 18.662 -4.123 1.00 86.31 750 ILE A C 1
ATOM 5872 O O . ILE A 1 750 ? 41.604 18.249 -5.266 1.00 86.31 750 ILE A O 1
ATOM 5876 N N . GLU A 1 751 ? 42.154 18.253 -3.081 1.00 79.94 751 GLU A N 1
ATOM 5877 C CA . GLU A 1 751 ? 43.248 17.275 -3.192 1.00 79.94 751 GLU A CA 1
ATOM 5878 C C . GLU A 1 751 ? 42.754 15.904 -3.695 1.00 79.94 751 GLU A C 1
ATOM 5880 O O . GLU A 1 751 ? 43.354 15.320 -4.596 1.00 79.94 751 GLU A O 1
ATOM 5885 N N . GLN A 1 752 ? 41.618 15.419 -3.183 1.00 76.50 752 GLN A N 1
ATOM 5886 C CA . GLN A 1 752 ? 41.027 14.129 -3.575 1.00 76.50 752 GLN A CA 1
ATOM 5887 C C . GLN A 1 752 ? 40.461 14.132 -5.006 1.00 76.50 752 GLN A C 1
ATOM 5889 O O . GLN A 1 752 ? 40.613 13.154 -5.731 1.00 76.50 752 GLN A O 1
ATOM 5894 N N . VAL A 1 753 ? 39.827 15.227 -5.442 1.00 72.69 753 VAL A N 1
ATOM 5895 C CA . VAL A 1 753 ? 39.272 15.351 -6.804 1.00 72.69 753 VAL A CA 1
ATOM 5896 C C . VAL A 1 753 ? 40.383 15.385 -7.856 1.00 72.69 753 VAL A C 1
ATOM 5898 O O . VAL A 1 753 ? 40.184 14.904 -8.967 1.00 72.69 753 VAL A O 1
ATOM 5901 N N . THR A 1 754 ? 41.566 15.909 -7.522 1.00 63.66 754 THR A N 1
ATOM 5902 C CA . THR A 1 754 ? 42.724 15.897 -8.432 1.00 63.66 754 THR A CA 1
ATOM 5903 C C . THR A 1 754 ? 43.394 14.528 -8.598 1.00 63.66 754 THR A C 1
ATOM 5905 O O . THR A 1 754 ? 44.198 14.371 -9.517 1.00 63.66 754 THR A O 1
ATOM 5908 N N . GLU A 1 755 ? 43.071 13.545 -7.751 1.00 53.56 755 GLU A N 1
ATOM 5909 C CA . GLU A 1 755 ? 43.613 12.176 -7.800 1.00 53.56 755 GLU A CA 1
ATOM 5910 C C . GLU A 1 755 ? 42.654 11.149 -8.442 1.00 53.56 755 GLU A C 1
ATOM 5912 O O . GLU A 1 755 ? 43.064 10.010 -8.680 1.00 53.56 755 GLU A O 1
ATOM 5917 N N . ASP A 1 756 ? 41.410 11.535 -8.756 1.00 38.25 756 ASP A N 1
ATOM 5918 C CA . ASP A 1 756 ? 40.398 10.681 -9.401 1.00 38.25 756 ASP A CA 1
ATOM 5919 C C . ASP A 1 756 ? 40.571 10.734 -10.946 1.00 38.25 756 ASP A C 1
ATOM 5921 O O . ASP A 1 756 ? 40.471 11.823 -11.523 1.00 38.25 756 ASP A O 1
ATOM 5925 N N . PRO A 1 757 ? 40.927 9.621 -11.625 1.00 37.81 757 PRO A N 1
ATOM 5926 C CA . PRO A 1 757 ? 41.358 9.613 -13.032 1.00 37.81 757 PRO A CA 1
ATOM 5927 C C . PRO A 1 757 ? 40.268 9.859 -14.088 1.00 37.81 757 PRO A C 1
ATOM 5929 O O . PRO A 1 757 ? 39.101 9.450 -13.889 1.00 37.81 757 PRO A O 1
#

Solvent-accessible surface area (backbone atoms only — not comparable to full-atom values): 40608 Å² total; per-residue (Å²): 134,87,89,83,91,84,88,87,85,90,80,90,83,88,87,91,81,85,87,82,93,73,92,69,82,62,72,66,58,55,53,50,50,52,50,50,50,53,48,49,51,51,51,50,52,53,52,50,51,63,70,48,44,74,22,36,31,41,30,44,9,31,37,98,85,68,43,91,50,47,56,14,11,23,32,23,63,38,36,66,27,32,30,38,27,29,33,74,41,51,31,76,41,38,62,44,38,41,32,40,74,88,68,55,72,44,56,62,53,24,41,29,29,73,38,81,92,72,38,31,27,34,36,30,35,95,47,66,85,44,57,58,49,50,76,35,68,34,91,72,67,51,66,68,42,61,34,37,32,54,21,28,39,79,76,49,84,67,44,77,38,67,37,28,33,64,42,77,42,55,90,48,92,88,68,85,56,65,26,38,28,32,41,30,80,66,50,70,15,29,37,12,11,48,29,20,43,91,86,59,26,27,33,24,31,30,66,46,80,42,91,73,53,28,27,34,14,42,37,23,55,59,53,52,56,44,70,74,55,67,64,73,42,43,41,85,66,44,43,29,61,35,29,57,54,73,80,51,39,45,78,38,46,58,43,52,60,30,25,49,61,58,34,40,36,44,33,64,54,15,76,34,60,72,22,24,23,40,37,35,43,62,64,89,74,76,69,61,47,25,32,38,36,32,31,35,28,43,70,41,53,81,15,33,46,35,43,30,40,31,22,74,51,99,44,27,26,37,37,45,28,48,41,69,82,27,39,37,37,33,41,30,70,36,71,46,77,94,40,46,47,76,78,46,76,44,77,52,93,66,61,54,88,75,36,81,36,40,38,36,42,38,36,45,77,82,33,35,42,38,32,26,37,63,90,41,78,74,46,77,51,73,56,74,91,57,89,60,48,44,40,33,37,37,38,28,32,57,51,40,35,38,35,31,71,72,48,73,42,70,64,80,81,80,86,74,77,54,71,68,58,54,51,53,53,45,65,76,45,56,92,71,74,74,95,67,84,86,49,75,69,59,55,54,58,38,60,76,66,43,90,58,42,67,54,54,52,50,54,51,50,52,51,52,50,52,54,52,50,52,53,52,49,53,53,49,52,54,50,45,53,52,43,40,54,51,35,33,56,45,61,70,51,92,51,76,85,74,40,50,59,64,61,39,44,37,39,61,29,40,70,76,48,74,77,41,61,66,65,63,54,55,54,46,48,50,54,52,30,55,56,54,57,75,67,53,61,90,89,56,51,72,67,57,46,48,52,51,49,43,45,47,45,28,68,74,66,42,35,35,45,43,76,91,60,51,71,44,61,57,27,70,19,48,60,33,21,68,39,25,29,34,16,36,31,58,50,36,22,50,54,50,35,53,36,30,51,72,66,75,38,60,44,41,43,29,62,46,62,94,38,33,29,30,36,37,55,48,72,55,63,92,93,53,94,63,77,62,49,74,48,41,32,33,40,30,84,44,42,76,46,56,72,69,55,49,25,63,67,35,74,46,92,77,55,77,73,53,72,47,67,48,51,67,64,57,53,51,46,50,53,36,52,51,48,32,54,31,21,60,76,69,70,34,65,69,58,24,51,54,34,44,55,43,39,43,63,69,42,73,82,45,60,68,60,42,52,53,43,21,54,52,28,46,76,72,68,39,38,66,64,16,41,55,42,48,52,50,58,36,70,77,44,71,85,43,81,82,37,58,66,53,52,57,51,45,58,56,37,55,59,54,49,74,69,61,131

Sequence (757 aa):
MFPRNQILSLLLSACSVSPVVAKGPDANASILSDLELAKRDAEDFEKLAKLVKPSVVVIESVDRLGREGGRGTGFVVRPDGVIATNFHVIGEHRDFAVRFADGKTFRPRSILAVDRDLDLALVKIDAKDLPVLTLGDSDKITPGQSIFSLGNPLGYSHSVSRGVIAAIRELQEGDGRPMVQVAIPIEPGSSGSPTLDLEGKVIAMLAIKSGGAMGFGIPSNALERLMEREDPVPMSKWLTIGALDGLEWKAVMGAAWKQRAGIISANGLGSGFGGRTVCLSQRPVHDAPYELEVEVRLEDESGAAGLIFHGKDKERHYGFYPTNGSLRLTCFEGPNVFTWSILKTVESDAYLPGKWNRLRVRLDGEGRIICSVNDKVVIDLIDFTFKKGDVGLCKFRAPGAEFRRFRHSKRFQKSEIPPRLLREISRLTNSLKEGRRIRPYEVNGLVDQGEQAPQALLDHAVELERKADELRKASREVRERLIISELTHSLAHEDERAVDLLRSALLIARLDNEHFDLQTYLDKAERLAERIRNKFPDKASGEEKLKVLVAQLFEEMGFHGSTLDYQHRSNSYMNEVIDDREGLPITLSVLFIELANRLELPVSGLGLPGHFIAMYREQPAKGKDGQAKEILIDPFGGKIVSREEAEELSGVALTEEDFEPSSKREIIARMLRNLIRSAERELDPQARLRYLDALLAIDPEDNYMRAVRAMALYAEGRFARALEDIDQLIDENPDGPEMAPLREIRDRLIEQVTEDP

Mean predicted aligned error: 11.8 Å

pLDDT: mean 84.69, std 15.11, range [27.73, 98.25]